Protein AF-0000000084979436 (afdb_homodimer)

Structure (mmCIF, N/CA/C/O backbone):
data_AF-0000000084979436-model_v1
#
loop_
_entity.id
_entity.type
_entity.pdbx_description
1 polymer 'Sulfatase N-terminal domain-containing protein'
#
loop_
_atom_site.group_PDB
_atom_site.id
_atom_site.type_symbol
_atom_site.label_atom_id
_atom_site.label_alt_id
_atom_site.label_comp_id
_atom_site.label_asym_id
_atom_site.label_entity_id
_atom_site.label_seq_id
_atom_site.pdbx_PDB_ins_code
_atom_site.Cartn_x
_atom_site.Cartn_y
_atom_site.Cartn_z
_atom_site.occupancy
_atom_site.B_iso_or_equiv
_atom_site.auth_seq_id
_atom_site.auth_comp_id
_atom_site.auth_asym_id
_atom_site.auth_atom_id
_atom_site.pdbx_PDB_model_num
ATOM 1 N N . MET A 1 1 ? 19.547 7.324 25.938 1 81.38 1 MET A N 1
ATOM 2 C CA . MET A 1 1 ? 20.281 6.152 25.469 1 81.38 1 MET A CA 1
ATOM 3 C C . MET A 1 1 ? 20.781 6.355 24.047 1 81.38 1 MET A C 1
ATOM 5 O O . MET A 1 1 ? 21.938 6.051 23.734 1 81.38 1 MET A O 1
ATOM 9 N N . LEU A 1 2 ? 20.016 6.938 23.172 1 88.75 2 LEU A N 1
ATOM 10 C CA . LEU A 1 2 ? 20.406 7.168 21.797 1 88.75 2 LEU A CA 1
ATOM 11 C C . LEU A 1 2 ? 21.609 8.109 21.719 1 88.75 2 LEU A C 1
ATOM 13 O O . LEU A 1 2 ? 22.594 7.816 21.016 1 88.75 2 LEU A O 1
ATOM 17 N N . ILE A 1 3 ? 21.547 9.219 22.422 1 88.06 3 ILE A N 1
ATOM 18 C CA . ILE A 1 3 ? 22.609 10.227 22.391 1 88.06 3 ILE A CA 1
ATOM 19 C C . ILE A 1 3 ? 23.906 9.625 22.906 1 88.06 3 ILE A C 1
ATOM 21 O O . ILE A 1 3 ? 24.984 9.867 22.344 1 88.06 3 ILE A O 1
ATOM 25 N N . ILE A 1 4 ? 23.797 8.797 23.844 1 88.88 4 ILE A N 1
ATOM 26 C CA . ILE A 1 4 ? 24.969 8.125 24.375 1 88.88 4 ILE A CA 1
ATOM 27 C C . ILE A 1 4 ? 25.578 7.207 23.328 1 88.88 4 ILE A C 1
ATOM 29 O O . ILE A 1 4 ? 26.797 7.207 23.109 1 88.88 4 ILE A O 1
ATOM 33 N N . ASN A 1 5 ? 24.797 6.449 22.719 1 90.5 5 ASN A N 1
ATOM 34 C CA . ASN A 1 5 ? 25.266 5.574 21.641 1 90.5 5 ASN A CA 1
ATOM 35 C C . ASN A 1 5 ? 25.953 6.363 20.531 1 90.5 5 ASN A C 1
ATOM 37 O O . ASN A 1 5 ? 27 5.961 20.047 1 90.5 5 ASN A O 1
ATOM 41 N N . GLN A 1 6 ? 25.375 7.434 20.141 1 92.94 6 GLN A N 1
ATOM 42 C CA . GLN A 1 6 ? 25.922 8.25 19.078 1 92.94 6 GLN A CA 1
ATOM 43 C C . GLN A 1 6 ? 27.266 8.859 19.484 1 92.94 6 GLN A C 1
ATOM 45 O O . GLN A 1 6 ? 28.188 8.953 18.672 1 92.94 6 GLN A O 1
ATOM 50 N N . ILE A 1 7 ? 27.375 9.219 20.703 1 93.5 7 ILE A N 1
ATOM 51 C CA . ILE A 1 7 ? 28.625 9.758 21.219 1 93.5 7 ILE A CA 1
ATOM 52 C C . ILE A 1 7 ? 29.688 8.672 21.219 1 93.5 7 ILE A C 1
ATOM 54 O O . ILE A 1 7 ? 30.828 8.914 20.844 1 93.5 7 ILE A O 1
ATOM 58 N N . ILE A 1 8 ? 29.344 7.508 21.625 1 92.94 8 ILE A N 1
ATOM 59 C CA . ILE A 1 8 ? 30.266 6.387 21.641 1 92.94 8 ILE A CA 1
ATOM 60 C C . ILE A 1 8 ? 30.766 6.117 20.219 1 92.94 8 ILE A C 1
ATOM 62 O O . ILE A 1 8 ? 31.969 5.922 20 1 92.94 8 ILE A O 1
ATOM 66 N N . ILE A 1 9 ? 29.922 6.129 19.25 1 93.62 9 ILE A N 1
ATOM 67 C CA . ILE A 1 9 ? 30.297 5.914 17.859 1 93.62 9 ILE A CA 1
ATOM 68 C C . ILE A 1 9 ? 31.25 7.012 17.406 1 93.62 9 ILE A C 1
ATOM 70 O O . ILE A 1 9 ? 32.25 6.73 16.719 1 93.62 9 ILE A O 1
ATOM 74 N N . THR A 1 10 ? 30.953 8.18 17.828 1 95.12 10 THR A N 1
ATOM 75 C CA . THR A 1 10 ? 31.812 9.305 17.469 1 95.12 10 THR A CA 1
ATOM 76 C C . THR A 1 10 ? 33.219 9.117 18.062 1 95.12 10 THR A C 1
ATOM 78 O O . THR A 1 10 ? 34.219 9.281 17.359 1 95.12 10 THR A O 1
ATOM 81 N N . ILE A 1 11 ? 33.281 8.734 19.25 1 95.19 11 ILE A N 1
ATOM 82 C CA . ILE A 1 11 ? 34.562 8.516 19.922 1 95.19 11 ILE A CA 1
ATOM 83 C C . ILE A 1 11 ? 35.344 7.391 19.219 1 95.19 11 ILE A C 1
ATOM 85 O O . ILE A 1 11 ? 36.531 7.527 18.938 1 95.19 11 ILE A O 1
ATOM 89 N N . LEU A 1 12 ? 34.656 6.324 18.969 1 94.31 12 LEU A N 1
ATOM 90 C CA . LEU A 1 12 ? 35.281 5.184 18.297 1 94.31 12 LEU A CA 1
ATOM 91 C C . LEU A 1 12 ? 35.844 5.582 16.922 1 94.31 12 LEU A C 1
ATOM 93 O O . LEU A 1 12 ? 36.938 5.176 16.547 1 94.31 12 LEU A O 1
ATOM 97 N N . LEU A 1 13 ? 35.094 6.359 16.203 1 94.94 13 LEU A N 1
ATOM 98 C CA . LEU A 1 13 ? 35.5 6.758 14.859 1 94.94 13 LEU A CA 1
ATOM 99 C C . LEU A 1 13 ? 36.688 7.738 14.922 1 94.94 13 LEU A C 1
ATOM 101 O O . LEU A 1 13 ? 37.594 7.676 14.086 1 94.94 13 LEU A O 1
ATOM 105 N N . VAL A 1 14 ? 36.656 8.617 15.875 1 95.12 14 VAL A N 1
ATOM 106 C CA . VAL A 1 14 ? 37.781 9.531 16.047 1 95.12 14 VAL A CA 1
ATOM 107 C C . VAL A 1 14 ? 39.062 8.742 16.391 1 95.12 14 VAL A C 1
ATOM 109 O O . VAL A 1 14 ? 40.125 8.977 15.805 1 95.12 14 VAL A O 1
ATOM 112 N N . ILE A 1 15 ? 38.938 7.812 17.234 1 93.81 15 ILE A N 1
ATOM 113 C CA . ILE A 1 15 ? 40.062 6.965 17.609 1 93.81 15 ILE A CA 1
ATOM 114 C C . ILE A 1 15 ? 40.562 6.195 16.375 1 93.81 15 ILE A C 1
ATOM 116 O O . ILE A 1 15 ? 41.75 6.121 16.125 1 93.81 15 ILE A O 1
ATOM 120 N N . ALA A 1 16 ? 39.625 5.637 15.688 1 91.81 16 ALA A N 1
ATOM 121 C CA . ALA A 1 16 ? 39.969 4.883 14.492 1 91.81 16 ALA A CA 1
ATOM 122 C C . ALA A 1 16 ? 40.75 5.75 13.5 1 91.81 16 ALA A C 1
ATOM 124 O O . ALA A 1 16 ? 41.75 5.312 12.93 1 91.81 16 ALA A O 1
ATOM 125 N N . MET A 1 17 ? 40.344 6.953 13.297 1 91.19 17 MET A N 1
ATOM 126 C CA . MET A 1 17 ? 41 7.836 12.344 1 91.19 17 MET A CA 1
ATOM 127 C C . MET A 1 17 ? 42.375 8.25 12.859 1 91.19 17 MET A C 1
ATOM 129 O O . MET A 1 17 ? 43.312 8.391 12.078 1 91.19 17 MET A O 1
ATOM 133 N N . ILE A 1 18 ? 42.469 8.398 14.141 1 91.62 18 ILE A N 1
ATOM 134 C CA . ILE A 1 18 ? 43.781 8.719 14.734 1 91.62 18 ILE A CA 1
ATOM 135 C C . ILE A 1 18 ? 44.719 7.555 14.531 1 91.62 18 ILE A C 1
ATOM 137 O O . ILE A 1 18 ? 45.906 7.758 14.211 1 91.62 18 ILE A O 1
ATOM 141 N N . LEU A 1 19 ? 44.25 6.387 14.617 1 87.31 19 LEU A N 1
ATOM 142 C CA . LEU A 1 19 ? 45.062 5.199 14.438 1 87.31 19 LEU A CA 1
ATOM 143 C C . LEU A 1 19 ? 45.469 5.031 12.977 1 87.31 19 LEU A C 1
ATOM 145 O O . LEU A 1 19 ? 46.562 4.602 12.672 1 87.31 19 LEU A O 1
ATOM 149 N N . LEU A 1 20 ? 44.625 5.461 12.117 1 86 20 LEU A N 1
ATOM 150 C CA . LEU A 1 20 ? 44.844 5.223 10.695 1 86 20 LEU A CA 1
ATOM 151 C C . LEU A 1 20 ? 45.656 6.359 10.07 1 86 20 LEU A C 1
ATOM 153 O O . LEU A 1 20 ? 46.406 6.137 9.133 1 86 20 LEU A O 1
ATOM 157 N N . TYR A 1 21 ? 45.406 7.57 10.555 1 85.19 21 TYR A N 1
ATOM 158 C CA . TYR A 1 21 ? 46 8.719 9.867 1 85.19 21 TYR A CA 1
ATOM 159 C C . TYR A 1 21 ? 47 9.445 10.766 1 85.19 21 TYR A C 1
ATOM 161 O O . TYR A 1 21 ? 47.656 10.398 10.336 1 85.19 21 TYR A O 1
ATOM 169 N N . GLY A 1 22 ? 47.188 8.984 11.969 1 85.44 22 GLY A N 1
ATOM 170 C CA . GLY A 1 22 ? 48.125 9.602 12.891 1 85.44 22 GLY A CA 1
ATOM 171 C C . GLY A 1 22 ? 47.469 10.586 13.836 1 85.44 22 GLY A C 1
ATOM 172 O O . GLY A 1 22 ? 46.312 10.977 13.633 1 85.44 22 GLY A O 1
ATOM 173 N N . ARG A 1 23 ? 48.125 10.953 14.883 1 88.25 23 ARG A N 1
ATOM 174 C CA . ARG A 1 23 ? 47.625 11.867 15.898 1 88.25 23 ARG A CA 1
ATOM 175 C C . ARG A 1 23 ? 47.719 13.32 15.445 1 88.25 23 ARG A C 1
ATOM 177 O O . ARG A 1 23 ? 48.719 13.984 15.719 1 88.25 23 ARG A O 1
ATOM 184 N N . ASN A 1 24 ? 46.781 13.797 14.703 1 88.5 24 ASN A N 1
ATOM 185 C CA . ASN A 1 24 ? 46.719 15.172 14.219 1 88.5 24 ASN A CA 1
ATOM 186 C C . ASN A 1 24 ? 45.281 15.672 14.125 1 88.5 24 ASN A C 1
ATOM 188 O O . ASN A 1 24 ? 44.344 14.891 14.305 1 88.5 24 ASN A O 1
ATOM 192 N N . LYS A 1 25 ? 45.156 16.953 13.938 1 88.19 25 LYS A N 1
ATOM 193 C CA . LYS A 1 25 ? 43.844 17.594 13.906 1 88.19 25 LYS A CA 1
ATOM 194 C C . LYS A 1 25 ? 43.031 17.078 12.719 1 88.19 25 LYS A C 1
ATOM 196 O O . LYS A 1 25 ? 41.812 16.938 12.828 1 88.19 25 LYS A O 1
ATOM 201 N N . GLU A 1 26 ? 43.656 16.781 11.672 1 87.56 26 GLU A N 1
ATOM 202 C CA . GLU A 1 26 ? 42.969 16.312 10.477 1 87.56 26 GLU A CA 1
ATOM 203 C C . GLU A 1 26 ? 42.281 14.961 10.711 1 87.56 26 GLU A C 1
ATOM 205 O O . GLU A 1 26 ? 41.156 14.734 10.281 1 87.56 26 GLU A O 1
ATOM 210 N N . ALA A 1 27 ? 43.031 14.133 11.383 1 90.69 27 ALA A N 1
ATOM 211 C CA . ALA A 1 27 ? 42.469 12.812 11.703 1 90.69 27 ALA A CA 1
ATOM 212 C C . ALA A 1 27 ? 41.25 12.938 12.594 1 90.69 27 ALA A C 1
ATOM 214 O O . ALA A 1 27 ? 40.25 12.227 12.391 1 90.69 27 ALA A O 1
ATOM 215 N N . ILE A 1 28 ? 41.312 13.828 13.5 1 93.5 28 ILE A N 1
ATOM 216 C CA . ILE A 1 28 ? 40.188 14.047 14.414 1 93.5 28 ILE A CA 1
ATOM 217 C C . ILE A 1 28 ? 39 14.555 13.641 1 93.5 28 ILE A C 1
ATOM 219 O O . ILE A 1 28 ? 37.875 14.039 13.797 1 93.5 28 ILE A O 1
ATOM 223 N N . PHE A 1 29 ? 39.219 15.539 12.789 1 92.44 29 PHE A N 1
ATOM 224 C CA . PHE A 1 29 ? 38.125 16.125 12.016 1 92.44 29 PHE A CA 1
ATOM 225 C C . PHE A 1 29 ? 37.531 15.094 11.07 1 92.44 29 PHE A C 1
ATOM 227 O O . PHE A 1 29 ? 36.312 15.062 10.867 1 92.44 29 PHE A O 1
ATOM 234 N N . LYS A 1 30 ? 38.312 14.281 10.5 1 92.62 30 LYS A N 1
ATOM 235 C CA . LYS A 1 30 ? 37.844 13.211 9.633 1 92.62 30 LYS A CA 1
ATOM 236 C C . LYS A 1 30 ? 36.938 12.258 10.414 1 92.62 30 LYS A C 1
ATOM 238 O O . LYS A 1 30 ? 35.875 11.867 9.93 1 92.62 30 LYS A O 1
ATOM 243 N N . GLY A 1 31 ? 37.406 11.898 11.578 1 94.69 31 GLY A N 1
ATOM 244 C CA . GLY A 1 31 ? 36.594 11.047 12.43 1 94.69 31 GLY A CA 1
ATOM 245 C C . GLY A 1 31 ? 35.25 11.656 12.781 1 94.69 31 GLY A C 1
ATOM 246 O O . GLY A 1 31 ? 34.219 10.969 12.758 1 94.69 31 GLY A O 1
ATOM 247 N N . LEU A 1 32 ? 35.281 12.922 13.062 1 95.06 32 LEU A N 1
ATOM 248 C CA . LEU A 1 32 ? 34.031 13.633 13.391 1 95.06 32 LEU A CA 1
ATOM 249 C C . LEU A 1 32 ? 33.094 13.68 12.188 1 95.06 32 LEU A C 1
ATOM 251 O O . LEU A 1 32 ? 31.906 13.438 12.328 1 95.06 32 LEU A O 1
ATOM 255 N N . ALA A 1 33 ? 33.656 13.984 11.031 1 94.62 33 ALA A N 1
ATOM 256 C CA . ALA A 1 33 ? 32.844 14.078 9.82 1 94.62 33 ALA A CA 1
ATOM 257 C C . ALA A 1 33 ? 32.188 12.734 9.484 1 94.62 33 ALA A C 1
ATOM 259 O O . ALA A 1 33 ? 31 12.672 9.203 1 94.62 33 ALA A O 1
ATOM 260 N N . ILE A 1 34 ? 32.938 11.703 9.555 1 95.75 34 ILE A N 1
ATOM 261 C CA . ILE A 1 34 ? 32.438 10.375 9.25 1 95.75 34 ILE A CA 1
ATOM 262 C C . ILE A 1 34 ? 31.359 10 10.266 1 95.75 34 ILE A C 1
ATOM 264 O O . ILE A 1 34 ? 30.359 9.367 9.914 1 95.75 34 ILE A O 1
ATOM 268 N N . SER A 1 35 ? 31.609 10.367 11.484 1 96.12 35 SER A N 1
ATOM 269 C CA . SER A 1 35 ? 30.641 10.039 12.523 1 96.12 35 SER A CA 1
ATOM 270 C C . SER A 1 35 ? 29.297 10.734 12.289 1 96.12 35 SER A C 1
ATOM 272 O O . SER A 1 35 ? 28.25 10.156 12.539 1 96.12 35 SER A O 1
ATOM 274 N N . VAL A 1 36 ? 29.344 11.969 11.867 1 94.94 36 VAL A N 1
ATOM 275 C CA . VAL A 1 36 ? 28.125 12.695 11.562 1 94.94 36 VAL A CA 1
ATOM 276 C C . VAL A 1 36 ? 27.328 11.961 10.484 1 94.94 36 VAL A C 1
ATOM 278 O O . VAL A 1 36 ? 26.125 11.758 10.617 1 94.94 36 VAL A O 1
ATOM 281 N N . ILE A 1 37 ? 27.969 11.539 9.484 1 95.56 37 ILE A N 1
ATOM 282 C CA . ILE A 1 37 ? 27.328 10.844 8.375 1 95.56 37 ILE A CA 1
ATOM 283 C C . ILE A 1 37 ? 26.797 9.492 8.844 1 95.56 37 ILE A C 1
ATOM 285 O O . ILE A 1 37 ? 25.656 9.125 8.547 1 95.56 37 ILE A O 1
ATOM 289 N N . ALA A 1 38 ? 27.609 8.82 9.586 1 96.06 38 ALA A N 1
ATOM 290 C CA . ALA A 1 38 ? 27.234 7.492 10.055 1 96.06 38 ALA A CA 1
ATOM 291 C C . ALA A 1 38 ? 26.016 7.555 10.969 1 96.06 38 ALA A C 1
ATOM 293 O O . ALA A 1 38 ? 25.062 6.785 10.797 1 96.06 38 ALA A O 1
ATOM 294 N N . ASN A 1 39 ? 26.078 8.398 11.898 1 94.75 39 ASN A N 1
ATOM 295 C CA . ASN A 1 39 ? 24.969 8.547 12.828 1 94.75 39 ASN A CA 1
ATOM 296 C C . ASN A 1 39 ? 23.703 9.008 12.117 1 94.75 39 ASN A C 1
ATOM 298 O O . ASN A 1 39 ? 22.609 8.523 12.406 1 94.75 39 ASN A O 1
ATOM 302 N N . SER A 1 40 ? 23.859 9.93 11.242 1 94.31 40 SER A N 1
ATOM 303 C CA . SER A 1 40 ? 22.719 10.438 10.492 1 94.31 40 SER A CA 1
ATOM 304 C C . SER A 1 40 ? 22.078 9.336 9.656 1 94.31 40 SER A C 1
ATOM 306 O O . SER A 1 40 ? 20.859 9.148 9.695 1 94.31 40 SER A O 1
ATOM 308 N N . PHE A 1 41 ? 22.875 8.633 8.922 1 94.19 41 PHE A N 1
ATOM 309 C CA . PHE A 1 41 ? 22.359 7.562 8.078 1 94.19 41 PHE A CA 1
ATOM 310 C C . PHE A 1 41 ? 21.672 6.492 8.914 1 94.19 41 PHE A C 1
ATOM 312 O O . PHE A 1 41 ? 20.562 6.047 8.586 1 94.19 41 PHE A O 1
ATOM 319 N N . SER A 1 42 ? 22.297 6.121 9.977 1 93.5 42 SER A N 1
ATOM 320 C CA . SER A 1 42 ? 21.75 5.074 10.82 1 93.5 42 SER A CA 1
ATOM 321 C C . SER A 1 42 ? 20.391 5.492 11.398 1 93.5 42 SER A C 1
ATOM 323 O O . SER A 1 42 ? 19.453 4.699 11.422 1 93.5 42 SER A O 1
ATOM 325 N N . SER A 1 43 ? 20.328 6.688 11.812 1 91.81 43 SER A N 1
ATOM 326 C CA . SER A 1 43 ? 19.078 7.188 12.398 1 91.81 43 SER A CA 1
ATOM 327 C C . SER A 1 43 ? 17.984 7.309 11.344 1 91.81 43 SER A C 1
ATOM 329 O O . SER A 1 43 ? 16.859 6.84 11.555 1 91.81 43 SER A O 1
ATOM 331 N N . LEU A 1 44 ? 18.328 7.91 10.234 1 90.44 44 LEU A N 1
ATOM 332 C CA . LEU A 1 44 ? 17.328 8.125 9.195 1 90.44 44 LEU A CA 1
ATOM 333 C C . LEU A 1 44 ? 16.844 6.801 8.617 1 90.44 44 LEU A C 1
ATOM 335 O O . LEU A 1 44 ? 15.664 6.652 8.297 1 90.44 44 LEU A O 1
ATOM 339 N N . PHE A 1 45 ? 17.719 5.867 8.484 1 90.94 45 PHE A N 1
ATOM 340 C CA . PHE A 1 45 ? 17.328 4.551 7.992 1 90.94 45 PHE A CA 1
ATOM 341 C C . PHE A 1 45 ? 16.281 3.912 8.898 1 90.94 45 PHE A C 1
ATOM 343 O O . PHE A 1 45 ? 15.289 3.375 8.414 1 90.94 45 PHE A O 1
ATOM 350 N N . LEU A 1 46 ? 16.453 3.99 10.18 1 87.19 46 LEU A N 1
ATOM 351 C CA . LEU A 1 46 ? 15.523 3.369 11.117 1 87.19 46 LEU A CA 1
ATOM 352 C C . LEU A 1 46 ? 14.203 4.133 11.164 1 87.19 46 LEU A C 1
ATOM 354 O O . LEU A 1 46 ? 13.133 3.523 11.25 1 87.19 46 LEU A O 1
ATOM 358 N N . ILE A 1 47 ? 14.289 5.426 11.07 1 87.62 47 ILE A N 1
ATOM 359 C CA . ILE A 1 47 ? 13.094 6.258 11.172 1 87.62 47 ILE A CA 1
ATOM 360 C C . ILE A 1 47 ? 12.219 6.062 9.938 1 87.62 47 ILE A C 1
ATOM 362 O O . ILE A 1 47 ? 11 5.945 10.047 1 87.62 47 ILE A O 1
ATOM 366 N N . PHE A 1 48 ? 12.812 5.984 8.734 1 84.62 48 PHE A N 1
ATOM 367 C CA . PHE A 1 48 ? 12.008 6.031 7.523 1 84.62 48 PHE A CA 1
ATOM 368 C C . PHE A 1 48 ? 11.898 4.645 6.895 1 84.62 48 PHE A C 1
ATOM 370 O O . PHE A 1 48 ? 10.93 4.355 6.184 1 84.62 48 PHE A O 1
ATOM 377 N N . PHE A 1 49 ? 12.727 3.715 7.027 1 77.12 49 PHE A N 1
ATOM 378 C CA . PHE A 1 49 ? 12.734 2.508 6.207 1 77.12 49 PHE A CA 1
ATOM 379 C C . PHE A 1 49 ? 12.383 1.284 7.047 1 77.12 49 PHE A C 1
ATOM 381 O O . PHE A 1 49 ? 11.828 0.308 6.531 1 77.12 49 PHE A O 1
ATOM 388 N N . ARG A 1 50 ? 12.789 1.154 8.297 1 66.44 50 ARG A N 1
ATOM 389 C CA . ARG A 1 50 ? 12.578 -0.104 9.008 1 66.44 50 ARG A CA 1
ATOM 390 C C . ARG A 1 50 ? 11.25 -0.095 9.758 1 66.44 50 ARG A C 1
ATOM 392 O O . ARG A 1 50 ? 10.5 -1.075 9.711 1 66.44 50 ARG A O 1
ATOM 399 N N . ASN A 1 51 ? 11.008 0.902 10.641 1 64.94 51 ASN A N 1
ATOM 400 C CA . ASN A 1 51 ? 9.852 0.65 11.492 1 64.94 51 ASN A CA 1
ATOM 401 C C . ASN A 1 51 ? 9.109 1.941 11.82 1 64.94 51 ASN A C 1
ATOM 403 O O . ASN A 1 51 ? 8.242 1.958 12.695 1 64.94 51 ASN A O 1
ATOM 407 N N . LYS A 1 52 ? 9.398 3.041 11.086 1 66.31 52 LYS A N 1
ATOM 408 C CA . LYS A 1 52 ? 8.797 4.297 11.523 1 66.31 52 LYS A CA 1
ATOM 409 C C . LYS A 1 52 ? 8.938 4.477 13.031 1 66.31 52 LYS A C 1
ATOM 411 O O . LYS A 1 52 ? 7.957 4.789 13.711 1 66.31 52 LYS A O 1
ATOM 416 N N . ILE A 1 53 ? 10.094 4.102 13.625 1 78.31 53 ILE A N 1
ATOM 417 C CA . ILE A 1 53 ? 10.391 4.168 15.055 1 78.31 53 ILE A CA 1
ATOM 418 C C . ILE A 1 53 ? 10.805 5.59 15.43 1 78.31 53 ILE A C 1
ATOM 420 O O . ILE A 1 53 ? 11.508 6.258 14.664 1 78.31 53 ILE A O 1
ATOM 424 N N . TYR A 1 54 ? 10.352 5.992 16.516 1 85.56 54 TYR A N 1
ATOM 425 C CA . TYR A 1 54 ? 10.781 7.273 17.078 1 85.56 54 TYR A CA 1
ATOM 426 C C . TYR A 1 54 ? 12.008 7.105 17.953 1 85.56 54 TYR A C 1
ATOM 428 O O . TYR A 1 54 ? 11.891 6.695 19.109 1 85.56 54 TYR A O 1
ATOM 436 N N . LEU A 1 55 ? 13.156 7.445 17.375 1 89.38 55 LEU A N 1
ATOM 437 C CA . LEU A 1 55 ? 14.43 7.238 18.062 1 89.38 55 LEU A CA 1
ATOM 438 C C . LEU A 1 55 ? 14.633 8.289 19.141 1 89.38 55 LEU A C 1
ATOM 440 O O . LEU A 1 55 ? 15.023 7.953 20.266 1 89.38 55 LEU A O 1
ATOM 444 N N . TYR A 1 56 ? 14.461 9.484 18.812 1 89.06 56 TYR A N 1
ATOM 445 C CA . TYR A 1 56 ? 14.672 10.586 19.75 1 89.06 56 TYR A CA 1
ATOM 446 C C . TYR A 1 56 ? 13.453 10.797 20.625 1 89.06 56 TYR A C 1
ATOM 448 O O . TYR A 1 56 ? 12.383 11.18 20.141 1 89.06 56 TYR A O 1
ATOM 456 N N . GLY A 1 57 ? 13.562 10.555 21.859 1 85.38 57 GLY A N 1
ATOM 457 C CA . GLY A 1 57 ? 12.469 10.703 22.797 1 85.38 57 GLY A CA 1
ATOM 458 C C . GLY A 1 57 ? 11.648 9.438 22.969 1 85.38 57 GLY A C 1
ATOM 459 O O . GLY A 1 57 ? 10.789 9.367 23.859 1 85.38 57 GLY A O 1
ATOM 460 N N . GLY A 1 58 ? 11.93 8.469 22.062 1 82.5 58 GLY A N 1
ATOM 461 C CA . GLY A 1 58 ? 11.195 7.215 22.141 1 82.5 58 GLY A CA 1
ATOM 462 C C . GLY A 1 58 ? 11.773 6.262 23.172 1 82.5 58 GLY A C 1
ATOM 463 O O . GLY A 1 58 ? 12.969 6.328 23.484 1 82.5 58 GLY A O 1
ATOM 464 N N . GLU A 1 59 ? 10.812 5.453 23.797 1 84.5 59 GLU A N 1
ATOM 465 C CA . GLU A 1 59 ? 11.25 4.449 24.766 1 84.5 59 GLU A CA 1
ATOM 466 C C . GLU A 1 59 ? 11.453 3.092 24.094 1 84.5 59 GLU A C 1
ATOM 468 O O . GLU A 1 59 ? 10.531 2.553 23.469 1 84.5 59 GLU A O 1
ATOM 473 N N . HIS A 1 60 ? 12.688 2.645 24.094 1 87.69 60 HIS A N 1
ATOM 474 C CA . HIS A 1 60 ? 13.016 1.353 23.5 1 87.69 60 HIS A CA 1
ATOM 475 C C . HIS A 1 60 ? 13.797 0.483 24.484 1 87.69 60 HIS A C 1
ATOM 477 O O . HIS A 1 60 ? 14.469 0.999 25.375 1 87.69 60 HIS A O 1
ATOM 483 N N . GLY A 1 61 ? 13.688 -0.818 24.422 1 87.88 61 GLY A N 1
ATOM 484 C CA . GLY A 1 61 ? 14.391 -1.763 25.281 1 87.88 61 GLY A CA 1
ATOM 485 C C . GLY A 1 61 ? 15.867 -1.887 24.938 1 87.88 61 GLY A C 1
ATOM 486 O O . GLY A 1 61 ? 16.328 -1.331 23.953 1 87.88 61 GLY A O 1
ATOM 487 N N . ASN A 1 62 ? 16.594 -2.609 25.734 1 89.5 62 ASN A N 1
ATOM 488 C CA . ASN A 1 62 ? 18.031 -2.773 25.578 1 89.5 62 ASN A CA 1
ATOM 489 C C . ASN A 1 62 ? 18.391 -3.527 24.297 1 89.5 62 ASN A C 1
ATOM 491 O O . ASN A 1 62 ? 19.391 -3.227 23.656 1 89.5 62 ASN A O 1
ATOM 495 N N . THR A 1 63 ? 17.562 -4.453 23.969 1 90.88 63 THR A N 1
ATOM 496 C CA . THR A 1 63 ? 17.812 -5.227 22.766 1 90.88 63 THR A CA 1
ATOM 497 C C . THR A 1 63 ? 17.781 -4.328 21.531 1 90.88 63 THR A C 1
ATOM 499 O O . THR A 1 63 ? 18.594 -4.488 20.625 1 90.88 63 THR A O 1
ATOM 502 N N . PHE A 1 64 ? 16.938 -3.406 21.609 1 90.12 64 PHE A N 1
ATOM 503 C CA . PHE A 1 64 ? 16.844 -2.459 20.5 1 90.12 64 PHE A CA 1
ATOM 504 C C . PHE A 1 64 ? 18.109 -1.626 20.391 1 90.12 64 PHE A C 1
ATOM 506 O O . PHE A 1 64 ? 18.672 -1.477 19.297 1 90.12 64 PHE A O 1
ATOM 513 N N . TRP A 1 65 ? 18.625 -1.194 21.438 1 90.25 65 TRP A N 1
ATOM 514 C CA . TRP A 1 65 ? 19.781 -0.298 21.422 1 90.25 65 TRP A CA 1
ATOM 515 C C . TRP A 1 65 ? 21.047 -1.047 21.031 1 90.25 65 TRP A C 1
ATOM 517 O O . TRP A 1 65 ? 21.938 -0.48 20.391 1 90.25 65 TRP A O 1
ATOM 527 N N . ILE A 1 66 ? 21.062 -2.305 21.328 1 91.5 66 ILE A N 1
ATOM 528 C CA . ILE A 1 66 ? 22.203 -3.125 20.891 1 91.5 66 ILE A CA 1
ATOM 529 C C . ILE A 1 66 ? 22.172 -3.279 19.375 1 91.5 66 ILE A C 1
ATOM 531 O O . ILE A 1 66 ? 23.188 -3.125 18.703 1 91.5 66 ILE A O 1
ATOM 535 N N . LYS A 1 67 ? 21.016 -3.533 18.875 1 89.69 67 LYS A N 1
ATOM 536 C CA . LYS A 1 67 ? 20.875 -3.668 17.422 1 89.69 67 LYS A CA 1
ATOM 537 C C . LYS A 1 67 ? 21.219 -2.363 16.719 1 89.69 67 LYS A C 1
ATOM 539 O O . LYS A 1 67 ? 21.891 -2.373 15.672 1 89.69 67 LYS A O 1
ATOM 544 N N . TYR A 1 68 ? 20.828 -1.33 17.328 1 91 68 TYR A N 1
ATOM 545 C CA . TYR A 1 68 ? 21.141 -0.024 16.766 1 91 68 TYR A CA 1
ATOM 546 C C . TYR A 1 68 ? 22.641 0.212 16.734 1 91 68 TYR A C 1
ATOM 548 O O . TYR A 1 68 ? 23.188 0.645 15.711 1 91 68 TYR A O 1
ATOM 556 N N . SER A 1 69 ? 23.297 -0.122 17.766 1 92 69 SER A N 1
ATOM 557 C CA . SER A 1 69 ? 24.734 0.087 17.875 1 92 69 SER A CA 1
ATOM 558 C C . SER A 1 69 ? 25.484 -0.758 16.844 1 92 69 SER A C 1
ATOM 560 O O . SER A 1 69 ? 26.406 -0.271 16.188 1 92 69 SER A O 1
ATOM 562 N N . LEU A 1 70 ? 25.062 -1.938 16.703 1 92.94 70 LEU A N 1
ATOM 563 C CA . LEU A 1 70 ? 25.719 -2.828 15.742 1 92.94 70 LEU A CA 1
ATOM 564 C C . LEU A 1 70 ? 25.516 -2.318 14.32 1 92.94 70 LEU A C 1
ATOM 566 O O . LEU A 1 70 ? 26.453 -2.355 13.508 1 92.94 70 LEU A O 1
ATOM 570 N N . PHE A 1 71 ? 24.391 -1.904 14.094 1 92.38 71 PHE A N 1
ATOM 571 C CA . PHE A 1 71 ? 24.109 -1.353 12.781 1 92.38 71 PHE A CA 1
ATOM 572 C C . PHE A 1 71 ? 24.969 -0.116 12.516 1 92.38 71 PHE A C 1
ATOM 574 O O . PHE A 1 71 ? 25.594 -0.003 11.461 1 92.38 71 PHE A O 1
ATOM 581 N N . ALA A 1 72 ? 25.016 0.776 13.477 1 93.56 72 ALA A N 1
ATOM 582 C CA . ALA A 1 72 ? 25.766 2.016 13.336 1 93.56 72 ALA A CA 1
ATOM 583 C C . ALA A 1 72 ? 27.266 1.73 13.18 1 93.56 72 ALA A C 1
ATOM 585 O O . ALA A 1 72 ? 27.953 2.412 12.422 1 93.56 72 ALA A O 1
ATOM 586 N N . ILE A 1 73 ? 27.703 0.765 13.805 1 94.12 73 ILE A N 1
ATOM 587 C CA . ILE A 1 73 ? 29.109 0.365 13.688 1 94.12 73 ILE A CA 1
ATOM 588 C C . ILE A 1 73 ? 29.375 -0.168 12.281 1 94.12 73 ILE A C 1
ATOM 590 O O . ILE A 1 73 ? 30.406 0.142 11.68 1 94.12 73 ILE A O 1
ATOM 594 N N . GLY A 1 74 ? 28.453 -0.959 11.805 1 93.69 74 GLY A N 1
ATOM 595 C CA . GLY A 1 74 ? 28.562 -1.443 10.438 1 93.69 74 GLY A CA 1
ATOM 596 C C . GLY A 1 74 ? 28.625 -0.327 9.414 1 93.69 74 GLY A C 1
ATOM 597 O O . GLY A 1 74 ? 29.484 -0.336 8.531 1 93.69 74 GLY A O 1
ATOM 598 N N . VAL A 1 75 ? 27.766 0.618 9.57 1 94 75 VAL A N 1
ATOM 599 C CA . VAL A 1 75 ? 27.75 1.776 8.688 1 94 75 VAL A CA 1
ATOM 600 C C . VAL A 1 75 ? 29.078 2.537 8.805 1 94 75 VAL A C 1
ATOM 602 O O . VAL A 1 75 ? 29.656 2.941 7.801 1 94 75 VAL A O 1
ATOM 605 N N . SER A 1 76 ? 29.547 2.701 9.992 1 95.44 76 SER A N 1
ATOM 606 C CA . SER A 1 76 ? 30.812 3.395 10.25 1 95.44 76 SER A CA 1
ATOM 607 C C . SER A 1 76 ? 31.984 2.693 9.57 1 95.44 76 SER A C 1
ATOM 609 O O . SER A 1 76 ? 32.844 3.346 8.953 1 95.44 76 SER A O 1
ATOM 611 N N . PHE A 1 77 ? 32.031 1.448 9.641 1 93.75 77 PHE A N 1
ATOM 612 C CA . PHE A 1 77 ? 33.062 0.666 9.016 1 93.75 77 PHE A CA 1
ATOM 613 C C . PHE A 1 77 ? 33.094 0.889 7.512 1 93.75 77 PHE A C 1
ATOM 615 O O . PHE A 1 77 ? 34.156 1.131 6.926 1 93.75 77 PHE A O 1
ATOM 622 N N . ILE A 1 78 ? 31.969 0.865 6.902 1 92.38 78 ILE A N 1
ATOM 623 C CA . ILE A 1 78 ? 31.844 1.055 5.461 1 92.38 78 ILE A CA 1
ATOM 624 C C . ILE A 1 78 ? 32.344 2.447 5.078 1 92.38 78 ILE A C 1
ATOM 626 O O . ILE A 1 78 ? 33.094 2.602 4.109 1 92.38 78 ILE A O 1
ATOM 630 N N . LEU A 1 79 ? 32 3.408 5.852 1 94.62 79 LEU A N 1
ATOM 631 C CA . LEU A 1 79 ? 32.375 4.785 5.559 1 94.62 79 LEU A CA 1
ATOM 632 C C . LEU A 1 79 ? 33.875 4.98 5.711 1 94.62 79 LEU A C 1
ATOM 634 O O . LEU A 1 79 ? 34.5 5.727 4.949 1 94.62 79 LEU A O 1
ATOM 638 N N . VAL A 1 80 ? 34.469 4.344 6.684 1 93.62 80 VAL A N 1
ATOM 639 C CA . VAL A 1 80 ? 35.906 4.41 6.859 1 93.62 80 VAL A CA 1
ATOM 640 C C . VAL A 1 80 ? 36.625 3.787 5.656 1 93.62 80 VAL A C 1
ATOM 642 O O . VAL A 1 80 ? 37.594 4.348 5.129 1 93.62 80 VAL A O 1
ATOM 645 N N . VAL A 1 81 ? 36.062 2.688 5.223 1 90.25 81 VAL A N 1
ATOM 646 C CA . VAL A 1 81 ? 36.656 2.016 4.055 1 90.25 81 VAL A CA 1
ATOM 647 C C . VAL A 1 81 ? 36.531 2.92 2.832 1 90.25 81 VAL A C 1
ATOM 649 O O . VAL A 1 81 ? 37.469 3.053 2.059 1 90.25 81 VAL A O 1
ATOM 652 N N . ILE A 1 82 ? 35.469 3.545 2.67 1 91.75 82 ILE A N 1
ATOM 653 C CA . ILE A 1 82 ? 35.25 4.457 1.552 1 91.75 82 ILE A CA 1
ATOM 654 C C . ILE A 1 82 ? 36.219 5.617 1.632 1 91.75 82 ILE A C 1
ATOM 656 O O . ILE A 1 82 ? 36.844 5.992 0.628 1 91.75 82 ILE A O 1
ATOM 660 N N . ALA A 1 83 ? 36.406 6.141 2.807 1 91.12 83 ALA A N 1
ATOM 661 C CA . ALA A 1 83 ? 37.344 7.238 2.994 1 91.12 83 ALA A CA 1
ATOM 662 C C . ALA A 1 83 ? 38.781 6.816 2.617 1 91.12 83 ALA A C 1
ATOM 664 O O . ALA A 1 83 ? 39.5 7.562 1.95 1 91.12 83 ALA A O 1
ATOM 665 N N . MET A 1 84 ? 39.094 5.691 2.994 1 90.25 84 MET A N 1
ATOM 666 C CA . MET A 1 84 ? 40.438 5.184 2.693 1 90.25 84 MET A CA 1
ATOM 667 C C . MET A 1 84 ? 40.594 4.945 1.195 1 90.25 84 MET A C 1
ATOM 669 O O . MET A 1 84 ? 41.688 5.195 0.638 1 90.25 84 MET A O 1
ATOM 673 N N . LEU A 1 85 ? 39.562 4.527 0.607 1 90.88 85 LEU A N 1
ATOM 674 C CA . LEU A 1 85 ? 39.594 4.324 -0.837 1 90.88 85 LEU A CA 1
ATOM 675 C C . LEU A 1 85 ? 39.719 5.656 -1.571 1 90.88 85 LEU A C 1
ATOM 677 O O . LEU A 1 85 ? 40.531 5.781 -2.494 1 90.88 85 LEU A O 1
ATOM 681 N N . LEU A 1 86 ? 39.031 6.598 -1.125 1 91 86 LEU A N 1
ATOM 682 C CA . LEU A 1 86 ? 39.031 7.906 -1.767 1 91 86 LEU A CA 1
ATOM 683 C C . LEU A 1 86 ? 40.406 8.562 -1.663 1 91 86 LEU A C 1
ATOM 685 O O . LEU A 1 86 ? 40.812 9.297 -2.564 1 91 86 LEU A O 1
ATOM 689 N N . GLU A 1 87 ? 41.125 8.227 -0.658 1 89.56 87 GLU A N 1
ATOM 690 C CA . GLU A 1 87 ? 42.438 8.852 -0.457 1 89.56 87 GLU A CA 1
ATOM 691 C C . GLU A 1 87 ? 43.562 7.98 -1.009 1 89.56 87 GLU A C 1
ATOM 693 O O . GLU A 1 87 ? 44.75 8.312 -0.864 1 89.56 87 GLU A O 1
ATOM 698 N N . GLY A 1 88 ? 43.25 6.945 -1.559 1 87.88 88 GLY A N 1
ATOM 699 C CA . GLY A 1 88 ? 44.25 6.066 -2.156 1 87.88 88 GLY A CA 1
ATOM 700 C C . GLY A 1 88 ? 45.031 5.289 -1.131 1 87.88 88 GLY A C 1
ATOM 701 O O . GLY A 1 88 ? 46.094 4.734 -1.45 1 87.88 88 GLY A O 1
ATOM 702 N N . LYS A 1 89 ? 44.562 5.293 0.073 1 88.5 89 LYS A N 1
ATOM 703 C CA . LYS A 1 89 ? 45.25 4.551 1.119 1 88.5 89 LYS A CA 1
ATOM 704 C C . LYS A 1 89 ? 45 3.049 0.977 1 88.5 89 LYS A C 1
ATOM 706 O O . LYS A 1 89 ? 45.812 2.242 1.484 1 88.5 89 LYS A O 1
ATOM 711 N N . ILE A 1 90 ? 43.906 2.803 0.46 1 90.94 90 ILE A N 1
ATOM 712 C CA . ILE A 1 90 ? 43.625 1.421 0.103 1 90.94 90 ILE A CA 1
ATOM 713 C C . ILE A 1 90 ? 43.312 1.329 -1.39 1 90.94 90 ILE A C 1
ATOM 715 O O . ILE A 1 90 ? 42.656 2.209 -1.95 1 90.94 90 ILE A O 1
ATOM 719 N N . HIS A 1 91 ? 43.844 0.424 -2.111 1 91.38 91 HIS A N 1
ATOM 720 C CA . HIS A 1 91 ? 43.562 0.214 -3.523 1 91.38 91 HIS A CA 1
ATOM 721 C C . HIS A 1 91 ? 43.812 -1.229 -3.936 1 91.38 91 HIS A C 1
ATOM 723 O O . HIS A 1 91 ? 44.438 -1.988 -3.186 1 91.38 91 HIS A O 1
ATOM 729 N N . LEU A 1 92 ? 43.406 -1.525 -5.059 1 91.75 92 LEU A N 1
ATOM 730 C CA . LEU A 1 92 ? 43.562 -2.873 -5.59 1 91.75 92 LEU A CA 1
ATOM 731 C C . LEU A 1 92 ? 44.719 -2.904 -6.613 1 91.75 92 LEU A C 1
ATOM 733 O O . LEU A 1 92 ? 44.844 -1.98 -7.418 1 91.75 92 LEU A O 1
ATOM 737 N N . GLU A 1 93 ? 45.562 -3.865 -6.453 1 91 93 GLU A N 1
ATOM 738 C CA . GLU A 1 93 ? 46.625 -4.109 -7.422 1 91 93 GLU A CA 1
ATOM 739 C C . GLU A 1 93 ? 46.469 -5.484 -8.07 1 91 93 GLU A C 1
ATOM 741 O O . GLU A 1 93 ? 46.156 -6.465 -7.391 1 91 93 GLU A O 1
ATOM 746 N N . LYS A 1 94 ? 46.688 -5.477 -9.328 1 88.31 94 LYS A N 1
ATOM 747 C CA . LYS A 1 94 ? 46.531 -6.711 -10.086 1 88.31 94 LYS A CA 1
ATOM 748 C C . LYS A 1 94 ? 47.562 -7.754 -9.664 1 88.31 94 LYS A C 1
ATOM 750 O O . LYS A 1 94 ? 48.719 -7.422 -9.461 1 88.31 94 LYS A O 1
ATOM 755 N N . LYS A 1 95 ? 47.062 -8.898 -9.492 1 86.56 95 LYS A N 1
ATOM 756 C CA . LYS A 1 95 ? 47.969 -10.031 -9.266 1 86.56 95 LYS A CA 1
ATOM 757 C C . LYS A 1 95 ? 48.531 -10.547 -10.586 1 86.56 95 LYS A C 1
ATOM 759 O O . LYS A 1 95 ? 47.812 -10.703 -11.562 1 86.56 95 LYS A O 1
ATOM 764 N N . ASN A 1 96 ? 49.875 -10.586 -10.625 1 78.5 96 ASN A N 1
ATOM 765 C CA . ASN A 1 96 ? 50.531 -11.148 -11.805 1 78.5 96 ASN A CA 1
ATOM 766 C C . ASN A 1 96 ? 50.594 -12.672 -11.75 1 78.5 96 ASN A C 1
ATOM 768 O O . ASN A 1 96 ? 50.688 -13.25 -10.664 1 78.5 96 ASN A O 1
ATOM 772 N N . GLY A 1 97 ? 49.938 -13.359 -12.711 1 79.31 97 GLY A N 1
ATOM 773 C CA . GLY A 1 97 ? 50.031 -14.805 -12.742 1 79.31 97 GLY A CA 1
ATOM 774 C C . GLY A 1 97 ? 49.125 -15.43 -13.789 1 79.31 97 GLY A C 1
ATOM 775 O O . GLY A 1 97 ? 48.188 -14.789 -14.25 1 79.31 97 GLY A O 1
ATOM 776 N N . LYS A 1 98 ? 49.438 -16.609 -14.164 1 87.19 98 LYS A N 1
ATOM 777 C CA . LYS A 1 98 ? 48.688 -17.359 -15.148 1 87.19 98 LYS A CA 1
ATOM 778 C C . LYS A 1 98 ? 47.438 -18 -14.508 1 87.19 98 LYS A C 1
ATOM 780 O O . LYS A 1 98 ? 47.438 -18.297 -13.305 1 87.19 98 LYS A O 1
ATOM 785 N N . TRP A 1 99 ? 46.406 -18.141 -15.266 1 89.94 99 TRP A N 1
ATOM 786 C CA . TRP A 1 99 ? 45.188 -18.797 -14.797 1 89.94 99 TRP A CA 1
ATOM 787 C C . TRP A 1 99 ? 45.438 -20.266 -14.5 1 89.94 99 TRP A C 1
ATOM 789 O O . TRP A 1 99 ? 46.125 -20.953 -15.273 1 89.94 99 TRP A O 1
ATOM 799 N N . LYS A 1 100 ? 45.062 -20.688 -13.414 1 91.69 100 LYS A N 1
ATOM 800 C CA . LYS A 1 100 ? 45.094 -22.094 -13.016 1 91.69 100 LYS A CA 1
ATOM 801 C C . LYS A 1 100 ? 43.688 -22.719 -13.109 1 91.69 100 LYS A C 1
ATOM 803 O O . LYS A 1 100 ? 42.688 -22.016 -13.281 1 91.69 100 LYS A O 1
ATOM 808 N N . ILE A 1 101 ? 43.656 -24.016 -13.094 1 93.69 101 ILE A N 1
ATOM 809 C CA . ILE A 1 101 ? 42.406 -24.75 -13.18 1 93.69 101 ILE A CA 1
ATOM 810 C C . ILE A 1 101 ? 41.438 -24.281 -12.078 1 93.69 101 ILE A C 1
ATOM 812 O O . ILE A 1 101 ? 40.25 -24.156 -12.305 1 93.69 101 ILE A O 1
ATOM 816 N N . LEU A 1 102 ? 41.938 -24.016 -10.969 1 92.62 102 LEU A N 1
ATOM 817 C CA . LEU A 1 102 ? 41.156 -23.578 -9.82 1 92.62 102 LEU A CA 1
ATOM 818 C C . LEU A 1 102 ? 40.469 -22.25 -10.125 1 92.62 102 LEU A C 1
ATOM 820 O O . LEU A 1 102 ? 39.344 -22.031 -9.672 1 92.62 102 LEU A O 1
ATOM 824 N N . ASP A 1 103 ? 41.062 -21.422 -10.922 1 91.94 103 ASP A N 1
ATOM 825 C CA . ASP A 1 103 ? 40.469 -20.141 -11.258 1 91.94 103 ASP A CA 1
ATOM 826 C C . ASP A 1 103 ? 39.219 -20.328 -12.117 1 91.94 103 ASP A C 1
ATOM 828 O O . ASP A 1 103 ? 38.188 -19.641 -11.922 1 91.94 103 ASP A O 1
ATOM 832 N N . TYR A 1 104 ? 39.312 -21.297 -12.977 1 93.62 104 TYR A N 1
ATOM 833 C CA . TYR A 1 104 ? 38.156 -21.594 -13.812 1 93.62 104 TYR A CA 1
ATOM 834 C C . TYR A 1 104 ? 37.031 -22.172 -12.984 1 93.62 104 TYR A C 1
ATOM 836 O O . TYR A 1 104 ? 35.844 -21.828 -13.188 1 93.62 104 TYR A O 1
ATOM 844 N N . VAL A 1 105 ? 37.406 -23.047 -12.094 1 95.88 105 VAL A N 1
ATOM 845 C CA . VAL A 1 105 ? 36.406 -23.656 -11.219 1 95.88 105 VAL A CA 1
ATOM 846 C C . VAL A 1 105 ? 35.719 -22.578 -10.391 1 95.88 105 VAL A C 1
ATOM 848 O O . VAL A 1 105 ? 34.5 -22.641 -10.195 1 95.88 105 VAL A O 1
ATOM 851 N N . LEU A 1 106 ? 36.438 -21.625 -9.992 1 95.44 106 LEU A N 1
ATOM 852 C CA . LEU A 1 106 ? 35.875 -20.578 -9.141 1 95.44 106 LEU A CA 1
ATOM 853 C C . LEU A 1 106 ? 34.938 -19.703 -9.93 1 95.44 106 LEU A C 1
ATOM 855 O O . LEU A 1 106 ? 33.969 -19.172 -9.375 1 95.44 106 LEU A O 1
ATOM 859 N N . VAL A 1 107 ? 35.219 -19.531 -11.234 1 96 107 VAL A N 1
ATOM 860 C CA . VAL A 1 107 ? 34.25 -18.812 -12.07 1 96 107 VAL A CA 1
ATOM 861 C C . VAL A 1 107 ? 32.938 -19.578 -12.133 1 96 107 VAL A C 1
ATOM 863 O O . VAL A 1 107 ? 31.875 -19 -11.961 1 96 107 VAL A O 1
ATOM 866 N N . LEU A 1 108 ? 33.031 -20.906 -12.258 1 97 108 LEU A N 1
ATOM 867 C CA . LEU A 1 108 ? 31.859 -21.734 -12.336 1 97 108 LEU A CA 1
ATOM 868 C C . LEU A 1 108 ? 31.109 -21.75 -11 1 97 108 LEU A C 1
ATOM 870 O O . LEU A 1 108 ? 29.875 -21.703 -10.969 1 97 108 LEU A O 1
ATOM 874 N N . VAL A 1 109 ? 31.875 -21.781 -9.945 1 96.94 109 VAL A N 1
ATOM 875 C CA . VAL A 1 109 ? 31.281 -21.734 -8.609 1 96.94 109 VAL A CA 1
ATOM 876 C C . VAL A 1 109 ? 30.547 -20.406 -8.422 1 96.94 109 VAL A C 1
ATOM 878 O O . VAL A 1 109 ? 29.453 -20.359 -7.852 1 96.94 109 VAL A O 1
ATOM 881 N N . GLY A 1 110 ? 31.156 -19.328 -8.914 1 97.31 110 GLY A N 1
ATOM 882 C CA . GLY A 1 110 ? 30.5 -18.047 -8.867 1 97.31 110 GLY A CA 1
ATOM 883 C C . GLY A 1 110 ? 29.188 -18.016 -9.641 1 97.31 110 GLY A C 1
ATOM 884 O O . GLY A 1 110 ? 28.188 -17.484 -9.164 1 97.31 110 GLY A O 1
ATOM 885 N N . ILE A 1 111 ? 29.234 -18.609 -10.789 1 96.94 111 ILE A N 1
ATOM 886 C CA . ILE A 1 111 ? 28.031 -18.688 -11.609 1 96.94 111 ILE A CA 1
ATOM 887 C C . ILE A 1 111 ? 26.953 -19.484 -10.875 1 96.94 111 ILE A C 1
ATOM 889 O O . ILE A 1 111 ? 25.797 -19.062 -10.82 1 96.94 111 ILE A O 1
ATOM 893 N N . LEU A 1 112 ? 27.375 -20.562 -10.266 1 97 112 LEU A N 1
ATOM 894 C CA . LEU A 1 112 ? 26.438 -21.422 -9.555 1 97 112 LEU A CA 1
ATOM 895 C C . LEU A 1 112 ? 25.766 -20.656 -8.414 1 97 112 LEU A C 1
ATOM 897 O O . LEU A 1 112 ? 24.531 -20.656 -8.305 1 97 112 LEU A O 1
ATOM 901 N N . PHE A 1 113 ? 26.594 -20 -7.605 1 96.94 113 PHE A N 1
ATOM 902 C CA . PHE A 1 113 ? 26.016 -19.312 -6.453 1 96.94 113 PHE A CA 1
ATOM 903 C C . PHE A 1 113 ? 25.234 -18.078 -6.891 1 96.94 113 PHE A C 1
ATOM 905 O O . PHE A 1 113 ? 24.25 -17.703 -6.258 1 96.94 113 PHE A O 1
ATOM 912 N N . GLY A 1 114 ? 25.672 -17.406 -7.996 1 96.75 114 GLY A N 1
ATOM 913 C CA . GLY A 1 114 ? 24.844 -16.359 -8.562 1 96.75 114 GLY A CA 1
ATOM 914 C C . GLY A 1 114 ? 23.484 -16.844 -9.008 1 96.75 114 GLY A C 1
ATOM 915 O O . GLY A 1 114 ? 22.469 -16.203 -8.75 1 96.75 114 GLY A O 1
ATOM 916 N N . PHE A 1 115 ? 23.531 -18 -9.664 1 97.12 115 PHE A N 1
ATOM 917 C CA . PHE A 1 115 ? 22.312 -18.625 -10.133 1 97.12 115 PHE A CA 1
ATOM 918 C C . PHE A 1 115 ? 21.406 -18.984 -8.961 1 97.12 115 PHE A C 1
ATOM 920 O O . PHE A 1 115 ? 20.203 -18.688 -8.984 1 97.12 115 PHE A O 1
ATOM 927 N N . LEU A 1 116 ? 21.969 -19.547 -7.953 1 96.69 116 LEU A N 1
ATOM 928 C CA . LEU A 1 116 ? 21.203 -19.938 -6.777 1 96.69 116 LEU A CA 1
ATOM 929 C C . LEU A 1 116 ? 20.625 -18.719 -6.066 1 96.69 116 LEU A C 1
ATOM 931 O O . LEU A 1 116 ? 19.453 -18.734 -5.664 1 96.69 116 LEU A O 1
ATOM 935 N N . ASN A 1 117 ? 21.453 -17.672 -5.926 1 97 117 ASN A N 1
ATOM 936 C CA . ASN A 1 117 ? 20.953 -16.453 -5.32 1 97 117 ASN A CA 1
ATOM 937 C C . ASN A 1 117 ? 19.781 -15.867 -6.102 1 97 117 ASN A C 1
ATOM 939 O O . ASN A 1 117 ? 18.75 -15.523 -5.52 1 97 117 ASN A O 1
ATOM 943 N N . GLY A 1 118 ? 20.016 -15.758 -7.391 1 96.5 118 GLY A N 1
ATOM 944 C CA . GLY A 1 118 ? 18.938 -15.242 -8.234 1 96.5 118 GLY A CA 1
ATOM 945 C C . GLY A 1 118 ? 17.672 -16.062 -8.133 1 96.5 118 GLY A C 1
ATOM 946 O O . GLY A 1 118 ? 16.578 -15.516 -7.992 1 96.5 118 GLY A O 1
ATOM 947 N N . THR A 1 119 ? 17.766 -17.359 -8.148 1 95.62 119 THR A N 1
ATOM 948 C CA . THR A 1 119 ? 16.625 -18.266 -8.078 1 95.62 119 THR A CA 1
ATOM 949 C C . THR A 1 119 ? 15.891 -18.094 -6.75 1 95.62 119 THR A C 1
ATOM 951 O O . THR A 1 119 ? 14.664 -18 -6.723 1 95.62 119 THR A O 1
ATOM 954 N N . LEU A 1 120 ? 16.656 -18 -5.691 1 95.81 120 LEU A N 1
ATOM 955 C CA . LEU A 1 120 ? 16.078 -17.984 -4.348 1 95.81 120 LEU A CA 1
ATOM 956 C C . LEU A 1 120 ? 15.531 -16.594 -4.012 1 95.81 120 LEU A C 1
ATOM 958 O O . LEU A 1 120 ? 14.828 -16.422 -3.014 1 95.81 120 LEU A O 1
ATOM 962 N N . ILE A 1 121 ? 15.797 -15.633 -4.859 1 95.06 121 ILE A N 1
ATOM 963 C CA . ILE A 1 121 ? 15.258 -14.297 -4.609 1 95.06 121 ILE A CA 1
ATOM 964 C C . ILE A 1 121 ? 14.117 -14.008 -5.578 1 95.06 121 ILE A C 1
ATOM 966 O O . ILE A 1 121 ? 13 -13.688 -5.156 1 95.06 121 ILE A O 1
ATOM 970 N N . PHE A 1 122 ? 14.344 -14.234 -6.844 1 94.31 122 PHE A N 1
ATOM 971 C CA . PHE A 1 122 ? 13.422 -13.695 -7.836 1 94.31 122 PHE A CA 1
ATOM 972 C C . PHE A 1 122 ? 12.273 -14.672 -8.094 1 94.31 122 PHE A C 1
ATOM 974 O O . PHE A 1 122 ? 11.156 -14.25 -8.406 1 94.31 122 PHE A O 1
ATOM 981 N N . VAL A 1 123 ? 12.477 -15.961 -7.945 1 91.75 123 VAL A N 1
ATOM 982 C CA . VAL A 1 123 ? 11.391 -16.922 -8.125 1 91.75 123 VAL A CA 1
ATOM 983 C C . VAL A 1 123 ? 10.367 -16.766 -7 1 91.75 123 VAL A C 1
ATOM 985 O O . VAL A 1 123 ? 9.188 -16.531 -7.258 1 91.75 123 VAL A O 1
ATOM 988 N N . PRO A 1 124 ? 10.859 -16.828 -5.715 1 92.19 124 PRO A N 1
ATOM 989 C CA . PRO A 1 124 ? 9.898 -16.609 -4.633 1 92.19 124 PRO A CA 1
ATOM 990 C C . PRO A 1 124 ? 9.195 -15.258 -4.746 1 92.19 124 PRO A C 1
ATOM 992 O O . PRO A 1 124 ? 7.996 -15.164 -4.469 1 92.19 124 PRO A O 1
ATOM 995 N N . THR A 1 125 ? 9.93 -14.273 -5.137 1 91.56 125 THR A N 1
ATOM 996 C CA . THR A 1 125 ? 9.344 -12.938 -5.262 1 91.56 125 THR A CA 1
ATOM 997 C C . THR A 1 125 ? 8.211 -12.938 -6.289 1 91.56 125 THR A C 1
ATOM 999 O O . THR A 1 125 ? 7.141 -12.383 -6.039 1 91.56 125 THR A O 1
ATOM 1002 N N . TRP A 1 126 ? 8.453 -13.523 -7.406 1 89.56 126 TRP A N 1
ATOM 1003 C CA . TRP A 1 126 ? 7.43 -13.57 -8.453 1 89.56 126 TRP A CA 1
ATOM 1004 C C . TRP A 1 126 ? 6.207 -14.352 -7.977 1 89.56 126 TRP A C 1
ATOM 1006 O O . TRP A 1 126 ? 5.07 -13.914 -8.18 1 89.56 126 TRP A O 1
ATOM 1016 N N . PHE A 1 127 ? 6.359 -15.477 -7.375 1 88.81 127 PHE A N 1
ATOM 1017 C CA . PHE A 1 127 ? 5.25 -16.297 -6.898 1 88.81 127 PHE A CA 1
ATOM 1018 C C . PHE A 1 127 ? 4.418 -15.531 -5.875 1 88.81 127 PHE A C 1
ATOM 1020 O O . PHE A 1 127 ? 3.186 -15.539 -5.941 1 88.81 127 PHE A O 1
ATOM 1027 N N . ASN A 1 128 ? 5.113 -14.984 -4.961 1 89.31 128 ASN A N 1
ATOM 1028 C CA . ASN A 1 128 ? 4.406 -14.242 -3.922 1 89.31 128 ASN A CA 1
ATOM 1029 C C . ASN A 1 128 ? 3.645 -13.055 -4.5 1 89.31 128 ASN A C 1
ATOM 1031 O O . ASN A 1 128 ? 2.525 -12.766 -4.078 1 89.31 128 ASN A O 1
ATOM 1035 N N . LYS A 1 129 ? 4.242 -12.414 -5.41 1 85.75 129 LYS A N 1
ATOM 1036 C CA . LYS A 1 129 ? 3.594 -11.266 -6.039 1 85.75 129 LYS A CA 1
ATOM 1037 C C . LYS A 1 129 ? 2.383 -11.703 -6.859 1 85.75 129 LYS A C 1
ATOM 1039 O O . LYS A 1 129 ? 1.358 -11.016 -6.871 1 85.75 129 LYS A O 1
ATOM 1044 N N . THR A 1 130 ? 2.484 -12.766 -7.52 1 82.94 130 THR A N 1
ATOM 1045 C CA . THR A 1 130 ? 1.463 -13.219 -8.461 1 82.94 130 THR A CA 1
ATOM 1046 C C . THR A 1 130 ? 0.328 -13.93 -7.723 1 82.94 130 THR A C 1
ATOM 1048 O O . THR A 1 130 ? -0.847 -13.695 -8.016 1 82.94 130 THR A O 1
ATOM 1051 N N . PHE A 1 131 ? 0.672 -14.773 -6.793 1 84.06 131 PHE A N 1
ATOM 1052 C CA . PHE A 1 131 ? -0.34 -15.648 -6.211 1 84.06 131 PHE A CA 1
ATOM 1053 C C . PHE A 1 131 ? -0.584 -15.297 -4.75 1 84.06 131 PHE A C 1
ATOM 1055 O O . PHE A 1 131 ? -1.555 -15.766 -4.148 1 84.06 131 PHE A O 1
ATOM 1062 N N . GLY A 1 132 ? 0.309 -14.531 -4.188 1 81.25 132 GLY A N 1
ATOM 1063 C CA . GLY A 1 132 ? 0.209 -14.297 -2.756 1 81.25 132 GLY A CA 1
ATOM 1064 C C . GLY A 1 132 ? 0.643 -15.492 -1.924 1 81.25 132 GLY A C 1
ATOM 1065 O O . GLY A 1 132 ? 1.559 -16.219 -2.309 1 81.25 132 GLY A O 1
ATOM 1066 N N . GLU A 1 133 ? -0.049 -15.594 -0.743 1 80.44 133 GLU A N 1
ATOM 1067 C CA . GLU A 1 133 ? 0.263 -16.734 0.11 1 80.44 133 GLU A CA 1
ATOM 1068 C C . GLU A 1 133 ? -0.505 -17.984 -0.329 1 80.44 133 GLU A C 1
ATOM 1070 O O . GLU A 1 133 ? -1.738 -17.984 -0.331 1 80.44 133 GLU A O 1
ATOM 1075 N N . ILE A 1 134 ? 0.218 -18.969 -0.782 1 83.38 134 ILE A N 1
ATOM 1076 C CA . ILE A 1 134 ? -0.414 -20.219 -1.2 1 83.38 134 ILE A CA 1
ATOM 1077 C C . ILE A 1 134 ? 0.12 -21.375 -0.359 1 83.38 134 ILE A C 1
ATOM 1079 O O . ILE A 1 134 ? 1.262 -21.344 0.106 1 83.38 134 ILE A O 1
ATOM 1083 N N . PRO A 1 135 ? -0.748 -22.375 -0.206 1 82.94 135 PRO A N 1
ATOM 1084 C CA . PRO A 1 135 ? -0.279 -23.547 0.539 1 82.94 135 PRO A CA 1
ATOM 1085 C C . PRO A 1 135 ? 0.777 -24.344 -0.221 1 82.94 135 PRO A C 1
ATOM 1087 O O . PRO A 1 135 ? 0.961 -24.141 -1.425 1 82.94 135 PRO A O 1
ATOM 1090 N N . ALA A 1 136 ? 1.501 -25.234 0.503 1 80.81 136 ALA A N 1
ATOM 1091 C CA . ALA A 1 136 ? 2.621 -26.016 -0.029 1 80.81 136 ALA A CA 1
ATOM 1092 C C . ALA A 1 136 ? 2.188 -26.844 -1.229 1 80.81 136 ALA A C 1
ATOM 1094 O O . ALA A 1 136 ? 2.904 -26.938 -2.229 1 80.81 136 ALA A O 1
ATOM 1095 N N . ASP A 1 137 ? 1.083 -27.422 -1.18 1 82.12 137 ASP A N 1
ATOM 1096 C CA . ASP A 1 137 ? 0.619 -28.281 -2.26 1 82.12 137 ASP A CA 1
ATOM 1097 C C . ASP A 1 137 ? 0.406 -27.484 -3.547 1 82.12 137 ASP A C 1
ATOM 1099 O O . ASP A 1 137 ? 0.728 -27.969 -4.637 1 82.12 137 ASP A O 1
ATOM 1103 N N . HIS A 1 138 ? -0.16 -26.359 -3.367 1 83.62 138 HIS A N 1
ATOM 1104 C CA . HIS A 1 138 ? -0.387 -25.5 -4.527 1 83.62 138 HIS A CA 1
ATOM 1105 C C . HIS A 1 138 ? 0.932 -25.047 -5.145 1 83.62 138 HIS A C 1
ATOM 1107 O O . HIS A 1 138 ? 1.083 -25.062 -6.367 1 83.62 138 HIS A O 1
ATOM 1113 N N . PHE A 1 139 ? 1.836 -24.672 -4.328 1 84.56 139 PHE A N 1
ATOM 1114 C CA . PHE A 1 139 ? 3.154 -24.266 -4.797 1 84.56 139 PHE A CA 1
ATOM 1115 C C . PHE A 1 139 ? 3.836 -25.391 -5.559 1 84.56 139 PHE A C 1
ATOM 1117 O O . PHE A 1 139 ? 4.371 -25.188 -6.648 1 84.56 139 PHE A O 1
ATOM 1124 N N . ILE A 1 140 ? 3.754 -26.578 -4.996 1 78.88 140 ILE A N 1
ATOM 1125 C CA . ILE A 1 140 ? 4.355 -27.75 -5.625 1 78.88 140 ILE A CA 1
ATOM 1126 C C . ILE A 1 140 ? 3.697 -28 -6.977 1 78.88 140 ILE A C 1
ATOM 1128 O O . ILE A 1 140 ? 4.379 -28.281 -7.965 1 78.88 140 ILE A O 1
ATOM 1132 N N . PHE A 1 141 ? 2.414 -27.891 -6.984 1 78.12 141 PHE A N 1
ATOM 1133 C CA . PHE A 1 141 ? 1.683 -28.078 -8.234 1 78.12 141 PHE A CA 1
ATOM 1134 C C . PHE A 1 141 ? 2.17 -27.094 -9.297 1 78.12 141 PHE A C 1
ATOM 1136 O O . PHE A 1 141 ? 2.424 -27.484 -10.438 1 78.12 141 PHE A O 1
ATOM 1143 N N . LEU A 1 142 ? 2.344 -25.875 -8.93 1 78.38 142 LEU A N 1
ATOM 1144 C CA . LEU A 1 142 ? 2.717 -24.828 -9.875 1 78.38 142 LEU A CA 1
ATOM 1145 C C . LEU A 1 142 ? 4.117 -25.062 -10.43 1 78.38 142 LEU A C 1
ATOM 1147 O O . LEU A 1 142 ? 4.371 -24.828 -11.609 1 78.38 142 LEU A O 1
ATOM 1151 N N . ILE A 1 143 ? 5.02 -25.516 -9.664 1 76.81 143 ILE A N 1
ATOM 1152 C CA . ILE A 1 143 ? 6.398 -25.641 -10.117 1 76.81 143 ILE A CA 1
ATOM 1153 C C . ILE A 1 143 ? 6.562 -26.938 -10.898 1 76.81 143 ILE A C 1
ATOM 1155 O O . ILE A 1 143 ? 7.52 -27.109 -11.656 1 76.81 143 ILE A O 1
ATOM 1159 N N . THR A 1 144 ? 5.629 -27.859 -10.734 1 72.06 144 THR A N 1
ATOM 1160 C CA . THR A 1 144 ? 5.797 -29.156 -11.383 1 72.06 144 THR A CA 1
ATOM 1161 C C . THR A 1 144 ? 4.906 -29.25 -12.617 1 72.06 144 THR A C 1
ATOM 1163 O O . THR A 1 144 ? 5.305 -29.828 -13.633 1 72.06 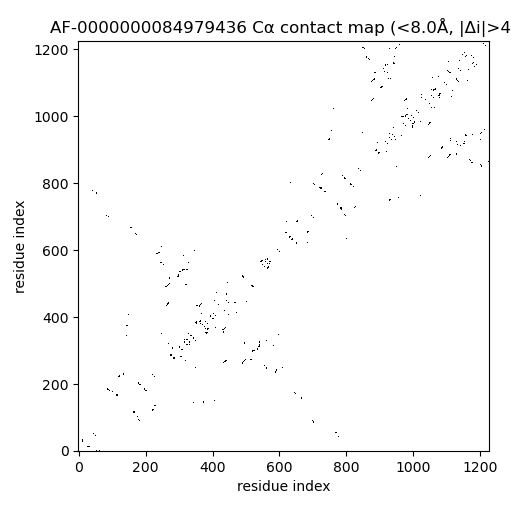144 THR A O 1
ATOM 1166 N N . GLN A 1 145 ? 3.65 -28.781 -12.469 1 63.78 145 GLN A N 1
ATOM 1167 C CA . GLN A 1 145 ? 2.68 -29.016 -13.531 1 63.78 145 GLN A CA 1
ATOM 1168 C C . GLN A 1 145 ? 2.221 -27.703 -14.156 1 63.78 145 GLN A C 1
ATOM 1170 O O . GLN A 1 145 ? 1.44 -27.703 -15.109 1 63.78 145 GLN A O 1
ATOM 1175 N N . GLY A 1 146 ? 2.721 -26.609 -13.594 1 61.28 146 GLY A N 1
ATOM 1176 C CA . GLY A 1 146 ? 2.27 -25.328 -14.094 1 61.28 146 GLY A CA 1
ATOM 1177 C C . GLY A 1 146 ? 2.879 -24.953 -15.43 1 61.28 146 GLY A C 1
ATOM 1178 O O . GLY A 1 146 ? 2.693 -23.844 -15.914 1 61.28 146 GLY A O 1
ATOM 1179 N N . ASN A 1 147 ? 3.727 -25.766 -15.992 1 56.16 147 ASN A N 1
ATOM 1180 C CA . ASN A 1 147 ? 4.508 -25.422 -17.172 1 56.16 147 ASN A CA 1
ATOM 1181 C C . ASN A 1 147 ? 3.684 -25.562 -18.453 1 56.16 147 ASN A C 1
ATOM 1183 O O . ASN A 1 147 ? 4.215 -25.422 -19.547 1 56.16 147 ASN A O 1
ATOM 1187 N N . GLY A 1 148 ? 2.443 -25.812 -18.297 1 55.25 148 GLY A N 1
ATOM 1188 C CA . GLY A 1 148 ? 1.789 -26.094 -19.578 1 55.25 148 GLY A CA 1
ATOM 1189 C C . GLY A 1 148 ? 1.424 -24.844 -20.344 1 55.25 148 GLY A C 1
ATOM 1190 O O . GLY A 1 148 ? 1.982 -24.562 -21.406 1 55.25 148 GLY A O 1
ATOM 1191 N N . GLU A 1 149 ? 0.358 -24.219 -20.203 1 62.66 149 GLU A N 1
ATOM 1192 C CA . GLU A 1 149 ? -0.12 -23.109 -21 1 62.66 149 GLU A CA 1
ATOM 1193 C C . GLU A 1 149 ? -0.096 -21.797 -20.219 1 62.66 149 GLU A C 1
ATOM 1195 O O . GLU A 1 149 ? -0.307 -21.797 -19 1 62.66 149 GLU A O 1
ATOM 1200 N N . SER A 1 150 ? 0.546 -20.859 -20.781 1 70.06 150 SER A N 1
ATOM 1201 C CA . SER A 1 150 ? 0.585 -19.5 -20.219 1 70.06 150 SER A CA 1
ATOM 1202 C C . SER A 1 150 ? 0.061 -18.484 -21.219 1 70.06 150 SER A C 1
ATOM 1204 O O . SER A 1 150 ? -0.142 -18.797 -22.391 1 70.06 150 SER A O 1
ATOM 1206 N N . THR A 1 151 ? -0.37 -17.422 -20.688 1 74.19 151 THR A N 1
ATOM 1207 C CA . THR A 1 151 ? -0.713 -16.312 -21.547 1 74.19 151 THR A CA 1
ATOM 1208 C C . THR A 1 151 ? 0.542 -15.562 -21.984 1 74.19 151 THR A C 1
ATOM 1210 O O . THR A 1 151 ? 1.601 -15.695 -21.375 1 74.19 151 THR A O 1
ATOM 1213 N N . LYS A 1 152 ? 0.28 -14.844 -23.094 1 75.25 152 LYS A N 1
ATOM 1214 C CA . LYS A 1 152 ? 1.393 -14.023 -23.562 1 75.25 152 LYS A CA 1
ATOM 1215 C C . LYS A 1 152 ? 1.853 -13.047 -22.484 1 75.25 152 LYS A C 1
ATOM 1217 O O . LYS A 1 152 ? 3.053 -12.844 -22.297 1 75.25 152 LYS A O 1
ATOM 1222 N N . ALA A 1 153 ? 0.948 -12.477 -21.828 1 76.56 153 ALA A N 1
ATOM 1223 C CA . ALA A 1 153 ? 1.268 -11.516 -20.781 1 76.56 153 ALA A CA 1
ATOM 1224 C C . ALA A 1 153 ? 2.016 -12.188 -19.625 1 76.56 153 ALA A C 1
ATOM 1226 O O . ALA A 1 153 ? 2.975 -11.625 -19.094 1 76.56 153 ALA A O 1
ATOM 1227 N N . GLN A 1 154 ? 1.57 -13.305 -19.266 1 79.69 154 GLN A N 1
ATOM 1228 C CA . GLN A 1 154 ? 2.225 -14.031 -18.188 1 79.69 154 GLN A CA 1
ATOM 1229 C C . GLN A 1 154 ? 3.635 -14.461 -18.578 1 79.69 154 GLN A C 1
ATOM 1231 O O . GLN A 1 154 ? 4.555 -14.414 -17.766 1 79.69 154 GLN A O 1
ATOM 1236 N N . ASP A 1 155 ? 3.785 -14.906 -19.812 1 82.88 155 ASP A N 1
ATOM 1237 C CA . ASP A 1 155 ? 5.109 -15.281 -20.297 1 82.88 155 ASP A CA 1
ATOM 1238 C C . ASP A 1 155 ? 6.082 -14.109 -20.203 1 82.88 155 ASP A C 1
ATOM 1240 O O . ASP A 1 155 ? 7.227 -14.281 -19.766 1 82.88 155 ASP A O 1
ATOM 1244 N N . LEU A 1 156 ? 5.602 -12.992 -20.641 1 84.44 156 LEU A N 1
ATOM 1245 C CA . LEU A 1 156 ? 6.43 -11.789 -20.594 1 84.44 156 LEU A CA 1
ATOM 1246 C C . LEU A 1 156 ? 6.812 -11.461 -19.156 1 84.44 156 LEU A C 1
ATOM 1248 O O . LEU A 1 156 ? 7.957 -11.078 -18.875 1 84.44 156 LEU A O 1
ATOM 1252 N N . GLU A 1 157 ? 5.93 -11.602 -18.312 1 86.12 157 GLU A N 1
ATOM 1253 C CA . GLU A 1 157 ? 6.191 -11.305 -16.906 1 86.12 157 GLU A CA 1
ATOM 1254 C C . GLU A 1 157 ? 7.207 -12.281 -16.312 1 86.12 157 GLU A C 1
ATOM 1256 O O . GLU A 1 157 ? 8.141 -11.867 -15.625 1 86.12 157 GLU A O 1
ATOM 1261 N N . ILE A 1 158 ? 7 -13.531 -16.594 1 87.25 158 ILE A N 1
ATOM 1262 C CA . ILE A 1 158 ? 7.895 -14.562 -16.094 1 87.25 158 ILE A CA 1
ATOM 1263 C C . ILE A 1 158 ? 9.305 -14.336 -16.641 1 87.25 158 ILE A C 1
ATOM 1265 O O . ILE A 1 158 ? 10.281 -14.391 -15.891 1 87.25 158 ILE A O 1
ATOM 1269 N N . PHE A 1 159 ? 9.359 -14.039 -17.844 1 90.38 159 PHE A N 1
ATOM 1270 C CA . PHE A 1 159 ? 10.656 -13.859 -18.484 1 90.38 159 PHE A CA 1
ATOM 1271 C C . PHE A 1 159 ? 11.383 -12.648 -17.891 1 90.38 159 PHE A C 1
ATOM 1273 O O . PHE A 1 159 ? 12.562 -12.734 -17.547 1 90.38 159 PHE A O 1
ATOM 1280 N N . ASN A 1 160 ? 10.75 -11.547 -17.734 1 91.12 160 ASN A N 1
ATOM 1281 C CA . ASN A 1 160 ? 11.367 -10.297 -17.297 1 91.12 160 ASN A CA 1
ATOM 1282 C C . ASN A 1 160 ? 11.594 -10.281 -15.789 1 91.12 160 ASN A C 1
ATOM 1284 O O . ASN A 1 160 ? 12.625 -9.797 -15.32 1 91.12 160 ASN A O 1
ATOM 1288 N N . SER A 1 161 ? 10.68 -10.828 -15.023 1 90.19 161 SER A N 1
ATOM 1289 C CA . SER A 1 161 ? 10.719 -10.641 -13.578 1 90.19 161 SER A CA 1
ATOM 1290 C C . SER A 1 161 ? 11.344 -11.844 -12.875 1 90.19 161 SER A C 1
ATOM 1292 O O . SER A 1 161 ? 11.711 -11.766 -11.703 1 90.19 161 SER A O 1
ATOM 1294 N N . MET A 1 162 ? 11.469 -12.93 -13.602 1 91.31 162 MET A N 1
ATOM 1295 C CA . MET A 1 162 ? 12.008 -14.125 -12.961 1 91.31 162 MET A CA 1
ATOM 1296 C C . MET A 1 162 ? 13.25 -14.625 -13.695 1 91.31 162 MET A C 1
ATOM 1298 O O . MET A 1 162 ? 14.359 -14.539 -13.172 1 91.31 162 MET A O 1
ATOM 1302 N N . MET A 1 163 ? 13.148 -14.914 -14.961 1 92.12 163 MET A N 1
ATOM 1303 C CA . MET A 1 163 ? 14.211 -15.602 -15.688 1 92.12 163 MET A CA 1
ATOM 1304 C C . MET A 1 163 ? 15.398 -14.672 -15.906 1 92.12 163 MET A C 1
ATOM 1306 O O . MET A 1 163 ? 16.531 -15.023 -15.586 1 92.12 163 MET A O 1
ATOM 1310 N N . VAL A 1 164 ? 15.133 -13.508 -16.453 1 92.75 164 VAL A N 1
ATOM 1311 C CA . VAL A 1 164 ? 16.203 -12.578 -16.797 1 92.75 164 VAL A CA 1
ATOM 1312 C C . VAL A 1 164 ? 16.984 -12.195 -15.547 1 92.75 164 VAL A C 1
ATOM 1314 O O . VAL A 1 164 ? 18.219 -12.266 -15.523 1 92.75 164 VAL A O 1
ATOM 1317 N N . PRO A 1 165 ? 16.328 -11.812 -14.492 1 94.06 165 PRO A N 1
ATOM 1318 C CA . PRO A 1 165 ? 17.078 -11.484 -13.281 1 94.06 165 PRO A CA 1
ATOM 1319 C C . PRO A 1 165 ? 17.938 -12.641 -12.789 1 94.06 165 PRO A C 1
ATOM 1321 O O . PRO A 1 165 ? 19.062 -12.43 -12.32 1 94.06 165 PRO A O 1
ATOM 1324 N N . VAL A 1 166 ? 17.453 -13.859 -12.883 1 95.56 166 VAL A N 1
ATOM 1325 C CA . VAL A 1 166 ? 18.203 -15.031 -12.453 1 95.56 166 VAL A CA 1
ATOM 1326 C C . VAL A 1 166 ? 19.453 -15.188 -13.328 1 95.56 166 VAL A C 1
ATOM 1328 O O . VAL A 1 166 ? 20.547 -15.422 -12.82 1 95.56 166 VAL A O 1
ATOM 1331 N N . ILE A 1 167 ? 19.281 -15.031 -14.609 1 95.5 167 ILE A N 1
ATOM 1332 C CA . ILE A 1 167 ? 20.391 -15.141 -15.547 1 95.5 167 ILE A CA 1
ATOM 1333 C C . ILE A 1 167 ? 21.406 -14.047 -15.258 1 95.5 167 ILE A C 1
ATOM 1335 O O . ILE A 1 167 ? 22.609 -14.312 -15.203 1 95.5 167 ILE A O 1
ATOM 1339 N N . MET A 1 168 ? 20.984 -12.875 -15.008 1 95.19 168 MET A N 1
ATOM 1340 C CA . MET A 1 168 ? 21.859 -11.742 -14.758 1 95.19 168 MET A CA 1
ATOM 1341 C C . MET A 1 168 ? 22.656 -11.945 -13.469 1 95.19 168 MET A C 1
ATOM 1343 O O . MET A 1 168 ? 23.859 -11.68 -13.43 1 95.19 168 MET A O 1
ATOM 1347 N N . THR A 1 169 ? 22 -12.383 -12.445 1 95.62 169 THR A N 1
ATOM 1348 C CA . THR A 1 169 ? 22.688 -12.617 -11.188 1 95.62 169 THR A CA 1
ATOM 1349 C C . THR A 1 169 ? 23.703 -13.742 -11.328 1 95.62 169 THR A C 1
ATOM 1351 O O . THR A 1 169 ? 24.766 -13.719 -10.703 1 95.62 169 THR A O 1
ATOM 1354 N N . ALA A 1 170 ? 23.375 -14.773 -12.156 1 96.62 170 ALA A N 1
ATOM 1355 C CA . ALA A 1 170 ? 24.328 -15.852 -12.43 1 96.62 170 ALA A CA 1
ATOM 1356 C C . ALA A 1 170 ? 25.578 -15.305 -13.094 1 96.62 170 ALA A C 1
ATOM 1358 O O . ALA A 1 170 ? 26.703 -15.641 -12.688 1 96.62 170 ALA A O 1
ATOM 1359 N N . ILE A 1 171 ? 25.375 -14.43 -14.039 1 95.88 171 ILE A N 1
ATOM 1360 C CA . ILE A 1 171 ? 26.5 -13.852 -14.773 1 95.88 171 ILE A CA 1
ATOM 1361 C C . ILE A 1 171 ? 27.328 -12.977 -13.828 1 95.88 171 ILE A C 1
ATOM 1363 O O . ILE A 1 171 ? 28.562 -13.062 -13.82 1 95.88 171 ILE A O 1
ATOM 1367 N N . ILE A 1 172 ? 26.719 -12.195 -13.023 1 95.38 172 ILE A N 1
ATOM 1368 C CA . ILE A 1 172 ? 27.406 -11.336 -12.07 1 95.38 172 ILE A CA 1
ATOM 1369 C C . ILE A 1 172 ? 28.156 -12.195 -11.055 1 95.38 172 ILE A C 1
ATOM 1371 O O . ILE A 1 172 ? 29.281 -11.875 -10.672 1 95.38 172 ILE A O 1
ATOM 1375 N N . GLY A 1 173 ? 27.484 -13.273 -10.602 1 95.88 173 GLY A N 1
ATOM 1376 C CA . GLY A 1 173 ? 28.188 -14.203 -9.727 1 95.88 173 GLY A CA 1
ATOM 1377 C C . GLY A 1 173 ? 29.453 -14.758 -10.344 1 95.88 173 GLY A C 1
ATOM 1378 O O . GLY A 1 173 ? 30.469 -14.922 -9.656 1 95.88 173 GLY A O 1
ATOM 1379 N N . GLY A 1 174 ? 29.453 -15.031 -11.641 1 96.19 174 GLY A N 1
ATOM 1380 C CA . GLY A 1 174 ? 30.641 -15.516 -12.336 1 96.19 174 GLY A CA 1
ATOM 1381 C C . GLY A 1 174 ? 31.781 -14.523 -12.336 1 96.19 174 GLY A C 1
ATOM 1382 O O . GLY A 1 174 ? 32.938 -14.914 -12.305 1 96.19 174 GLY A O 1
ATOM 1383 N N . LEU A 1 175 ? 31.5 -13.242 -12.336 1 95.06 175 LEU A N 1
ATOM 1384 C CA . LEU A 1 175 ? 32.5 -12.195 -12.336 1 95.06 175 LEU A CA 1
ATOM 1385 C C . LEU A 1 175 ? 33.344 -12.25 -11.07 1 95.06 175 LEU A C 1
ATOM 1387 O O . LEU A 1 175 ? 34.5 -11.812 -11.062 1 95.06 175 LEU A O 1
ATOM 1391 N N . VAL A 1 176 ? 32.812 -12.758 -9.961 1 94.38 176 VAL A N 1
ATOM 1392 C CA . VAL A 1 176 ? 33.531 -12.875 -8.703 1 94.38 176 VAL A CA 1
ATOM 1393 C C . VAL A 1 176 ? 34.75 -13.773 -8.898 1 94.38 176 VAL A C 1
ATOM 1395 O O . VAL A 1 176 ? 35.812 -13.523 -8.328 1 94.38 176 VAL A O 1
ATOM 1398 N N . GLY A 1 177 ? 34.656 -14.82 -9.766 1 92.81 177 GLY A N 1
ATOM 1399 C CA . GLY A 1 177 ? 35.75 -15.719 -10.062 1 92.81 177 GLY A CA 1
ATOM 1400 C C . GLY A 1 177 ? 36.906 -15.039 -10.789 1 92.81 177 GLY A C 1
ATOM 1401 O O . GLY A 1 177 ? 38.031 -15.516 -10.766 1 92.81 177 GLY A O 1
ATOM 1402 N N . PHE A 1 178 ? 36.625 -13.883 -11.352 1 92.5 178 PHE A N 1
ATOM 1403 C CA . PHE A 1 178 ? 37.625 -13.18 -12.141 1 92.5 178 PHE A CA 1
ATOM 1404 C C . PHE A 1 178 ? 38.406 -12.188 -11.281 1 92.5 178 PHE A C 1
ATOM 1406 O O . PHE A 1 178 ? 39.344 -11.555 -11.75 1 92.5 178 PHE A O 1
ATOM 1413 N N . VAL A 1 179 ? 38.031 -12.047 -10.023 1 91.69 179 VAL A N 1
ATOM 1414 C CA . VAL A 1 179 ? 38.719 -11.133 -9.133 1 91.69 179 VAL A CA 1
ATOM 1415 C C . VAL A 1 179 ? 40.156 -11.633 -8.922 1 91.69 179 VAL A C 1
ATOM 1417 O O . VAL A 1 179 ? 40.375 -12.742 -8.43 1 91.69 179 VAL A O 1
ATOM 1420 N N . ARG A 1 180 ? 41.125 -10.898 -9.391 1 89.88 180 ARG A N 1
ATOM 1421 C CA . ARG A 1 180 ? 42.562 -11.211 -9.25 1 89.88 180 ARG A CA 1
ATOM 1422 C C . ARG A 1 180 ? 43.344 -9.977 -8.867 1 89.88 180 ARG A C 1
ATOM 1424 O O . ARG A 1 180 ? 44.25 -9.547 -9.602 1 89.88 180 ARG A O 1
ATOM 1431 N N . SER A 1 181 ? 42.969 -9.43 -7.75 1 91.62 181 SER A N 1
ATOM 1432 C CA . SER A 1 181 ? 43.656 -8.242 -7.242 1 91.62 181 SER A CA 1
ATOM 1433 C C . SER A 1 181 ? 44.031 -8.414 -5.773 1 91.62 181 SER A C 1
ATOM 1435 O O . SER A 1 181 ? 43.406 -9.188 -5.051 1 91.62 181 SER A O 1
ATOM 1437 N N . ASN A 1 182 ? 45.125 -7.879 -5.395 1 92.94 182 ASN A N 1
ATOM 1438 C CA . ASN A 1 182 ? 45.5 -7.715 -3.996 1 92.94 182 ASN A CA 1
ATOM 1439 C C . ASN A 1 182 ? 45 -6.375 -3.441 1 92.94 182 ASN A C 1
ATOM 1441 O O . ASN A 1 182 ? 44.906 -5.391 -4.18 1 92.94 182 ASN A O 1
ATOM 1445 N N . LEU A 1 183 ? 44.562 -6.477 -2.252 1 92.88 183 LEU A N 1
ATOM 1446 C CA . LEU A 1 183 ? 44.281 -5.227 -1.564 1 92.88 183 LEU A CA 1
ATOM 1447 C C . LEU A 1 183 ? 45.531 -4.648 -0.904 1 92.88 183 LEU A C 1
ATOM 1449 O O . LEU A 1 183 ? 46.156 -5.309 -0.078 1 92.88 183 LEU A O 1
ATOM 1453 N N . VAL A 1 184 ? 45.906 -3.547 -1.384 1 92.19 184 VAL A N 1
ATOM 1454 C CA . VAL A 1 184 ? 47.094 -2.879 -0.853 1 92.19 184 VAL A CA 1
ATOM 1455 C C . VAL A 1 184 ? 46.688 -1.776 0.118 1 92.19 184 VAL A C 1
ATOM 1457 O O . VAL A 1 184 ? 45.844 -0.921 -0.222 1 92.19 184 VAL A O 1
ATOM 1460 N N . ILE A 1 185 ? 47.125 -1.888 1.276 1 88.81 185 ILE A N 1
ATOM 1461 C CA . ILE A 1 185 ? 46.906 -0.867 2.297 1 88.81 185 ILE A CA 1
ATOM 1462 C C . ILE A 1 185 ? 48.219 -0.111 2.549 1 88.81 185 ILE A C 1
ATOM 1464 O O . ILE A 1 185 ? 49.188 -0.691 3.018 1 88.81 185 ILE A O 1
ATOM 1468 N N . GLU A 1 186 ? 48.25 1.074 2.16 1 82.69 186 GLU A N 1
ATOM 1469 C CA . GLU A 1 186 ? 49.438 1.89 2.324 1 82.69 186 GLU A CA 1
ATOM 1470 C C . GLU A 1 186 ? 49.688 2.23 3.793 1 82.69 186 GLU A C 1
ATOM 1472 O O . GLU A 1 186 ? 48.75 2.264 4.59 1 82.69 186 GLU A O 1
ATOM 1477 N N . ASN A 1 187 ? 51 2.332 4.18 1 68 187 ASN A N 1
ATOM 1478 C CA . ASN A 1 187 ? 51.406 2.553 5.562 1 68 187 ASN A CA 1
ATOM 1479 C C . ASN A 1 187 ? 50.656 3.732 6.184 1 68 187 ASN A C 1
ATOM 1481 O O . ASN A 1 187 ? 50.5 4.773 5.547 1 68 187 ASN A O 1
ATOM 1485 N N . PHE A 1 188 ? 50 3.457 7.254 1 61.88 188 PHE A N 1
ATOM 1486 C CA . PHE A 1 188 ? 49.094 4.328 7.988 1 61.88 188 PHE A CA 1
ATOM 1487 C C . PHE A 1 188 ? 49.812 5.555 8.516 1 61.88 188 PHE A C 1
ATOM 1489 O O . PHE A 1 188 ? 49.188 6.578 8.812 1 61.88 188 PHE A O 1
ATOM 1496 N N . ARG A 1 189 ? 51.125 5.531 9.141 1 55.06 189 ARG A N 1
ATOM 1497 C CA . ARG A 1 189 ? 51.719 6.613 9.922 1 55.06 189 ARG A CA 1
ATOM 1498 C C . ARG A 1 189 ? 52.406 7.645 9.023 1 55.06 189 ARG A C 1
ATOM 1500 O O . ARG A 1 189 ? 53.188 7.293 8.156 1 55.06 189 ARG A O 1
ATOM 1507 N N . ASN A 1 190 ? 51.8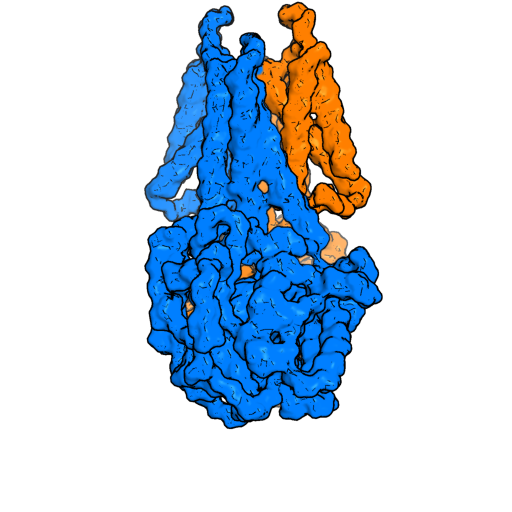75 8.805 8.852 1 51.91 190 ASN A N 1
ATOM 1508 C CA . ASN A 1 190 ? 52.469 9.906 8.094 1 51.91 190 ASN A CA 1
ATOM 1509 C C . ASN A 1 190 ? 53.969 9.992 8.289 1 51.91 190 ASN A C 1
ATOM 1511 O O . ASN A 1 190 ? 54.656 10.664 7.523 1 51.91 190 ASN A O 1
ATOM 1515 N N . ASP A 1 191 ? 54.5 9.836 9.555 1 48.84 191 ASP A N 1
ATOM 1516 C CA . ASP A 1 191 ? 55.906 10.133 9.875 1 48.84 191 ASP A CA 1
ATOM 1517 C C . ASP A 1 191 ? 56.844 9.07 9.305 1 48.84 191 ASP A C 1
ATOM 1519 O O . ASP A 1 191 ? 58.062 9.102 9.539 1 48.84 191 ASP A O 1
ATOM 1523 N N . SER A 1 192 ? 56.312 7.965 8.953 1 48.5 192 SER A N 1
ATOM 1524 C CA . SER A 1 192 ? 57.344 7.012 8.578 1 48.5 192 SER A CA 1
ATOM 1525 C C . SER A 1 192 ? 57.875 7.305 7.184 1 48.5 192 SER A C 1
ATOM 1527 O O . SER A 1 192 ? 57.188 7.887 6.352 1 48.5 192 SER A O 1
ATOM 1529 N N . LYS A 1 193 ? 59.25 7.078 6.879 1 45.69 193 LYS A N 1
ATOM 1530 C CA . LYS A 1 193 ? 60 7.18 5.629 1 45.69 193 LYS A CA 1
ATOM 1531 C C . LYS A 1 193 ? 59.219 6.535 4.477 1 45.69 193 LYS A C 1
ATOM 1533 O O . LYS A 1 193 ? 58.625 5.461 4.637 1 45.69 193 LYS A O 1
ATOM 1538 N N . GLU A 1 194 ? 58.938 7.004 3.367 1 44.19 194 GLU A N 1
ATOM 1539 C CA . GLU A 1 194 ? 58.5 6.766 1.998 1 44.19 194 GLU A CA 1
ATOM 1540 C C . GLU A 1 194 ? 58.969 5.406 1.491 1 44.19 194 GLU A C 1
ATOM 1542 O O . GLU A 1 194 ? 60.156 5.09 1.567 1 44.19 194 GLU A O 1
ATOM 1547 N N . GLY A 1 195 ? 58.188 4.316 1.455 1 49.59 195 GLY A N 1
ATOM 1548 C CA . GLY A 1 195 ? 58.406 3.076 0.731 1 49.59 195 GLY A CA 1
ATOM 1549 C C . GLY A 1 195 ? 58.188 1.839 1.584 1 49.59 195 GLY A C 1
ATOM 1550 O O . GLY A 1 195 ? 58.062 0.73 1.059 1 49.59 195 GLY A O 1
ATOM 1551 N N . GLU A 1 196 ? 58.531 1.87 2.854 1 57.41 196 GLU A N 1
ATOM 1552 C CA . GLU A 1 196 ? 58.938 0.598 3.457 1 57.41 196 GLU A CA 1
ATOM 1553 C C . GLU A 1 196 ? 57.719 -0.23 3.836 1 57.41 196 GLU A C 1
ATOM 1555 O O . GLU A 1 196 ? 57.719 -1.459 3.744 1 57.41 196 GLU A O 1
ATOM 1560 N N . ASN A 1 197 ? 56.5 0.265 4.547 1 67.5 197 ASN A N 1
ATOM 1561 C CA . ASN A 1 197 ? 55.688 -0.821 5.129 1 67.5 197 ASN A CA 1
ATOM 1562 C C . ASN A 1 197 ? 54.281 -0.87 4.543 1 67.5 197 ASN A C 1
ATOM 1564 O O . ASN A 1 197 ? 53.438 -0.032 4.871 1 67.5 197 ASN A O 1
ATOM 1568 N N . LYS A 1 198 ? 53.969 -1.273 3.365 1 82.38 198 LYS A N 1
ATOM 1569 C CA . LYS A 1 198 ? 52.688 -1.584 2.789 1 82.38 198 LYS A CA 1
ATOM 1570 C C . LYS A 1 198 ? 52.219 -2.975 3.207 1 82.38 198 LYS A C 1
ATOM 1572 O O . LYS A 1 198 ? 53.031 -3.895 3.344 1 82.38 198 LYS A O 1
ATOM 1577 N N . TYR A 1 199 ? 50.938 -2.904 3.686 1 87.31 199 TYR A N 1
ATOM 1578 C CA . TYR A 1 199 ? 50.312 -4.199 3.949 1 87.31 199 TYR A CA 1
ATOM 1579 C C . TYR A 1 199 ? 49.562 -4.703 2.727 1 87.31 199 TYR A C 1
ATOM 1581 O O . TYR A 1 199 ? 48.781 -3.961 2.125 1 87.31 199 TYR A O 1
ATOM 1589 N N . ILE A 1 200 ? 49.875 -5.871 2.262 1 91 200 ILE A N 1
ATOM 1590 C CA . ILE A 1 200 ? 49.219 -6.461 1.101 1 91 200 ILE A CA 1
ATOM 1591 C C . ILE A 1 200 ? 48.344 -7.613 1.544 1 91 200 ILE A C 1
ATOM 1593 O O . ILE A 1 200 ? 48.812 -8.602 2.104 1 91 200 ILE A O 1
ATOM 1597 N N . PHE A 1 201 ? 47.094 -7.383 1.398 1 91.69 201 PHE A N 1
ATOM 1598 C CA . PHE A 1 201 ? 46.125 -8.438 1.637 1 91.69 201 PHE A CA 1
ATOM 1599 C C . PHE A 1 201 ? 45.844 -9.219 0.357 1 91.69 201 PHE A C 1
ATOM 1601 O O . PHE A 1 201 ? 45.281 -8.68 -0.604 1 91.69 201 PHE A O 1
ATOM 1608 N N . LYS A 1 202 ? 46.125 -10.5 0.309 1 91.75 202 LYS A N 1
ATOM 1609 C CA . LYS A 1 202 ? 46.156 -11.281 -0.926 1 91.75 202 LYS A CA 1
ATOM 1610 C C . LYS A 1 202 ? 44.875 -12.078 -1.109 1 91.75 202 LYS A C 1
ATOM 1612 O O . LYS A 1 202 ? 44.688 -12.734 -2.135 1 91.75 202 LYS A O 1
ATOM 1617 N N . HIS A 1 203 ? 43.969 -12.055 -0.201 1 92.62 203 HIS A N 1
ATOM 1618 C CA . HIS A 1 203 ? 42.812 -12.938 -0.242 1 92.62 203 HIS A CA 1
ATOM 1619 C C . HIS A 1 203 ? 41.531 -12.172 -0.593 1 92.62 203 HIS A C 1
ATOM 1621 O O . HIS A 1 203 ? 40.469 -12.398 0.001 1 92.62 203 HIS A O 1
ATOM 1627 N N . THR A 1 204 ? 41.625 -11.227 -1.543 1 92.75 204 THR A N 1
ATOM 1628 C CA . THR A 1 204 ? 40.5 -10.422 -1.957 1 92.75 204 THR A CA 1
ATOM 1629 C C . THR A 1 204 ? 39.406 -11.297 -2.596 1 92.75 204 THR A C 1
ATOM 1631 O O . THR A 1 204 ? 38.219 -11.078 -2.373 1 92.75 204 THR A O 1
ATOM 1634 N N . LYS A 1 205 ? 39.781 -12.289 -3.34 1 92.62 205 LYS A N 1
ATOM 1635 C CA . LYS A 1 205 ? 38.844 -13.203 -3.969 1 92.62 205 LYS A CA 1
ATOM 1636 C C . LYS A 1 205 ? 38.062 -13.984 -2.922 1 92.62 205 LYS A C 1
ATOM 1638 O O . LYS A 1 205 ? 36.844 -14.164 -3.057 1 92.62 205 LYS A O 1
ATOM 1643 N N . LEU A 1 206 ? 38.781 -14.375 -1.931 1 93.69 206 LEU A N 1
ATOM 1644 C CA . LEU A 1 206 ? 38.125 -15.102 -0.853 1 93.69 206 LEU A CA 1
ATOM 1645 C C . LEU A 1 206 ? 37.031 -14.242 -0.191 1 93.69 206 LEU A C 1
ATOM 1647 O O . LEU A 1 206 ? 35.938 -14.719 0.088 1 93.69 206 LEU A O 1
ATOM 1651 N N . VAL A 1 207 ? 37.375 -13.016 0.004 1 92.75 207 VAL A N 1
ATOM 1652 C CA . VAL A 1 207 ? 36.438 -12.094 0.624 1 92.75 207 VAL A CA 1
ATOM 1653 C C . VAL A 1 207 ? 35.219 -11.945 -0.269 1 92.75 207 VAL A C 1
ATOM 1655 O O . VAL A 1 207 ? 34.062 -11.945 0.219 1 92.75 207 VAL A O 1
ATOM 1658 N N . ALA A 1 208 ? 35.438 -11.828 -1.528 1 94.06 208 ALA A N 1
ATOM 1659 C CA . ALA A 1 208 ? 34.344 -11.695 -2.473 1 94.06 208 ALA A CA 1
ATOM 1660 C C . ALA A 1 208 ? 33.438 -12.922 -2.436 1 94.06 208 ALA A C 1
ATOM 1662 O O . ALA A 1 208 ? 32.188 -12.805 -2.484 1 94.06 208 ALA A O 1
ATOM 1663 N N . PHE A 1 209 ? 34 -14.055 -2.344 1 95.19 209 PHE A N 1
ATOM 1664 C CA . PHE A 1 209 ? 33.219 -15.281 -2.299 1 95.19 209 PHE A CA 1
ATOM 1665 C C . PHE A 1 209 ? 32.469 -15.398 -0.977 1 95.19 209 PHE A C 1
ATOM 1667 O O . PHE A 1 209 ? 31.359 -15.914 -0.935 1 95.19 209 PHE A O 1
ATOM 1674 N N . ILE A 1 210 ? 33.094 -14.906 0.087 1 94.31 210 ILE A N 1
ATOM 1675 C CA . ILE A 1 210 ? 32.406 -14.906 1.373 1 94.31 210 ILE A CA 1
ATOM 1676 C C . ILE A 1 210 ? 31.156 -14.031 1.295 1 94.31 210 ILE A C 1
ATOM 1678 O O . ILE A 1 210 ? 30.094 -14.391 1.81 1 94.31 210 ILE A O 1
ATOM 1682 N N . LEU A 1 211 ? 31.312 -12.906 0.626 1 93.12 211 LEU A N 1
ATOM 1683 C CA . LEU A 1 211 ? 30.156 -12.031 0.445 1 93.12 211 LEU A CA 1
ATOM 1684 C C . LEU A 1 211 ? 29.078 -12.711 -0.391 1 93.12 211 LEU A C 1
ATOM 1686 O O . LEU A 1 211 ? 27.891 -12.609 -0.082 1 93.12 211 LEU A O 1
ATOM 1690 N N . LEU A 1 212 ? 29.531 -13.406 -1.416 1 95.12 212 LEU A N 1
ATOM 1691 C CA . LEU A 1 212 ? 28.609 -14.141 -2.275 1 95.12 212 LEU A CA 1
ATOM 1692 C C . LEU A 1 212 ? 27.891 -15.227 -1.494 1 95.12 212 LEU A C 1
ATOM 1694 O O . LEU A 1 212 ? 26.672 -15.406 -1.639 1 95.12 212 LEU A O 1
ATOM 1698 N N . LEU A 1 213 ? 28.578 -15.883 -0.609 1 94.12 213 LEU A N 1
ATOM 1699 C CA . LEU A 1 213 ? 28 -16.938 0.211 1 94.12 213 LEU A CA 1
ATOM 1700 C C . LEU A 1 213 ? 27.062 -16.359 1.265 1 94.12 213 LEU A C 1
ATOM 1702 O O . LEU A 1 213 ? 26.047 -16.969 1.589 1 94.12 213 LEU A O 1
ATOM 1706 N N . SER A 1 214 ? 27.438 -15.172 1.733 1 94.12 214 SER A N 1
ATOM 1707 C CA . SER A 1 214 ? 26.547 -14.5 2.676 1 94.12 214 SER A CA 1
ATOM 1708 C C . SER A 1 214 ? 25.219 -14.117 2.016 1 94.12 214 SER A C 1
ATOM 1710 O O . SER A 1 214 ? 24.156 -14.234 2.627 1 94.12 214 SER A O 1
ATOM 1712 N N . MET A 1 215 ? 25.406 -13.695 0.79 1 94.31 215 MET A N 1
ATOM 1713 C CA . MET A 1 215 ? 24.188 -13.383 0.039 1 94.31 215 MET A CA 1
ATOM 1714 C C . MET A 1 215 ? 23.344 -14.641 -0.176 1 94.31 215 MET A C 1
ATOM 1716 O O . MET A 1 215 ? 22.109 -14.578 -0.141 1 94.31 215 MET A O 1
ATOM 1720 N N . PHE A 1 216 ? 24.016 -15.703 -0.38 1 95.56 216 PHE A N 1
ATOM 1721 C CA . PHE A 1 216 ? 23.312 -16.969 -0.547 1 95.56 216 PHE A CA 1
ATOM 1722 C C . PHE A 1 216 ? 22.547 -17.328 0.72 1 95.56 216 PHE A C 1
ATOM 1724 O O . PHE A 1 216 ? 21.359 -17.688 0.66 1 95.56 216 PHE A O 1
ATOM 1731 N N . ALA A 1 217 ? 23.141 -17.188 1.84 1 93.88 217 ALA A N 1
ATOM 1732 C CA . ALA A 1 217 ? 22.469 -17.453 3.109 1 93.88 217 ALA A CA 1
ATOM 1733 C C . ALA A 1 217 ? 21.25 -16.547 3.287 1 93.88 217 ALA A C 1
ATOM 1735 O O . ALA A 1 217 ? 20.188 -17.016 3.703 1 93.88 217 ALA A O 1
ATOM 1736 N N . GLY A 1 218 ? 21.484 -15.352 2.918 1 93.75 218 GLY A N 1
ATOM 1737 C CA . GLY A 1 218 ? 20.359 -14.422 2.994 1 93.75 218 GLY A CA 1
ATOM 1738 C C . GLY A 1 218 ? 19.234 -14.781 2.053 1 93.75 218 GLY A C 1
ATOM 1739 O O . GLY A 1 218 ? 18.062 -14.656 2.412 1 93.75 218 GLY A O 1
ATOM 1740 N N . SER A 1 219 ? 19.609 -15.219 0.881 1 94.81 219 SER A N 1
ATOM 1741 C CA . SER A 1 219 ? 18.594 -15.57 -0.107 1 94.81 219 SER A CA 1
ATOM 1742 C C . SER A 1 219 ? 17.797 -16.797 0.333 1 94.81 219 SER A C 1
ATOM 1744 O O . SER A 1 219 ? 16.609 -16.906 0.048 1 94.81 219 SER A O 1
ATOM 1746 N N . VAL A 1 220 ? 18.406 -17.688 1.042 1 92.94 220 VAL A N 1
ATOM 1747 C CA . VAL A 1 220 ? 17.734 -18.859 1.58 1 92.94 220 VAL A CA 1
ATOM 1748 C C . VAL A 1 220 ? 16.688 -18.422 2.604 1 92.94 220 VAL A C 1
ATOM 1750 O O . VAL A 1 220 ? 15.531 -18.859 2.543 1 92.94 220 VAL A O 1
ATOM 1753 N N . VAL A 1 221 ? 17.047 -17.562 3.439 1 91.81 221 VAL A N 1
ATOM 1754 C CA . VAL A 1 221 ? 16.125 -17.047 4.457 1 91.81 221 VAL A CA 1
ATOM 1755 C C . VAL A 1 221 ? 14.961 -16.328 3.787 1 91.81 221 VAL A C 1
ATOM 1757 O O . VAL A 1 221 ? 13.805 -16.516 4.176 1 91.81 221 VAL A O 1
ATOM 1760 N N . TYR A 1 222 ? 15.336 -15.594 2.865 1 92.75 222 TYR A N 1
ATOM 1761 C CA . TYR A 1 222 ? 14.297 -14.867 2.139 1 92.75 222 TYR A CA 1
ATOM 1762 C C . TYR A 1 222 ? 13.297 -15.836 1.51 1 92.75 222 TYR A C 1
ATOM 1764 O O . TYR A 1 222 ? 12.086 -15.633 1.611 1 92.75 222 TYR A O 1
ATOM 1772 N N . ALA A 1 223 ? 13.773 -16.812 0.83 1 91.69 223 ALA A N 1
ATOM 1773 C CA . ALA A 1 223 ? 12.922 -17.797 0.173 1 91.69 223 ALA A CA 1
ATOM 1774 C C . ALA A 1 223 ? 12.008 -18.5 1.182 1 91.69 223 ALA A C 1
ATOM 1776 O O . ALA A 1 223 ? 10.812 -18.656 0.943 1 91.69 223 ALA A O 1
ATOM 1777 N N . PHE A 1 224 ? 12.484 -18.812 2.334 1 89.62 224 PHE A N 1
ATOM 1778 C CA . PHE A 1 224 ? 11.719 -19.5 3.365 1 89.62 224 PHE A CA 1
ATOM 1779 C C . PHE A 1 224 ? 10.641 -18.594 3.943 1 89.62 224 PHE A C 1
ATOM 1781 O O . PHE A 1 224 ? 9.594 -19.062 4.387 1 89.62 224 PHE A O 1
ATOM 1788 N N . LYS A 1 225 ? 10.906 -17.375 3.824 1 89.38 225 LYS A N 1
ATOM 1789 C CA . LYS A 1 225 ? 9.945 -16.422 4.367 1 89.38 225 LYS A CA 1
ATOM 1790 C C . LYS A 1 225 ? 8.883 -16.062 3.328 1 89.38 225 LYS A C 1
ATOM 1792 O O . LYS A 1 225 ? 7.773 -15.664 3.682 1 89.38 225 LYS A O 1
ATOM 1797 N N . THR A 1 226 ? 9.234 -16.234 2.129 1 89.44 226 THR A N 1
ATOM 1798 C CA . THR A 1 226 ? 8.398 -15.695 1.06 1 89.44 226 THR A CA 1
ATOM 1799 C C . THR A 1 226 ? 7.496 -16.781 0.479 1 89.44 226 THR A C 1
ATOM 1801 O O . THR A 1 226 ? 6.383 -16.5 0.033 1 89.44 226 THR A O 1
ATOM 1804 N N . ILE A 1 227 ? 7.934 -18 0.396 1 89.19 227 ILE A N 1
ATOM 1805 C CA . ILE A 1 227 ? 7.168 -19.125 -0.126 1 89.19 227 ILE A CA 1
ATOM 1806 C C . ILE A 1 227 ? 7.109 -20.234 0.918 1 89.19 227 ILE A C 1
ATOM 1808 O O . ILE A 1 227 ? 7.883 -20.234 1.881 1 89.19 227 ILE A O 1
ATOM 1812 N N . PRO A 1 228 ? 6.18 -21.141 0.824 1 87.69 228 PRO A N 1
ATOM 1813 C CA . PRO A 1 228 ? 5.949 -22.109 1.893 1 87.69 228 PRO A CA 1
ATOM 1814 C C . PRO A 1 228 ? 6.953 -23.266 1.868 1 87.69 228 PRO A C 1
ATOM 1816 O O . PRO A 1 228 ? 6.566 -24.422 1.964 1 87.69 228 PRO A O 1
ATOM 1819 N N . LEU A 1 229 ? 8.203 -22.984 1.882 1 84.06 229 LEU A N 1
ATOM 1820 C CA . LEU A 1 229 ? 9.258 -24 1.824 1 84.06 229 LEU A CA 1
ATOM 1821 C C . LEU A 1 229 ? 9.273 -24.844 3.096 1 84.06 229 LEU A C 1
ATOM 1823 O O . LEU A 1 229 ? 9.469 -26.047 3.037 1 84.06 229 LEU A O 1
ATOM 1827 N N . ARG A 1 230 ? 9.078 -24.188 4.184 1 78.75 230 ARG A N 1
ATOM 1828 C CA . ARG A 1 230 ? 9.031 -24.922 5.445 1 78.75 230 ARG A CA 1
ATOM 1829 C C . ARG A 1 230 ? 7.918 -25.953 5.43 1 78.75 230 ARG A C 1
ATOM 1831 O O . ARG A 1 230 ? 8.133 -27.109 5.836 1 78.75 230 ARG A O 1
ATOM 1838 N N . ASP A 1 231 ? 6.844 -25.609 4.918 1 80.44 231 ASP A N 1
ATOM 1839 C CA . ASP A 1 231 ? 5.691 -26.5 4.859 1 80.44 231 ASP A CA 1
ATOM 1840 C C . ASP A 1 231 ? 5.926 -27.656 3.879 1 80.44 231 ASP A C 1
ATOM 1842 O O . ASP A 1 231 ? 5.504 -28.781 4.121 1 80.44 231 ASP A O 1
ATOM 1846 N N . ILE A 1 232 ? 6.602 -27.344 2.889 1 80.31 232 ILE A N 1
ATOM 1847 C CA . ILE A 1 232 ? 6.934 -28.375 1.901 1 80.31 232 ILE A CA 1
ATOM 1848 C C . ILE A 1 232 ? 7.832 -29.422 2.537 1 80.31 232 ILE A C 1
ATOM 1850 O O . ILE A 1 232 ? 7.629 -30.625 2.328 1 80.31 232 ILE A O 1
ATOM 1854 N N . ILE A 1 233 ? 8.703 -28.938 3.291 1 76.31 233 ILE A N 1
ATOM 1855 C CA . ILE A 1 233 ? 9.617 -29.859 3.955 1 76.31 233 ILE A CA 1
ATOM 1856 C C . ILE A 1 233 ? 8.859 -30.656 5.012 1 76.31 233 ILE A C 1
ATOM 1858 O O . ILE A 1 233 ? 9.016 -31.891 5.094 1 76.31 233 ILE A O 1
ATOM 1862 N N . LYS A 1 234 ? 7.996 -30.094 5.695 1 74.38 234 LYS A N 1
ATOM 1863 C CA . LYS A 1 234 ? 7.215 -30.75 6.738 1 74.38 234 LYS A CA 1
ATOM 1864 C C . LYS A 1 234 ? 6.309 -31.828 6.148 1 74.38 234 LYS A C 1
ATOM 1866 O O . LYS A 1 234 ? 6.121 -32.875 6.754 1 74.38 234 LYS A O 1
ATOM 1871 N N . LEU A 1 235 ? 5.801 -31.5 5.008 1 75.31 235 LEU A N 1
ATOM 1872 C CA . LEU A 1 235 ? 4.902 -32.438 4.316 1 75.31 235 LEU A CA 1
ATOM 1873 C C . LEU A 1 235 ? 5.578 -33.781 4.09 1 75.31 235 LEU A C 1
ATOM 1875 O O . LEU A 1 235 ? 4.902 -34.812 3.984 1 75.31 235 LEU A O 1
ATOM 1879 N N . GLN A 1 236 ? 6.867 -33.781 4.148 1 71 236 GLN A N 1
ATOM 1880 C CA . GLN A 1 236 ? 7.598 -35 3.842 1 71 236 GLN A CA 1
ATOM 1881 C C . GLN A 1 236 ? 7.812 -35.844 5.098 1 71 236 GLN A C 1
ATOM 1883 O O . GLN A 1 236 ? 8.031 -37.062 5.008 1 71 236 GLN A O 1
ATOM 1888 N N . PHE A 1 237 ? 7.602 -35.219 6.234 1 77.06 237 PHE A N 1
ATOM 1889 C CA . PHE A 1 237 ? 8.016 -35.938 7.434 1 77.06 237 PHE A CA 1
ATOM 1890 C C . PHE A 1 237 ? 6.82 -36.219 8.352 1 77.06 237 PHE A C 1
ATOM 1892 O O . PHE A 1 237 ? 6.848 -37.125 9.172 1 77.06 237 PHE A O 1
ATOM 1899 N N . GLU A 1 238 ? 5.805 -35.531 8.258 1 81.62 238 GLU A N 1
ATOM 1900 C CA . GLU A 1 238 ? 4.629 -35.719 9.102 1 81.62 238 GLU A CA 1
ATOM 1901 C C . GLU A 1 238 ? 3.607 -36.625 8.43 1 81.62 238 GLU A C 1
ATOM 1903 O O . GLU A 1 238 ? 3.215 -36.375 7.281 1 81.62 238 GLU A O 1
ATOM 1908 N N . LYS A 1 239 ? 3.232 -37.656 9.117 1 87.56 239 LYS A N 1
ATOM 1909 C CA . LYS A 1 239 ? 2.311 -38.625 8.547 1 87.56 239 LYS A CA 1
ATOM 1910 C C . LYS A 1 239 ? 0.954 -38.562 9.25 1 87.56 239 LYS A C 1
ATOM 1912 O O . LYS A 1 239 ? 0.862 -38.156 10.406 1 87.56 239 LYS A O 1
ATOM 1917 N N . SER A 1 240 ? -0.107 -38.875 8.477 1 91 240 SER A N 1
ATOM 1918 C CA . SER A 1 240 ? -1.462 -38.969 9.008 1 91 240 SER A CA 1
ATOM 1919 C C . SER A 1 240 ? -2.254 -40.062 8.32 1 91 240 SER A C 1
ATOM 1921 O O . SER A 1 240 ? -2.094 -40.312 7.125 1 91 240 SER A O 1
ATOM 1923 N N . THR A 1 241 ? -3.084 -40.781 9.07 1 94.31 241 THR A N 1
ATOM 1924 C CA . THR A 1 241 ? -3.945 -41.844 8.508 1 94.31 241 THR A CA 1
ATOM 1925 C C . THR A 1 241 ? -5.344 -41.281 8.242 1 94.31 241 THR A C 1
ATOM 1927 O O . THR A 1 241 ? -6.25 -42.031 7.879 1 94.31 241 THR A O 1
ATOM 1930 N N . TYR A 1 242 ? -5.453 -40.062 8.398 1 94.25 242 TYR A N 1
ATOM 1931 C CA . TYR A 1 242 ? -6.773 -39.438 8.375 1 94.25 242 TYR A CA 1
ATOM 1932 C C . TYR A 1 242 ? -7.488 -39.719 7.059 1 94.25 242 TYR A C 1
ATOM 1934 O O . TYR A 1 242 ? -8.68 -40.031 7.051 1 94.25 242 TYR A O 1
ATOM 1942 N N . VAL A 1 243 ? -6.832 -39.594 5.93 1 94.94 243 VAL A N 1
ATOM 1943 C CA . VAL A 1 243 ? -7.445 -39.844 4.629 1 94.94 243 VAL A CA 1
ATOM 1944 C C . VAL A 1 243 ? -7.891 -41.281 4.527 1 94.94 243 VAL A C 1
ATOM 1946 O O . VAL A 1 243 ? -9.039 -41.594 4.176 1 94.94 243 VAL A O 1
ATOM 1949 N N . GLY A 1 244 ? -7 -42.188 4.879 1 94.81 244 GLY A N 1
ATOM 1950 C CA . GLY A 1 244 ? -7.324 -43.594 4.84 1 94.81 244 GLY A CA 1
ATOM 1951 C C . GLY A 1 244 ? -8.43 -44 5.801 1 94.81 244 GLY A C 1
ATOM 1952 O O . GLY A 1 244 ? -9.281 -44.812 5.473 1 94.81 244 GLY A O 1
ATOM 1953 N N . ASP A 1 245 ? -8.445 -43.375 6.938 1 96.12 245 ASP A N 1
ATOM 1954 C CA . ASP A 1 245 ? -9.422 -43.656 7.977 1 96.12 245 ASP A CA 1
ATOM 1955 C C . ASP A 1 245 ? -10.828 -43.25 7.555 1 96.12 245 ASP A C 1
ATOM 1957 O O . ASP A 1 245 ? -11.82 -43.781 8.055 1 96.12 245 ASP A O 1
ATOM 1961 N N . ASN A 1 246 ? -10.898 -42.312 6.652 1 97 246 ASN A N 1
ATOM 1962 C CA . ASN A 1 246 ? -12.203 -41.719 6.363 1 97 246 ASN A CA 1
ATOM 1963 C C . ASN A 1 246 ? -12.602 -41.938 4.906 1 97 246 ASN A C 1
ATOM 1965 O O . ASN A 1 246 ? -13.656 -41.469 4.469 1 97 246 ASN A O 1
ATOM 1969 N N . TYR A 1 247 ? -11.781 -42.656 4.184 1 97.19 247 TYR A N 1
ATOM 1970 C CA . TYR A 1 247 ? -12.07 -42.875 2.77 1 97.19 247 TYR A CA 1
ATOM 1971 C C . TYR A 1 247 ? -12.945 -44.094 2.584 1 97.19 247 TYR A C 1
ATOM 1973 O O . TYR A 1 247 ? -12.641 -45.188 3.111 1 97.19 247 TYR A O 1
ATOM 1981 N N . VAL A 1 248 ? -14.055 -43.938 1.852 1 97.31 248 VAL A N 1
ATOM 1982 C CA . VAL A 1 248 ? -14.922 -45.062 1.471 1 97.31 248 VAL A CA 1
ATOM 1983 C C . VAL A 1 248 ? -14.75 -45.344 -0.017 1 97.31 248 VAL A C 1
ATOM 1985 O O . VAL A 1 248 ? -15.102 -44.531 -0.866 1 97.31 248 VAL A O 1
ATOM 1988 N N . MET A 1 249 ? -14.297 -46.5 -0.331 1 95.38 249 MET A N 1
ATOM 1989 C CA . MET A 1 249 ? -14.016 -46.906 -1.704 1 95.38 249 MET A CA 1
ATOM 1990 C C . MET A 1 249 ? -15.305 -47.25 -2.441 1 95.38 249 MET A C 1
ATOM 1992 O O . MET A 1 249 ? -16.141 -47.969 -1.922 1 95.38 249 MET A O 1
ATOM 1996 N N . PRO A 1 250 ? -15.516 -46.656 -3.592 1 95.62 250 PRO A N 1
ATOM 1997 C CA . PRO A 1 250 ? -16.672 -47.094 -4.395 1 95.62 250 PRO A CA 1
ATOM 1998 C C . PRO A 1 250 ? -16.562 -48.531 -4.867 1 95.62 250 PRO A C 1
ATOM 2000 O O . PRO A 1 250 ? -15.523 -48.938 -5.406 1 95.62 250 PRO A O 1
ATOM 2003 N N . THR A 1 251 ? -17.594 -49.25 -4.645 1 93.56 251 THR A N 1
ATOM 2004 C CA . THR A 1 251 ? -17.719 -50.625 -5.113 1 93.56 251 THR A CA 1
ATOM 2005 C C . THR A 1 251 ? -19.109 -50.875 -5.703 1 93.56 251 THR A C 1
ATOM 2007 O O . THR A 1 251 ? -20 -50.062 -5.574 1 93.56 251 THR A O 1
ATOM 2010 N N . SER A 1 252 ? -19.234 -52.031 -6.344 1 91.19 252 SER A N 1
ATOM 2011 C CA . SER A 1 252 ? -20.531 -52.375 -6.914 1 91.19 252 SER A CA 1
ATOM 2012 C C . SER A 1 252 ? -21.562 -52.594 -5.824 1 91.19 252 SER A C 1
ATOM 2014 O O . SER A 1 252 ? -22.766 -52.531 -6.082 1 91.19 252 SER A O 1
ATOM 2016 N N . GLU A 1 253 ? -21.094 -52.875 -4.602 1 93.56 253 GLU A N 1
ATOM 2017 C CA . GLU A 1 253 ? -22 -53.125 -3.488 1 93.56 253 GLU A CA 1
ATOM 2018 C C . GLU A 1 253 ? -22.531 -51.844 -2.881 1 93.56 253 GLU A C 1
ATOM 2020 O O . GLU A 1 253 ? -23.688 -51.781 -2.443 1 93.56 253 GLU A O 1
ATOM 2025 N N . ASN A 1 254 ? -21.734 -50.812 -2.943 1 95.75 254 ASN A N 1
ATOM 2026 C CA . ASN A 1 254 ? -22.172 -49.625 -2.211 1 95.75 254 ASN A CA 1
ATOM 2027 C C . ASN A 1 254 ? -22.594 -48.5 -3.158 1 95.75 254 ASN A C 1
ATOM 2029 O O . ASN A 1 254 ? -23.109 -47.5 -2.719 1 95.75 254 ASN A O 1
ATOM 2033 N N . VAL A 1 255 ? -22.344 -48.688 -4.414 1 97.06 255 VAL A N 1
ATOM 2034 C CA . VAL A 1 255 ? -22.781 -47.719 -5.434 1 97.06 255 VAL A CA 1
ATOM 2035 C C . VAL A 1 255 ? -23.703 -48.438 -6.43 1 97.06 255 VAL A C 1
ATOM 2037 O O . VAL A 1 255 ? -23.25 -49.281 -7.211 1 97.06 255 VAL A O 1
ATOM 2040 N N . LYS A 1 256 ? -24.984 -48.062 -6.41 1 97.12 256 LYS A N 1
ATOM 2041 C CA . LYS A 1 256 ? -25.969 -48.719 -7.27 1 97.12 256 LYS A CA 1
ATOM 2042 C C . LYS A 1 256 ? -26.609 -47.719 -8.234 1 97.12 256 LYS A C 1
ATOM 2044 O O . LYS A 1 256 ? -27.172 -46.719 -7.801 1 97.12 256 LYS A O 1
ATOM 2049 N N . MET A 1 257 ? -26.547 -48.062 -9.484 1 96.62 257 MET A N 1
ATOM 2050 C CA . MET A 1 257 ? -27.141 -47.219 -10.516 1 96.62 257 MET A CA 1
ATOM 2051 C C . MET A 1 257 ? -28.656 -47.312 -10.516 1 96.62 257 MET A C 1
ATOM 2053 O O . MET A 1 257 ? -29.203 -48.375 -10.203 1 96.62 257 MET A O 1
ATOM 2057 N N . PRO A 1 258 ? -29.25 -46.281 -10.844 1 96.06 258 PRO A N 1
ATOM 2058 C CA . PRO A 1 258 ? -30.719 -46.344 -10.969 1 96.06 258 PRO A CA 1
ATOM 2059 C C . PRO A 1 258 ? -31.172 -47.094 -12.203 1 96.06 258 PRO A C 1
ATOM 2061 O O . PRO A 1 258 ? -30.391 -47.281 -13.141 1 96.06 258 PRO A O 1
ATOM 2064 N N . LYS A 1 259 ? -32.406 -47.469 -12.172 1 93.38 259 LYS A N 1
ATOM 2065 C CA . LYS A 1 259 ? -32.969 -48.188 -13.312 1 93.38 259 LYS A CA 1
ATOM 2066 C C . LYS A 1 259 ? -33 -47.281 -14.555 1 93.38 259 LYS A C 1
ATOM 2068 O O . LYS A 1 259 ? -32.562 -47.688 -15.633 1 93.38 259 LYS A O 1
ATOM 2073 N N . LYS A 1 260 ? -33.5 -46.094 -14.328 1 93.88 260 LYS A N 1
ATOM 2074 C CA . LYS A 1 260 ? -33.5 -45.094 -15.406 1 93.88 260 LYS A CA 1
ATOM 2075 C C . LYS A 1 260 ? -32.312 -44.125 -15.266 1 93.88 260 LYS A C 1
ATOM 2077 O O . LYS A 1 260 ? -32.344 -43.281 -14.383 1 93.88 260 LYS A O 1
ATOM 2082 N N . LYS A 1 261 ? -31.422 -44.281 -16.203 1 96 261 LYS A N 1
ATOM 2083 C CA . LYS A 1 261 ? -30.234 -43.406 -16.156 1 96 261 LYS A CA 1
ATOM 2084 C C . LYS A 1 261 ? -30.547 -42.031 -16.75 1 96 261 LYS A C 1
ATOM 2086 O O . LYS A 1 261 ? -31.312 -41.938 -17.719 1 96 261 LYS A O 1
ATOM 2091 N N . ARG A 1 262 ? -29.922 -41 -16.141 1 96.19 262 ARG A N 1
ATOM 2092 C CA . ARG A 1 262 ? -30.109 -39.625 -16.594 1 96.19 262 ARG A CA 1
ATOM 2093 C C . ARG A 1 262 ? -28.797 -39.031 -17.062 1 96.19 262 ARG A C 1
ATOM 2095 O O . ARG A 1 262 ? -27.719 -39.438 -16.609 1 96.19 262 ARG A O 1
ATOM 2102 N N . ASN A 1 263 ? -28.922 -38.062 -18.016 1 98.12 263 ASN A N 1
ATOM 2103 C CA . ASN A 1 263 ? -27.75 -37.281 -18.406 1 98.12 263 ASN A CA 1
ATOM 2104 C C . ASN A 1 263 ? -27.25 -36.406 -17.25 1 98.12 263 ASN A C 1
ATOM 2106 O O . ASN A 1 263 ? -28.031 -36 -16.391 1 98.12 263 ASN A O 1
ATOM 2110 N N . LEU A 1 264 ? -25.922 -36.219 -17.203 1 98.69 264 LEU A N 1
ATOM 2111 C CA . LEU A 1 264 ? -25.297 -35.312 -16.234 1 98.69 264 LEU A CA 1
ATOM 2112 C C . LEU A 1 264 ? -24.438 -34.281 -16.922 1 98.69 264 LEU A C 1
ATOM 2114 O O . LEU A 1 264 ? -23.578 -34.625 -17.75 1 98.69 264 LEU A O 1
ATOM 2118 N N . ILE A 1 265 ? -24.703 -33.031 -16.688 1 98.75 265 ILE A N 1
ATOM 2119 C CA . ILE A 1 265 ? -23.875 -31.938 -17.156 1 98.75 265 ILE A CA 1
ATOM 2120 C C . ILE A 1 265 ? -23.281 -31.188 -15.961 1 98.75 265 ILE A C 1
ATOM 2122 O O . ILE A 1 265 ? -24.016 -30.719 -15.094 1 98.75 265 ILE A O 1
ATOM 2126 N N . HIS A 1 266 ? -22 -31.172 -15.891 1 98.69 266 HIS A N 1
ATOM 2127 C CA . HIS A 1 266 ? -21.312 -30.406 -14.859 1 98.69 266 HIS A CA 1
ATOM 2128 C C . HIS A 1 266 ? -20.609 -29.188 -15.445 1 98.69 266 HIS A C 1
ATOM 2130 O O . HIS A 1 266 ? -19.688 -29.312 -16.25 1 98.69 266 HIS A O 1
ATOM 2136 N N . ILE A 1 267 ? -21.031 -28 -15.047 1 98.56 267 ILE A N 1
ATOM 2137 C CA . ILE A 1 267 ? -20.422 -26.75 -15.477 1 98.56 267 ILE A CA 1
ATOM 2138 C C . ILE A 1 267 ? -19.531 -26.188 -14.367 1 98.56 267 ILE A C 1
ATOM 2140 O O . ILE A 1 267 ? -20.031 -25.781 -13.312 1 98.56 267 ILE A O 1
ATOM 2144 N N . TRP A 1 268 ? -18.234 -26.188 -14.625 1 97.38 268 TRP A N 1
ATOM 2145 C CA . TRP A 1 268 ? -17.25 -25.547 -13.742 1 97.38 268 TRP A CA 1
ATOM 2146 C C . TRP A 1 268 ? -17.109 -24.062 -14.07 1 97.38 268 TRP A C 1
ATOM 2148 O O . TRP A 1 268 ? -16.656 -23.719 -15.172 1 97.38 268 TRP A O 1
ATOM 2158 N N . MET A 1 269 ? -17.438 -23.281 -13.133 1 97.69 269 MET A N 1
ATOM 2159 C CA . MET A 1 269 ? -17.203 -21.844 -13.328 1 97.69 269 MET A CA 1
ATOM 2160 C C . MET A 1 269 ? -15.898 -21.406 -12.664 1 97.69 269 MET A C 1
ATOM 2162 O O . MET A 1 269 ? -15.758 -21.484 -11.445 1 97.69 269 MET A O 1
ATOM 2166 N N . GLU A 1 270 ? -15.008 -20.953 -13.445 1 96.75 270 GLU A N 1
ATOM 2167 C CA . GLU A 1 270 ? -13.672 -20.578 -13 1 96.75 270 GLU A CA 1
ATOM 2168 C C . GLU A 1 270 ? -13.734 -19.5 -11.914 1 96.75 270 GLU A C 1
ATOM 2170 O O . GLU A 1 270 ? -14.133 -18.375 -12.18 1 96.75 270 GLU A O 1
ATOM 2175 N N . SER A 1 271 ? -13.383 -19.844 -10.672 1 96.44 271 SER A N 1
ATOM 2176 C CA . SER A 1 271 ? -13.188 -18.938 -9.547 1 96.44 271 SER A CA 1
ATOM 2177 C C . SER A 1 271 ? -14.461 -18.172 -9.234 1 96.44 271 SER A C 1
ATOM 2179 O O . SER A 1 271 ? -14.406 -16.984 -8.898 1 96.44 271 SER A O 1
ATOM 2181 N N . VAL A 1 272 ? -15.609 -18.734 -9.438 1 97.38 272 VAL A N 1
ATOM 2182 C CA . VAL A 1 272 ? -16.859 -18.047 -9.125 1 97.38 272 VAL A CA 1
ATOM 2183 C C . VAL A 1 272 ? -17.281 -18.359 -7.691 1 97.38 272 VAL A C 1
ATOM 2185 O O . VAL A 1 272 ? -17.391 -19.516 -7.309 1 97.38 272 VAL A O 1
ATOM 2188 N N . GLU A 1 273 ? -17.531 -17.281 -6.941 1 97.06 273 GLU A N 1
ATOM 2189 C CA . GLU A 1 273 ? -17.734 -17.359 -5.496 1 97.06 273 GLU A CA 1
ATOM 2190 C C . GLU A 1 273 ? -19.078 -16.797 -5.086 1 97.06 273 GLU A C 1
ATOM 2192 O O . GLU A 1 273 ? -19.641 -15.953 -5.785 1 97.06 273 GLU A O 1
ATOM 2197 N N . ASN A 1 274 ? -19.547 -17.328 -3.939 1 97.25 274 ASN A N 1
ATOM 2198 C CA . ASN A 1 274 ? -20.734 -16.75 -3.334 1 97.25 274 ASN A CA 1
ATOM 2199 C C . ASN A 1 274 ? -20.5 -15.312 -2.883 1 97.25 274 ASN A C 1
ATOM 2201 O O . ASN A 1 274 ? -21.438 -14.531 -2.752 1 97.25 274 ASN A O 1
ATOM 2205 N N . SER A 1 275 ? -19.219 -14.984 -2.633 1 96.12 275 SER A N 1
ATOM 2206 C CA . SER A 1 275 ? -18.891 -13.648 -2.152 1 96.12 275 SER A CA 1
ATOM 2207 C C . SER A 1 275 ? -19.281 -12.578 -3.162 1 96.12 275 SER A C 1
ATOM 2209 O O . SER A 1 275 ? -19.344 -11.391 -2.828 1 96.12 275 SER A O 1
ATOM 2211 N N . TYR A 1 276 ? -19.578 -13 -4.402 1 96.88 276 TYR A N 1
ATOM 2212 C CA . TYR A 1 276 ? -19.906 -12.062 -5.469 1 96.88 276 TYR A CA 1
ATOM 2213 C C . TYR A 1 276 ? -21.375 -11.672 -5.398 1 96.88 276 TYR A C 1
ATOM 2215 O O . TYR A 1 276 ? -21.812 -10.75 -6.098 1 96.88 276 TYR A O 1
ATOM 2223 N N . TYR A 1 277 ? -22.188 -12.445 -4.617 1 96.19 277 TYR A N 1
ATOM 2224 C CA . TYR A 1 277 ? -23.562 -12.047 -4.375 1 96.19 277 TYR A CA 1
ATOM 2225 C C . TYR A 1 277 ? -23.641 -10.82 -3.475 1 96.19 277 TYR A C 1
ATOM 2227 O O . TYR A 1 277 ? -22.609 -10.375 -2.945 1 96.19 277 TYR A O 1
ATOM 2235 N N . SER A 1 278 ? -24.781 -10.289 -3.402 1 93.56 278 SER A N 1
ATOM 2236 C CA . SER A 1 278 ? -24.969 -9.188 -2.461 1 93.56 278 SER A CA 1
ATOM 2237 C C . SER A 1 278 ? -24.906 -9.68 -1.019 1 93.56 278 SER A C 1
ATOM 2239 O O . SER A 1 278 ? -25.172 -10.852 -0.745 1 93.56 278 SER A O 1
ATOM 2241 N N . LYS A 1 279 ? -24.625 -8.797 -0.156 1 88 279 LYS A N 1
ATOM 2242 C CA . LYS A 1 279 ? -24.5 -9.125 1.262 1 88 279 LYS A CA 1
ATOM 2243 C C . LYS A 1 279 ? -25.797 -9.742 1.788 1 88 279 LYS A C 1
ATOM 2245 O O . LYS A 1 279 ? -25.766 -10.68 2.592 1 88 279 LYS A O 1
ATOM 2250 N N . GLU A 1 280 ? -26.922 -9.328 1.334 1 87.5 280 GLU A N 1
ATOM 2251 C CA . GLU A 1 280 ? -28.219 -9.852 1.755 1 87.5 280 GLU A CA 1
ATOM 2252 C C . GLU A 1 280 ? -28.391 -11.312 1.361 1 87.5 280 GLU A C 1
ATOM 2254 O O . GLU A 1 280 ? -29.109 -12.062 2.023 1 87.5 280 GLU A O 1
ATOM 2259 N N . LEU A 1 281 ? -27.672 -11.633 0.376 1 93.12 281 LEU A N 1
ATOM 2260 C CA . LEU A 1 281 ? -27.781 -12.992 -0.14 1 93.12 281 LEU A CA 1
ATOM 2261 C C . LEU A 1 281 ? -26.625 -13.859 0.33 1 93.12 281 LEU A C 1
ATOM 2263 O O . LEU A 1 281 ? -26.469 -15 -0.107 1 93.12 281 LEU A O 1
ATOM 2267 N N . GLY A 1 282 ? -25.766 -13.273 1.124 1 90.75 282 GLY A N 1
ATOM 2268 C CA . GLY A 1 282 ? -24.641 -14.031 1.662 1 90.75 282 GLY A CA 1
ATOM 2269 C C . GLY A 1 282 ? -23.312 -13.617 1.083 1 90.75 282 GLY A C 1
ATOM 2270 O O . GLY A 1 282 ? -22.266 -14.148 1.463 1 90.75 282 GLY A O 1
ATOM 2271 N N . GLY A 1 283 ? -23.234 -12.664 0.167 1 93.75 283 GLY A N 1
ATOM 2272 C CA . GLY A 1 283 ? -22 -12.172 -0.444 1 93.75 283 GLY A CA 1
ATOM 2273 C C . GLY A 1 283 ? -21.312 -11.109 0.38 1 93.75 283 GLY A C 1
ATOM 2274 O O . GLY A 1 283 ? -21.641 -10.898 1.546 1 93.75 283 GLY A O 1
ATOM 2275 N N . TYR A 1 284 ? -20.266 -10.57 -0.234 1 90.75 284 TYR A N 1
ATOM 2276 C CA . TYR A 1 284 ? -19.391 -9.695 0.533 1 90.75 284 TYR A CA 1
ATOM 2277 C C . TYR A 1 284 ? -19.828 -8.242 0.406 1 90.75 284 TYR A C 1
ATOM 2279 O O . TYR A 1 284 ? -19.906 -7.52 1.403 1 90.75 284 TYR A O 1
ATOM 2287 N N . ASP A 1 285 ? -20.156 -7.844 -0.803 1 84.44 285 ASP A N 1
ATOM 2288 C CA . ASP A 1 285 ? -20.5 -6.453 -1.101 1 84.44 285 ASP A CA 1
ATOM 2289 C C . ASP A 1 285 ? -22 -6.273 -1.258 1 84.44 285 ASP A C 1
ATOM 2291 O O . ASP A 1 285 ? -22.734 -7.254 -1.396 1 84.44 285 ASP A O 1
ATOM 2295 N N . ASP A 1 286 ? -22.453 -5.098 -1.208 1 80.94 286 ASP A N 1
ATOM 2296 C CA . ASP A 1 286 ? -23.875 -4.824 -1.396 1 80.94 286 ASP A CA 1
ATOM 2297 C C . ASP A 1 286 ? -24.281 -5.062 -2.846 1 80.94 286 ASP A C 1
ATOM 2299 O O . ASP A 1 286 ? -25.406 -5.488 -3.109 1 80.94 286 ASP A O 1
ATOM 2303 N N . LYS A 1 287 ? -23.391 -4.734 -3.695 1 87.88 287 LYS A N 1
ATOM 2304 C CA . LYS A 1 287 ? -23.672 -4.945 -5.109 1 87.88 287 LYS A CA 1
ATOM 2305 C C . LYS A 1 287 ? -23.672 -6.434 -5.457 1 87.88 287 LYS A C 1
ATOM 2307 O O . LYS A 1 287 ? -22.781 -7.172 -5.016 1 87.88 287 LYS A O 1
ATOM 2312 N N . ASN A 1 288 ? -24.656 -6.785 -6.168 1 94.12 288 ASN A N 1
ATOM 2313 C CA . ASN A 1 288 ? -24.75 -8.156 -6.672 1 94.12 288 ASN A CA 1
ATOM 2314 C C . ASN A 1 288 ? -24.125 -8.281 -8.055 1 94.12 288 ASN A C 1
ATOM 2316 O O . ASN A 1 288 ? -24.672 -7.801 -9.039 1 94.12 288 ASN A O 1
ATOM 2320 N N . LEU A 1 289 ? -23.031 -8.93 -8.117 1 96.31 289 LEU A N 1
ATOM 2321 C CA . LEU A 1 289 ? -22.328 -9.086 -9.391 1 96.31 289 LEU A CA 1
ATOM 2322 C C . LEU A 1 289 ? -22.984 -10.172 -10.234 1 96.31 289 LEU A C 1
ATOM 2324 O O . LEU A 1 289 ? -22.766 -10.234 -11.453 1 96.31 289 LEU A O 1
ATOM 2328 N N . MET A 1 290 ? -23.797 -11.039 -9.586 1 97.81 290 MET A N 1
ATOM 2329 C CA . MET A 1 290 ? -24.312 -12.211 -10.281 1 97.81 290 MET A CA 1
ATOM 2330 C C . MET A 1 290 ? -25.828 -12.352 -10.055 1 97.81 290 MET A C 1
ATOM 2332 O O . MET A 1 290 ? -26.281 -13.398 -9.594 1 97.81 290 MET A O 1
ATOM 2336 N N . PRO A 1 291 ? -26.594 -11.391 -10.477 1 96.31 291 PRO A N 1
ATOM 2337 C CA . PRO A 1 291 ? -28.031 -11.43 -10.203 1 96.31 291 PRO A CA 1
ATOM 2338 C C . PRO A 1 291 ? -28.75 -12.555 -10.945 1 96.31 291 PRO A C 1
ATOM 2340 O O . PRO A 1 291 ? -29.703 -13.141 -10.422 1 96.31 291 PRO A O 1
ATOM 2343 N N . ASP A 1 292 ? -28.359 -12.898 -12.172 1 96.62 292 ASP A N 1
ATOM 2344 C CA . ASP A 1 292 ? -29.016 -13.961 -12.938 1 96.62 292 ASP A CA 1
ATOM 2345 C C . ASP A 1 292 ? -28.672 -15.336 -12.375 1 96.62 292 ASP A C 1
ATOM 2347 O O . ASP A 1 292 ? -29.531 -16.219 -12.336 1 96.62 292 ASP A O 1
ATOM 2351 N N . LEU A 1 293 ? -27.453 -15.422 -11.906 1 97.69 293 LEU A N 1
ATOM 2352 C CA . LEU A 1 293 ? -27.016 -16.719 -11.391 1 97.69 293 LEU A CA 1
ATOM 2353 C C . LEU A 1 293 ? -27.719 -17.047 -10.086 1 97.69 293 LEU A C 1
ATOM 2355 O O . LEU A 1 293 ? -28.031 -18.219 -9.828 1 97.69 293 LEU A O 1
ATOM 2359 N N . VAL A 1 294 ? -27.875 -16.047 -9.25 1 95.94 294 VAL A N 1
ATOM 2360 C CA . VAL A 1 294 ? -28.547 -16.312 -7.984 1 95.94 294 VAL A CA 1
ATOM 2361 C C . VAL A 1 294 ? -29.984 -16.766 -8.242 1 95.94 294 VAL A C 1
ATOM 2363 O O . VAL A 1 294 ? -30.5 -17.641 -7.555 1 95.94 294 VAL A O 1
ATOM 2366 N N . LYS A 1 295 ? -30.672 -16.234 -9.234 1 95.19 295 LYS A N 1
ATOM 2367 C CA . LYS A 1 295 ? -32 -16.656 -9.609 1 95.19 295 LYS A CA 1
ATOM 2368 C C . LYS A 1 295 ? -32.031 -18.109 -10.094 1 95.19 295 LYS A C 1
ATOM 2370 O O . LYS A 1 295 ? -32.906 -18.875 -9.75 1 95.19 295 LYS A O 1
ATOM 2375 N N . LEU A 1 296 ? -31.047 -18.344 -10.891 1 96.56 296 LEU A N 1
ATOM 2376 C CA . LEU A 1 296 ? -30.906 -19.719 -11.352 1 96.56 296 LEU A CA 1
ATOM 2377 C C . LEU A 1 296 ? -30.688 -20.656 -10.188 1 96.56 296 LEU A C 1
ATOM 2379 O O . LEU A 1 296 ? -31.312 -21.719 -10.117 1 96.56 296 LEU A O 1
ATOM 2383 N N . SER A 1 297 ? -29.859 -20.266 -9.273 1 95.75 297 SER A N 1
ATOM 2384 C CA . SER A 1 297 ? -29.578 -21.078 -8.086 1 95.75 297 SER A CA 1
ATOM 2385 C C . SER A 1 297 ? -30.844 -21.344 -7.277 1 95.75 297 SER A C 1
ATOM 2387 O O . SER A 1 297 ? -31.062 -22.453 -6.812 1 95.75 297 SER A O 1
ATOM 2389 N N . ASP A 1 298 ? -31.719 -20.391 -7.18 1 93.75 298 ASP A N 1
ATOM 2390 C CA . ASP A 1 298 ? -32.938 -20.484 -6.406 1 93.75 298 ASP A CA 1
ATOM 2391 C C . ASP A 1 298 ? -33.938 -21.438 -7.059 1 93.75 298 ASP A C 1
ATOM 2393 O O . ASP A 1 298 ? -34.875 -21.922 -6.402 1 93.75 298 ASP A O 1
ATOM 2397 N N . SER A 1 299 ? -33.719 -21.672 -8.359 1 94.12 299 SER A N 1
ATOM 2398 C CA . SER A 1 299 ? -34.625 -22.562 -9.078 1 94.12 299 SER A CA 1
ATOM 2399 C C . SER A 1 299 ? -34.219 -24.031 -8.906 1 94.12 299 SER A C 1
ATOM 2401 O O . SER A 1 299 ? -34.938 -24.922 -9.359 1 94.12 299 SER A O 1
ATOM 2403 N N . GLY A 1 300 ? -33.156 -24.328 -8.258 1 96.69 300 GLY A N 1
ATOM 2404 C CA . GLY A 1 300 ? -32.688 -25.672 -7.957 1 96.69 300 GLY A CA 1
ATOM 2405 C C . GLY A 1 300 ? -32.344 -25.859 -6.488 1 96.69 300 GLY A C 1
ATOM 2406 O O . GLY A 1 300 ? -33.062 -25.391 -5.617 1 96.69 300 GLY A O 1
ATOM 2407 N N . VAL A 1 301 ? -31.328 -26.641 -6.23 1 97.38 301 VAL A N 1
ATOM 2408 C CA . VAL A 1 301 ? -30.859 -26.891 -4.867 1 97.38 301 VAL A CA 1
ATOM 2409 C C . VAL A 1 301 ? -29.406 -26.484 -4.734 1 97.38 301 VAL A C 1
ATOM 2411 O O . VAL A 1 301 ? -28.594 -26.781 -5.613 1 97.38 301 VAL A O 1
ATOM 2414 N N . SER A 1 302 ? -29.141 -25.719 -3.713 1 97.19 302 SER A N 1
ATOM 2415 C CA . SER A 1 302 ? -27.766 -25.391 -3.354 1 97.19 302 SER A CA 1
ATOM 2416 C C . SER A 1 302 ? -27.516 -25.625 -1.868 1 97.19 302 SER A C 1
ATOM 2418 O O . SER A 1 302 ? -28.438 -25.609 -1.062 1 97.19 302 SER A O 1
ATOM 2420 N N . PHE A 1 303 ? -26.359 -25.922 -1.508 1 98 303 PHE A N 1
ATOM 2421 C CA . PHE A 1 303 ? -25.984 -26.141 -0.115 1 98 303 PHE A CA 1
ATOM 2422 C C . PHE A 1 303 ? -25.141 -24.984 0.408 1 98 303 PHE A C 1
ATOM 2424 O O . PHE A 1 303 ? -24.328 -24.422 -0.324 1 98 303 PHE A O 1
ATOM 2431 N N . SER A 1 304 ? -25.359 -24.656 1.659 1 97.06 304 SER A N 1
ATOM 2432 C CA . SER A 1 304 ? -24.734 -23.453 2.219 1 97.06 304 SER A CA 1
ATOM 2433 C C . SER A 1 304 ? -24.234 -23.703 3.641 1 97.06 304 SER A C 1
ATOM 2435 O O . SER A 1 304 ? -24.859 -24.469 4.391 1 97.06 304 SER A O 1
ATOM 2437 N N . HIS A 1 305 ? -23.172 -23.031 3.928 1 94.19 305 HIS A N 1
ATOM 2438 C CA . HIS A 1 305 ? -22.656 -23.078 5.293 1 94.19 305 HIS A CA 1
ATOM 2439 C C . HIS A 1 305 ? -23.359 -22.047 6.18 1 94.19 305 HIS A C 1
ATOM 2441 O O . HIS A 1 305 ? -23.062 -21.953 7.371 1 94.19 305 HIS A O 1
ATOM 2447 N N . THR A 1 306 ? -24.266 -21.297 5.578 1 93.12 306 THR A N 1
ATOM 2448 C CA . THR A 1 306 ? -25.047 -20.297 6.301 1 93.12 306 THR A CA 1
ATOM 2449 C C . THR A 1 306 ? -26.531 -20.438 5.992 1 93.12 306 THR A C 1
ATOM 2451 O O . THR A 1 306 ? -26.938 -21.375 5.312 1 93.12 306 THR A O 1
ATOM 2454 N N . ASP A 1 307 ? -27.312 -19.484 6.543 1 90.75 307 ASP A N 1
ATOM 2455 C CA . ASP A 1 307 ? -28.734 -19.469 6.258 1 90.75 307 ASP A CA 1
ATOM 2456 C C . ASP A 1 307 ? -29.031 -18.719 4.953 1 90.75 307 ASP A C 1
ATOM 2458 O O . ASP A 1 307 ? -30.172 -18.672 4.504 1 90.75 307 ASP A O 1
ATOM 2462 N N . LYS A 1 308 ? -27.984 -18.219 4.32 1 93.69 308 LYS A N 1
ATOM 2463 C CA . LYS A 1 308 ? -28.047 -17.562 3.016 1 93.69 308 LYS A CA 1
ATOM 2464 C C . LYS A 1 308 ? -27.281 -18.375 1.962 1 93.69 308 LYS A C 1
ATOM 2466 O O . LYS A 1 308 ? -27 -19.547 2.162 1 93.69 308 LYS A O 1
ATOM 2471 N N . HIS A 1 309 ? -27.078 -17.766 0.835 1 95.62 309 HIS A N 1
ATOM 2472 C CA . HIS A 1 309 ? -26.25 -18.469 -0.136 1 95.62 309 HIS A CA 1
ATOM 2473 C C . HIS A 1 309 ? -24.828 -18.672 0.393 1 95.62 309 HIS A C 1
ATOM 2475 O O . HIS A 1 309 ? -24.297 -17.797 1.078 1 95.62 309 HIS A O 1
ATOM 2481 N N . GLY A 1 310 ? -24.234 -19.734 0.16 1 96.44 310 GLY A N 1
ATOM 2482 C CA . GLY A 1 310 ? -22.906 -20.141 0.607 1 96.44 310 GLY A CA 1
ATOM 2483 C C . GLY A 1 310 ? -22.391 -21.391 -0.091 1 96.44 310 GLY A C 1
ATOM 2484 O O . GLY A 1 310 ? -22.922 -21.781 -1.127 1 96.44 310 GLY A O 1
ATOM 2485 N N . GLY A 1 311 ? -21.375 -21.922 0.437 1 97.25 311 GLY A N 1
ATOM 2486 C CA . GLY A 1 311 ? -20.781 -23.047 -0.25 1 97.25 311 GLY A CA 1
ATOM 2487 C C . GLY A 1 311 ? -19.75 -23.797 0.598 1 97.25 311 GLY A C 1
ATOM 2488 O O . GLY A 1 311 ? -19.719 -23.625 1.818 1 97.25 311 GLY A O 1
ATOM 2489 N N . PRO A 1 312 ? -19.047 -24.641 -0.011 1 97.69 312 PRO A N 1
ATOM 2490 C CA . PRO A 1 312 ? -18.094 -25.5 0.701 1 97.69 312 PRO A CA 1
ATOM 2491 C C . PRO A 1 312 ? -16.875 -24.734 1.193 1 97.69 312 PRO A C 1
ATOM 2493 O O . PRO A 1 312 ? -16.484 -23.734 0.589 1 97.69 312 PRO A O 1
ATOM 2496 N N . GLN A 1 313 ? -16.328 -25.266 2.332 1 96.19 313 GLN A N 1
ATOM 2497 C CA . GLN A 1 313 ? -15.031 -24.781 2.781 1 96.19 313 GLN A CA 1
ATOM 2498 C C . GLN A 1 313 ? -13.914 -25.297 1.883 1 96.19 313 GLN A C 1
ATOM 2500 O O . GLN A 1 313 ? -13.82 -26.5 1.62 1 96.19 313 GLN A O 1
ATOM 2505 N N . GLN A 1 314 ? -13.156 -24.344 1.337 1 94.88 314 GLN A N 1
ATOM 2506 C CA . GLN A 1 314 ? -12.008 -24.75 0.535 1 94.88 314 GLN A CA 1
ATOM 2507 C C . GLN A 1 314 ? -10.906 -25.344 1.41 1 94.88 314 GLN A C 1
ATOM 2509 O O . GLN A 1 314 ? -10.055 -24.625 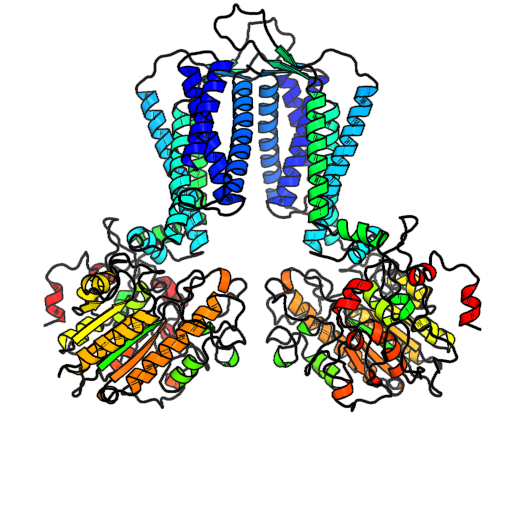1.934 1 94.88 314 GLN A O 1
ATOM 2514 N N . THR A 1 315 ? -10.914 -26.656 1.556 1 94.19 315 THR A N 1
ATOM 2515 C CA . THR A 1 315 ? -9.969 -27.344 2.42 1 94.19 315 THR A CA 1
ATOM 2516 C C . THR A 1 315 ? -8.617 -27.5 1.724 1 94.19 315 THR A C 1
ATOM 2518 O O . THR A 1 315 ? -8.484 -27.188 0.539 1 94.19 315 THR A O 1
ATOM 2521 N N . TYR A 1 316 ? -7.664 -27.984 2.465 1 91.81 316 TYR A N 1
ATOM 2522 C CA . TYR A 1 316 ? -6.305 -28.156 1.97 1 91.81 316 TYR A CA 1
ATOM 2523 C C . TYR A 1 316 ? -6.285 -28.984 0.688 1 91.81 316 TYR A C 1
ATOM 2525 O O . TYR A 1 316 ? -6.996 -29.984 0.581 1 91.81 316 TYR A O 1
ATOM 2533 N N . ALA A 1 317 ? -5.477 -28.562 -0.328 1 90.88 317 ALA A N 1
ATOM 2534 C CA . ALA A 1 317 ? -5.227 -29.25 -1.593 1 90.88 317 ALA A CA 1
ATOM 2535 C C . ALA A 1 317 ? -6.484 -29.266 -2.459 1 90.88 317 ALA A C 1
ATOM 2537 O O . ALA A 1 317 ? -6.785 -30.281 -3.096 1 90.88 317 ALA A O 1
ATOM 2538 N N . SER A 1 318 ? -7.227 -28.203 -2.459 1 93.44 318 SER A N 1
ATOM 2539 C CA . SER A 1 318 ? -8.398 -28.016 -3.301 1 93.44 318 SER A CA 1
ATOM 2540 C C . SER A 1 318 ? -8.469 -26.594 -3.855 1 93.44 318 SER A C 1
ATOM 2542 O O . SER A 1 318 ? -9.516 -26.141 -4.324 1 93.44 318 SER A O 1
ATOM 2544 N N . GLY A 1 319 ? -7.336 -25.891 -3.828 1 91.25 319 GLY A N 1
ATOM 2545 C CA . GLY A 1 319 ? -7.355 -24.453 -3.994 1 91.25 319 GLY A CA 1
ATOM 2546 C C . GLY A 1 319 ? -7.047 -24.016 -5.414 1 91.25 319 GLY A C 1
ATOM 2547 O O . GLY A 1 319 ? -6.832 -22.828 -5.664 1 91.25 319 GLY A O 1
ATOM 2548 N N . HIS A 1 320 ? -6.949 -24.844 -6.34 1 89.62 320 HIS A N 1
ATOM 2549 C CA . HIS A 1 320 ? -6.816 -24.516 -7.754 1 89.62 320 HIS A CA 1
ATOM 2550 C C . HIS A 1 320 ? -7.676 -25.453 -8.609 1 89.62 320 HIS A C 1
ATOM 2552 O O . HIS A 1 320 ? -8.188 -26.453 -8.117 1 89.62 320 HIS A O 1
ATOM 2558 N N . SER A 1 321 ? -7.859 -25.125 -9.844 1 90.19 321 SER A N 1
ATOM 2559 C CA . SER A 1 321 ? -8.867 -25.734 -10.695 1 90.19 321 SER A CA 1
ATOM 2560 C C . SER A 1 321 ? -8.773 -27.266 -10.656 1 90.19 321 SER A C 1
ATOM 2562 O O . SER A 1 321 ? -9.75 -27.938 -10.336 1 90.19 321 SER A O 1
ATOM 2564 N N . ILE A 1 322 ? -7.66 -27.797 -10.922 1 89.25 322 ILE A N 1
ATOM 2565 C CA . ILE A 1 322 ? -7.496 -29.25 -11.016 1 89.25 322 ILE A CA 1
ATOM 2566 C C . ILE A 1 322 ? -7.699 -29.875 -9.641 1 89.25 322 ILE A C 1
ATOM 2568 O O . ILE A 1 322 ? -8.328 -30.938 -9.523 1 89.25 322 ILE A O 1
ATOM 2572 N N . ALA A 1 323 ? -7.203 -29.203 -8.633 1 91.75 323 ALA A N 1
ATOM 2573 C CA . ALA A 1 323 ? -7.398 -29.703 -7.277 1 91.75 323 ALA A CA 1
ATOM 2574 C C . ALA A 1 323 ? -8.883 -29.734 -6.91 1 91.75 323 ALA A C 1
ATOM 2576 O O . ALA A 1 323 ? -9.352 -30.672 -6.281 1 91.75 323 ALA A O 1
ATOM 2577 N N . GLY A 1 324 ? -9.531 -28.703 -7.277 1 94.62 324 GLY A N 1
ATOM 2578 C CA . GLY A 1 324 ? -10.969 -28.688 -7.066 1 94.62 324 GLY A CA 1
ATOM 2579 C C . GLY A 1 324 ? -11.688 -29.797 -7.801 1 94.62 324 GLY A C 1
ATOM 2580 O O . GLY A 1 324 ? -12.586 -30.438 -7.246 1 94.62 324 GLY A O 1
ATOM 2581 N N . MET A 1 325 ? -11.305 -30.062 -8.984 1 94.69 325 MET A N 1
ATOM 2582 C CA . MET A 1 325 ? -11.93 -31.094 -9.797 1 94.69 325 MET A CA 1
ATOM 2583 C C . MET A 1 325 ? -11.656 -32.469 -9.211 1 94.69 325 MET A C 1
ATOM 2585 O O . MET A 1 325 ? -12.562 -33.312 -9.117 1 94.69 325 MET A O 1
ATOM 2589 N N . VAL A 1 326 ? -10.422 -32.688 -8.82 1 93.25 326 VAL A N 1
ATOM 2590 C CA . VAL A 1 326 ? -10.078 -33.938 -8.188 1 93.25 326 VAL A CA 1
ATOM 2591 C C . VAL A 1 326 ? -10.891 -34.125 -6.91 1 93.25 326 VAL A C 1
ATOM 2593 O O . VAL A 1 326 ? -11.445 -35.188 -6.668 1 93.25 326 VAL A O 1
ATOM 2596 N N . ASN A 1 327 ? -10.977 -33.094 -6.203 1 96.25 327 ASN A N 1
ATOM 2597 C CA . ASN A 1 327 ? -11.695 -33.125 -4.934 1 96.25 327 ASN A CA 1
ATOM 2598 C C . ASN A 1 327 ? -13.164 -33.5 -5.125 1 96.25 327 ASN A C 1
ATOM 2600 O O . ASN A 1 327 ? -13.664 -34.406 -4.445 1 96.25 327 ASN A O 1
ATOM 2604 N N . MET A 1 328 ? -13.781 -32.938 -6.082 1 97.44 328 MET A N 1
ATOM 2605 C CA . MET A 1 328 ? -15.211 -33.156 -6.273 1 97.44 328 MET A CA 1
ATOM 2606 C C . MET A 1 328 ? -15.484 -34.438 -7.039 1 97.44 328 MET A C 1
ATOM 2608 O O . MET A 1 328 ? -16.531 -35.062 -6.855 1 97.44 328 MET A O 1
ATOM 2612 N N . ASN A 1 329 ? -14.555 -34.812 -7.871 1 96.31 329 ASN A N 1
ATOM 2613 C CA . ASN A 1 329 ? -14.773 -35.969 -8.734 1 96.31 329 ASN A CA 1
ATOM 2614 C C . ASN A 1 329 ? -14.414 -37.281 -8.023 1 96.31 329 ASN A C 1
ATOM 2616 O O . ASN A 1 329 ? -14.953 -38.344 -8.352 1 96.31 329 ASN A O 1
ATOM 2620 N N . SER A 1 330 ? -13.5 -37.219 -7.062 1 96 330 SER A N 1
ATOM 2621 C CA . SER A 1 330 ? -13.008 -38.469 -6.48 1 96 330 SER A CA 1
ATOM 2622 C C . SER A 1 330 ? -13.156 -38.469 -4.961 1 96 330 SER A C 1
ATOM 2624 O O . SER A 1 330 ? -12.906 -39.469 -4.305 1 96 330 SER A O 1
ATOM 2626 N N . GLY A 1 331 ? -13.531 -37.344 -4.434 1 97.06 331 GLY A N 1
ATOM 2627 C CA . GLY A 1 331 ? -13.781 -37.25 -3.004 1 97.06 331 GLY A CA 1
ATOM 2628 C C . GLY A 1 331 ? -12.508 -37.25 -2.178 1 97.06 331 GLY A C 1
ATOM 2629 O O . GLY A 1 331 ? -12.492 -37.688 -1.036 1 97.06 331 GLY A O 1
ATOM 2630 N N . VAL A 1 332 ? -11.414 -36.812 -2.754 1 95.31 332 VAL A N 1
ATOM 2631 C CA . VAL A 1 332 ? -10.148 -36.719 -2.033 1 95.31 332 VAL A CA 1
ATOM 2632 C C . VAL A 1 332 ? -9.43 -35.438 -2.422 1 95.31 332 VAL A C 1
ATOM 2634 O O . VAL A 1 332 ? -9.656 -34.906 -3.51 1 95.31 332 VAL A O 1
ATOM 2637 N N . PRO A 1 333 ? -8.609 -34.906 -1.473 1 93 333 PRO A N 1
ATOM 2638 C CA . PRO A 1 333 ? -7.762 -33.781 -1.875 1 93 333 PRO A CA 1
ATOM 2639 C C . PRO A 1 333 ? -6.668 -34.188 -2.861 1 93 333 PRO A C 1
ATOM 2641 O O . PRO A 1 333 ? -6.348 -35.375 -2.979 1 93 333 PRO A O 1
ATOM 2644 N N . MET A 1 334 ? -6.219 -33.188 -3.623 1 89.12 334 MET A N 1
ATOM 2645 C CA . MET A 1 334 ? -5.09 -33.438 -4.52 1 89.12 334 MET A CA 1
ATOM 2646 C C . MET A 1 334 ? -3.766 -33.188 -3.803 1 89.12 334 MET A C 1
ATOM 2648 O O . MET A 1 334 ? -3.096 -32.188 -4.039 1 89.12 334 MET A O 1
ATOM 2652 N N . LEU A 1 335 ? -3.375 -34.125 -2.996 1 83.06 335 LEU A N 1
ATOM 2653 C CA . LEU A 1 335 ? -2.182 -34 -2.17 1 83.06 335 LEU A CA 1
ATOM 2654 C C . LEU A 1 335 ? -0.918 -34.094 -3.018 1 83.06 335 LEU A C 1
ATOM 2656 O O . LEU A 1 335 ? -0.851 -34.875 -3.955 1 83.06 335 LEU A O 1
ATOM 2660 N N . ALA A 1 336 ? -0.032 -33.188 -2.695 1 67.62 336 ALA A N 1
ATOM 2661 C CA . ALA A 1 336 ? 1.231 -33.156 -3.428 1 67.62 336 ALA A CA 1
ATOM 2662 C C . ALA A 1 336 ? 2.279 -34.031 -2.746 1 67.62 336 ALA A C 1
ATOM 2664 O O . ALA A 1 336 ? 3.312 -34.344 -3.34 1 67.62 336 ALA A O 1
ATOM 2665 N N . ALA A 1 337 ? 2.045 -34.469 -1.417 1 55.81 337 ALA A N 1
ATOM 2666 C CA . ALA A 1 337 ? 3.029 -35.156 -0.592 1 55.81 337 ALA A CA 1
ATOM 2667 C C . ALA A 1 337 ? 3.336 -36.562 -1.153 1 55.81 337 ALA A C 1
ATOM 2669 O O . ALA A 1 337 ? 2.455 -37.219 -1.709 1 55.81 337 ALA A O 1
ATOM 2670 N N . GLY A 1 338 ? 4.719 -36.906 -1.602 1 50.31 338 GLY A N 1
ATOM 2671 C CA . GLY A 1 338 ? 5.238 -38.219 -1.97 1 50.31 338 GLY A CA 1
ATOM 2672 C C . GLY A 1 338 ? 5.824 -38.25 -3.369 1 50.31 338 GLY A C 1
ATOM 2673 O O . GLY A 1 338 ? 5.879 -39.312 -3.996 1 50.31 338 GLY A O 1
ATOM 2674 N N . MET A 1 339 ? 6.031 -37.094 -3.779 1 49.06 339 MET A N 1
ATOM 2675 C CA . MET A 1 339 ? 6.719 -37 -5.066 1 49.06 339 MET A CA 1
ATOM 2676 C C . MET A 1 339 ? 8.047 -37.75 -5.023 1 49.06 339 MET A C 1
ATOM 2678 O O . MET A 1 339 ? 9.016 -37.25 -4.434 1 49.06 339 MET A O 1
ATOM 2682 N N . ARG A 1 340 ? 7.855 -38.969 -4.902 1 42.66 340 ARG A N 1
ATOM 2683 C CA . ARG A 1 340 ? 9.102 -39.719 -4.75 1 42.66 340 ARG A CA 1
ATOM 2684 C C . ARG A 1 340 ? 10.18 -39.188 -5.68 1 42.66 340 ARG A C 1
ATOM 2686 O O . ARG A 1 340 ? 11.336 -39.062 -5.281 1 42.66 340 ARG A O 1
ATOM 2693 N N . ASN A 1 341 ? 9.969 -39.594 -6.969 1 39.25 341 ASN A N 1
ATOM 2694 C CA . ASN A 1 341 ? 11.133 -39.344 -7.805 1 39.25 341 ASN A CA 1
ATOM 2695 C C . ASN A 1 341 ? 11.117 -37.938 -8.359 1 39.25 341 ASN A C 1
ATOM 2697 O O . ASN A 1 341 ? 11.703 -37.656 -9.414 1 39.25 341 ASN A O 1
ATOM 2701 N N . GLY A 1 342 ? 10.766 -36.844 -7.613 1 40.16 342 GLY A N 1
ATOM 2702 C CA . GLY A 1 342 ? 10.914 -35.438 -7.949 1 40.16 342 GLY A CA 1
ATOM 2703 C C . GLY A 1 342 ? 10.039 -35.031 -9.109 1 40.16 342 GLY A C 1
ATOM 2704 O O . GLY A 1 342 ? 9.953 -33.844 -9.43 1 40.16 342 GLY A O 1
ATOM 2705 N N . SER A 1 343 ? 9.922 -35.656 -10.297 1 42.81 343 SER A N 1
ATOM 2706 C CA . SER A 1 343 ? 9.594 -35.062 -11.602 1 42.81 343 SER A CA 1
ATOM 2707 C C . SER A 1 343 ? 8.094 -34.906 -11.766 1 42.81 343 SER A C 1
ATOM 2709 O O . SER A 1 343 ? 7.637 -34.031 -12.5 1 42.81 343 SER A O 1
ATOM 2711 N N . ASN A 1 344 ? 7.102 -35.906 -11.508 1 46.06 344 ASN A N 1
ATOM 2712 C CA . ASN A 1 344 ? 5.762 -35.75 -12.062 1 46.06 344 ASN A CA 1
ATOM 2713 C C . ASN A 1 344 ? 4.691 -35.812 -10.977 1 46.06 344 ASN A C 1
ATOM 2715 O O . ASN A 1 344 ? 4.707 -36.688 -10.133 1 46.06 344 ASN A O 1
ATOM 2719 N N . LEU A 1 345 ? 4.133 -34.625 -10.602 1 54.06 345 LEU A N 1
ATOM 2720 C CA . LEU A 1 345 ? 2.887 -34.688 -9.844 1 54.06 345 LEU A CA 1
ATOM 2721 C C . LEU A 1 345 ? 2.025 -35.844 -10.312 1 54.06 345 LEU A C 1
ATOM 2723 O O . LEU A 1 345 ? 1.721 -35.969 -11.5 1 54.06 345 LEU A O 1
ATOM 2727 N N . SER A 1 346 ? 2.002 -37.031 -9.531 1 63.97 346 SER A N 1
ATOM 2728 C CA . SER A 1 346 ? 1.154 -38.156 -9.852 1 63.97 346 SER A CA 1
ATOM 2729 C C . SER A 1 346 ? -0.268 -37.969 -9.344 1 63.97 346 SER A C 1
ATOM 2731 O O . SER A 1 346 ? -0.488 -37.844 -8.133 1 63.97 346 SER A O 1
ATOM 2733 N N . TYR A 1 347 ? -1.219 -37.688 -10.242 1 75.44 347 TYR A N 1
ATOM 2734 C CA . TYR A 1 347 ? -2.633 -37.594 -9.898 1 75.44 347 TYR A CA 1
ATOM 2735 C C . TYR A 1 347 ? -3.074 -38.844 -9.109 1 75.44 347 TYR A C 1
ATOM 2737 O O . TYR A 1 347 ? -2.471 -39.906 -9.227 1 75.44 347 TYR A O 1
ATOM 2745 N N . PRO A 1 348 ? -3.938 -38.625 -8.156 1 83.38 348 PRO A N 1
ATOM 2746 C CA . PRO A 1 348 ? -4.465 -39.812 -7.469 1 83.38 348 PRO A CA 1
ATOM 2747 C C . PRO A 1 348 ? -5.234 -40.75 -8.398 1 83.38 348 PRO A C 1
ATOM 2749 O O . PRO A 1 348 ? -5.879 -40.281 -9.344 1 83.38 348 PRO A O 1
ATOM 2752 N N . ASP A 1 349 ? -5.117 -42 -8.156 1 88 349 ASP A N 1
ATOM 2753 C CA . ASP A 1 349 ? -5.777 -43 -8.961 1 88 349 ASP A CA 1
ATOM 2754 C C . ASP A 1 349 ? -7.008 -43.562 -8.242 1 88 349 ASP A C 1
ATOM 2756 O O . ASP A 1 349 ? -7.227 -44.781 -8.211 1 88 349 ASP A O 1
ATOM 2760 N N . PHE A 1 350 ? -7.754 -42.719 -7.648 1 92.38 350 PHE A N 1
ATOM 2761 C CA . PHE A 1 350 ? -9.023 -43.062 -7.031 1 92.38 350 PHE A CA 1
ATOM 2762 C C . PHE A 1 350 ? -10.148 -43.094 -8.062 1 92.38 350 PHE A C 1
ATOM 2764 O O . PHE A 1 350 ? -10.117 -42.312 -9.023 1 92.38 350 PHE A O 1
ATOM 2771 N N . PRO A 1 351 ? -11.125 -44.031 -7.883 1 94.75 351 PRO A N 1
ATOM 2772 C CA . PRO A 1 351 ? -12.273 -43.969 -8.797 1 94.75 351 PRO A CA 1
ATOM 2773 C C . PRO A 1 351 ? -12.984 -42.625 -8.773 1 94.75 351 PRO A C 1
ATOM 2775 O O . PRO A 1 351 ? -13.117 -42 -7.715 1 94.75 351 PRO A O 1
ATOM 2778 N N . THR A 1 352 ? -13.352 -42.219 -9.969 1 96.81 352 THR A N 1
ATOM 2779 C CA . THR A 1 352 ? -14.008 -40.938 -10.125 1 96.81 352 THR A CA 1
ATOM 2780 C C . THR A 1 352 ? -15.445 -41.094 -10.609 1 96.81 352 THR A C 1
ATOM 2782 O O . THR A 1 352 ? -15.859 -42.219 -10.938 1 96.81 352 THR A O 1
ATOM 2785 N N . ILE A 1 353 ? -16.188 -39.938 -10.586 1 98.25 353 ILE A N 1
ATOM 2786 C CA . ILE A 1 353 ? -17.516 -39.938 -11.18 1 98.25 353 ILE A CA 1
ATOM 2787 C C . ILE A 1 353 ? -17.438 -40.438 -12.625 1 98.25 353 ILE A C 1
ATOM 2789 O O . ILE A 1 353 ? -18.281 -41.219 -13.07 1 98.25 353 ILE A O 1
ATOM 2793 N N . GLY A 1 354 ? -16.438 -40 -13.359 1 97.81 354 GLY A N 1
ATOM 2794 C CA . GLY A 1 354 ? -16.25 -40.438 -14.734 1 97.81 354 GLY A CA 1
ATOM 2795 C C . GLY A 1 354 ? -16.062 -41.906 -14.883 1 97.81 354 GLY A C 1
ATOM 2796 O O . GLY A 1 354 ? -16.672 -42.531 -15.766 1 97.81 354 GLY A O 1
ATOM 2797 N N . ASP A 1 355 ? -15.305 -42.531 -13.984 1 96.94 355 ASP A N 1
ATOM 2798 C CA . ASP A 1 355 ? -15.086 -43.969 -14.008 1 96.94 355 ASP A CA 1
ATOM 2799 C C . ASP A 1 355 ? -16.391 -44.719 -13.773 1 96.94 355 ASP A C 1
ATOM 2801 O O . ASP A 1 355 ? -16.703 -45.656 -14.5 1 96.94 355 ASP A O 1
ATOM 2805 N N . ILE A 1 356 ? -17.109 -44.281 -12.789 1 97.25 356 ILE A N 1
ATOM 2806 C CA . ILE A 1 356 ? -18.344 -44.938 -12.391 1 97.25 356 ILE A CA 1
ATOM 2807 C C . ILE A 1 356 ? -19.359 -44.844 -13.531 1 97.25 356 ILE A C 1
ATOM 2809 O O . ILE A 1 356 ? -19.969 -45.875 -13.898 1 97.25 356 ILE A O 1
ATOM 2813 N N . LEU A 1 357 ? -19.5 -43.719 -14.133 1 98.06 357 LEU A N 1
ATOM 2814 C CA . LEU A 1 357 ? -20.5 -43.531 -15.164 1 98.06 357 LEU A CA 1
ATOM 2815 C C . LEU A 1 357 ? -20.094 -44.188 -16.469 1 98.06 357 LEU A C 1
ATOM 2817 O O . LEU A 1 357 ? -20.922 -44.781 -17.156 1 98.06 357 LEU A O 1
ATOM 2821 N N . LYS A 1 358 ? -18.859 -44.156 -16.828 1 97.62 358 LYS A N 1
ATOM 2822 C CA . LYS A 1 358 ? -18.375 -44.812 -18.016 1 97.62 358 LYS A CA 1
ATOM 2823 C C . LYS A 1 358 ? -18.625 -46.312 -17.938 1 97.62 358 LYS A C 1
ATOM 2825 O O . LYS A 1 358 ? -19.109 -46.938 -18.891 1 97.62 358 LYS A O 1
ATOM 2830 N N . LYS A 1 359 ? -18.344 -46.844 -16.812 1 95.94 359 LYS A N 1
ATOM 2831 C CA . LYS A 1 359 ? -18.547 -48.281 -16.578 1 95.94 359 LYS A CA 1
ATOM 2832 C C . LYS A 1 359 ? -20.016 -48.656 -16.703 1 95.94 359 LYS A C 1
ATOM 2834 O O . LYS A 1 359 ? -20.344 -49.812 -17.031 1 95.94 359 LYS A O 1
ATOM 2839 N N . ASN A 1 360 ? -20.828 -47.719 -16.484 1 96.38 360 ASN A N 1
ATOM 2840 C CA . ASN A 1 360 ? -22.266 -48 -16.547 1 96.38 360 ASN A CA 1
ATOM 2841 C C . ASN A 1 360 ? -22.875 -47.469 -17.844 1 96.38 360 ASN A C 1
ATOM 2843 O O . ASN A 1 360 ? -24.062 -47.156 -17.891 1 96.38 360 ASN A O 1
ATOM 2847 N N . GLY A 1 361 ? -22.062 -47.25 -18.859 1 96.56 361 GLY A N 1
ATOM 2848 C CA . GLY A 1 361 ? -22.562 -47.094 -20.219 1 96.56 361 GLY A CA 1
ATOM 2849 C C . GLY A 1 361 ? -22.703 -45.656 -20.656 1 96.56 361 GLY A C 1
ATOM 2850 O O . GLY A 1 361 ? -23.234 -45.375 -21.734 1 96.56 361 GLY A O 1
ATOM 2851 N N . TYR A 1 362 ? -22.234 -44.688 -19.922 1 97.81 362 TYR A N 1
ATOM 2852 C CA . TYR A 1 362 ? -22.344 -43.281 -20.266 1 97.81 362 TYR A CA 1
ATOM 2853 C C . TYR A 1 362 ? -21.312 -42.906 -21.328 1 97.81 362 TYR A C 1
ATOM 2855 O O . TYR A 1 362 ? -20.188 -43.406 -21.312 1 97.81 362 TYR A O 1
ATOM 2863 N N . GLU A 1 363 ? -21.719 -42.031 -22.203 1 97.94 363 GLU A N 1
ATOM 2864 C CA . GLU A 1 363 ? -20.75 -41.281 -23 1 97.94 363 GLU A CA 1
ATOM 2865 C C . GLU A 1 363 ? -20.188 -40.094 -22.203 1 97.94 363 GLU A C 1
ATOM 2867 O O . GLU A 1 363 ? -20.953 -39.312 -21.641 1 97.94 363 GLU A O 1
ATOM 2872 N N . THR A 1 364 ? -18.844 -40.062 -22.125 1 98.12 364 THR A N 1
ATOM 2873 C CA . THR A 1 364 ? -18.219 -39.031 -21.297 1 98.12 364 THR A CA 1
ATOM 2874 C C . THR A 1 364 ? -17.422 -38.062 -22.172 1 98.12 364 THR A C 1
ATOM 2876 O O . THR A 1 364 ? -16.703 -38.469 -23.078 1 98.12 364 THR A O 1
ATOM 2879 N N . GLU A 1 365 ? -17.656 -36.781 -21.922 1 98.19 365 GLU A N 1
ATOM 2880 C CA . GLU A 1 365 ? -16.953 -35.719 -22.656 1 98.19 365 GLU A CA 1
ATOM 2881 C C . GLU A 1 365 ? -16.578 -34.562 -21.75 1 98.19 365 GLU A C 1
ATOM 2883 O O . GLU A 1 365 ? -17.328 -34.219 -20.828 1 98.19 365 GLU A O 1
ATOM 2888 N N . PHE A 1 366 ? -15.328 -34.031 -21.969 1 97.75 366 PHE A N 1
ATOM 2889 C CA . PHE A 1 366 ? -14.82 -32.875 -21.25 1 97.75 366 PHE A CA 1
ATOM 2890 C C . PHE A 1 366 ? -14.461 -31.75 -22.219 1 97.75 366 PHE A C 1
ATOM 2892 O O . PHE A 1 366 ? -13.633 -31.938 -23.109 1 97.75 366 PHE A O 1
ATOM 2899 N N . ILE A 1 367 ? -15.07 -30.516 -22.047 1 97.94 367 ILE A N 1
ATOM 2900 C CA . ILE A 1 367 ? -14.836 -29.391 -22.953 1 97.94 367 ILE A CA 1
ATOM 2901 C C . ILE A 1 367 ? -14.25 -28.219 -22.172 1 97.94 367 ILE A C 1
ATOM 2903 O O . ILE A 1 367 ? -14.789 -27.828 -21.141 1 97.94 367 ILE A O 1
ATOM 2907 N N . LEU A 1 368 ? -13.133 -27.672 -22.625 1 96 368 LEU A N 1
ATOM 2908 C CA . LEU A 1 368 ? -12.531 -26.469 -22.062 1 96 368 LEU A CA 1
ATOM 2909 C C . LEU A 1 368 ? -11.844 -25.641 -23.141 1 96 368 LEU A C 1
ATOM 2911 O O . LEU A 1 368 ? -11.469 -26.172 -24.188 1 96 368 LEU A O 1
ATOM 2915 N N . GLY A 1 369 ? -11.703 -24.375 -22.922 1 94.12 369 GLY A N 1
ATOM 2916 C CA . GLY A 1 369 ? -11.156 -23.484 -23.938 1 94.12 369 GLY A CA 1
ATOM 2917 C C . GLY A 1 369 ? -9.648 -23.531 -24.016 1 94.12 369 GLY A C 1
ATOM 2918 O O . GLY A 1 369 ? -9.07 -23.188 -25.047 1 94.12 369 GLY A O 1
ATOM 2919 N N . SER A 1 370 ? -9.016 -24 -22.984 1 91.88 370 SER A N 1
ATOM 2920 C CA . SER A 1 370 ? -7.559 -24 -22.906 1 91.88 370 SER A CA 1
ATOM 2921 C C . SER A 1 370 ? -6.996 -25.344 -23.359 1 91.88 370 SER A C 1
ATOM 2923 O O . SER A 1 370 ? -7.75 -26.266 -23.672 1 91.88 370 SER A O 1
ATOM 2925 N N . ASP A 1 371 ? -5.684 -25.391 -23.516 1 89.12 371 ASP A N 1
ATOM 2926 C CA . ASP A 1 371 ? -4.996 -26.656 -23.781 1 89.12 371 ASP A CA 1
ATOM 2927 C C . ASP A 1 371 ? -5.051 -27.562 -22.547 1 89.12 371 ASP A C 1
ATOM 2929 O O . ASP A 1 371 ? -4.551 -27.203 -21.484 1 89.12 371 ASP A O 1
ATOM 2933 N N . SER A 1 372 ? -5.668 -28.703 -22.734 1 88.69 372 SER A N 1
ATOM 2934 C CA . SER A 1 372 ? -5.898 -29.609 -21.609 1 88.69 372 SER A CA 1
ATOM 2935 C C . SER A 1 372 ? -4.594 -30.219 -21.125 1 88.69 372 SER A C 1
ATOM 2937 O O . SER A 1 372 ? -4.57 -30.906 -20.094 1 88.69 372 SER A O 1
ATOM 2939 N N . LYS A 1 373 ? -3.539 -30 -21.812 1 78.88 373 LYS A N 1
ATOM 2940 C CA . LYS A 1 373 ? -2.236 -30.484 -21.375 1 78.88 373 LYS A CA 1
ATOM 2941 C C . LYS A 1 373 ? -1.777 -29.766 -20.109 1 78.88 373 LYS A C 1
ATOM 2943 O O . LYS A 1 373 ? -0.948 -30.281 -19.359 1 78.88 373 LYS A O 1
ATOM 2948 N N . TRP A 1 374 ? -2.383 -28.641 -20.031 1 79.12 374 TRP A N 1
ATOM 2949 C CA . TRP A 1 374 ? -2.01 -27.875 -18.859 1 79.12 374 TRP A CA 1
ATOM 2950 C C . TRP A 1 374 ? -2.377 -28.625 -17.578 1 79.12 374 TRP A C 1
ATOM 2952 O O . TRP A 1 374 ? -3.516 -29.078 -17.422 1 79.12 374 TRP A O 1
ATOM 2962 N N . GLY A 1 375 ? -1.401 -28.828 -16.734 1 74.88 375 GLY A N 1
ATOM 2963 C CA . GLY A 1 375 ? -1.605 -29.484 -15.453 1 74.88 375 GLY A CA 1
ATOM 2964 C C . GLY A 1 375 ? -1.918 -30.969 -15.578 1 74.88 375 GLY A C 1
ATOM 2965 O O . GLY A 1 375 ? -2.207 -31.625 -14.586 1 74.88 375 GLY A O 1
ATOM 2966 N N . GLY A 1 376 ? -1.958 -31.516 -16.766 1 77.75 376 GLY A N 1
ATOM 2967 C CA . GLY A 1 376 ? -2.268 -32.906 -16.969 1 77.75 376 GLY A CA 1
ATOM 2968 C C . GLY A 1 376 ? -3.752 -33.219 -16.891 1 77.75 376 GLY A C 1
ATOM 2969 O O . GLY A 1 376 ? -4.148 -34.375 -16.688 1 77.75 376 GLY A O 1
ATOM 2970 N N . LEU A 1 377 ? -4.484 -32.188 -17.094 1 84.62 377 LEU A N 1
ATOM 2971 C CA . LEU A 1 377 ? -5.93 -32.312 -16.906 1 84.62 377 LEU A CA 1
ATOM 2972 C C . LEU A 1 377 ? -6.527 -33.281 -17.938 1 84.62 377 LEU A C 1
ATOM 2974 O O . LEU A 1 377 ? -7.332 -34.125 -17.594 1 84.62 377 LEU A O 1
ATOM 2978 N N . GLY A 1 378 ? -6.145 -33.094 -19.203 1 86.75 378 GLY A N 1
ATOM 2979 C CA . GLY A 1 378 ? -6.621 -33.969 -20.25 1 86.75 378 GLY A CA 1
ATOM 2980 C C . GLY A 1 378 ? -6.301 -35.438 -19.984 1 86.75 378 GLY A C 1
ATOM 2981 O O . GLY A 1 378 ? -7.164 -36.312 -20.125 1 86.75 378 GLY A O 1
ATOM 2982 N N . ASP A 1 379 ? -5.09 -35.688 -19.562 1 83.88 379 ASP A N 1
ATOM 2983 C CA . ASP A 1 379 ? -4.668 -37.062 -19.266 1 83.88 379 ASP A CA 1
ATOM 2984 C C . ASP A 1 379 ? -5.445 -37.625 -18.094 1 83.88 379 ASP A C 1
ATOM 2986 O O . ASP A 1 379 ? -5.812 -38.812 -18.109 1 83.88 379 ASP A O 1
ATOM 2990 N N . TYR A 1 380 ? -5.668 -36.844 -17.141 1 87.88 380 TYR A N 1
ATOM 2991 C CA . TYR A 1 380 ? -6.422 -37.281 -15.969 1 87.88 380 TYR A CA 1
ATOM 2992 C C . TYR A 1 380 ? -7.828 -37.719 -16.359 1 87.88 380 TYR A C 1
ATOM 2994 O O . TYR A 1 380 ? -8.281 -38.781 -15.969 1 87.88 380 TYR A O 1
ATOM 3002 N N . TYR A 1 381 ? -8.492 -36.906 -17.188 1 93.75 381 TYR A N 1
ATOM 3003 C CA . TYR A 1 381 ? -9.859 -37.219 -17.578 1 93.75 381 TYR A CA 1
ATOM 3004 C C . TYR A 1 381 ? -9.898 -38.344 -18.594 1 93.75 381 TYR A C 1
ATOM 3006 O O . TYR A 1 381 ? -10.844 -39.156 -18.609 1 93.75 381 TYR A O 1
ATOM 3014 N N . LYS A 1 382 ? -8.898 -38.469 -19.422 1 93.25 382 LYS A N 1
ATOM 3015 C CA . LYS A 1 382 ? -8.812 -39.656 -20.312 1 93.25 382 LYS A CA 1
ATOM 3016 C C . LYS A 1 382 ? -8.656 -40.938 -19.516 1 93.25 382 LYS A C 1
ATOM 3018 O O . LYS A 1 382 ? -9.32 -41.938 -19.797 1 93.25 382 LYS A O 1
ATOM 3023 N N . LYS A 1 383 ? -7.852 -40.781 -18.531 1 89.81 383 LYS A N 1
ATOM 3024 C CA . LYS A 1 383 ? -7.586 -41.969 -17.703 1 89.81 383 LYS A CA 1
ATOM 3025 C C . LYS A 1 383 ? -8.797 -42.312 -16.844 1 89.81 383 LYS A C 1
ATOM 3027 O O . LYS A 1 383 ? -9.125 -43.5 -16.688 1 89.81 383 LYS A O 1
ATOM 3032 N N . HIS A 1 384 ? -9.391 -41.344 -16.312 1 93.56 384 HIS A N 1
ATOM 3033 C CA . HIS A 1 384 ? -10.5 -41.562 -15.398 1 93.56 384 HIS A CA 1
ATOM 3034 C C . HIS A 1 384 ? -11.844 -41.25 -16.062 1 93.56 384 HIS A C 1
ATOM 3036 O O . HIS A 1 384 ? -12.391 -40.156 -15.898 1 93.56 384 HIS A O 1
ATOM 3042 N N . GLY A 1 385 ? -12.414 -42.25 -16.703 1 95.12 385 GLY A N 1
ATOM 3043 C CA . GLY A 1 385 ? -13.727 -42.125 -17.328 1 95.12 385 GLY A CA 1
ATOM 3044 C C . GLY A 1 385 ? -13.672 -42.094 -18.844 1 95.12 385 GLY A C 1
ATOM 3045 O O . GLY A 1 385 ? -14.703 -41.938 -19.5 1 95.12 385 GLY A O 1
ATOM 3046 N N . ASP A 1 386 ? -12.453 -42.219 -19.391 1 96.38 386 ASP A N 1
ATOM 3047 C CA . ASP A 1 386 ? -12.273 -42.281 -20.844 1 96.38 386 ASP A CA 1
ATOM 3048 C C . ASP A 1 386 ? -12.961 -41.125 -21.531 1 96.38 386 ASP A C 1
ATOM 3050 O O . ASP A 1 386 ? -13.719 -41.312 -22.5 1 96.38 386 ASP A O 1
ATOM 3054 N N . PHE A 1 387 ? -12.719 -39.969 -21.062 1 97.38 387 PHE A N 1
ATOM 3055 C CA . PHE A 1 387 ? -13.383 -38.781 -21.578 1 97.38 387 PHE A CA 1
ATOM 3056 C C . PHE A 1 387 ? -12.852 -38.438 -22.953 1 97.38 387 PHE A C 1
ATOM 3058 O O . PHE A 1 387 ? -11.641 -38.469 -23.188 1 97.38 387 PHE A O 1
ATOM 3065 N N . LYS A 1 388 ? -13.781 -38.125 -23.844 1 97.75 388 LYS A N 1
ATOM 3066 C CA . LYS A 1 388 ? -13.406 -37.344 -25.016 1 97.75 388 LYS A CA 1
ATOM 3067 C C . LYS A 1 388 ? -13.047 -35.906 -24.625 1 97.75 388 LYS A C 1
ATOM 3069 O O . LYS A 1 388 ? -13.836 -35.219 -23.984 1 97.75 388 LYS A O 1
ATOM 3074 N N . ILE A 1 389 ? -11.852 -35.5 -25.094 1 97.12 389 ILE A N 1
ATOM 3075 C CA . ILE A 1 389 ? -11.375 -34.188 -24.703 1 97.12 389 ILE A CA 1
ATOM 3076 C C . ILE A 1 389 ? -11.578 -33.219 -25.844 1 97.12 389 ILE A C 1
ATOM 3078 O O . ILE A 1 389 ? -11.039 -33.406 -26.938 1 97.12 389 ILE A O 1
ATOM 3082 N N . PHE A 1 390 ? -12.375 -32.188 -25.656 1 97.75 390 PHE A N 1
ATOM 3083 C CA . PHE A 1 390 ? -12.547 -31.047 -26.547 1 97.75 390 PHE A CA 1
ATOM 3084 C C . PHE A 1 390 ? -11.875 -29.812 -25.984 1 97.75 390 PHE A C 1
ATOM 3086 O O . PHE A 1 390 ? -12.461 -29.094 -25.156 1 97.75 390 PHE A O 1
ATOM 3093 N N . ASP A 1 391 ? -10.617 -29.578 -26.391 1 95.81 391 ASP A N 1
ATOM 3094 C CA . ASP A 1 391 ? -9.852 -28.438 -25.891 1 95.81 391 ASP A CA 1
ATOM 3095 C C . ASP A 1 391 ? -9.344 -27.562 -27.031 1 95.81 391 ASP A C 1
ATOM 3097 O O . ASP A 1 391 ? -9.867 -27.625 -28.141 1 95.81 391 ASP A O 1
ATOM 3101 N N . LEU A 1 392 ? -8.461 -26.656 -26.75 1 94.12 392 LEU A N 1
ATOM 3102 C CA . LEU A 1 392 ? -7.895 -25.734 -27.734 1 94.12 392 LEU A CA 1
ATOM 3103 C C . LEU A 1 392 ? -7.301 -26.516 -28.906 1 94.12 392 LEU A C 1
ATOM 3105 O O . LEU A 1 392 ? -7.555 -26.188 -30.062 1 94.12 392 LEU A O 1
ATOM 3109 N N . VAL A 1 393 ? -6.547 -27.609 -28.625 1 92.69 393 VAL A N 1
ATOM 3110 C CA . VAL A 1 393 ? -5.875 -28.406 -29.641 1 92.69 393 VAL A CA 1
ATOM 3111 C C . VAL A 1 393 ? -6.914 -29.078 -30.531 1 92.69 393 VAL A C 1
ATOM 3113 O O . VAL A 1 393 ? -6.793 -29.062 -31.766 1 92.69 393 VAL A O 1
ATOM 3116 N N . TYR A 1 394 ? -7.91 -29.609 -29.875 1 96.12 394 TYR A N 1
ATOM 3117 C CA . TYR A 1 394 ? -8.977 -30.266 -30.625 1 96.12 394 TYR A CA 1
ATOM 3118 C C . TYR A 1 394 ? -9.688 -29.281 -31.547 1 96.12 394 TYR A C 1
ATOM 3120 O O . TYR A 1 394 ? -9.93 -29.578 -32.719 1 96.12 394 TYR A O 1
ATOM 3128 N N . ALA A 1 395 ? -10.031 -28.109 -31.031 1 96.25 395 ALA A N 1
ATOM 3129 C CA . ALA A 1 395 ? -10.734 -27.109 -31.828 1 96.25 395 ALA A CA 1
ATOM 3130 C C . ALA A 1 395 ? -9.906 -26.688 -33.031 1 96.25 395 ALA A C 1
ATOM 3132 O O . ALA A 1 395 ? -10.453 -26.484 -34.125 1 96.25 395 ALA A O 1
ATOM 3133 N N . ARG A 1 396 ? -8.664 -26.562 -32.844 1 95.12 396 ARG A N 1
ATOM 3134 C CA . ARG A 1 396 ? -7.766 -26.234 -33.938 1 95.12 396 ARG A CA 1
ATOM 3135 C C . ARG A 1 396 ? -7.719 -27.359 -34.969 1 95.12 396 ARG A C 1
ATOM 3137 O O . ARG A 1 396 ? -7.82 -27.109 -36.188 1 95.12 396 ARG A O 1
ATOM 3144 N N . GLU A 1 397 ? -7.594 -28.562 -34.5 1 95.69 397 GLU A N 1
ATOM 3145 C CA . GLU A 1 397 ? -7.5 -29.734 -35.375 1 95.69 397 GLU A CA 1
ATOM 3146 C C . GLU A 1 397 ? -8.766 -29.906 -36.219 1 95.69 397 GLU A C 1
ATOM 3148 O O . GLU A 1 397 ? -8.703 -30.281 -37.375 1 95.69 397 GLU A O 1
ATOM 3153 N N . GLN A 1 398 ? -9.906 -29.578 -35.562 1 96.38 398 GLN A N 1
ATOM 3154 C CA . GLN A 1 398 ? -11.188 -29.703 -36.219 1 96.38 398 GLN A CA 1
ATOM 3155 C C . GLN A 1 398 ? -11.5 -28.469 -37.062 1 96.38 398 GLN A C 1
ATOM 3157 O O . GLN A 1 398 ? -12.57 -28.375 -37.656 1 96.38 398 GLN A O 1
ATOM 3162 N N . LYS A 1 399 ? -10.609 -27.484 -37.125 1 96.12 399 LYS A N 1
ATOM 3163 C CA . LYS A 1 399 ? -10.695 -26.266 -37.906 1 96.12 399 LYS A CA 1
ATOM 3164 C C . LYS A 1 399 ? -11.898 -25.422 -37.531 1 96.12 399 LYS A C 1
ATOM 3166 O O . LYS A 1 399 ? -12.523 -24.781 -38.375 1 96.12 399 LYS A O 1
ATOM 3171 N N . LEU A 1 400 ? -12.219 -25.547 -36.25 1 96.25 400 LEU A N 1
ATOM 3172 C CA . LEU A 1 400 ? -13.273 -24.688 -35.719 1 96.25 400 LEU A CA 1
ATOM 3173 C C . LEU A 1 400 ? -12.742 -23.281 -35.438 1 96.25 400 LEU A C 1
ATOM 3175 O O . LEU A 1 400 ? -13.508 -22.328 -35.406 1 96.25 400 LEU A O 1
ATOM 3179 N N . ILE A 1 401 ? -11.445 -23.156 -35.125 1 95.19 401 ILE A N 1
ATOM 3180 C CA . ILE A 1 401 ? -10.703 -21.906 -34.938 1 95.19 401 ILE A CA 1
ATOM 3181 C C . ILE A 1 401 ? -9.383 -21.984 -35.719 1 95.19 401 ILE A C 1
ATOM 3183 O O . ILE A 1 401 ? -8.914 -23.078 -36.031 1 95.19 401 ILE A O 1
ATOM 3187 N N . PRO A 1 402 ? -8.766 -20.812 -36.031 1 93.56 402 PRO A N 1
ATOM 3188 C CA . PRO A 1 402 ? -7.484 -20.828 -36.75 1 93.56 402 PRO A CA 1
ATOM 3189 C C . PRO A 1 402 ? -6.391 -21.531 -35.938 1 93.56 402 PRO A C 1
ATOM 3191 O O . PRO A 1 402 ? -6.438 -21.578 -34.719 1 93.56 402 PRO A O 1
ATOM 3194 N N . GLU A 1 403 ? -5.438 -22.031 -36.656 1 91.06 403 GLU A N 1
ATOM 3195 C CA . GLU A 1 403 ? -4.348 -22.812 -36.062 1 91.06 403 GLU A CA 1
ATOM 3196 C C . GLU A 1 403 ? -3.572 -22 -35.031 1 91.06 403 GLU A C 1
ATOM 3198 O O . GLU A 1 403 ? -3.074 -22.547 -34.062 1 91.06 403 GLU A O 1
ATOM 3203 N N . ASN A 1 404 ? -3.551 -20.766 -35.25 1 89 404 ASN A N 1
ATOM 3204 C CA . ASN A 1 404 ? -2.762 -19.938 -34.375 1 89 404 ASN A CA 1
ATOM 3205 C C . ASN A 1 404 ? -3.652 -19.109 -33.438 1 89 404 ASN A C 1
ATOM 3207 O O . ASN A 1 404 ? -3.184 -18.172 -32.781 1 89 404 ASN A O 1
ATOM 3211 N N . TYR A 1 405 ? -4.812 -19.594 -33.344 1 90.75 405 TYR A N 1
ATOM 3212 C CA . TYR A 1 405 ? -5.75 -18.844 -32.5 1 90.75 405 TYR A CA 1
ATOM 3213 C C . TYR A 1 405 ? -5.445 -19.047 -31.031 1 90.75 405 TYR A C 1
ATOM 3215 O O . TYR A 1 405 ? -5.289 -20.188 -30.562 1 90.75 405 TYR A O 1
ATOM 3223 N N . LYS A 1 406 ? -5.27 -18 -30.344 1 88.69 406 LYS A N 1
ATOM 3224 C CA . LYS A 1 406 ? -5.125 -18.031 -28.891 1 88.69 406 LYS A CA 1
ATOM 3225 C C . LYS A 1 406 ? -5.5 -16.688 -28.266 1 88.69 406 LYS A C 1
ATOM 3227 O O . LYS A 1 406 ? -4.84 -15.68 -28.516 1 88.69 406 LYS A O 1
ATOM 3232 N N . VAL A 1 407 ? -6.527 -16.812 -27.625 1 88 407 VAL A N 1
ATOM 3233 C CA . VAL A 1 407 ? -6.988 -15.656 -26.875 1 88 407 VAL A CA 1
ATOM 3234 C C . VAL A 1 407 ? -7.082 -16 -25.391 1 88 407 VAL A C 1
ATOM 3236 O O . VAL A 1 407 ? -7.656 -17.031 -25.031 1 88 407 VAL A O 1
ATOM 3239 N N . TRP A 1 408 ? -6.445 -15.148 -24.516 1 88.44 408 TRP A N 1
ATOM 3240 C CA . TRP A 1 408 ? -6.426 -15.398 -23.078 1 88.44 408 TRP A CA 1
ATOM 3241 C C . TRP A 1 408 ? -5.832 -16.766 -22.781 1 88.44 408 TRP A C 1
ATOM 3243 O O . TRP A 1 408 ? -4.676 -17.047 -23.109 1 88.44 408 TRP A O 1
ATOM 3253 N N . TRP A 1 409 ? -6.547 -17.734 -22.359 1 87.31 409 TRP A N 1
ATOM 3254 C CA . TRP A 1 409 ? -6.008 -19.047 -22.031 1 87.31 409 TRP A CA 1
ATOM 3255 C C . TRP A 1 409 ? -6.223 -20.031 -23.172 1 87.31 409 TRP A C 1
ATOM 3257 O O . TRP A 1 409 ? -5.777 -21.172 -23.094 1 87.31 409 TRP A O 1
ATOM 3267 N N . GLY A 1 410 ? -6.848 -19.688 -24.25 1 92 410 GLY A N 1
ATOM 3268 C CA . GLY A 1 410 ? -7.211 -20.469 -25.406 1 92 410 GLY A CA 1
ATOM 3269 C C . GLY A 1 410 ? -8.273 -19.812 -26.266 1 92 410 GLY A C 1
ATOM 3270 O O . GLY A 1 410 ? -7.992 -18.812 -26.953 1 92 410 GLY A O 1
ATOM 3271 N N . PHE A 1 411 ? -9.414 -20.344 -26.328 1 93.5 411 PHE A N 1
ATOM 3272 C CA . PHE A 1 411 ? -10.539 -19.609 -26.906 1 93.5 411 PHE A CA 1
ATOM 3273 C C . PHE A 1 411 ? -11.531 -19.203 -25.828 1 93.5 411 PHE A C 1
ATOM 3275 O O . PHE A 1 411 ? -11.633 -19.859 -24.781 1 93.5 411 PHE A O 1
ATOM 3282 N N . GLU A 1 412 ? -12.156 -18.047 -25.969 1 95 412 GLU A N 1
ATOM 3283 C CA . GLU A 1 412 ? -12.984 -17.406 -24.953 1 95 412 GLU A CA 1
ATOM 3284 C C . GLU A 1 412 ? -14.266 -18.188 -24.703 1 95 412 GLU A C 1
ATOM 3286 O O . GLU A 1 412 ? -14.656 -19.016 -25.531 1 95 412 GLU A O 1
ATOM 3291 N N . ASP A 1 413 ? -14.93 -17.953 -23.578 1 97.25 413 ASP A N 1
ATOM 3292 C CA . ASP A 1 413 ? -16.094 -18.688 -23.094 1 97.25 413 ASP A CA 1
ATOM 3293 C C . ASP A 1 413 ? -17.266 -18.578 -24.062 1 97.25 413 ASP A C 1
ATOM 3295 O O . ASP A 1 413 ? -18.062 -19.5 -24.188 1 97.25 413 ASP A O 1
ATOM 3299 N N . ASP A 1 414 ? -17.328 -17.453 -24.844 1 95.69 414 ASP A N 1
ATOM 3300 C CA . ASP A 1 414 ? -18.375 -17.312 -25.859 1 95.69 414 ASP A CA 1
ATOM 3301 C C . ASP A 1 414 ? -18.328 -18.484 -26.859 1 95.69 414 ASP A C 1
ATOM 3303 O O . ASP A 1 414 ? -19.359 -19.078 -27.156 1 95.69 414 ASP A O 1
ATOM 3307 N N . LYS A 1 415 ? -17.203 -18.734 -27.312 1 96.75 415 LYS A N 1
ATOM 3308 C CA . LYS A 1 415 ? -17.016 -19.844 -28.234 1 96.75 415 LYS A CA 1
ATOM 3309 C C . LYS A 1 415 ? -17.203 -21.188 -27.531 1 96.75 415 LYS A C 1
ATOM 3311 O O . LYS A 1 415 ? -17.812 -22.109 -28.094 1 96.75 415 LYS A O 1
ATOM 3316 N N . LEU A 1 416 ? -16.703 -21.234 -26.312 1 98.06 416 LEU A N 1
ATOM 3317 C CA . LEU A 1 416 ? -16.828 -22.469 -25.531 1 98.06 416 LEU A CA 1
ATOM 3318 C C . LEU A 1 416 ? -18.281 -22.906 -25.422 1 98.06 416 LEU A C 1
ATOM 3320 O O . LEU A 1 416 ? -18.578 -24.078 -25.641 1 98.06 416 LEU A O 1
ATOM 3324 N N . TYR A 1 417 ? -19.156 -22.047 -25.078 1 98.12 417 TYR A N 1
ATOM 3325 C CA . TYR A 1 417 ? -20.562 -22.375 -24.875 1 98.12 417 TYR A CA 1
ATOM 3326 C C . TYR A 1 417 ? -21.234 -22.766 -26.172 1 98.12 417 TYR A C 1
ATOM 3328 O O . TYR A 1 417 ? -22.109 -23.625 -26.203 1 98.12 417 TYR A O 1
ATOM 3336 N N . GLU A 1 418 ? -20.828 -22.141 -27.266 1 97.44 418 GLU A N 1
ATOM 3337 C CA . GLU A 1 418 ? -21.375 -22.547 -28.562 1 97.44 418 GLU A CA 1
ATOM 3338 C C . GLU A 1 418 ? -20.938 -23.953 -28.938 1 97.44 418 GLU A C 1
ATOM 3340 O O . GLU A 1 418 ? -21.75 -24.766 -29.391 1 97.44 418 GLU A O 1
ATOM 3345 N N . TYR A 1 419 ? -19.719 -24.234 -28.719 1 98.06 419 TYR A N 1
ATOM 3346 C CA . TYR A 1 419 ? -19.219 -25.578 -29 1 98.06 419 TYR A CA 1
ATOM 3347 C C . TYR A 1 419 ? -19.891 -26.609 -28.078 1 98.06 419 TYR A C 1
ATOM 3349 O O . TYR A 1 419 ? -20.172 -27.734 -28.516 1 98.06 419 TYR A O 1
ATOM 3357 N N . ALA A 1 420 ? -20.062 -26.219 -26.859 1 98.38 420 ALA A N 1
ATOM 3358 C CA . ALA A 1 420 ? -20.734 -27.109 -25.922 1 98.38 420 ALA A CA 1
ATOM 3359 C C . ALA A 1 420 ? -22.141 -27.453 -26.391 1 98.38 420 ALA A C 1
ATOM 3361 O O . ALA A 1 420 ? -22.578 -28.594 -26.281 1 98.38 420 ALA A O 1
ATOM 3362 N N . LYS A 1 421 ? -22.875 -26.469 -26.891 1 97.88 421 LYS A N 1
ATOM 3363 C CA . LYS A 1 421 ? -24.219 -26.719 -27.438 1 97.88 421 LYS A CA 1
ATOM 3364 C C . LYS A 1 421 ? -24.172 -27.734 -28.578 1 97.88 421 LYS A C 1
ATOM 3366 O O . LYS A 1 421 ? -24.969 -28.656 -28.609 1 97.88 421 LYS A O 1
ATOM 3371 N N . ASP A 1 422 ? -23.234 -27.516 -29.438 1 97.5 422 ASP A N 1
ATOM 3372 C CA . ASP A 1 422 ? -23.078 -28.422 -30.562 1 97.5 422 ASP A CA 1
ATOM 3373 C C . ASP A 1 422 ? -22.797 -29.844 -30.094 1 97.5 422 ASP A C 1
ATOM 3375 O O . ASP A 1 422 ? -23.406 -30.797 -30.578 1 97.5 422 ASP A O 1
ATOM 3379 N N . GLU A 1 423 ? -21.969 -29.969 -29.125 1 97.56 423 GLU A N 1
ATOM 3380 C CA . GLU A 1 423 ? -21.609 -31.281 -28.625 1 97.56 423 GLU A CA 1
ATOM 3381 C C . GLU A 1 423 ? -22.781 -31.938 -27.906 1 97.56 423 GLU A C 1
ATOM 3383 O O . GLU A 1 423 ? -23 -33.156 -28.016 1 97.56 423 GLU A O 1
ATOM 3388 N N . MET A 1 424 ? -23.5 -31.156 -27.141 1 97.5 424 MET A N 1
ATOM 3389 C CA . MET A 1 424 ? -24.672 -31.688 -26.453 1 97.5 424 MET A CA 1
ATOM 3390 C C . MET A 1 424 ? -25.703 -32.188 -27.438 1 97.5 424 MET A C 1
ATOM 3392 O O . MET A 1 424 ? -26.344 -33.25 -27.219 1 97.5 424 MET A O 1
ATOM 3396 N N . ASN A 1 425 ? -25.859 -31.484 -28.516 1 95.88 425 ASN A N 1
ATOM 3397 C CA . ASN A 1 425 ? -26.766 -31.922 -29.562 1 95.88 425 ASN A CA 1
ATOM 3398 C C . ASN A 1 425 ? -26.344 -33.25 -30.156 1 95.88 425 ASN A C 1
ATOM 3400 O O . ASN A 1 425 ? -27.172 -34.125 -30.438 1 95.88 425 ASN A O 1
ATOM 3404 N N . LYS A 1 426 ? -25.125 -33.406 -30.328 1 96.5 426 LYS A N 1
ATOM 3405 C CA . LYS A 1 426 ? -24.594 -34.656 -30.844 1 96.5 426 LYS A CA 1
ATOM 3406 C C . LYS A 1 426 ? -24.797 -35.812 -29.844 1 96.5 426 LYS A C 1
ATOM 3408 O O . LYS A 1 426 ? -25.25 -36.875 -30.219 1 96.5 426 LYS A O 1
ATOM 3413 N N . LEU A 1 427 ? -24.516 -35.531 -28.594 1 97.25 427 LEU A N 1
ATOM 3414 C CA . LEU A 1 427 ? -24.625 -36.5 -27.531 1 97.25 427 LEU A CA 1
ATOM 3415 C C . LEU A 1 427 ? -26.062 -36.938 -27.328 1 97.25 427 LEU A C 1
ATOM 3417 O O . LEU A 1 427 ? -26.344 -38.125 -27.094 1 97.25 427 LEU A O 1
ATOM 3421 N N . ALA A 1 428 ? -26.969 -36.031 -27.469 1 94.19 428 ALA A N 1
ATOM 3422 C CA . ALA A 1 428 ? -28.375 -36.25 -27.219 1 94.19 428 ALA A CA 1
ATOM 3423 C C . ALA A 1 428 ? -28.984 -37.156 -28.297 1 94.19 428 ALA A C 1
ATOM 3425 O O . ALA A 1 428 ? -30.047 -37.75 -28.109 1 94.19 428 ALA A O 1
ATOM 3426 N N . LYS A 1 429 ? -28.359 -37.25 -29.438 1 93.56 429 LYS A N 1
ATOM 3427 C CA . LYS A 1 429 ? -28.844 -38.094 -30.547 1 93.56 429 LYS A CA 1
ATOM 3428 C C . LYS A 1 429 ? -28.547 -39.562 -30.281 1 93.56 429 LYS A C 1
ATOM 3430 O O . LYS A 1 429 ? -29.156 -40.438 -30.906 1 93.56 429 LYS A O 1
ATOM 3435 N N . SER A 1 430 ? -27.672 -39.75 -29.406 1 91 430 SER A N 1
ATOM 3436 C CA . SER A 1 430 ? -27.328 -41.125 -29.062 1 91 430 SER A CA 1
ATOM 3437 C C . SER A 1 430 ? -28.328 -41.688 -28.062 1 91 430 SER A C 1
ATOM 3439 O O . SER A 1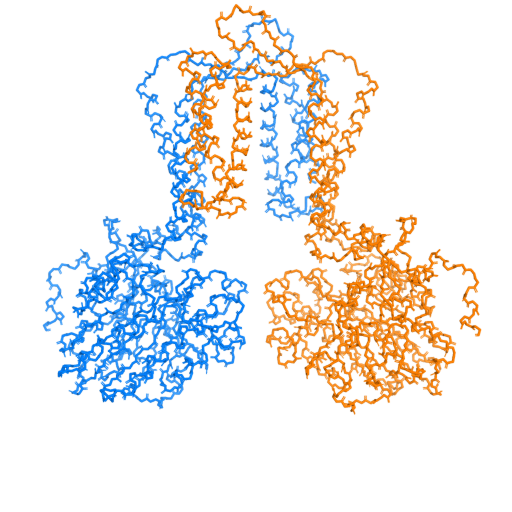 430 ? -28.969 -40.938 -27.328 1 91 430 SER A O 1
ATOM 3441 N N . ASP A 1 431 ? -28.562 -43.031 -28.062 1 89.56 431 ASP A N 1
ATOM 3442 C CA . ASP A 1 431 ? -29.453 -43.688 -27.141 1 89.56 431 ASP A CA 1
ATOM 3443 C C . ASP A 1 431 ? -28.781 -43.906 -25.781 1 89.56 431 ASP A C 1
ATOM 3445 O O . ASP A 1 431 ? -29.438 -44.312 -24.812 1 89.56 431 ASP A O 1
ATOM 3449 N N . LYS A 1 432 ? -27.594 -43.469 -25.609 1 95.62 432 LYS A N 1
ATOM 3450 C CA . LYS A 1 432 ? -26.844 -43.625 -24.359 1 95.62 432 LYS A CA 1
ATOM 3451 C C . LYS A 1 432 ? -26.938 -42.344 -23.531 1 95.62 432 LYS A C 1
ATOM 3453 O O . LYS A 1 432 ? -26.953 -41.219 -24.078 1 95.62 432 LYS A O 1
ATOM 3458 N N . PRO A 1 433 ? -27 -42.531 -22.203 1 97.31 433 PRO A N 1
ATOM 3459 C CA . PRO A 1 433 ? -26.859 -41.312 -21.375 1 97.31 433 PRO A CA 1
ATOM 3460 C C . PRO A 1 433 ? -25.453 -40.719 -21.453 1 97.31 433 PRO A C 1
ATOM 3462 O O . PRO A 1 433 ? -24.5 -41.406 -21.812 1 97.31 433 PRO A O 1
ATOM 3465 N N . PHE A 1 434 ? -25.344 -39.406 -21.188 1 98.31 434 PHE A N 1
ATOM 3466 C CA . PHE A 1 434 ? -24.016 -38.812 -21.312 1 98.31 434 PHE A CA 1
ATOM 3467 C C . PHE A 1 434 ? -23.656 -38.031 -20.047 1 98.31 434 PHE A C 1
ATOM 3469 O O . PHE A 1 434 ? -24.547 -37.656 -19.266 1 98.31 434 PHE A O 1
ATOM 3476 N N . TYR A 1 435 ? -22.375 -37.938 -19.766 1 98.56 435 TYR A N 1
ATOM 3477 C CA . TYR A 1 435 ? -21.75 -37.094 -18.766 1 98.56 435 TYR A CA 1
ATOM 3478 C C . TYR A 1 435 ? -20.844 -36.062 -19.422 1 98.56 435 TYR A C 1
ATOM 3480 O O . TYR A 1 435 ? -19.75 -36.375 -19.906 1 98.56 435 TYR A O 1
ATOM 3488 N N . LEU A 1 436 ? -21.328 -34.781 -19.469 1 98.69 436 LEU A N 1
ATOM 3489 C CA . LEU A 1 436 ? -20.594 -33.688 -20.094 1 98.69 436 LEU A CA 1
ATOM 3490 C C . LEU A 1 436 ? -20.094 -32.719 -19.047 1 98.69 436 LEU A C 1
ATOM 3492 O O . LEU A 1 436 ? -20.859 -32.25 -18.203 1 98.69 436 LEU A O 1
ATOM 3496 N N . ILE A 1 437 ? -18.766 -32.5 -19.125 1 98.38 437 ILE A N 1
ATOM 3497 C CA . ILE A 1 437 ? -18.141 -31.5 -18.25 1 98.38 437 ILE A CA 1
ATOM 3498 C C . ILE A 1 437 ? -17.719 -30.281 -19.078 1 98.38 437 ILE A C 1
ATOM 3500 O O . ILE A 1 437 ? -17.094 -30.422 -20.125 1 98.38 437 ILE A O 1
ATOM 3504 N N . ILE A 1 438 ? -18.109 -29.094 -18.609 1 98.38 438 ILE A N 1
ATOM 3505 C CA . ILE A 1 438 ? -17.734 -27.828 -19.219 1 98.38 438 ILE A CA 1
ATOM 3506 C C . ILE A 1 438 ? -16.969 -26.969 -18.219 1 98.38 438 ILE A C 1
ATOM 3508 O O . ILE A 1 438 ? -17.453 -26.734 -17.109 1 98.38 438 ILE A O 1
ATOM 3512 N N . GLU A 1 439 ? -15.766 -26.547 -18.547 1 97.38 439 GLU A N 1
ATOM 3513 C CA . GLU A 1 439 ? -15.008 -25.625 -17.703 1 97.38 439 GLU A CA 1
ATOM 3514 C C . GLU A 1 439 ? -14.773 -24.281 -18.406 1 97.38 439 GLU A C 1
ATOM 3516 O O . GLU A 1 439 ? -14.125 -24.234 -19.453 1 97.38 439 GLU A O 1
ATOM 3521 N N . ASN A 1 440 ? -15.328 -23.234 -17.891 1 96.88 440 ASN A N 1
ATOM 3522 C CA . ASN A 1 440 ? -15.047 -21.922 -18.484 1 96.88 440 ASN A CA 1
ATOM 3523 C C . ASN A 1 440 ? -13.805 -21.281 -17.859 1 96.88 440 ASN A C 1
ATOM 3525 O O . ASN A 1 440 ? -13.211 -21.844 -16.938 1 96.88 440 ASN A O 1
ATOM 3529 N N . ALA A 1 441 ? -13.273 -20.078 -18.469 1 94.69 441 ALA A N 1
ATOM 3530 C CA . ALA A 1 441 ? -11.969 -19.609 -18.031 1 94.69 441 ALA A CA 1
ATOM 3531 C C . ALA A 1 441 ? -11.898 -18.078 -18.016 1 94.69 441 ALA A C 1
ATOM 3533 O O . ALA A 1 441 ? -10.938 -17.5 -17.516 1 94.69 441 ALA A O 1
ATOM 3534 N N . ASP A 1 442 ? -12.891 -17.391 -18.469 1 95.06 442 ASP A N 1
ATOM 3535 C CA . ASP A 1 442 ? -12.781 -15.953 -18.672 1 95.06 442 ASP A CA 1
ATOM 3536 C C . ASP A 1 442 ? -12.617 -15.227 -17.344 1 95.06 442 ASP A C 1
ATOM 3538 O O . ASP A 1 442 ? -12.094 -14.117 -17.297 1 95.06 442 ASP A O 1
ATOM 3542 N N . THR A 1 443 ? -13.07 -15.844 -16.25 1 95.56 443 THR A N 1
ATOM 3543 C CA . THR A 1 443 ? -13 -15.203 -14.953 1 95.56 443 THR A CA 1
ATOM 3544 C C . THR A 1 443 ? -11.688 -15.539 -14.25 1 95.56 443 THR A C 1
ATOM 3546 O O . THR A 1 443 ? -11.516 -15.234 -13.062 1 95.56 443 THR A O 1
ATOM 3549 N N . HIS A 1 444 ? -10.781 -16.188 -14.953 1 93.25 444 HIS A N 1
ATOM 3550 C CA . HIS A 1 444 ? -9.461 -16.469 -14.398 1 93.25 444 HIS A CA 1
ATOM 3551 C C . HIS A 1 444 ? -8.719 -15.172 -14.078 1 93.25 444 HIS A C 1
ATOM 3553 O O . HIS A 1 444 ? -8.766 -14.219 -14.859 1 93.25 444 HIS A O 1
ATOM 3559 N N . PHE A 1 445 ? -8.008 -15.148 -12.961 1 88.94 445 PHE A N 1
ATOM 3560 C CA . PHE A 1 445 ? -7.223 -13.984 -12.57 1 88.94 445 PHE A CA 1
ATOM 3561 C C . PHE A 1 445 ? -5.961 -13.867 -13.422 1 88.94 445 PHE A C 1
ATOM 3563 O O . PHE A 1 445 ? -5.496 -14.859 -13.992 1 88.94 445 PHE A O 1
ATOM 3570 N N . PRO A 1 446 ? -5.352 -12.695 -13.555 1 87.12 446 PRO A N 1
ATOM 3571 C CA . PRO A 1 446 ? -5.82 -11.438 -12.969 1 87.12 446 PRO A CA 1
ATOM 3572 C C . PRO A 1 446 ? -6.816 -10.703 -13.859 1 87.12 446 PRO A C 1
ATOM 3574 O O . PRO A 1 446 ? -6.758 -10.828 -15.086 1 87.12 446 PRO A O 1
ATOM 3577 N N . ASN A 1 447 ? -7.777 -9.992 -13.398 1 88.69 447 ASN A N 1
ATOM 3578 C CA . ASN A 1 447 ? -8.695 -9.039 -14.016 1 88.69 447 ASN A CA 1
ATOM 3579 C C . ASN A 1 447 ? -9.695 -9.734 -14.938 1 88.69 447 ASN A C 1
ATOM 3581 O O . ASN A 1 447 ? -10.672 -9.117 -15.375 1 88.69 447 ASN A O 1
ATOM 3585 N N . GLY A 1 448 ? -9.445 -11.023 -15.281 1 92.5 448 GLY A N 1
ATOM 3586 C CA . GLY A 1 448 ? -10.328 -11.734 -16.188 1 92.5 448 GLY A CA 1
ATOM 3587 C C . GLY A 1 448 ? -10.219 -11.273 -17.625 1 92.5 448 GLY A C 1
ATOM 3588 O O . GLY A 1 448 ? -9.445 -10.359 -17.938 1 92.5 448 GLY A O 1
ATOM 3589 N N . TYR A 1 449 ? -10.898 -11.961 -18.531 1 93.06 449 TYR A N 1
ATOM 3590 C CA . TYR A 1 449 ? -10.883 -11.633 -19.953 1 93.06 449 TYR A CA 1
ATOM 3591 C C . TYR A 1 449 ? -12.109 -10.812 -20.328 1 93.06 449 TYR A C 1
ATOM 3593 O O . TYR A 1 449 ? -13.242 -11.195 -20.031 1 93.06 449 TYR A O 1
ATOM 3601 N N . VAL A 1 450 ? -11.898 -9.695 -20.984 1 92.5 450 VAL A N 1
ATOM 3602 C CA . VAL A 1 450 ? -12.984 -8.859 -21.469 1 92.5 450 VAL A CA 1
ATOM 3603 C C . VAL A 1 450 ? -13.43 -9.336 -22.859 1 92.5 450 VAL A C 1
ATOM 3605 O O . VAL A 1 450 ? -12.758 -9.062 -23.859 1 92.5 450 VAL A O 1
ATOM 3608 N N . SER A 1 451 ? -14.508 -9.992 -22.859 1 93.88 451 SER A N 1
ATOM 3609 C CA . SER A 1 451 ? -15.047 -10.469 -24.141 1 93.88 451 SER A CA 1
ATOM 3610 C C . SER A 1 451 ? -15.406 -9.305 -25.047 1 93.88 451 SER A C 1
ATOM 3612 O O . SER A 1 451 ? -15.852 -8.25 -24.594 1 93.88 451 SER A O 1
ATOM 3614 N N . LYS A 1 452 ? -15.266 -9.539 -26.375 1 90.94 452 LYS A N 1
ATOM 3615 C CA . LYS A 1 452 ? -15.672 -8.547 -27.375 1 90.94 452 LYS A CA 1
ATOM 3616 C C . LYS A 1 452 ? -17.172 -8.305 -27.312 1 90.94 452 LYS A C 1
ATOM 3618 O O . LYS A 1 452 ? -17.656 -7.242 -27.719 1 90.94 452 LYS A O 1
ATOM 3623 N N . ASN A 1 453 ? -17.875 -9.258 -26.734 1 93.19 453 ASN A N 1
ATOM 3624 C CA . ASN A 1 453 ? -19.328 -9.195 -26.672 1 93.19 453 ASN A CA 1
ATOM 3625 C C . ASN A 1 453 ? -19.812 -8.547 -25.375 1 93.19 453 ASN A C 1
ATOM 3627 O O . ASN A 1 453 ? -21.016 -8.328 -25.188 1 93.19 453 ASN A O 1
ATOM 3631 N N . MET A 1 454 ? -18.859 -8.328 -24.422 1 92.69 454 MET A N 1
ATOM 3632 C CA . MET A 1 454 ? -19.219 -7.676 -23.172 1 92.69 454 MET A CA 1
ATOM 3633 C C . MET A 1 454 ? -19.484 -6.188 -23.391 1 92.69 454 MET A C 1
ATOM 3635 O O . MET A 1 454 ? -18.547 -5.387 -23.406 1 92.69 454 MET A O 1
ATOM 3639 N N . LYS A 1 455 ? -20.672 -5.793 -23.531 1 87.12 455 LYS A N 1
ATOM 3640 C CA . LYS A 1 455 ? -21.016 -4.418 -23.875 1 87.12 455 LYS A CA 1
ATOM 3641 C C . LYS A 1 455 ? -21.281 -3.59 -22.625 1 87.12 455 LYS A C 1
ATOM 3643 O O . LYS A 1 455 ? -21 -2.389 -22.594 1 87.12 455 LYS A O 1
ATOM 3648 N N . ASP A 1 456 ? -21.812 -4.305 -21.594 1 85.06 456 ASP A N 1
ATOM 3649 C CA . ASP A 1 456 ? -22.188 -3.607 -20.359 1 85.06 456 ASP A CA 1
ATOM 3650 C C . ASP A 1 456 ? -21.062 -3.693 -19.328 1 85.06 456 ASP A C 1
ATOM 3652 O O . ASP A 1 456 ? -20.5 -4.77 -19.094 1 85.06 456 ASP A O 1
ATOM 3656 N N . LYS A 1 457 ? -20.703 -2.531 -18.75 1 88.56 457 LYS A N 1
ATOM 3657 C CA . LYS A 1 457 ? -19.703 -2.471 -17.688 1 88.56 457 LYS A CA 1
ATOM 3658 C C . LYS A 1 457 ? -20.203 -1.646 -16.516 1 88.56 457 LYS A C 1
ATOM 3660 O O . LYS A 1 457 ? -19.688 -0.562 -16.234 1 88.56 457 LYS A O 1
ATOM 3665 N N . PRO A 1 458 ? -21.047 -2.258 -15.766 1 87.56 458 PRO A N 1
ATOM 3666 C CA . PRO A 1 458 ? -21.719 -1.485 -14.719 1 87.56 458 PRO A CA 1
ATOM 3667 C C . PRO A 1 458 ? -20.844 -1.269 -13.484 1 87.56 458 PRO A C 1
ATOM 3669 O O . PRO A 1 458 ? -21.188 -0.476 -12.609 1 87.56 458 PRO A O 1
ATOM 3672 N N . PHE A 1 459 ? -19.734 -1.939 -13.445 1 88.81 459 PHE A N 1
ATOM 3673 C CA . PHE A 1 459 ? -18.922 -1.858 -12.242 1 88.81 459 PHE A CA 1
ATOM 3674 C C . PHE A 1 459 ? -17.594 -1.141 -12.523 1 88.81 459 PHE A C 1
ATOM 3676 O O . PHE A 1 459 ? -17.203 -0.988 -13.68 1 88.81 459 PHE A O 1
ATOM 3683 N N . GLU A 1 460 ? -16.906 -0.723 -11.508 1 81.44 460 GLU A N 1
ATOM 3684 C CA . GLU A 1 460 ? -15.68 0.04 -11.633 1 81.44 460 GLU A CA 1
ATOM 3685 C C . GLU A 1 460 ? -14.508 -0.864 -12.023 1 81.44 460 GLU A C 1
ATOM 3687 O O . GLU A 1 460 ? -13.695 -0.501 -12.875 1 81.44 460 GLU A O 1
ATOM 3692 N N . MET A 1 461 ? -14.547 -1.931 -11.406 1 87.94 461 MET A N 1
ATOM 3693 C CA . MET A 1 461 ? -13.422 -2.832 -11.633 1 87.94 461 MET A CA 1
ATOM 3694 C C . MET A 1 461 ? -13.688 -3.752 -12.82 1 87.94 461 MET A C 1
ATOM 3696 O O . MET A 1 461 ? -14.789 -4.293 -12.961 1 87.94 461 MET A O 1
ATOM 3700 N N . GLN A 1 462 ? -12.719 -3.961 -13.633 1 90.38 462 GLN A N 1
ATOM 3701 C CA . GLN A 1 462 ? -12.828 -4.863 -14.773 1 90.38 462 GLN A CA 1
ATOM 3702 C C . GLN A 1 462 ? -13.234 -6.266 -14.328 1 90.38 462 GLN A C 1
ATOM 3704 O O . GLN A 1 462 ? -14.125 -6.875 -14.922 1 90.38 462 GLN A O 1
ATOM 3709 N N . TYR A 1 463 ? -12.578 -6.695 -13.281 1 94.38 463 TYR A N 1
ATOM 3710 C CA . TYR A 1 463 ? -12.844 -8.055 -12.812 1 94.38 463 TYR A CA 1
ATOM 3711 C C . TYR A 1 463 ? -14.305 -8.227 -12.438 1 94.38 463 TYR A C 1
ATOM 3713 O O . TYR A 1 463 ? -14.914 -9.258 -12.75 1 94.38 463 TYR A O 1
ATOM 3721 N N . ALA A 1 464 ? -14.883 -7.297 -11.812 1 94.31 464 ALA A N 1
ATOM 3722 C CA . ALA A 1 464 ? -16.297 -7.332 -11.445 1 94.31 464 ALA A CA 1
ATOM 3723 C C . ALA A 1 464 ? -17.188 -7.41 -12.688 1 94.31 464 ALA A C 1
ATOM 3725 O O . ALA A 1 464 ? -18.156 -8.156 -12.711 1 94.31 464 ALA A O 1
ATOM 3726 N N . ASN A 1 465 ? -16.797 -6.688 -13.68 1 94.94 465 ASN A N 1
ATOM 3727 C CA . ASN A 1 465 ? -17.562 -6.695 -14.922 1 94.94 465 ASN A CA 1
ATOM 3728 C C . ASN A 1 465 ? -17.453 -8.039 -15.641 1 94.94 465 ASN A C 1
ATOM 3730 O O . ASN A 1 465 ? -18.422 -8.516 -16.234 1 94.94 465 ASN A O 1
ATOM 3734 N N . VAL A 1 466 ? -16.266 -8.586 -15.609 1 96.81 466 VAL A N 1
ATOM 3735 C CA . VAL A 1 466 ? -16.047 -9.891 -16.234 1 96.81 466 VAL A CA 1
ATOM 3736 C C . VAL A 1 466 ? -16.906 -10.945 -15.523 1 96.81 466 VAL A C 1
ATOM 3738 O O . VAL A 1 466 ? -17.531 -11.789 -16.172 1 96.81 466 VAL A O 1
ATOM 3741 N N . ILE A 1 467 ? -16.938 -10.867 -14.18 1 97.12 467 ILE A N 1
ATOM 3742 C CA . ILE A 1 467 ? -17.75 -11.781 -13.391 1 97.12 467 ILE A CA 1
ATOM 3743 C C . ILE A 1 467 ? -19.219 -11.609 -13.781 1 97.12 467 ILE A C 1
ATOM 3745 O O . ILE A 1 467 ? -19.938 -12.594 -14.008 1 97.12 467 ILE A O 1
ATOM 3749 N N . HIS A 1 468 ? -19.641 -10.398 -13.914 1 96.75 468 HIS A N 1
ATOM 3750 C CA . HIS A 1 468 ? -21.016 -10.07 -14.258 1 96.75 468 HIS A CA 1
ATOM 3751 C C . HIS A 1 468 ? -21.391 -10.609 -15.633 1 96.75 468 HIS A C 1
ATOM 3753 O O . HIS A 1 468 ? -22.469 -11.18 -15.805 1 96.75 468 HIS A O 1
ATOM 3759 N N . TYR A 1 469 ? -20.531 -10.492 -16.5 1 97.19 469 TYR A N 1
ATOM 3760 C CA . TYR A 1 469 ? -20.766 -10.992 -17.859 1 97.19 469 TYR A CA 1
ATOM 3761 C C . TYR A 1 469 ? -20.75 -12.516 -17.891 1 97.19 469 TYR A C 1
ATOM 3763 O O . TYR A 1 469 ? -21.609 -13.141 -18.516 1 97.19 469 TYR A O 1
ATOM 3771 N N . SER A 1 470 ? -19.812 -13.055 -17.234 1 97.56 470 SER A N 1
ATOM 3772 C CA . SER A 1 470 ? -19.625 -14.5 -17.25 1 97.56 470 SER A CA 1
ATOM 3773 C C . SER A 1 470 ? -20.859 -15.219 -16.688 1 97.56 470 SER A C 1
ATOM 3775 O O . SER A 1 470 ? -21.344 -16.188 -17.281 1 97.56 470 SER A O 1
ATOM 3777 N N . GLN A 1 471 ? -21.344 -14.766 -15.531 1 96.88 471 GLN A N 1
ATOM 3778 C CA . GLN A 1 471 ? -22.516 -15.422 -14.945 1 96.88 471 GLN A CA 1
ATOM 3779 C C . GLN A 1 471 ? -23.719 -15.352 -15.875 1 96.88 471 GLN A C 1
ATOM 3781 O O . GLN A 1 471 ? -24.516 -16.297 -15.945 1 96.88 471 GLN A O 1
ATOM 3786 N N . LYS A 1 472 ? -23.859 -14.266 -16.594 1 96.25 472 LYS A N 1
ATOM 3787 C CA . LYS A 1 472 ? -24.953 -14.133 -17.547 1 96.25 472 LYS A CA 1
ATOM 3788 C C . LYS A 1 472 ? -24.844 -15.156 -18.672 1 96.25 472 LYS A C 1
ATOM 3790 O O . LYS A 1 472 ? -25.828 -15.758 -19.078 1 96.25 472 LYS A O 1
ATOM 3795 N N . GLU A 1 473 ? -23.672 -15.305 -19.156 1 97.06 473 GLU A N 1
ATOM 3796 C CA . GLU A 1 473 ? -23.453 -16.25 -20.25 1 97.06 473 GLU A CA 1
ATOM 3797 C C . GLU A 1 473 ? -23.688 -17.688 -19.797 1 97.06 473 GLU A C 1
ATOM 3799 O O . GLU A 1 473 ? -24.219 -18.5 -20.547 1 97.06 473 GLU A O 1
ATOM 3804 N N . THR A 1 474 ? -23.312 -17.984 -18.625 1 98.19 474 THR A N 1
ATOM 3805 C CA . THR A 1 474 ? -23.562 -19.312 -18.078 1 98.19 474 THR A CA 1
ATOM 3806 C C . THR A 1 474 ? -25.062 -19.562 -17.953 1 98.19 474 THR A C 1
ATOM 3808 O O . THR A 1 474 ? -25.547 -20.625 -18.344 1 98.19 474 THR A O 1
ATOM 3811 N N . VAL A 1 475 ? -25.781 -18.562 -17.422 1 98 475 VAL A N 1
ATOM 3812 C CA . VAL A 1 475 ? -27.234 -18.688 -17.25 1 98 475 VAL A CA 1
ATOM 3813 C C . VAL A 1 475 ? -27.891 -18.891 -18.609 1 98 475 VAL A C 1
ATOM 3815 O O . VAL A 1 475 ? -28.812 -19.703 -18.75 1 98 475 VAL A O 1
ATOM 3818 N N . LYS A 1 476 ? -27.406 -18.188 -19.609 1 97.38 476 LYS A N 1
ATOM 3819 C CA . LYS A 1 476 ? -27.938 -18.344 -20.969 1 97.38 476 LYS A CA 1
ATOM 3820 C C . LYS A 1 476 ? -27.75 -19.766 -21.469 1 97.38 476 LYS A C 1
ATOM 3822 O O . LYS A 1 476 ? -28.641 -20.328 -22.094 1 97.38 476 LYS A O 1
ATOM 3827 N N . LEU A 1 477 ? -26.625 -20.297 -21.234 1 98.44 477 LEU A N 1
ATOM 3828 C CA . LEU A 1 477 ? -26.375 -21.672 -21.625 1 98.44 477 LEU A CA 1
ATOM 3829 C C . LEU A 1 477 ? -27.344 -22.625 -20.922 1 98.44 477 LEU A C 1
ATOM 3831 O O . LEU A 1 477 ? -27.938 -23.484 -21.562 1 98.44 477 LEU A O 1
ATOM 3835 N N . VAL A 1 478 ? -27.484 -22.453 -19.625 1 98.44 478 VAL A N 1
ATOM 3836 C CA . VAL A 1 478 ? -28.359 -23.344 -18.844 1 98.44 478 VAL A CA 1
ATOM 3837 C C . VAL A 1 478 ? -29.797 -23.219 -19.328 1 98.44 478 VAL A C 1
ATOM 3839 O O . VAL A 1 478 ? -30.5 -24.219 -19.484 1 98.44 478 VAL A O 1
ATOM 3842 N N . GLN A 1 479 ? -30.234 -22.016 -19.609 1 97.5 479 GLN A N 1
ATOM 3843 C CA . GLN A 1 479 ? -31.578 -21.797 -20.109 1 97.5 479 GLN A CA 1
ATOM 3844 C C . GLN A 1 479 ? -31.781 -22.484 -21.469 1 97.5 479 GLN A C 1
ATOM 3846 O O . GLN A 1 479 ? -32.844 -23.047 -21.734 1 97.5 479 GLN A O 1
ATOM 3851 N N . TRP A 1 480 ? -30.781 -22.406 -22.281 1 97.81 480 TRP A N 1
ATOM 3852 C CA . TRP A 1 480 ? -30.844 -23.109 -23.547 1 97.81 480 TRP A CA 1
ATOM 3853 C C . TRP A 1 480 ? -31 -24.609 -23.328 1 97.81 480 TRP A C 1
ATOM 3855 O O . TRP A 1 480 ? -31.812 -25.266 -24 1 97.81 480 TRP A O 1
ATOM 3865 N N . ILE A 1 481 ? -30.281 -25.203 -22.438 1 98.44 481 ILE A N 1
ATOM 3866 C CA . ILE A 1 481 ? -30.359 -26.625 -22.125 1 98.44 481 ILE A CA 1
ATOM 3867 C C . ILE A 1 481 ? -31.781 -26.969 -21.656 1 98.44 481 ILE A C 1
ATOM 3869 O O . ILE A 1 481 ? -32.344 -27.969 -22.094 1 98.44 481 ILE A O 1
ATOM 3873 N N . GLN A 1 482 ? -32.344 -26.141 -20.797 1 97.12 482 GLN A N 1
ATOM 3874 C CA . GLN A 1 482 ? -33.625 -26.391 -20.188 1 97.12 482 GLN A CA 1
ATOM 3875 C C . GLN A 1 482 ? -34.75 -26.391 -21.25 1 97.12 482 GLN A C 1
ATOM 3877 O O . GLN A 1 482 ? -35.844 -26.891 -21 1 97.12 482 GLN A O 1
ATOM 3882 N N . GLN A 1 483 ? -34.406 -25.891 -22.438 1 96.94 483 GLN A N 1
ATOM 3883 C CA . GLN A 1 483 ? -35.406 -25.828 -23.516 1 96.94 483 GLN A CA 1
ATOM 3884 C C . GLN A 1 483 ? -35.312 -27.047 -24.422 1 96.94 483 GLN A C 1
ATOM 3886 O O . GLN A 1 483 ? -36.156 -27.25 -25.281 1 96.94 483 GLN A O 1
ATOM 3891 N N . GLN A 1 484 ? -34.375 -27.891 -24.203 1 96.88 484 GLN A N 1
ATOM 3892 C CA . GLN A 1 484 ? -34.219 -29.062 -25.047 1 96.88 484 GLN A CA 1
ATOM 3893 C C . GLN A 1 484 ? -35.125 -30.203 -24.625 1 96.88 484 GLN A C 1
ATOM 3895 O O . GLN A 1 484 ? -35.469 -30.312 -23.438 1 96.88 484 GLN A O 1
ATOM 3900 N N . GLU A 1 485 ? -35.469 -31.125 -25.547 1 94.81 485 GLU A N 1
ATOM 3901 C CA . GLU A 1 485 ? -36.344 -32.25 -25.266 1 94.81 485 GLU A CA 1
ATOM 3902 C C . GLU A 1 485 ? -35.688 -33.219 -24.281 1 94.81 485 GLU A C 1
ATOM 3904 O O . GLU A 1 485 ? -36.375 -33.812 -23.453 1 94.81 485 GLU A O 1
ATOM 3909 N N . TRP A 1 486 ? -34.438 -33.344 -24.328 1 96.12 486 TRP A N 1
ATOM 3910 C CA . TRP A 1 486 ? -33.719 -34.312 -23.531 1 96.12 486 TRP A CA 1
ATOM 3911 C C . TRP A 1 486 ? -33.438 -33.75 -22.125 1 96.12 486 TRP A C 1
ATOM 3913 O O . TRP A 1 486 ? -32.875 -34.469 -21.281 1 96.12 486 TRP A O 1
ATOM 3923 N N . TYR A 1 487 ? -33.906 -32.531 -21.797 1 97.19 487 TYR A N 1
ATOM 3924 C CA . TYR A 1 487 ? -33.656 -31.938 -20.5 1 97.19 487 TYR A CA 1
ATOM 3925 C C . TYR A 1 487 ? -34.406 -32.688 -19.391 1 97.19 487 TYR A C 1
ATOM 3927 O O . TYR A 1 487 ? -33.938 -32.781 -18.266 1 97.19 487 TYR A O 1
ATOM 3935 N N . LYS A 1 488 ? -35.531 -33.188 -19.688 1 95.12 488 LYS A N 1
ATOM 3936 C CA . LYS A 1 488 ? -36.344 -33.875 -18.688 1 95.12 488 LYS A CA 1
ATOM 3937 C C . LYS A 1 488 ? -35.562 -34.969 -18 1 95.12 488 LYS A C 1
ATOM 3939 O O . LYS A 1 488 ? -35.812 -35.281 -16.844 1 95.12 488 LYS A O 1
ATOM 3944 N N . ASP A 1 489 ? -34.594 -35.562 -18.734 1 96.12 489 ASP A N 1
ATOM 3945 C CA . ASP A 1 489 ? -33.781 -36.625 -18.188 1 96.12 489 ASP A CA 1
ATOM 3946 C C . ASP A 1 489 ? -32.344 -36.156 -17.969 1 96.12 489 ASP A C 1
ATOM 3948 O O . ASP A 1 489 ? -31.391 -36.938 -18.141 1 96.12 489 ASP A O 1
ATOM 3952 N N . THR A 1 490 ? -32.156 -34.844 -17.719 1 98.19 490 THR A N 1
ATOM 3953 C CA . THR A 1 490 ? -30.828 -34.281 -17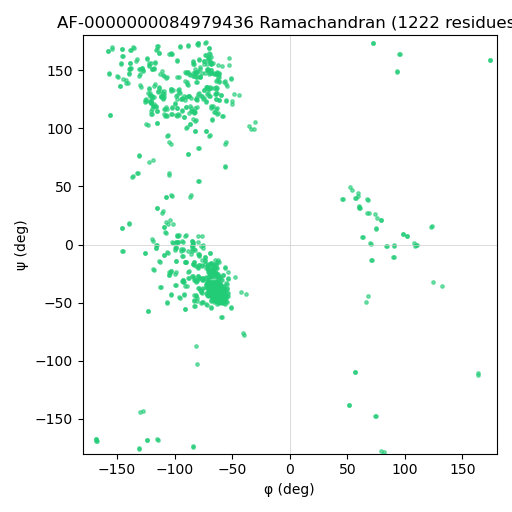.562 1 98.19 490 THR A CA 1
ATOM 3954 C C . THR A 1 490 ? -30.703 -33.531 -16.25 1 98.19 490 THR A C 1
ATOM 3956 O O . THR A 1 490 ? -31.531 -32.688 -15.914 1 98.19 490 THR A O 1
ATOM 3959 N N . THR A 1 491 ? -29.703 -33.906 -15.43 1 98.56 491 THR A N 1
ATOM 3960 C CA . THR A 1 491 ? -29.328 -33.125 -14.25 1 98.56 491 THR A CA 1
ATOM 3961 C C . THR A 1 491 ? -28.156 -32.219 -14.562 1 98.56 491 THR A C 1
ATOM 3963 O O . THR A 1 491 ? -27.188 -32.625 -15.227 1 98.56 491 THR A O 1
ATOM 3966 N N . ILE A 1 492 ? -28.25 -30.938 -14.156 1 98.75 492 ILE A N 1
ATOM 3967 C CA . ILE A 1 492 ? -27.172 -29.969 -14.336 1 98.75 492 ILE A CA 1
ATOM 3968 C C . ILE A 1 492 ? -26.578 -29.594 -12.984 1 98.75 492 ILE A C 1
ATOM 3970 O O . ILE A 1 492 ? -27.297 -29.281 -12.039 1 98.75 492 ILE A O 1
ATOM 3974 N N . VAL A 1 493 ? -25.281 -29.703 -12.859 1 98.69 493 VAL A N 1
ATOM 3975 C CA . VAL A 1 493 ? -24.531 -29.25 -11.688 1 98.69 493 VAL A CA 1
ATOM 3976 C C . VAL A 1 493 ? -23.656 -28.062 -12.07 1 98.69 493 VAL A C 1
ATOM 3978 O O . VAL A 1 493 ? -22.938 -28.109 -13.07 1 98.69 493 VAL A O 1
ATOM 3981 N N . VAL A 1 494 ? -23.75 -26.953 -11.344 1 98.5 494 VAL A N 1
ATOM 3982 C CA . VAL A 1 494 ? -22.922 -25.766 -11.555 1 98.5 494 VAL A CA 1
ATOM 3983 C C . VAL A 1 494 ? -22.125 -25.453 -10.281 1 98.5 494 VAL A C 1
ATOM 3985 O O . VAL A 1 494 ? -22.703 -25.281 -9.211 1 98.5 494 VAL A O 1
ATOM 3988 N N . THR A 1 495 ? -20.812 -25.422 -10.375 1 98.31 495 THR A N 1
ATOM 3989 C CA . THR A 1 495 ? -19.984 -25.125 -9.219 1 98.31 495 THR A CA 1
ATOM 3990 C C . THR A 1 495 ? -18.828 -24.188 -9.617 1 98.31 495 THR A C 1
ATOM 3992 O O . THR A 1 495 ? -18.422 -24.156 -10.773 1 98.31 495 THR A O 1
ATOM 3995 N N . GLY A 1 496 ? -18.438 -23.422 -8.648 1 97.69 496 GLY A N 1
ATOM 3996 C CA . GLY A 1 496 ? -17.078 -22.891 -8.773 1 97.69 496 GLY A CA 1
ATOM 3997 C C . GLY A 1 496 ? -16.016 -23.938 -8.57 1 97.69 496 GLY A C 1
ATOM 3998 O O . GLY A 1 496 ? -16.266 -25 -8 1 97.69 496 GLY A O 1
ATOM 3999 N N . ASP A 1 497 ? -14.812 -23.672 -9.055 1 95.62 497 ASP A N 1
ATOM 4000 C CA . ASP A 1 497 ? -13.734 -24.656 -8.898 1 95.62 497 ASP A CA 1
ATOM 4001 C C . ASP A 1 497 ? -12.891 -24.344 -7.664 1 95.62 497 ASP A C 1
ATOM 4003 O O . ASP A 1 497 ? -12.484 -25.25 -6.938 1 95.62 497 ASP A O 1
ATOM 4007 N N . HIS A 1 498 ? -12.516 -23.156 -7.453 1 94.69 498 HIS A N 1
ATOM 4008 C CA . HIS A 1 498 ? -11.75 -22.656 -6.312 1 94.69 498 HIS A CA 1
ATOM 4009 C C . HIS A 1 498 ? -11.945 -21.156 -6.133 1 94.69 498 HIS A C 1
ATOM 4011 O O . HIS A 1 498 ? -12.531 -20.5 -6.992 1 94.69 498 HIS A O 1
ATOM 4017 N N . LYS A 1 499 ? -11.516 -20.688 -4.984 1 95.12 499 LYS A N 1
ATOM 4018 C CA . LYS A 1 499 ? -11.586 -19.234 -4.742 1 95.12 499 LYS A CA 1
ATOM 4019 C C . LYS A 1 499 ? -10.688 -18.484 -5.703 1 95.12 499 LYS A C 1
ATOM 4021 O O . LYS A 1 499 ? -9.625 -18.969 -6.098 1 95.12 499 LYS A O 1
ATOM 4026 N N . SER A 1 500 ? -11.117 -17.312 -6.055 1 94.56 500 SER A N 1
ATOM 4027 C CA . SER A 1 500 ? -10.312 -16.469 -6.938 1 94.56 500 SER A CA 1
ATOM 4028 C C . SER A 1 500 ? -9.047 -15.992 -6.242 1 94.56 500 SER A C 1
ATOM 4030 O O . SER A 1 500 ? -9.062 -15.695 -5.047 1 94.56 500 SER A O 1
ATOM 4032 N N . MET A 1 501 ? -8.016 -15.844 -7.047 1 89.69 501 MET A N 1
ATOM 4033 C CA . MET A 1 501 ? -6.73 -15.383 -6.531 1 89.69 501 MET A CA 1
ATOM 4034 C C . MET A 1 501 ? -6.434 -13.961 -7 1 89.69 501 MET A C 1
ATOM 4036 O O . MET A 1 501 ? -5.285 -13.523 -6.984 1 89.69 501 MET A O 1
ATOM 4040 N N . ASP A 1 502 ? -7.461 -13.289 -7.504 1 91.81 502 ASP A N 1
ATOM 4041 C CA . ASP A 1 502 ? -7.258 -11.922 -7.98 1 91.81 502 ASP A CA 1
ATOM 4042 C C . ASP A 1 502 ? -6.934 -10.977 -6.828 1 91.81 502 ASP A C 1
ATOM 4044 O O . ASP A 1 502 ? -7.832 -10.539 -6.105 1 91.81 502 ASP A O 1
ATOM 4048 N N . LYS A 1 503 ? -5.789 -10.539 -6.688 1 84.44 503 LYS A N 1
ATOM 4049 C CA . LYS A 1 503 ? -5.312 -9.773 -5.535 1 84.44 503 LYS A CA 1
ATOM 4050 C C . LYS A 1 503 ? -5.902 -8.359 -5.531 1 84.44 503 LYS A C 1
ATOM 4052 O O . LYS A 1 503 ? -6.305 -7.855 -4.484 1 84.44 503 LYS A O 1
ATOM 4057 N N . LYS A 1 504 ? -5.91 -7.777 -6.711 1 82.69 504 LYS A N 1
ATOM 4058 C CA . LYS A 1 504 ? -6.43 -6.418 -6.812 1 82.69 504 LYS A CA 1
ATOM 4059 C C . LYS A 1 504 ? -7.906 -6.363 -6.434 1 82.69 504 LYS A C 1
ATOM 4061 O O . LYS A 1 504 ? -8.336 -5.465 -5.707 1 82.69 504 LYS A O 1
ATOM 4066 N N . PHE A 1 505 ? -8.68 -7.344 -6.859 1 90.06 505 PHE A N 1
ATOM 4067 C CA . PHE A 1 505 ? -10.117 -7.387 -6.605 1 90.06 505 PHE A CA 1
ATOM 4068 C C . PHE A 1 505 ? -10.398 -7.535 -5.117 1 90.06 505 PHE A C 1
ATOM 4070 O O . PHE A 1 505 ? -11.328 -6.918 -4.594 1 90.06 505 PHE A O 1
ATOM 4077 N N . PHE A 1 506 ? -9.609 -8.273 -4.418 1 89.25 506 PHE A N 1
ATOM 4078 C CA . PHE A 1 506 ? -9.898 -8.602 -3.027 1 89.25 506 PHE A CA 1
ATOM 4079 C C . PHE A 1 506 ? -9.117 -7.691 -2.086 1 89.25 506 PHE A C 1
ATOM 4081 O O . PHE A 1 506 ? -9.141 -7.887 -0.869 1 89.25 506 PHE A O 1
ATOM 4088 N N . GLU A 1 507 ? -8.391 -6.793 -2.678 1 81.38 507 GLU A N 1
ATOM 4089 C CA . GLU A 1 507 ? -7.637 -5.859 -1.842 1 81.38 507 GLU A CA 1
ATOM 4090 C C . GLU A 1 507 ? -8.555 -5.129 -0.867 1 81.38 507 GLU A C 1
ATOM 4092 O O . GLU A 1 507 ? -9.586 -4.582 -1.268 1 81.38 507 GLU A O 1
ATOM 4097 N N . GLY A 1 508 ? -8.25 -5.223 0.35 1 71.69 508 GLY A N 1
ATOM 4098 C CA . GLY A 1 508 ? -8.992 -4.5 1.368 1 71.69 508 GLY A CA 1
ATOM 4099 C C . GLY A 1 508 ? -10.164 -5.285 1.924 1 71.69 508 GLY A C 1
ATOM 4100 O O . GLY A 1 508 ? -10.875 -4.812 2.818 1 71.69 508 GLY A O 1
ATOM 4101 N N . TRP A 1 509 ? -10.406 -6.488 1.457 1 80.25 509 TRP A N 1
ATOM 4102 C CA . TRP A 1 509 ? -11.5 -7.32 1.964 1 80.25 509 TRP A CA 1
ATOM 4103 C C . TRP A 1 509 ? -11.227 -7.758 3.398 1 80.25 509 TRP A C 1
ATOM 4105 O O . TRP A 1 509 ? -10.07 -7.898 3.803 1 80.25 509 TRP A O 1
ATOM 4115 N N . ASP A 1 510 ? -12.312 -7.961 4.195 1 74.25 510 ASP A N 1
ATOM 4116 C CA . ASP A 1 510 ? -12.234 -8.523 5.543 1 74.25 510 ASP A CA 1
ATOM 4117 C C . ASP A 1 510 ? -11.703 -9.953 5.508 1 74.25 510 ASP A C 1
ATOM 4119 O O . ASP A 1 510 ? -12.328 -10.836 4.918 1 74.25 510 ASP A O 1
ATOM 4123 N N . PRO A 1 511 ? -10.594 -10.078 6.129 1 73.81 511 PRO A N 1
ATOM 4124 C CA . PRO A 1 511 ? -10.039 -11.438 6.121 1 73.81 511 PRO A CA 1
ATOM 4125 C C . PRO A 1 511 ? -10.922 -12.438 6.863 1 73.81 511 PRO A C 1
ATOM 4127 O O . PRO A 1 511 ? -10.766 -13.648 6.699 1 73.81 511 PRO A O 1
ATOM 4130 N N . GLN A 1 512 ? -11.805 -12.023 7.66 1 73.5 512 GLN A N 1
ATOM 4131 C CA . GLN A 1 512 ? -12.664 -12.922 8.43 1 73.5 512 GLN A CA 1
ATOM 4132 C C . GLN A 1 512 ? -13.867 -13.367 7.617 1 73.5 512 GLN A C 1
ATOM 4134 O O . GLN A 1 512 ? -14.562 -14.312 7.988 1 73.5 512 GLN A O 1
ATOM 4139 N N . TYR A 1 513 ? -14.156 -12.68 6.543 1 84.31 513 TYR A N 1
ATOM 4140 C CA . TYR A 1 513 ? -15.242 -13.133 5.68 1 84.31 513 TYR A CA 1
ATOM 4141 C C . TYR A 1 513 ? -14.922 -14.484 5.059 1 84.31 513 TYR A C 1
ATOM 4143 O O . TYR A 1 513 ? -13.852 -14.664 4.461 1 84.31 513 TYR A O 1
ATOM 4151 N N . ASN A 1 514 ? -15.828 -15.414 5.262 1 90.56 514 ASN A N 1
ATOM 4152 C CA . ASN A 1 514 ? -15.633 -16.766 4.766 1 90.56 514 ASN A CA 1
ATOM 4153 C C . ASN A 1 514 ? -16.016 -16.891 3.295 1 90.56 514 ASN A C 1
ATOM 4155 O O . ASN A 1 514 ? -17.203 -17.047 2.973 1 90.56 514 ASN A O 1
ATOM 4159 N N . ARG A 1 515 ? -15.023 -16.812 2.434 1 94.19 515 ARG A N 1
ATOM 4160 C CA . ARG A 1 515 ? -15.25 -16.969 1 1 94.19 515 ARG A CA 1
ATOM 4161 C C . ARG A 1 515 ? -15.508 -18.422 0.629 1 94.19 515 ARG A C 1
ATOM 4163 O O . ARG A 1 515 ? -14.82 -19.312 1.114 1 94.19 515 ARG A O 1
ATOM 4170 N N . THR A 1 516 ? -16.562 -18.641 -0.182 1 96.94 516 THR A N 1
ATOM 4171 C CA . THR A 1 516 ? -16.875 -19.969 -0.671 1 96.94 516 THR A CA 1
ATOM 4172 C C . THR A 1 516 ? -17.297 -19.922 -2.139 1 96.94 516 THR A C 1
ATOM 4174 O O . THR A 1 516 ? -17.75 -18.891 -2.629 1 96.94 516 THR A O 1
ATOM 4177 N N . ILE A 1 517 ? -17.141 -21.062 -2.84 1 97.69 517 ILE A N 1
ATOM 4178 C CA . ILE A 1 517 ? -17.516 -21.141 -4.246 1 97.69 517 ILE A CA 1
ATOM 4179 C C . ILE A 1 517 ? -19.016 -21.438 -4.367 1 97.69 517 ILE A C 1
ATOM 4181 O O . ILE A 1 517 ? -19.625 -21.969 -3.441 1 97.69 517 ILE A O 1
ATOM 4185 N N . VAL A 1 518 ? -19.609 -21.094 -5.5 1 98 518 VAL A N 1
ATOM 4186 C CA . VAL A 1 518 ? -21.016 -21.391 -5.762 1 98 518 VAL A CA 1
ATOM 4187 C C . VAL A 1 518 ? -21.188 -22.891 -5.988 1 98 518 VAL A C 1
ATOM 4189 O O . VAL A 1 518 ? -20.25 -23.578 -6.375 1 98 518 VAL A O 1
ATOM 4192 N N . ASN A 1 519 ? -22.375 -23.406 -5.656 1 98.38 519 ASN A N 1
ATOM 4193 C CA . ASN A 1 519 ? -22.828 -24.75 -5.969 1 98.38 519 ASN A CA 1
ATOM 4194 C C . ASN A 1 519 ? -24.344 -24.797 -6.191 1 98.38 519 ASN A C 1
ATOM 4196 O O . ASN A 1 519 ? -25.094 -24.125 -5.473 1 98.38 519 ASN A 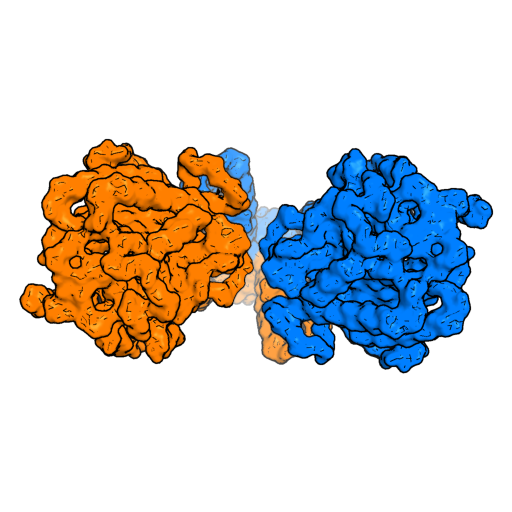O 1
ATOM 4200 N N . MET A 1 520 ? -24.797 -25.516 -7.223 1 98.12 520 MET A N 1
ATOM 4201 C CA . MET A 1 520 ? -26.234 -25.672 -7.438 1 98.12 520 MET A CA 1
ATOM 4202 C C . MET A 1 520 ? -26.516 -26.922 -8.258 1 98.12 520 MET A C 1
ATOM 4204 O O . MET A 1 520 ? -25.703 -27.328 -9.094 1 98.12 520 MET A O 1
ATOM 4208 N N . PHE A 1 521 ? -27.609 -27.5 -7.973 1 98.44 521 PHE A N 1
ATOM 4209 C CA . PHE A 1 521 ? -28.156 -28.672 -8.664 1 98.44 521 PHE A CA 1
ATOM 4210 C C . PHE A 1 521 ? -29.5 -28.359 -9.297 1 98.44 521 PHE A C 1
ATOM 4212 O O . PHE A 1 521 ? -30.438 -27.938 -8.602 1 98.44 521 PHE A O 1
ATOM 4219 N N . LEU A 1 522 ? -29.547 -28.5 -10.602 1 98.25 522 LEU A N 1
ATOM 4220 C CA . LEU A 1 522 ? -30.781 -28.281 -11.344 1 98.25 522 LEU A CA 1
ATOM 4221 C C . LEU A 1 522 ? -31.344 -29.594 -11.883 1 98.25 522 LEU A C 1
ATOM 4223 O O . LEU A 1 522 ? -30.594 -30.406 -12.43 1 98.25 522 LEU A O 1
ATOM 4227 N N . ASN A 1 523 ? -32.656 -29.844 -11.68 1 97.88 523 ASN A N 1
ATOM 4228 C CA . ASN A 1 523 ? -33.375 -31.031 -12.117 1 97.88 523 ASN A CA 1
ATOM 4229 C C . ASN A 1 523 ? -32.75 -32.281 -11.5 1 97.88 523 ASN A C 1
ATOM 4231 O O . ASN A 1 523 ? -32.5 -33.281 -12.211 1 97.88 523 ASN A O 1
ATOM 4235 N N . SER A 1 524 ? -32.438 -32.219 -10.18 1 97.06 524 SER A N 1
ATOM 4236 C CA . SER A 1 524 ? -31.984 -33.375 -9.414 1 97.06 524 SER A CA 1
ATOM 4237 C C . SER A 1 524 ? -33.156 -34.312 -9.133 1 97.06 524 SER A C 1
ATOM 4239 O O . SER A 1 524 ? -34.312 -33.906 -9.062 1 97.06 524 SER A O 1
ATOM 4241 N N . ILE A 1 525 ? -32.844 -35.594 -8.906 1 96.69 525 ILE A N 1
ATOM 4242 C CA . ILE A 1 525 ? -33.875 -36.594 -8.625 1 96.69 525 ILE A CA 1
ATOM 4243 C C . ILE A 1 525 ? -34.5 -36.312 -7.273 1 96.69 525 ILE A C 1
ATOM 4245 O O . ILE A 1 525 ? -35.594 -36.781 -6.988 1 96.69 525 ILE A O 1
ATOM 4249 N N . HIS A 1 526 ? -33.844 -35.5 -6.477 1 95.62 526 HIS A N 1
ATOM 4250 C CA . HIS A 1 526 ? -34.312 -35.25 -5.121 1 95.62 526 HIS A CA 1
ATOM 4251 C C . HIS A 1 526 ? -35.281 -34.094 -5.094 1 95.62 526 HIS A C 1
ATOM 4253 O O . HIS A 1 526 ? -35.844 -33.75 -4.039 1 95.62 526 HIS A O 1
ATOM 4259 N N . GLY A 1 527 ? -35.469 -33.438 -6.199 1 93.12 527 GLY A N 1
ATOM 4260 C CA . GLY A 1 527 ? -36.375 -32.312 -6.258 1 93.12 527 GLY A CA 1
ATOM 4261 C C . GLY A 1 527 ? -35.781 -31.047 -5.711 1 93.12 527 GLY A C 1
ATOM 4262 O O . GLY A 1 527 ? -34.594 -30.984 -5.41 1 93.12 527 GLY A O 1
ATOM 4263 N N . ASN A 1 528 ? -36.625 -30.062 -5.73 1 90.94 528 ASN A N 1
ATOM 4264 C CA . ASN A 1 528 ? -36.156 -28.734 -5.344 1 90.94 528 ASN A CA 1
ATOM 4265 C C . ASN A 1 528 ? -36.656 -28.344 -3.963 1 90.94 528 ASN A C 1
ATOM 4267 O O . ASN A 1 528 ? -36.281 -27.297 -3.428 1 90.94 528 ASN A O 1
ATOM 4271 N N . ASP A 1 529 ? -37.5 -29.094 -3.375 1 89.44 529 ASP A N 1
ATOM 4272 C CA . ASP A 1 529 ? -38.156 -28.75 -2.119 1 89.44 529 ASP A CA 1
ATOM 4273 C C . ASP A 1 529 ? -37.562 -29.531 -0.951 1 89.44 529 ASP A C 1
ATOM 4275 O O . ASP A 1 529 ? -38.281 -30.281 -0.276 1 89.44 529 ASP A O 1
ATOM 4279 N N . LEU A 1 530 ? -36.281 -29.344 -0.75 1 92.19 530 LEU A N 1
ATOM 4280 C CA . LEU A 1 530 ? -35.625 -30 0.374 1 92.19 530 LEU A CA 1
ATOM 4281 C C . LEU A 1 530 ? -35.719 -29.141 1.632 1 92.19 530 LEU A C 1
ATOM 4283 O O . LEU A 1 530 ? -35.719 -27.906 1.55 1 92.19 530 LEU A O 1
ATOM 4287 N N . PRO A 1 531 ? -35.781 -29.797 2.818 1 91.88 531 PRO A N 1
ATOM 4288 C CA . PRO A 1 531 ? -35.781 -29.016 4.062 1 91.88 531 PRO A CA 1
ATOM 4289 C C . PRO A 1 531 ? -34.5 -28.188 4.246 1 91.88 531 PRO A C 1
ATOM 4291 O O . PRO A 1 531 ? -33.438 -28.625 3.885 1 91.88 531 PRO A O 1
ATOM 4294 N N . LYS A 1 532 ? -34.719 -27.062 4.863 1 89.75 532 LYS A N 1
ATOM 4295 C CA . LYS A 1 532 ? -33.594 -26.141 5.074 1 89.75 532 LYS A CA 1
ATOM 4296 C C . LYS A 1 532 ? -32.562 -26.75 6 1 89.75 532 LYS A C 1
ATOM 4298 O O . LYS A 1 532 ? -31.359 -26.438 5.902 1 89.75 532 LYS A O 1
ATOM 4303 N N . GLU A 1 533 ? -33 -27.656 6.832 1 87.75 533 GLU A N 1
ATOM 4304 C CA . GLU A 1 533 ? -32.062 -28.328 7.742 1 87.75 533 GLU A CA 1
ATOM 4305 C C . GLU A 1 533 ? -31.062 -29.172 6.98 1 87.75 533 GLU A C 1
ATOM 4307 O O . GLU A 1 533 ? -29.969 -29.469 7.484 1 87.75 533 GLU A O 1
ATOM 4312 N N . ILE A 1 534 ? -31.469 -29.5 5.73 1 94.19 534 ILE A N 1
ATOM 4313 C CA . ILE A 1 534 ? -30.609 -30.344 4.895 1 94.19 534 ILE A CA 1
ATOM 4314 C C . ILE A 1 534 ? -29.703 -29.469 4.031 1 94.19 534 ILE A C 1
ATOM 4316 O O . ILE A 1 534 ? -28.531 -29.797 3.812 1 94.19 534 ILE A O 1
ATOM 4320 N N . THR A 1 535 ? -30.172 -28.312 3.676 1 96.38 535 THR A N 1
ATOM 4321 C CA . THR A 1 535 ? -29.484 -27.547 2.65 1 96.38 535 THR A CA 1
ATOM 4322 C C . THR A 1 535 ? -28.688 -26.391 3.275 1 96.38 535 THR A C 1
ATOM 4324 O O . THR A 1 535 ? -27.719 -25.906 2.691 1 96.38 535 THR A O 1
ATOM 4327 N N . ASN A 1 536 ? -29.062 -25.922 4.453 1 95.25 536 ASN A N 1
ATOM 4328 C CA . ASN A 1 536 ? -28.484 -24.719 5.035 1 95.25 536 ASN A CA 1
ATOM 4329 C C . ASN A 1 536 ? -27.75 -25.016 6.336 1 95.25 536 ASN A C 1
ATOM 4331 O O . ASN A 1 536 ? -28 -26.047 6.973 1 95.25 536 ASN A O 1
ATOM 4335 N N . ASN A 1 537 ? -26.812 -24.109 6.629 1 93.56 537 ASN A N 1
ATOM 4336 C CA . ASN A 1 537 ? -26.016 -24.203 7.855 1 93.56 537 ASN A CA 1
ATOM 4337 C C . ASN A 1 537 ? -25.281 -25.531 7.953 1 93.56 537 ASN A C 1
ATOM 4339 O O . ASN A 1 537 ? -25.281 -26.172 9 1 93.56 537 ASN A O 1
ATOM 4343 N N . ARG A 1 538 ? -24.781 -25.938 6.816 1 94.5 538 ARG A N 1
ATOM 4344 C CA . ARG A 1 538 ? -23.984 -27.141 6.699 1 94.5 538 ARG A CA 1
ATOM 4345 C C . ARG A 1 538 ? -22.5 -26.812 6.574 1 94.5 538 ARG A C 1
ATOM 4347 O O . ARG A 1 538 ? -22.125 -25.859 5.883 1 94.5 538 ARG A O 1
ATOM 4354 N N . MET A 1 539 ? -21.672 -27.5 7.312 1 95.62 539 MET A N 1
ATOM 4355 C CA . MET A 1 539 ? -20.234 -27.422 7.078 1 95.62 539 MET A CA 1
ATOM 4356 C C . MET A 1 539 ? -19.766 -28.578 6.211 1 95.62 539 MET A C 1
ATOM 4358 O O . MET A 1 539 ? -19.859 -29.75 6.609 1 95.62 539 MET A O 1
ATOM 4362 N N . PHE A 1 540 ? -19.359 -28.203 5.008 1 97.5 540 PHE A N 1
ATOM 4363 C CA . PHE A 1 540 ? -18.969 -29.25 4.066 1 97.5 540 PHE A CA 1
ATOM 4364 C C . PHE A 1 540 ? -17.828 -28.797 3.184 1 97.5 540 PHE A C 1
ATOM 4366 O O . PHE A 1 540 ? -17.438 -27.625 3.215 1 97.5 540 PHE A O 1
ATOM 4373 N N . ALA A 1 541 ? -17.141 -29.75 2.543 1 97.69 541 ALA A N 1
ATOM 4374 C CA . ALA A 1 541 ? -15.984 -29.516 1.678 1 97.69 541 ALA A CA 1
ATOM 4375 C C . ALA A 1 541 ? -16.281 -29.922 0.236 1 97.69 541 ALA A C 1
ATOM 4377 O O . ALA A 1 541 ? -17.312 -30.547 -0.038 1 97.69 541 ALA A O 1
ATOM 4378 N N . PRO A 1 542 ? -15.398 -29.516 -0.646 1 97.69 542 PRO A N 1
ATOM 4379 C CA . PRO A 1 542 ? -15.617 -29.906 -2.039 1 97.69 542 PRO A CA 1
ATOM 4380 C C . PRO A 1 542 ? -15.688 -31.422 -2.217 1 97.69 542 PRO A C 1
ATOM 4382 O O . PRO A 1 542 ? -16.391 -31.906 -3.102 1 97.69 542 PRO A O 1
ATOM 4385 N N . PHE A 1 543 ? -15.047 -32.188 -1.33 1 98.19 543 PHE A N 1
ATOM 4386 C CA . PHE A 1 543 ? -15.062 -33.625 -1.513 1 98.19 543 PHE A CA 1
ATOM 4387 C C . PHE A 1 543 ? -16.438 -34.219 -1.171 1 98.19 543 PHE A C 1
ATOM 4389 O O . PHE A 1 543 ? -16.734 -35.344 -1.514 1 98.19 543 PHE A O 1
ATOM 4396 N N . ASP A 1 544 ? -17.312 -33.5 -0.522 1 98.56 544 ASP A N 1
ATOM 4397 C CA . ASP A 1 544 ? -18.688 -33.938 -0.272 1 98.56 544 ASP A CA 1
ATOM 4398 C C . ASP A 1 544 ? -19.516 -33.938 -1.557 1 98.56 544 ASP A C 1
ATOM 4400 O O . ASP A 1 544 ? -20.578 -34.562 -1.627 1 98.56 544 ASP A O 1
ATOM 4404 N N . MET A 1 545 ? -19 -33.219 -2.547 1 98.38 545 MET A N 1
ATOM 4405 C CA . MET A 1 545 ? -19.703 -33.156 -3.824 1 98.38 545 MET A CA 1
ATOM 4406 C C . MET A 1 545 ? -19.641 -34.469 -4.562 1 98.38 545 MET A C 1
ATOM 4408 O O . MET A 1 545 ? -20.531 -34.781 -5.359 1 98.38 545 MET A O 1
ATOM 4412 N N . PHE A 1 546 ? -18.688 -35.312 -4.262 1 98.56 546 PHE A N 1
ATOM 4413 C CA . PHE A 1 546 ? -18.5 -36.594 -4.953 1 98.56 546 PHE A CA 1
ATOM 4414 C C . PHE A 1 546 ? -19.734 -37.469 -4.809 1 98.56 546 PHE A C 1
ATOM 4416 O O . PHE A 1 546 ? -20.453 -37.688 -5.781 1 98.56 546 PHE A O 1
ATOM 4423 N N . PRO A 1 547 ? -20.125 -37.875 -3.598 1 98.69 547 PRO A N 1
ATOM 4424 C CA . PRO A 1 547 ? -21.344 -38.656 -3.469 1 98.69 547 PRO A CA 1
ATOM 4425 C C . PRO A 1 547 ? -22.609 -37.844 -3.791 1 98.69 547 PRO A C 1
ATOM 4427 O O . PRO A 1 547 ? -23.609 -38.406 -4.254 1 98.69 547 PRO A O 1
ATOM 4430 N N . THR A 1 548 ? -22.562 -36.531 -3.6 1 98.75 548 THR A N 1
ATOM 4431 C CA . THR A 1 548 ? -23.734 -35.688 -3.785 1 98.75 548 THR A CA 1
ATOM 4432 C C . THR A 1 548 ? -24.109 -35.594 -5.262 1 98.75 548 THR A C 1
ATOM 4434 O O . THR A 1 548 ? -25.281 -35.656 -5.621 1 98.75 548 THR A O 1
ATOM 4437 N N . ILE A 1 549 ? -23.078 -35.406 -6.125 1 98.75 549 ILE A N 1
ATOM 4438 C CA . ILE A 1 549 ? -23.312 -35.344 -7.562 1 98.75 549 ILE A CA 1
ATOM 4439 C C . ILE A 1 549 ? -23.875 -36.656 -8.07 1 98.75 549 ILE A C 1
ATOM 4441 O O . ILE A 1 549 ? -24.844 -36.688 -8.828 1 98.75 549 ILE A O 1
ATOM 4445 N N . LEU A 1 550 ? -23.375 -37.75 -7.605 1 98.62 550 LEU A N 1
ATOM 4446 C CA . LEU A 1 550 ? -23.875 -39.062 -7.992 1 98.62 550 LEU A CA 1
ATOM 4447 C C . LEU A 1 550 ? -25.312 -39.281 -7.531 1 98.62 550 LEU A C 1
ATOM 4449 O O . LEU A 1 550 ? -26.172 -39.719 -8.297 1 98.62 550 LEU A O 1
ATOM 4453 N N . SER A 1 551 ? -25.531 -38.875 -6.328 1 98.31 551 SER A N 1
ATOM 4454 C CA . SER A 1 551 ? -26.875 -38.969 -5.762 1 98.31 551 SER A CA 1
ATOM 4455 C C . SER A 1 551 ? -27.891 -38.156 -6.555 1 98.31 551 SER A C 1
ATOM 4457 O O . SER A 1 551 ? -29.047 -38.562 -6.707 1 98.31 551 SER A O 1
ATOM 4459 N N . SER A 1 552 ? -27.484 -37.094 -7.09 1 98.19 552 SER A N 1
ATOM 4460 C CA . SER A 1 552 ? -28.359 -36.188 -7.789 1 98.19 552 SER A CA 1
ATOM 4461 C C . SER A 1 552 ? -28.938 -36.812 -9.055 1 98.19 552 SER A C 1
ATOM 4463 O O . SER A 1 552 ? -29.953 -36.344 -9.57 1 98.19 552 SER A O 1
ATOM 4465 N N . ILE A 1 553 ? -28.297 -37.844 -9.57 1 98.25 553 ILE A N 1
ATOM 4466 C CA . ILE A 1 553 ? -28.797 -38.469 -10.773 1 98.25 553 ILE A CA 1
ATOM 4467 C C . ILE A 1 553 ? -29.391 -39.844 -10.422 1 98.25 553 ILE A C 1
ATOM 4469 O O . ILE A 1 553 ? -29.625 -40.656 -11.305 1 98.25 553 ILE A O 1
ATOM 4473 N N . GLY A 1 554 ? -29.547 -40.094 -9.156 1 97.56 554 GLY A N 1
ATOM 4474 C CA . GLY A 1 554 ? -30.312 -41.25 -8.727 1 97.56 554 GLY A CA 1
ATOM 4475 C C . GLY A 1 554 ? -29.438 -42.406 -8.297 1 97.56 554 GLY A C 1
ATOM 4476 O O . GLY A 1 554 ? -29.938 -43.5 -7.988 1 97.56 554 GLY A O 1
ATOM 4477 N N . VAL A 1 555 ? -28.203 -42.25 -8.203 1 97.94 555 VAL A N 1
ATOM 4478 C CA . VAL A 1 555 ? -27.312 -43.312 -7.742 1 97.94 555 VAL A CA 1
ATOM 4479 C C . VAL A 1 555 ? -27.5 -43.531 -6.242 1 97.94 555 VAL A C 1
ATOM 4481 O O . VAL A 1 555 ? -27.516 -42.562 -5.465 1 97.94 555 VAL A O 1
ATOM 4484 N N . GLU A 1 556 ? -27.688 -44.719 -5.91 1 97.31 556 GLU A N 1
ATOM 4485 C CA . GLU A 1 556 ? -27.797 -45.094 -4.496 1 97.31 556 GLU A CA 1
ATOM 4486 C C . GLU A 1 556 ? -26.422 -45.344 -3.889 1 97.31 556 GLU A C 1
ATOM 4488 O O . GLU A 1 556 ? -25.641 -46.125 -4.434 1 97.31 556 GLU A O 1
ATOM 4493 N N . ILE A 1 557 ? -26.141 -44.688 -2.834 1 97.69 557 ILE A N 1
ATOM 4494 C CA . ILE A 1 557 ? -24.859 -44.812 -2.146 1 97.69 557 ILE A CA 1
ATOM 4495 C C . ILE A 1 557 ? -25.078 -45.344 -0.742 1 97.69 557 ILE A C 1
ATOM 4497 O O . ILE A 1 557 ? -25.75 -44.75 0.083 1 97.69 557 ILE A O 1
ATOM 4501 N N . LYS A 1 558 ? -24.484 -46.5 -0.469 1 97 558 LYS A N 1
ATOM 4502 C CA . LYS A 1 558 ? -24.609 -47.125 0.842 1 97 558 LYS A CA 1
ATOM 4503 C C . LYS A 1 558 ? -24.078 -46.219 1.944 1 97 558 LYS A C 1
ATOM 4505 O O . LYS A 1 558 ? -23 -45.656 1.815 1 97 558 LYS A O 1
ATOM 4510 N N . ASP A 1 559 ? -24.875 -46 2.965 1 96.38 559 ASP A N 1
ATOM 4511 C CA . ASP A 1 559 ? -24.531 -45.219 4.148 1 96.38 559 ASP A CA 1
ATOM 4512 C C . ASP A 1 559 ? -24.234 -43.75 3.781 1 96.38 559 ASP A C 1
ATOM 4514 O O . ASP A 1 559 ? -23.641 -43.031 4.566 1 96.38 559 ASP A O 1
ATOM 4518 N N . ASN A 1 560 ? -24.453 -43.375 2.555 1 97.94 560 ASN A N 1
ATOM 4519 C CA . ASN A 1 560 ? -24.406 -42 2.062 1 97.94 560 ASN A CA 1
ATOM 4520 C C . ASN A 1 560 ? -23 -41.438 2.107 1 97.94 560 ASN A C 1
ATOM 4522 O O . ASN A 1 560 ? -22.812 -40.219 2.297 1 97.94 560 ASN A O 1
ATOM 4526 N N . ARG A 1 561 ? -21.984 -42.281 2.02 1 97.88 561 ARG A N 1
ATOM 4527 C CA . ARG A 1 561 ? -20.594 -41.875 2.043 1 97.88 561 ARG A CA 1
ATOM 4528 C C . ARG A 1 561 ? -19.812 -42.469 0.881 1 97.88 561 ARG A C 1
ATOM 4530 O O . ARG A 1 561 ? -20.016 -43.625 0.54 1 97.88 561 ARG A O 1
ATOM 4537 N N . LEU A 1 562 ? -19.047 -41.719 0.286 1 97.69 562 LEU A N 1
ATOM 4538 C CA . LEU A 1 562 ? -18.125 -42.094 -0.775 1 97.69 562 LEU A CA 1
ATOM 4539 C C . LEU A 1 562 ? -16.891 -41.219 -0.778 1 97.69 562 LEU A C 1
ATOM 4541 O O . LEU A 1 562 ? -17 -40 -0.579 1 97.69 562 LEU A O 1
ATOM 4545 N N . GLY A 1 563 ? -15.68 -41.812 -1.111 1 97.5 563 GLY A N 1
ATOM 4546 C CA . GLY A 1 563 ? -14.5 -41.031 -0.83 1 97.5 563 GLY A CA 1
ATOM 4547 C C . GLY A 1 563 ? -14.453 -40.5 0.595 1 97.5 563 GLY A C 1
ATOM 4548 O O . GLY A 1 563 ? -14.734 -41.25 1.539 1 97.5 563 GLY A O 1
ATOM 4549 N N . MET A 1 564 ? -14.055 -39.281 0.757 1 97.81 564 MET A N 1
ATOM 4550 C CA . MET A 1 564 ? -14.102 -38.656 2.076 1 97.81 564 MET A CA 1
ATOM 4551 C C . MET A 1 564 ? -15.398 -37.906 2.273 1 97.81 564 MET A C 1
ATOM 4553 O O . MET A 1 564 ? -15.586 -37.219 3.297 1 97.81 564 MET A O 1
ATOM 4557 N N . GLY A 1 565 ? -16.25 -37.969 1.298 1 98.31 565 GLY A N 1
ATOM 4558 C CA . GLY A 1 565 ? -17.406 -37.094 1.277 1 98.31 565 GLY A CA 1
ATOM 4559 C C . GLY A 1 565 ? -18.672 -37.781 1.798 1 98.31 565 GLY A C 1
ATOM 4560 O O . GLY A 1 565 ? -18.766 -39 1.796 1 98.31 565 GLY A O 1
ATOM 4561 N N . THR A 1 566 ? -19.625 -36.969 2.225 1 98.5 566 THR A N 1
ATOM 4562 C CA . THR A 1 566 ? -20.969 -37.344 2.602 1 98.5 566 THR A CA 1
ATOM 4563 C C . THR A 1 566 ? -22 -36.75 1.628 1 98.5 566 THR A C 1
ATOM 4565 O O . THR A 1 566 ? -21.891 -35.594 1.232 1 98.5 566 THR A O 1
ATOM 4568 N N . ASP A 1 567 ? -22.938 -37.625 1.234 1 98.56 567 ASP A N 1
ATOM 4569 C CA . ASP A 1 567 ? -24.031 -37.156 0.38 1 98.56 567 ASP A CA 1
ATOM 4570 C C . ASP A 1 567 ? -24.859 -36.094 1.091 1 98.56 567 ASP A C 1
ATOM 4572 O O . ASP A 1 567 ? -25.594 -36.406 2.025 1 98.56 567 ASP A O 1
ATOM 4576 N N . LEU A 1 568 ? -24.797 -34.906 0.601 1 98.38 568 LEU A N 1
ATOM 4577 C CA . LEU A 1 568 ? -25.438 -33.781 1.273 1 98.38 568 LEU A CA 1
ATOM 4578 C C . LEU A 1 568 ? -26.969 -33.906 1.209 1 98.38 568 LEU A C 1
ATOM 4580 O O . LEU A 1 568 ? -27.672 -33.438 2.094 1 98.38 568 LEU A O 1
ATOM 4584 N N . PHE A 1 569 ? -27.484 -34.562 0.202 1 97.81 569 PHE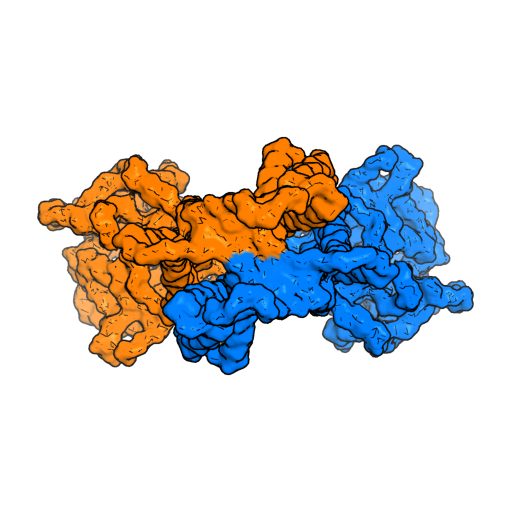 A N 1
ATOM 4585 C CA . PHE A 1 569 ? -28.922 -34.75 0.066 1 97.81 569 PHE A CA 1
ATOM 4586 C C . PHE A 1 569 ? -29.469 -35.625 1.194 1 97.81 569 PHE A C 1
ATOM 4588 O O . PHE A 1 569 ? -30.656 -35.562 1.503 1 97.81 569 PHE A O 1
ATOM 4595 N N . SER A 1 570 ? -28.656 -36.375 1.853 1 96.62 570 SER A N 1
ATOM 4596 C CA . SER A 1 570 ? -29.078 -37.312 2.902 1 96.62 570 SER A CA 1
ATOM 4597 C C . SER A 1 570 ? -29.328 -36.562 4.215 1 96.62 570 SER A C 1
ATOM 4599 O O . SER A 1 570 ? -30.031 -37.094 5.09 1 96.62 570 SER A O 1
ATOM 4601 N N . GLY A 1 571 ? -28.625 -35.438 4.352 1 95.88 571 GLY A N 1
ATOM 4602 C CA . GLY A 1 571 ? -28.719 -34.719 5.605 1 95.88 571 GLY A CA 1
ATOM 4603 C C . GLY A 1 571 ? -27.781 -35.25 6.676 1 95.88 571 GLY A C 1
ATOM 4604 O O . GLY A 1 571 ? -27.719 -34.719 7.781 1 95.88 571 GLY A O 1
ATOM 4605 N N . ASP A 1 572 ? -27.062 -36.25 6.348 1 97.19 572 ASP A N 1
ATOM 4606 C CA . ASP A 1 572 ? -26.125 -36.812 7.305 1 97.19 572 ASP A CA 1
ATOM 4607 C C . ASP A 1 572 ? -24.969 -35.844 7.582 1 97.19 572 ASP A C 1
ATOM 4609 O O . ASP A 1 572 ? -24.656 -35 6.754 1 97.19 572 ASP A O 1
ATOM 4613 N N . LYS A 1 573 ? -24.359 -36 8.703 1 96.56 573 LYS A N 1
ATOM 4614 C CA . LYS A 1 573 ? -23.25 -35.125 9.062 1 96.56 573 LYS A CA 1
ATOM 4615 C C . LYS A 1 573 ? -22.031 -35.406 8.172 1 96.56 573 LYS A C 1
ATOM 4617 O O . LYS A 1 573 ? -21.703 -36.531 7.895 1 96.56 573 LYS A O 1
ATOM 4622 N N . THR A 1 574 ? -21.469 -34.344 7.734 1 97.5 574 THR A N 1
ATOM 4623 C CA . THR A 1 574 ? -20.234 -34.406 6.957 1 97.5 574 THR A CA 1
ATOM 4624 C C . THR A 1 574 ? -19.031 -34.594 7.871 1 97.5 574 THR A C 1
ATOM 4626 O O . THR A 1 574 ? -19.156 -34.531 9.094 1 97.5 574 THR A O 1
ATOM 4629 N N . LEU A 1 575 ? -17.859 -34.844 7.285 1 96.75 575 LEU A N 1
ATOM 4630 C CA . LEU A 1 575 ? -16.641 -34.969 8.062 1 96.75 575 LEU A CA 1
ATOM 4631 C C . LEU A 1 575 ? -16.328 -33.656 8.781 1 96.75 575 LEU A C 1
ATOM 4633 O O . LEU A 1 575 ? -15.844 -33.656 9.922 1 96.75 575 LEU A O 1
ATOM 4637 N N . LEU A 1 576 ? -16.5 -32.531 8.102 1 95.94 576 LEU A N 1
ATOM 4638 C CA . LEU A 1 576 ? -16.25 -31.219 8.711 1 95.94 576 LEU A CA 1
ATOM 4639 C C . LEU A 1 576 ? -17.156 -31 9.906 1 95.94 576 LEU A C 1
ATOM 4641 O O . LEU A 1 576 ? -16.766 -30.359 10.883 1 95.94 576 LEU A O 1
ATOM 4645 N N . GLU A 1 577 ? -18.375 -31.484 9.852 1 93.19 577 GLU A N 1
ATOM 4646 C CA . GLU A 1 577 ? -19.312 -31.312 10.945 1 93.19 577 GLU A CA 1
ATOM 4647 C C . GLU A 1 577 ? -19 -32.25 12.109 1 93.19 577 GLU A C 1
ATOM 4649 O O . GLU A 1 577 ? -19.219 -31.906 13.273 1 93.19 577 GLU A O 1
ATOM 4654 N N . LYS A 1 578 ? -18.422 -33.375 11.828 1 93.69 578 LYS A N 1
ATOM 4655 C CA . LYS A 1 578 ? -18.094 -34.375 12.852 1 93.69 578 LYS A CA 1
ATOM 4656 C C . LYS A 1 578 ? -16.766 -34.031 13.531 1 93.69 578 LYS A C 1
ATOM 4658 O O . LYS A 1 578 ? -16.672 -34 14.758 1 93.69 578 LYS A O 1
ATOM 4663 N N . ASP A 1 579 ? -15.758 -33.719 12.719 1 93.56 579 ASP A N 1
ATOM 4664 C CA . ASP A 1 579 ? -14.398 -33.594 13.234 1 93.56 579 ASP A CA 1
ATOM 4665 C C . ASP A 1 579 ? -13.992 -32.125 13.391 1 93.56 579 ASP A C 1
ATOM 4667 O O . ASP A 1 579 ? -13.055 -31.828 14.133 1 93.56 579 ASP A O 1
ATOM 4671 N N . GLY A 1 580 ? -14.641 -31.281 12.672 1 90.38 580 GLY A N 1
ATOM 4672 C CA . GLY A 1 580 ? -14.266 -29.875 12.664 1 90.38 580 GLY A CA 1
ATOM 4673 C C . GLY A 1 580 ? -13.305 -29.516 11.555 1 90.38 580 GLY A C 1
ATOM 4674 O O . GLY A 1 580 ? -12.453 -30.328 11.172 1 90.38 580 GLY A O 1
ATOM 4675 N N . LEU A 1 581 ? -13.406 -28.266 11.094 1 89.25 581 LEU A N 1
ATOM 4676 C CA . LEU A 1 581 ? -12.578 -27.766 10.008 1 89.25 581 LEU A CA 1
ATOM 4677 C C . LEU A 1 581 ? -11.102 -27.75 10.406 1 89.25 581 LEU A C 1
ATOM 4679 O O . LEU A 1 581 ? -10.234 -28.094 9.602 1 89.25 581 LEU A O 1
ATOM 4683 N N . GLU A 1 582 ? -10.844 -27.359 11.617 1 86.25 582 GLU A N 1
ATOM 4684 C CA . GLU A 1 582 ? -9.469 -27.25 12.102 1 86.25 582 GLU A CA 1
ATOM 4685 C C . GLU A 1 582 ? -8.742 -28.594 12.023 1 86.25 582 GLU A C 1
ATOM 4687 O O . GLU A 1 582 ? -7.605 -28.656 11.562 1 86.25 582 GLU A O 1
ATOM 4692 N N . LYS A 1 583 ? -9.422 -29.594 12.461 1 88.5 583 LYS A N 1
ATOM 4693 C CA . LYS A 1 583 ? -8.812 -30.922 12.422 1 88.5 583 LYS A CA 1
ATOM 4694 C C . LYS A 1 583 ? -8.531 -31.359 10.992 1 88.5 583 LYS A C 1
ATOM 4696 O O . LYS A 1 583 ? -7.449 -31.875 10.695 1 88.5 583 LYS A O 1
ATOM 4701 N N . VAL A 1 584 ? -9.484 -31.141 10.141 1 92.06 584 VAL A N 1
ATOM 4702 C CA . VAL A 1 584 ? -9.328 -31.531 8.742 1 92.06 584 VAL A CA 1
ATOM 4703 C C . VAL A 1 584 ? -8.148 -30.781 8.125 1 92.06 584 VAL A C 1
ATOM 4705 O O . VAL A 1 584 ? -7.305 -31.375 7.457 1 92.06 584 VAL A O 1
ATOM 4708 N N . GLU A 1 585 ? -8.023 -29.516 8.453 1 90.19 585 GLU A N 1
ATOM 4709 C CA . GLU A 1 585 ? -6.965 -28.656 7.914 1 90.19 585 GLU A CA 1
ATOM 4710 C C . GLU A 1 585 ? -5.602 -29.047 8.484 1 90.19 585 GLU A C 1
ATOM 4712 O O . GLU A 1 585 ? -4.574 -28.844 7.836 1 90.19 585 GLU A O 1
ATOM 4717 N N . THR A 1 586 ? -5.621 -29.578 9.641 1 86.81 586 THR A N 1
ATOM 4718 C CA . THR A 1 586 ? -4.375 -29.969 10.289 1 86.81 586 THR A CA 1
ATOM 4719 C C . THR A 1 586 ? -3.893 -31.328 9.758 1 86.81 586 THR A C 1
ATOM 4721 O O . THR A 1 586 ? -2.691 -31.531 9.586 1 86.81 586 THR A O 1
ATOM 4724 N N . GLU A 1 587 ? -4.809 -32.219 9.375 1 90.38 587 GLU A N 1
ATOM 4725 C CA . GLU A 1 587 ? -4.461 -33.594 9.047 1 90.38 587 GLU A CA 1
ATOM 4726 C C . GLU A 1 587 ? -4.199 -33.75 7.547 1 90.38 587 GLU A C 1
ATOM 4728 O O . GLU A 1 587 ? -3.326 -34.531 7.145 1 90.38 587 GLU A O 1
ATOM 4733 N N . LEU A 1 588 ? -4.848 -33.031 6.75 1 90.31 588 LEU A N 1
ATOM 4734 C CA . LEU A 1 588 ? -4.816 -33.25 5.309 1 90.31 588 LEU A CA 1
ATOM 4735 C C . LEU A 1 588 ? -3.432 -32.938 4.742 1 90.31 588 LEU A C 1
ATOM 4737 O O . LEU A 1 588 ? -2.955 -33.656 3.85 1 90.31 588 LEU A O 1
ATOM 4741 N N . PRO A 1 589 ? -2.779 -31.906 5.332 1 85.38 589 PRO A N 1
ATOM 4742 C CA . PRO A 1 589 ? -1.468 -31.594 4.754 1 85.38 589 PRO A CA 1
ATOM 4743 C C . PRO A 1 589 ? -0.438 -32.688 5.027 1 85.38 589 PRO A C 1
ATOM 4745 O O . PRO A 1 589 ? 0.582 -32.781 4.336 1 85.38 589 PRO A O 1
ATOM 4748 N N . LYS A 1 590 ? -0.642 -33.531 5.906 1 86 590 LYS A N 1
ATOM 4749 C CA . LYS A 1 590 ? 0.318 -34.562 6.309 1 86 590 LYS A CA 1
ATOM 4750 C C . LYS A 1 590 ? 0.354 -35.719 5.305 1 86 590 LYS A C 1
ATOM 4752 O O . LYS A 1 590 ? -0.634 -35.969 4.617 1 86 590 LYS A O 1
ATOM 4757 N N . ARG A 1 591 ? 1.462 -36.312 5.234 1 84 591 ARG A N 1
ATOM 4758 C CA . ARG A 1 591 ? 1.636 -37.438 4.316 1 84 591 ARG A CA 1
ATOM 4759 C C . ARG A 1 591 ? 0.718 -38.594 4.688 1 84 591 ARG A C 1
ATOM 4761 O O . ARG A 1 591 ? 0.583 -38.938 5.863 1 84 591 ARG A O 1
ATOM 4768 N N . SER A 1 592 ? 0.074 -39.156 3.68 1 87.19 592 SER A N 1
ATOM 4769 C CA . SER A 1 592 ? -0.817 -40.312 3.861 1 87.19 592 SER A CA 1
ATOM 4770 C C . SER A 1 592 ? -0.334 -41.5 3.07 1 87.19 592 SER A C 1
ATOM 4772 O O . SER A 1 592 ? -0.315 -41.5 1.838 1 87.19 592 SER A O 1
ATOM 4774 N N . GLU A 1 593 ? 0.024 -42.594 3.781 1 84.69 593 GLU A N 1
ATOM 4775 C CA . GLU A 1 593 ? 0.462 -43.812 3.117 1 84.69 593 GLU A CA 1
ATOM 4776 C C . GLU A 1 593 ? -0.66 -44.406 2.277 1 84.69 593 GLU A C 1
ATOM 4778 O O . GLU A 1 593 ? -0.411 -44.938 1.197 1 84.69 593 GLU A O 1
ATOM 4783 N N . PHE A 1 594 ? -1.823 -44.344 2.822 1 89.69 594 PHE A N 1
ATOM 4784 C CA . PHE A 1 594 ? -2.988 -44.812 2.074 1 89.69 594 PHE A CA 1
ATOM 4785 C C . PHE A 1 594 ? -3.104 -44.062 0.746 1 89.69 594 PHE A C 1
ATOM 4787 O O . PHE A 1 594 ? -3.262 -44.688 -0.305 1 89.69 594 PHE A O 1
ATOM 4794 N N . TYR A 1 595 ? -3.033 -42.781 0.83 1 89.31 595 TYR A N 1
ATOM 4795 C CA . TYR A 1 595 ? -3.125 -41.969 -0.37 1 89.31 595 TYR A CA 1
ATOM 4796 C C . TYR A 1 595 ? -1.992 -42.281 -1.338 1 89.31 595 TYR A C 1
ATOM 4798 O O . TYR A 1 595 ? -2.217 -42.406 -2.543 1 89.31 595 TYR A O 1
ATOM 4806 N N . ASP A 1 596 ? -0.823 -42.438 -0.816 1 83.62 596 ASP A N 1
ATOM 4807 C CA . ASP A 1 596 ? 0.358 -42.688 -1.634 1 83.62 596 ASP A CA 1
ATOM 4808 C C . ASP A 1 596 ? 0.224 -44.031 -2.395 1 83.62 596 ASP A C 1
ATOM 4810 O O . ASP A 1 596 ? 0.71 -44.156 -3.52 1 83.62 596 ASP A O 1
ATOM 4814 N N . SER A 1 597 ? -0.429 -44.906 -1.763 1 85.44 597 SER A N 1
ATOM 4815 C CA . SER A 1 597 ? -0.611 -46.188 -2.398 1 85.44 597 SER A CA 1
ATOM 4816 C C . SER A 1 597 ? -1.618 -46.125 -3.541 1 85.44 597 SER A C 1
ATOM 4818 O O . SER A 1 597 ? -1.746 -47.062 -4.328 1 85.44 597 SER A O 1
ATOM 4820 N N . HIS A 1 598 ? -2.332 -45.062 -3.695 1 87.19 598 HIS A N 1
ATOM 4821 C CA . HIS A 1 598 ? -3.326 -44.875 -4.746 1 87.19 598 HIS A CA 1
ATOM 4822 C C . HIS A 1 598 ? -2.922 -43.75 -5.695 1 87.19 598 HIS A C 1
ATOM 4824 O O . HIS A 1 598 ? -3.779 -43.031 -6.223 1 87.19 598 HIS A O 1
ATOM 4830 N N . ARG A 1 599 ? -1.724 -43.594 -5.855 1 83.38 599 ARG A N 1
ATOM 4831 C CA . ARG A 1 599 ? -1.219 -42.656 -6.859 1 83.38 599 ARG A CA 1
ATOM 4832 C C . ARG A 1 599 ? -1.016 -43.344 -8.203 1 83.38 599 ARG A C 1
ATOM 4834 O O . ARG A 1 599 ? -0.689 -44.531 -8.25 1 83.38 599 ARG A O 1
ATOM 4841 N N . GLU A 1 600 ? -1.217 -42.594 -9.18 1 72.56 600 GLU A N 1
ATOM 4842 C CA . GLU A 1 600 ? -1.091 -43.156 -10.516 1 72.56 600 GLU A CA 1
ATOM 4843 C C . GLU A 1 600 ? 0.309 -43.719 -10.75 1 72.56 600 GLU A C 1
ATOM 4845 O O . GLU A 1 600 ? 0.472 -44.719 -11.445 1 72.56 600 GLU A O 1
ATOM 4850 N N . SER A 1 601 ? 1.288 -43.031 -10.25 1 61.75 601 SER A N 1
ATOM 4851 C CA . SER A 1 601 ? 2.664 -43.469 -10.477 1 61.75 601 SER A CA 1
ATOM 4852 C C . SER A 1 601 ? 2.984 -44.75 -9.688 1 61.75 601 SER A C 1
ATOM 4854 O O . SER A 1 601 ? 3.938 -45.469 -10.016 1 61.75 601 SER A O 1
ATOM 4856 N N . TRP A 1 602 ? 2.205 -45.031 -8.594 1 54.25 602 TRP A N 1
ATOM 4857 C CA . TRP A 1 602 ? 2.469 -46.219 -7.77 1 54.25 602 TRP A CA 1
ATOM 4858 C C . TRP A 1 602 ? 1.524 -47.344 -8.133 1 54.25 602 TRP A C 1
ATOM 4860 O O . TRP A 1 602 ? 1.713 -48.5 -7.691 1 54.25 602 TRP A O 1
ATOM 4870 N N . ALA A 1 603 ? 0.354 -47.094 -8.672 1 47.75 603 ALA A N 1
ATOM 4871 C CA . ALA A 1 603 ? -0.664 -48.125 -8.875 1 47.75 603 ALA A CA 1
ATOM 4872 C C . ALA A 1 603 ? -0.111 -49.281 -9.68 1 47.75 603 ALA A C 1
ATOM 4874 O O . ALA A 1 603 ? 0.414 -49.094 -10.781 1 47.75 603 ALA A O 1
ATOM 4875 N N . THR A 1 604 ? 0.47 -50.25 -9.016 1 40.28 604 THR A N 1
ATOM 4876 C CA . THR A 1 604 ? 0.796 -51.531 -9.594 1 40.28 604 THR A CA 1
ATOM 4877 C C . THR A 1 604 ? -0.427 -52.156 -10.266 1 40.28 604 THR A C 1
ATOM 4879 O O . THR A 1 604 ? -1.563 -51.812 -9.93 1 40.28 604 THR A O 1
ATOM 4882 N N . LYS A 1 605 ? -0.392 -53.125 -11.352 1 38.38 605 LYS A N 1
ATOM 4883 C CA . LYS A 1 605 ? -1.371 -53.875 -12.133 1 38.38 605 LYS A CA 1
ATOM 4884 C C . LYS A 1 605 ? -2.398 -54.531 -11.219 1 38.38 605 LYS A C 1
ATOM 4886 O O . LYS A 1 605 ? -3.367 -55.125 -11.695 1 38.38 605 LYS A O 1
ATOM 4891 N N . GLN A 1 606 ? -2.09 -54.844 -10.07 1 32.22 606 GLN A N 1
ATOM 4892 C CA . GLN A 1 606 ? -2.914 -55.844 -9.414 1 32.22 606 GLN A CA 1
ATOM 4893 C C . GLN A 1 606 ? -4.238 -55.25 -8.938 1 32.22 606 GLN A C 1
ATOM 4895 O O . GLN A 1 606 ? -5.273 -55.938 -8.992 1 32.22 606 GLN A O 1
ATOM 4900 N N . ASP A 1 607 ? -4.324 -54.125 -8.211 1 33.28 607 ASP A N 1
ATOM 4901 C CA . ASP A 1 607 ? -5.535 -53.781 -7.465 1 33.28 607 ASP A CA 1
ATOM 4902 C C . ASP A 1 607 ? -6.656 -53.344 -8.406 1 33.28 607 ASP A C 1
ATOM 4904 O O . ASP A 1 607 ? -7.727 -52.938 -7.957 1 33.28 607 ASP A O 1
ATOM 4908 N N . LYS A 1 608 ? -6.406 -52.969 -9.523 1 40.59 608 LYS A N 1
ATOM 4909 C CA . LYS A 1 608 ? -7.477 -52.562 -10.438 1 40.59 608 LYS A CA 1
ATOM 4910 C C . LYS A 1 608 ? -8.508 -53.688 -10.586 1 40.59 608 LYS A C 1
ATOM 4912 O O . LYS A 1 608 ? -9.547 -53.5 -11.211 1 40.59 608 LYS A O 1
ATOM 4917 N N . ASP A 1 609 ? -7.91 -54.844 -10.5 1 33.75 609 ASP A N 1
ATOM 4918 C CA . ASP A 1 609 ? -8.773 -56 -10.812 1 33.75 609 ASP A CA 1
ATOM 4919 C C . ASP A 1 609 ? -9.859 -56.156 -9.75 1 33.75 609 ASP A C 1
ATOM 4921 O O . ASP A 1 609 ? -10.883 -56.812 -10.008 1 33.75 609 ASP A O 1
ATOM 4925 N N . ASP A 1 610 ? -9.531 -55.812 -8.461 1 33.97 610 ASP A N 1
ATOM 4926 C CA . ASP A 1 610 ? -10.523 -56.188 -7.461 1 33.97 610 ASP A CA 1
ATOM 4927 C C . ASP A 1 610 ? -11.703 -55.219 -7.465 1 33.97 610 ASP A C 1
ATOM 4929 O O . ASP A 1 610 ? -12.766 -55.531 -6.91 1 33.97 610 ASP A O 1
ATOM 4933 N N . VAL A 1 611 ? -11.445 -53.969 -7.637 1 35 611 VAL A N 1
ATOM 4934 C CA . VAL A 1 611 ? -12.609 -53.094 -7.555 1 35 611 VAL A CA 1
ATOM 4935 C C . VAL A 1 611 ? -13.547 -53.375 -8.727 1 35 611 VAL A C 1
ATOM 4937 O O . VAL A 1 611 ? -14.75 -53.156 -8.633 1 35 611 VAL A O 1
ATOM 4940 N N . TYR A 1 612 ? -13.008 -53.562 -9.914 1 34.47 612 TYR A N 1
ATOM 4941 C CA . TYR A 1 612 ? -13.867 -53.719 -11.086 1 34.47 612 TYR A CA 1
ATOM 4942 C C . TYR A 1 612 ? -14.383 -55.125 -11.219 1 34.47 612 TYR A C 1
ATOM 4944 O O . TYR A 1 612 ? -15.062 -55.469 -12.195 1 34.47 612 TYR A O 1
ATOM 4952 N N . LYS A 1 613 ? -13.969 -56.125 -10.367 1 33.5 613 LYS A N 1
ATOM 4953 C CA . LYS A 1 613 ? -14.664 -57.406 -10.367 1 33.5 613 LYS A CA 1
ATOM 4954 C C . LYS A 1 613 ? -15.844 -57.375 -9.406 1 33.5 613 LYS A C 1
ATOM 4956 O O . LYS A 1 613 ? -15.742 -56.875 -8.297 1 33.5 613 LYS A O 1
ATOM 4961 N N . MET B 1 1 ? 15.273 -3.809 -29.828 1 81.31 1 MET B N 1
ATOM 4962 C CA . MET B 1 1 ? 15.797 -2.488 -29.469 1 81.31 1 MET B CA 1
ATOM 4963 C C . MET B 1 1 ? 16.594 -2.541 -28.172 1 81.31 1 MET B C 1
ATOM 4965 O O . MET B 1 1 ? 17.672 -1.965 -28.078 1 81.31 1 MET B O 1
ATOM 4969 N N . LEU B 1 2 ? 16.172 -3.279 -27.188 1 88.81 2 LEU B N 1
ATOM 4970 C CA . LEU B 1 2 ? 16.875 -3.385 -25.906 1 88.81 2 LEU B CA 1
ATOM 4971 C C . LEU B 1 2 ? 18.25 -4.012 -26.094 1 88.81 2 LEU B C 1
ATOM 4973 O O . LEU B 1 2 ? 19.25 -3.486 -25.594 1 88.81 2 LEU B O 1
ATOM 4977 N N . ILE B 1 3 ? 18.328 -5.117 -26.812 1 88 3 ILE B N 1
ATOM 4978 C CA . ILE B 1 3 ? 19.562 -5.848 -27.016 1 88 3 ILE B CA 1
ATOM 4979 C C . ILE B 1 3 ? 20.562 -4.965 -27.766 1 88 3 ILE B C 1
ATOM 4981 O O . ILE B 1 3 ? 21.75 -4.941 -27.422 1 88 3 ILE B O 1
ATOM 4985 N N . ILE B 1 4 ? 20.078 -4.207 -28.625 1 88.81 4 ILE B N 1
ATOM 4986 C CA . ILE B 1 4 ? 20.922 -3.283 -29.375 1 88.81 4 ILE B CA 1
ATOM 4987 C C . ILE B 1 4 ? 21.5 -2.227 -28.422 1 88.81 4 ILE B C 1
ATOM 4989 O O . ILE B 1 4 ? 22.688 -1.932 -28.469 1 88.81 4 ILE B O 1
ATOM 4993 N N . ASN B 1 5 ? 20.703 -1.657 -27.672 1 90.31 5 ASN B N 1
ATOM 4994 C CA . ASN B 1 5 ? 21.141 -0.678 -26.672 1 90.31 5 ASN B CA 1
ATOM 4995 C C . ASN B 1 5 ? 22.203 -1.261 -25.75 1 90.31 5 ASN B C 1
ATOM 4997 O O . ASN B 1 5 ? 23.203 -0.611 -25.469 1 90.31 5 ASN B O 1
ATOM 5001 N N . GLN B 1 6 ? 21.984 -2.441 -25.281 1 92.88 6 GLN B N 1
ATOM 5002 C CA . GLN B 1 6 ? 22.906 -3.076 -24.359 1 92.88 6 GLN B CA 1
ATOM 5003 C C . GLN B 1 6 ? 24.25 -3.367 -25.031 1 92.88 6 GLN B C 1
ATOM 5005 O O . GLN B 1 6 ? 25.312 -3.223 -24.422 1 92.88 6 GLN B O 1
ATOM 5010 N N . ILE B 1 7 ? 24.203 -3.705 -26.25 1 93.5 7 ILE B N 1
ATOM 5011 C CA . ILE B 1 7 ? 25.406 -3.949 -27.031 1 93.5 7 ILE B CA 1
ATOM 5012 C C . ILE B 1 7 ? 26.172 -2.639 -27.219 1 93.5 7 ILE B C 1
ATOM 5014 O O . ILE B 1 7 ? 27.406 -2.6 -27.062 1 93.5 7 ILE B O 1
ATOM 5018 N N . ILE B 1 8 ? 25.484 -1.606 -27.516 1 93 8 ILE B N 1
ATOM 5019 C CA . ILE B 1 8 ? 26.109 -0.296 -27.672 1 93 8 ILE B CA 1
ATOM 5020 C C . ILE B 1 8 ? 26.797 0.114 -26.375 1 93 8 ILE B C 1
ATOM 5022 O O . ILE B 1 8 ? 27.938 0.588 -26.406 1 93 8 ILE B O 1
ATOM 5026 N N . ILE B 1 9 ? 26.188 -0.075 -25.266 1 93.56 9 ILE B N 1
ATOM 5027 C CA . ILE B 1 9 ? 26.766 0.246 -23.969 1 93.56 9 ILE B CA 1
ATOM 5028 C C . ILE B 1 9 ? 28.031 -0.582 -23.734 1 93.56 9 ILE B C 1
ATOM 5030 O O . ILE B 1 9 ? 29.047 -0.063 -23.25 1 93.56 9 ILE B O 1
ATOM 5034 N N . THR B 1 10 ? 27.938 -1.788 -24.125 1 95.12 10 THR B N 1
ATOM 5035 C CA . THR B 1 10 ? 29.094 -2.672 -23.969 1 95.12 10 THR B CA 1
ATOM 5036 C C . THR B 1 10 ? 30.266 -2.176 -24.812 1 95.12 10 THR B C 1
ATOM 5038 O O . THR B 1 10 ? 31.391 -2.09 -24.328 1 95.12 10 THR B O 1
ATOM 5041 N N . ILE B 1 11 ? 30 -1.805 -26 1 95.19 11 ILE B N 1
ATOM 5042 C CA . ILE B 1 11 ? 31.047 -1.312 -26.891 1 95.19 11 ILE B CA 1
ATOM 5043 C C . ILE B 1 11 ? 31.641 -0.023 -26.328 1 95.19 11 ILE B C 1
ATOM 5045 O O . ILE B 1 11 ? 32.875 0.128 -26.281 1 95.19 11 ILE B O 1
ATOM 5049 N N . LEU B 1 12 ? 30.812 0.86 -25.922 1 94.31 12 LEU B N 1
ATOM 5050 C CA . LEU B 1 12 ? 31.266 2.129 -25.359 1 94.31 12 LEU B CA 1
ATOM 5051 C C . LEU B 1 12 ? 32.156 1.897 -24.141 1 94.31 12 LEU B C 1
ATOM 5053 O O . LEU B 1 12 ? 33.156 2.561 -23.969 1 94.31 12 LEU B O 1
ATOM 5057 N N . LEU B 1 13 ? 31.781 0.992 -23.297 1 95 13 LEU B N 1
ATOM 5058 C CA . LEU B 1 13 ? 32.531 0.729 -22.078 1 95 13 LEU B CA 1
ATOM 5059 C C . LEU B 1 13 ? 33.844 0.049 -22.375 1 95 13 LEU B C 1
ATOM 5061 O O . LEU B 1 13 ? 34.875 0.34 -21.734 1 95 13 LEU B O 1
ATOM 5065 N N . VAL B 1 14 ? 33.844 -0.821 -23.328 1 95.06 14 VAL B N 1
ATOM 5066 C CA . VAL B 1 14 ? 35.094 -1.452 -23.75 1 95.06 14 VAL B CA 1
ATOM 5067 C C . VAL B 1 14 ? 36.062 -0.399 -24.312 1 95.06 14 VAL B C 1
ATOM 5069 O O . VAL B 1 14 ? 37.25 -0.365 -23.953 1 95.06 14 VAL B O 1
ATOM 5072 N N . ILE B 1 15 ? 35.562 0.461 -25.094 1 93.81 15 ILE B N 1
ATOM 5073 C CA . ILE B 1 15 ? 36.375 1.539 -25.656 1 93.81 15 ILE B CA 1
ATOM 5074 C C . ILE B 1 15 ? 36.906 2.432 -24.531 1 93.81 15 ILE B C 1
ATOM 5076 O O . ILE B 1 15 ? 38.062 2.789 -24.516 1 93.81 15 ILE B O 1
ATOM 5080 N N . ALA B 1 16 ? 36 2.771 -23.656 1 91.81 16 ALA B N 1
ATOM 5081 C CA . ALA B 1 16 ? 36.406 3.615 -22.531 1 91.81 16 ALA B CA 1
ATOM 5082 C C . ALA B 1 16 ? 37.531 2.973 -21.734 1 91.81 16 ALA B C 1
ATOM 5084 O O . ALA B 1 16 ? 38.5 3.646 -21.359 1 91.81 16 ALA B O 1
ATOM 5085 N N . MET B 1 17 ? 37.469 1.715 -21.469 1 91.31 17 MET B N 1
ATOM 5086 C CA . MET B 1 17 ? 38.5 1.032 -20.688 1 91.31 17 MET B CA 1
ATOM 5087 C C . MET B 1 17 ? 39.812 0.944 -21.469 1 91.31 17 MET B C 1
ATOM 5089 O O . MET B 1 17 ? 40.906 1.051 -20.891 1 91.31 17 MET B O 1
ATOM 5093 N N . ILE B 1 18 ? 39.656 0.803 -22.75 1 91.56 18 ILE B N 1
ATOM 5094 C CA . ILE B 1 18 ? 40.875 0.784 -23.594 1 91.56 18 ILE B CA 1
ATOM 5095 C C . ILE B 1 18 ? 41.562 2.148 -23.547 1 91.56 18 ILE B C 1
ATOM 5097 O O . ILE B 1 18 ? 42.781 2.234 -23.484 1 91.56 18 ILE B O 1
ATOM 5101 N N . LEU B 1 19 ? 40.781 3.156 -23.531 1 87.25 19 LEU B N 1
ATOM 5102 C CA . LEU B 1 19 ? 41.312 4.512 -23.484 1 87.25 19 LEU B CA 1
ATOM 5103 C C . LEU B 1 19 ? 41.938 4.801 -22.125 1 87.25 19 LEU B C 1
ATOM 5105 O O . LEU B 1 19 ? 42.969 5.484 -22.031 1 87.25 19 LEU B O 1
ATOM 5109 N N . LEU B 1 20 ? 41.438 4.207 -21.125 1 85.88 20 LEU B N 1
ATOM 5110 C CA . LEU B 1 20 ? 41.844 4.523 -19.766 1 85.88 20 LEU B CA 1
ATOM 5111 C C . LEU B 1 20 ? 43 3.617 -19.344 1 85.88 20 LEU B C 1
ATOM 5113 O O . LEU B 1 20 ? 43.875 4.035 -18.578 1 85.88 20 LEU B O 1
ATOM 5117 N N . TYR B 1 21 ? 42.969 2.377 -19.797 1 85.06 21 TYR B N 1
ATOM 5118 C CA . TYR B 1 21 ? 43.938 1.409 -19.266 1 85.06 21 TYR B CA 1
ATOM 5119 C C . TYR B 1 21 ? 44.875 0.921 -20.344 1 85.06 21 TYR B C 1
ATOM 5121 O O . TYR B 1 21 ? 45.812 0.151 -20.078 1 85.06 21 TYR B O 1
ATOM 5129 N N . GLY B 1 22 ? 44.719 1.387 -21.562 1 85.38 22 GLY B N 1
ATOM 5130 C CA . GLY B 1 22 ? 45.562 0.986 -22.656 1 85.38 22 GLY B CA 1
ATOM 5131 C C . GLY B 1 22 ? 45 -0.148 -23.484 1 85.38 22 GLY B C 1
ATOM 5132 O O . GLY B 1 22 ? 44.031 -0.798 -23.062 1 85.38 22 GLY B O 1
ATOM 5133 N N . ARG B 1 23 ? 45.5 -0.384 -24.656 1 88.06 23 ARG B N 1
ATOM 5134 C CA . ARG B 1 23 ? 45.031 -1.411 -25.578 1 88.06 23 ARG B CA 1
ATOM 5135 C C . ARG B 1 23 ? 45.562 -2.783 -25.188 1 88.06 23 ARG B C 1
ATOM 5137 O O . ARG B 1 23 ? 46.625 -3.197 -25.656 1 88.06 23 ARG B O 1
ATOM 5144 N N . ASN B 1 24 ? 44.938 -3.445 -24.281 1 88.38 24 ASN B N 1
ATOM 5145 C CA . ASN B 1 24 ? 45.312 -4.785 -23.828 1 88.38 24 ASN B CA 1
ATOM 5146 C C . ASN B 1 24 ? 44.062 -5.605 -23.469 1 88.38 24 ASN B C 1
ATOM 5148 O O . ASN B 1 24 ? 42.938 -5.082 -23.438 1 88.38 24 ASN B O 1
ATOM 5152 N N . LYS B 1 25 ? 44.281 -6.879 -23.281 1 88.19 25 LYS B N 1
ATOM 5153 C CA . LYS B 1 25 ? 43.188 -7.809 -23.016 1 88.19 25 LYS B CA 1
ATOM 5154 C C . LYS B 1 25 ? 42.531 -7.488 -21.672 1 88.19 25 LYS B C 1
ATOM 5156 O O . LYS B 1 25 ? 41.312 -7.641 -21.531 1 88.19 25 LYS B O 1
ATOM 5161 N N . GLU B 1 26 ? 43.25 -7.02 -20.766 1 87.62 26 GLU B N 1
ATOM 5162 C CA . GLU B 1 26 ? 42.719 -6.707 -19.438 1 87.62 26 GLU B CA 1
ATOM 5163 C C . GLU B 1 26 ? 41.719 -5.551 -19.516 1 87.62 26 GLU B C 1
ATOM 5165 O O . GLU B 1 26 ? 40.656 -5.586 -18.859 1 87.62 26 GLU B O 1
ATOM 5170 N N . ALA B 1 27 ? 42.094 -4.598 -20.297 1 90.75 27 ALA B N 1
ATOM 5171 C CA . ALA B 1 27 ? 41.188 -3.453 -20.469 1 90.75 27 ALA B CA 1
ATOM 5172 C C . ALA B 1 27 ? 39.875 -3.879 -21.109 1 90.75 27 ALA B C 1
ATOM 5174 O O . ALA B 1 27 ? 38.812 -3.418 -20.703 1 90.75 27 ALA B O 1
ATOM 5175 N N . ILE B 1 28 ? 39.969 -4.742 -22.031 1 93.5 28 ILE B N 1
ATOM 5176 C CA . ILE B 1 28 ? 38.781 -5.238 -22.719 1 93.5 28 ILE B CA 1
ATOM 5177 C C . ILE B 1 28 ? 37.906 -6 -21.719 1 93.5 28 ILE B C 1
ATOM 5179 O O . ILE B 1 28 ? 36.719 -5.766 -21.656 1 93.5 28 ILE B O 1
ATOM 5183 N N . PHE B 1 29 ? 38.531 -6.875 -20.969 1 92.5 29 PHE B N 1
ATOM 5184 C CA . PHE B 1 29 ? 37.781 -7.68 -20.016 1 92.5 29 PHE B CA 1
ATOM 5185 C C . PHE B 1 29 ? 37.125 -6.797 -18.938 1 92.5 29 PHE B C 1
ATOM 5187 O O . PHE B 1 29 ? 36 -7.051 -18.5 1 92.5 29 PHE B O 1
ATOM 5194 N N . LYS B 1 30 ? 37.844 -5.82 -18.516 1 92.62 30 LYS B N 1
ATOM 5195 C CA . LYS B 1 30 ? 37.281 -4.875 -17.547 1 92.62 30 LYS B CA 1
ATOM 5196 C C . LYS B 1 30 ? 36.031 -4.176 -18.109 1 92.62 30 LYS B C 1
ATOM 5198 O O . LYS B 1 30 ? 35.031 -4.039 -17.422 1 92.62 30 LYS B O 1
ATOM 5203 N N . GLY B 1 31 ? 36.188 -3.746 -19.359 1 94.69 31 GLY B N 1
ATOM 5204 C CA . GLY B 1 31 ? 35.031 -3.125 -20.016 1 94.69 31 GLY B CA 1
ATOM 5205 C C . GLY B 1 31 ? 33.844 -4.043 -20.109 1 94.69 31 GLY B C 1
ATOM 5206 O O . GLY B 1 31 ? 32.719 -3.617 -19.859 1 94.69 31 GLY B O 1
ATOM 5207 N N . LEU B 1 32 ? 34.094 -5.273 -20.406 1 95.12 32 LEU B N 1
ATOM 5208 C CA . LEU B 1 32 ? 33.031 -6.266 -20.5 1 95.12 32 LEU B CA 1
ATOM 5209 C C . LEU B 1 32 ? 32.375 -6.5 -19.141 1 95.12 32 LEU B C 1
ATOM 5211 O O . LEU B 1 32 ? 31.156 -6.547 -19.031 1 95.12 32 LEU B O 1
ATOM 5215 N N . ALA B 1 33 ? 33.219 -6.633 -18.125 1 94.56 33 ALA B N 1
ATOM 5216 C CA . ALA B 1 33 ? 32.688 -6.887 -16.781 1 94.56 33 ALA B CA 1
ATOM 5217 C C . ALA B 1 33 ? 31.828 -5.73 -16.297 1 94.56 33 ALA B C 1
ATOM 5219 O O . ALA B 1 33 ? 30.734 -5.941 -15.781 1 94.56 33 ALA B O 1
ATOM 5220 N N . ILE B 1 34 ? 32.281 -4.555 -16.484 1 95.69 34 ILE B N 1
ATOM 5221 C CA . ILE B 1 34 ? 31.531 -3.381 -16.047 1 95.69 34 ILE B CA 1
ATOM 5222 C C . ILE B 1 34 ? 30.219 -3.295 -16.828 1 95.69 34 ILE B C 1
ATOM 5224 O O . ILE B 1 34 ? 29.188 -2.912 -16.281 1 95.69 34 ILE B O 1
ATOM 5228 N N . SER B 1 35 ? 30.312 -3.627 -18.078 1 96.12 35 SER B N 1
ATOM 5229 C CA . SER B 1 35 ? 29.125 -3.559 -18.906 1 96.12 35 SER B CA 1
ATOM 5230 C C . SER B 1 35 ? 28.062 -4.543 -18.438 1 96.12 35 SER B C 1
ATOM 5232 O O . SER B 1 35 ? 26.859 -4.238 -18.453 1 96.12 35 SER B O 1
ATOM 5234 N N . VAL B 1 36 ? 28.469 -5.723 -18.062 1 94.88 36 VAL B N 1
ATOM 5235 C CA . VAL B 1 36 ? 27.531 -6.711 -17.531 1 94.88 36 VAL B CA 1
ATOM 5236 C C . VAL B 1 36 ? 26.812 -6.152 -16.297 1 94.88 36 VAL B C 1
ATOM 5238 O O . VAL B 1 36 ? 25.594 -6.246 -16.188 1 94.88 36 VAL B O 1
ATOM 5241 N N . ILE B 1 37 ? 27.516 -5.578 -15.438 1 95.62 37 ILE B N 1
ATOM 5242 C CA . ILE B 1 37 ? 26.969 -5.031 -14.211 1 95.62 37 ILE B CA 1
ATOM 5243 C C . ILE B 1 37 ? 26.047 -3.852 -14.531 1 95.62 37 ILE B C 1
ATOM 5245 O O . ILE B 1 37 ? 24.938 -3.756 -14.008 1 95.62 37 ILE B O 1
ATOM 5249 N N . ALA B 1 38 ? 26.516 -3.033 -15.398 1 96.06 38 ALA B N 1
ATOM 5250 C CA . ALA B 1 38 ? 25.75 -1.838 -15.758 1 96.06 38 ALA B CA 1
ATOM 5251 C C . ALA B 1 38 ? 24.422 -2.209 -16.406 1 96.06 38 ALA B C 1
ATOM 5253 O O . ALA B 1 38 ? 23.375 -1.682 -16.047 1 96.06 38 ALA B O 1
ATOM 5254 N N . ASN B 1 39 ? 24.5 -3.027 -17.359 1 94.81 39 ASN B N 1
ATOM 5255 C CA . ASN B 1 39 ? 23.297 -3.459 -18.047 1 94.81 39 ASN B CA 1
ATOM 5256 C C . ASN B 1 39 ? 22.344 -4.191 -17.109 1 94.81 39 ASN B C 1
ATOM 5258 O O . ASN B 1 39 ? 21.125 -3.982 -17.172 1 94.81 39 ASN B O 1
ATOM 5262 N N . SER B 1 40 ? 22.875 -5.031 -16.312 1 94.31 40 SER B N 1
ATOM 5263 C CA . SER B 1 40 ? 22.062 -5.777 -15.367 1 94.31 40 SER B CA 1
ATOM 5264 C C . SER B 1 40 ? 21.359 -4.84 -14.391 1 94.31 40 SER B C 1
ATOM 5266 O O . SER B 1 40 ? 20.141 -4.941 -14.18 1 94.31 40 SER B O 1
ATOM 5268 N N . PHE B 1 41 ? 22.094 -3.947 -13.812 1 94.12 41 PHE B N 1
ATOM 5269 C CA . PHE B 1 41 ? 21.516 -3.012 -12.859 1 94.12 41 PHE B CA 1
ATOM 5270 C C . PHE B 1 41 ? 20.438 -2.154 -13.523 1 94.12 41 PHE B C 1
ATOM 5272 O O . PHE B 1 41 ? 19.359 -1.975 -12.969 1 94.12 41 PHE B O 1
ATOM 5279 N N . SER B 1 42 ? 20.75 -1.666 -14.672 1 93.44 42 SER B N 1
ATOM 5280 C CA . SER B 1 42 ? 19.812 -0.799 -15.367 1 93.44 42 SER B CA 1
ATOM 5281 C C . SER B 1 42 ? 18.5 -1.535 -15.672 1 93.44 42 SER B C 1
ATOM 5283 O O . SER B 1 42 ? 17.422 -0.986 -15.5 1 93.44 42 SER B O 1
ATOM 5285 N N . SER B 1 43 ? 18.641 -2.727 -16.094 1 91.69 43 SER B N 1
ATOM 5286 C CA . SER B 1 43 ? 17.469 -3.52 -16.438 1 91.69 43 SER B CA 1
ATOM 5287 C C . SER B 1 43 ? 16.656 -3.875 -15.188 1 91.69 43 SER B C 1
ATOM 5289 O O . SER B 1 43 ? 15.438 -3.688 -15.156 1 91.69 43 SER B O 1
ATOM 5291 N N . LEU B 1 44 ? 17.328 -4.352 -14.188 1 90.31 44 LEU B N 1
ATOM 5292 C CA . LEU B 1 44 ? 16.641 -4.773 -12.969 1 90.31 44 LEU B CA 1
ATOM 5293 C C . LEU B 1 44 ? 15.984 -3.586 -12.281 1 90.31 44 LEU B C 1
ATOM 5295 O O . LEU B 1 44 ? 14.883 -3.713 -11.727 1 90.31 44 LEU B O 1
ATOM 5299 N N . PHE B 1 45 ? 16.625 -2.475 -12.289 1 91 45 PHE B N 1
ATOM 5300 C CA . PHE B 1 45 ? 16.047 -1.271 -11.695 1 91 45 PHE B CA 1
ATOM 5301 C C . PHE B 1 45 ? 14.727 -0.92 -12.359 1 91 45 PHE B C 1
ATOM 5303 O O . PHE B 1 45 ? 13.742 -0.623 -11.68 1 91 45 PHE B O 1
ATOM 5310 N N . LEU B 1 46 ? 14.641 -0.981 -13.664 1 87.12 46 LEU B N 1
ATOM 5311 C CA . LEU B 1 46 ? 13.43 -0.617 -14.383 1 87.12 46 LEU B CA 1
ATOM 5312 C C . LEU B 1 46 ? 12.344 -1.67 -14.195 1 87.12 46 LEU B C 1
ATOM 5314 O O . LEU B 1 46 ? 11.164 -1.335 -14.055 1 87.12 46 LEU B O 1
ATOM 5318 N N . ILE B 1 47 ? 12.75 -2.906 -14.148 1 87.56 47 ILE B N 1
ATOM 5319 C CA . ILE B 1 47 ? 11.789 -3.998 -14.031 1 87.56 47 ILE B CA 1
ATOM 5320 C C . ILE B 1 47 ? 11.156 -3.988 -12.641 1 87.56 47 ILE B C 1
ATOM 5322 O O . ILE B 1 47 ? 9.945 -4.164 -12.508 1 87.56 47 ILE B O 1
ATOM 5326 N N . PHE B 1 48 ? 11.922 -3.754 -11.586 1 84.56 48 PHE B N 1
ATOM 5327 C CA . PHE B 1 48 ? 11.406 -3.959 -10.242 1 84.56 48 PHE B CA 1
ATOM 5328 C C . PHE B 1 48 ? 11.094 -2.625 -9.57 1 84.56 48 PHE B C 1
ATOM 5330 O O . PHE B 1 48 ? 10.25 -2.553 -8.672 1 84.56 48 PHE B O 1
ATOM 5337 N N . PHE B 1 49 ? 11.648 -1.524 -9.836 1 77.06 49 PHE B N 1
ATOM 5338 C CA . PHE B 1 49 ? 11.523 -0.331 -9.008 1 77.06 49 PHE B CA 1
ATOM 5339 C C . PHE B 1 49 ? 10.727 0.75 -9.727 1 77.06 49 PHE B C 1
ATOM 5341 O O . PHE B 1 49 ? 10.078 1.582 -9.094 1 77.06 49 PHE B O 1
ATOM 5348 N N . ARG B 1 50 ? 10.836 0.934 -11.039 1 66.31 50 ARG B N 1
ATOM 5349 C CA . ARG B 1 50 ? 10.188 2.084 -11.656 1 66.31 50 ARG B CA 1
ATOM 5350 C C . ARG B 1 50 ? 8.773 1.734 -12.117 1 66.31 50 ARG B C 1
ATOM 5352 O O . ARG B 1 50 ? 7.836 2.502 -11.898 1 66.31 50 ARG B O 1
ATOM 5359 N N . ASN B 1 51 ? 8.602 0.687 -12.961 1 64.56 51 ASN B N 1
ATOM 5360 C CA . ASN B 1 51 ? 7.27 0.637 -13.547 1 64.56 51 ASN B CA 1
ATOM 5361 C C . ASN B 1 51 ? 6.801 -0.8 -13.758 1 64.56 51 ASN B C 1
ATOM 5363 O O . ASN B 1 51 ? 5.805 -1.039 -14.438 1 64.56 51 ASN B O 1
ATOM 5367 N N . LYS B 1 52 ? 7.488 -1.774 -13.133 1 66.31 52 LYS B N 1
ATOM 5368 C CA . LYS B 1 52 ? 7.121 -3.143 -13.484 1 66.31 52 LYS B CA 1
ATOM 5369 C C . LYS B 1 52 ? 7.008 -3.303 -15 1 66.31 52 LYS B C 1
ATOM 5371 O O . LYS B 1 52 ? 6.02 -3.846 -15.5 1 66.31 52 LYS B O 1
ATOM 5376 N N . ILE B 1 53 ? 7.906 -2.678 -15.797 1 78.19 53 ILE B N 1
ATOM 5377 C CA . ILE B 1 53 ? 7.941 -2.695 -17.25 1 78.19 53 ILE B CA 1
ATOM 5378 C C . ILE B 1 53 ? 8.594 -3.988 -17.734 1 78.19 53 ILE B C 1
ATOM 5380 O O . ILE B 1 53 ? 9.562 -4.461 -17.141 1 78.19 53 ILE B O 1
ATOM 5384 N N . TYR B 1 54 ? 8.047 -4.516 -18.75 1 85.5 54 TYR B N 1
ATOM 5385 C CA . TYR B 1 54 ? 8.641 -5.672 -19.406 1 85.5 54 TYR B CA 1
ATOM 5386 C C . TYR B 1 54 ? 9.602 -5.234 -20.5 1 85.5 54 TYR B C 1
ATOM 5388 O O . TYR B 1 54 ? 9.18 -4.887 -21.609 1 85.5 54 TYR B O 1
ATOM 5396 N N . LEU B 1 55 ? 10.898 -5.277 -20.156 1 89.31 55 LEU B N 1
ATOM 5397 C CA . LEU B 1 55 ? 11.922 -4.789 -21.062 1 89.31 55 LEU B CA 1
ATOM 5398 C C . LEU B 1 55 ? 12.164 -5.777 -22.188 1 89.31 55 LEU B C 1
ATOM 5400 O O . LEU B 1 55 ? 12.242 -5.383 -23.359 1 89.31 55 LEU B O 1
ATOM 5404 N N . TYR B 1 56 ? 12.352 -6.969 -21.859 1 89.12 56 TYR B N 1
ATOM 5405 C CA . TYR B 1 56 ? 12.641 -8.008 -22.844 1 89.12 56 TYR B CA 1
ATOM 5406 C C . TYR B 1 56 ? 11.352 -8.531 -23.484 1 89.12 56 TYR B C 1
ATOM 5408 O O . TYR B 1 56 ? 10.523 -9.141 -22.797 1 89.12 56 TYR B O 1
ATOM 5416 N N . GLY B 1 57 ? 11.156 -8.312 -24.703 1 85.44 57 GLY B N 1
ATOM 5417 C CA . GLY B 1 57 ? 9.969 -8.734 -25.422 1 85.44 57 GLY B CA 1
ATOM 5418 C C . GLY B 1 57 ? 8.852 -7.707 -25.406 1 85.44 57 GLY B C 1
ATOM 5419 O O . GLY B 1 57 ? 7.844 -7.863 -26.094 1 85.44 57 GLY B O 1
ATOM 5420 N N . GLY B 1 58 ? 9.062 -6.676 -24.531 1 82.56 58 GLY B N 1
ATOM 5421 C CA . GLY B 1 58 ? 8.047 -5.637 -24.453 1 82.56 58 GLY B CA 1
ATOM 5422 C C . GLY B 1 58 ? 8.172 -4.594 -25.547 1 82.56 58 GLY B C 1
ATOM 5423 O O . GLY B 1 58 ? 9.258 -4.383 -26.094 1 82.56 58 GLY B O 1
ATOM 5424 N N . GLU B 1 59 ? 6.953 -4.043 -25.953 1 84.62 59 GLU B N 1
ATOM 5425 C CA . GLU B 1 59 ? 6.938 -2.982 -26.953 1 84.62 59 GLU B CA 1
ATOM 5426 C C . GLU B 1 59 ? 6.945 -1.604 -26.297 1 84.62 59 GLU B C 1
ATOM 5428 O O . GLU B 1 59 ? 6.066 -1.284 -25.5 1 84.62 59 GLU B O 1
ATOM 5433 N N . HIS B 1 60 ? 8.023 -0.887 -26.531 1 87.62 60 HIS B N 1
ATOM 5434 C CA . HIS B 1 60 ? 8.148 0.458 -25.984 1 87.62 60 HIS B CA 1
ATOM 5435 C C . HIS B 1 60 ? 8.5 1.467 -27.078 1 87.62 60 HIS B C 1
ATOM 5437 O O . HIS B 1 60 ? 9.094 1.105 -28.094 1 87.62 60 HIS B O 1
ATOM 5443 N N . GLY B 1 61 ? 8.086 2.723 -26.969 1 88 61 GLY B N 1
ATOM 5444 C CA . GLY B 1 61 ? 8.359 3.785 -27.922 1 88 61 GLY B CA 1
ATOM 5445 C C . GLY B 1 61 ? 9.797 4.27 -27.891 1 88 61 GLY B C 1
ATOM 5446 O O . GLY B 1 61 ? 10.57 3.865 -27.016 1 88 61 GLY B O 1
ATOM 5447 N N . ASN B 1 62 ? 10.172 5.129 -28.766 1 89.44 62 ASN B N 1
ATOM 5448 C CA . ASN B 1 62 ? 11.531 5.641 -28.906 1 89.44 62 ASN B CA 1
ATOM 5449 C C . ASN B 1 62 ? 11.93 6.484 -27.703 1 89.44 62 ASN B C 1
ATOM 5451 O O . ASN B 1 62 ? 13.086 6.445 -27.266 1 89.44 62 ASN B O 1
ATOM 5455 N N . THR B 1 63 ? 10.992 7.195 -27.188 1 90.88 63 THR B N 1
ATOM 5456 C CA . THR B 1 63 ? 11.281 8.031 -26.031 1 90.88 63 THR B CA 1
ATOM 5457 C C . THR B 1 63 ? 11.711 7.18 -24.844 1 90.88 63 THR B C 1
ATOM 5459 O O . THR B 1 63 ? 12.625 7.547 -24.109 1 90.88 63 THR B O 1
ATOM 5462 N N . PHE B 1 64 ? 11.117 6.078 -24.781 1 90.19 64 PHE B N 1
ATOM 5463 C CA . PHE B 1 64 ? 11.469 5.16 -23.703 1 90.19 64 PHE B CA 1
ATOM 5464 C C . PHE B 1 64 ? 12.898 4.656 -23.859 1 90.19 64 PHE B C 1
ATOM 5466 O O . PHE B 1 64 ? 13.68 4.664 -22.906 1 90.19 64 PHE B O 1
ATOM 5473 N N . TRP B 1 65 ? 13.281 4.336 -24.984 1 90.31 65 TRP B N 1
ATOM 5474 C CA . TRP B 1 65 ? 14.586 3.738 -25.234 1 90.31 65 TRP B CA 1
ATOM 5475 C C . TRP B 1 65 ? 15.695 4.773 -25.078 1 90.31 65 TRP B C 1
ATOM 5477 O O . TRP B 1 65 ? 16.797 4.449 -24.641 1 90.31 65 TRP B O 1
ATOM 5487 N N . ILE B 1 66 ? 15.359 5.992 -25.344 1 91.5 66 ILE B N 1
ATOM 5488 C CA . ILE B 1 66 ? 16.312 7.066 -25.109 1 91.5 66 ILE B CA 1
ATOM 5489 C C . ILE B 1 66 ? 16.547 7.242 -23.609 1 91.5 66 ILE B C 1
ATOM 5491 O O . ILE B 1 66 ? 17.703 7.348 -23.172 1 91.5 66 ILE B O 1
ATOM 5495 N N . LYS B 1 67 ? 15.5 7.223 -22.891 1 89.62 67 LYS B N 1
ATOM 5496 C CA . LYS B 1 67 ? 15.617 7.352 -21.438 1 89.62 67 LYS B CA 1
ATOM 5497 C C . LYS B 1 67 ? 16.391 6.184 -20.844 1 89.62 67 LYS B C 1
ATOM 5499 O O . LYS B 1 67 ? 17.234 6.375 -19.953 1 89.62 67 LYS B O 1
ATOM 5504 N N . TYR B 1 68 ? 16.141 5.074 -21.406 1 91.06 68 TYR B N 1
ATOM 5505 C CA . TYR B 1 68 ? 16.859 3.893 -20.938 1 91.06 68 TYR B CA 1
ATOM 5506 C C . TYR B 1 68 ? 18.344 4.02 -21.203 1 91.06 68 TYR B C 1
ATOM 5508 O O . TYR B 1 68 ? 19.172 3.744 -20.328 1 91.06 68 TYR B O 1
ATOM 5516 N N . SER B 1 69 ? 18.688 4.473 -22.344 1 91.94 69 SER B N 1
ATOM 5517 C CA . SER B 1 69 ? 20.094 4.605 -22.734 1 91.94 69 SER B CA 1
ATOM 5518 C C . SER B 1 69 ? 20.812 5.629 -21.859 1 91.94 69 SER B C 1
ATOM 5520 O O . SER B 1 69 ? 21.938 5.383 -21.406 1 91.94 69 SER B O 1
ATOM 5522 N N . LEU B 1 70 ? 20.172 6.684 -21.609 1 92.94 70 LEU B N 1
ATOM 5523 C CA . LEU B 1 70 ? 20.766 7.719 -20.766 1 92.94 70 LEU B CA 1
ATOM 5524 C C . LEU B 1 70 ? 20.984 7.211 -19.344 1 92.94 70 LEU B C 1
ATOM 5526 O O . LEU B 1 70 ? 22.016 7.484 -18.734 1 92.94 70 LEU B O 1
ATOM 5530 N N . PHE B 1 71 ? 20.047 6.539 -18.922 1 92.44 71 PHE B N 1
ATOM 5531 C CA . PHE B 1 71 ? 20.172 5.965 -17.594 1 92.44 71 PHE B CA 1
ATOM 5532 C C . PHE B 1 71 ? 21.328 4.969 -17.531 1 92.44 71 PHE B C 1
ATOM 5534 O O . PHE B 1 71 ? 22.156 5.035 -16.625 1 92.44 71 PHE B O 1
ATOM 5541 N N . ALA B 1 72 ? 21.375 4.102 -18.5 1 93.62 72 ALA B N 1
ATOM 5542 C CA . ALA B 1 72 ? 22.422 3.076 -18.547 1 93.62 72 ALA B CA 1
ATOM 5543 C C . ALA B 1 72 ? 23.797 3.705 -18.672 1 93.62 72 ALA B C 1
ATOM 5545 O O . ALA B 1 72 ? 24.766 3.219 -18.094 1 93.62 72 ALA B O 1
ATOM 5546 N N . ILE B 1 73 ? 23.875 4.73 -19.359 1 94.19 73 ILE B N 1
ATOM 5547 C CA . ILE B 1 73 ? 25.141 5.449 -19.516 1 94.19 73 ILE B CA 1
ATOM 5548 C C . ILE B 1 73 ? 25.547 6.066 -18.188 1 94.19 73 ILE B C 1
ATOM 5550 O O . ILE B 1 73 ? 26.719 6.016 -17.797 1 94.19 73 ILE B O 1
ATOM 5554 N N . GLY B 1 74 ? 24.578 6.629 -17.5 1 93.69 74 GLY B N 1
ATOM 5555 C CA . GLY B 1 74 ? 24.844 7.16 -16.172 1 93.69 74 GLY B CA 1
ATOM 5556 C C . GLY B 1 74 ? 25.359 6.113 -15.211 1 93.69 74 GLY B C 1
ATOM 5557 O O . GLY B 1 74 ? 26.359 6.344 -14.516 1 93.69 74 GLY B O 1
ATOM 5558 N N . VAL B 1 75 ? 24.734 4.988 -15.211 1 94 75 VAL B N 1
ATOM 5559 C CA . VAL B 1 75 ? 25.172 3.879 -14.375 1 94 75 VAL B CA 1
ATOM 5560 C C . VAL B 1 75 ? 26.578 3.445 -14.773 1 94 75 VAL B C 1
ATOM 5562 O O . VAL B 1 75 ? 27.438 3.211 -13.906 1 94 75 VAL B O 1
ATOM 5565 N N . SER B 1 76 ? 26.844 3.381 -16.031 1 95.5 76 SER B N 1
ATOM 5566 C CA . SER B 1 76 ? 28.141 2.996 -16.547 1 95.5 76 SER B CA 1
ATOM 5567 C C . SER B 1 76 ? 29.234 3.967 -16.094 1 95.5 76 SER B C 1
ATOM 5569 O O . SER B 1 76 ? 30.312 3.545 -15.672 1 95.5 76 SER B O 1
ATOM 5571 N N . PHE B 1 77 ? 28.953 5.184 -16.141 1 93.69 77 PHE B N 1
ATOM 5572 C CA . PHE B 1 77 ? 29.906 6.207 -15.719 1 93.69 77 PHE B CA 1
ATOM 5573 C C . PHE B 1 77 ? 30.281 6.031 -14.25 1 93.69 77 PHE B C 1
ATOM 5575 O O . PHE B 1 77 ? 31.453 6.059 -13.891 1 93.69 77 PHE B O 1
ATOM 5582 N N . ILE B 1 78 ? 29.312 5.805 -13.43 1 92.38 78 ILE B N 1
ATOM 5583 C CA . ILE B 1 78 ? 29.531 5.625 -12 1 92.38 78 ILE B CA 1
ATOM 5584 C C . ILE B 1 78 ? 30.406 4.398 -11.758 1 92.38 78 ILE B C 1
ATOM 5586 O O . ILE B 1 78 ? 31.344 4.445 -10.953 1 92.38 78 ILE B O 1
ATOM 5590 N N . LEU B 1 79 ? 30.156 3.365 -12.477 1 94.62 79 LEU B N 1
ATOM 5591 C CA . LEU B 1 79 ? 30.891 2.123 -12.289 1 94.62 79 LEU B CA 1
ATOM 5592 C C . LEU B 1 79 ? 32.344 2.283 -12.742 1 94.62 79 LEU B C 1
ATOM 5594 O O . LEU B 1 79 ? 33.25 1.721 -12.133 1 94.62 79 LEU B O 1
ATOM 5598 N N . VAL B 1 80 ? 32.562 3.025 -13.789 1 93.69 80 VAL B N 1
ATOM 5599 C CA . VAL B 1 80 ? 33.906 3.295 -14.25 1 93.69 80 VAL B CA 1
ATOM 5600 C C . VAL B 1 80 ? 34.688 4.094 -13.195 1 93.69 80 VAL B C 1
ATOM 5602 O O . VAL B 1 80 ? 35.812 3.787 -12.883 1 93.69 80 VAL B O 1
ATOM 5605 N N . VAL B 1 81 ? 34 5.047 -12.625 1 90.25 81 VAL B N 1
ATOM 5606 C CA . VAL B 1 81 ? 34.594 5.859 -11.578 1 90.25 81 VAL B CA 1
ATOM 5607 C C . VAL B 1 81 ? 34.938 4.988 -10.375 1 90.25 81 VAL B C 1
ATOM 5609 O O . VAL B 1 81 ? 36.031 5.098 -9.812 1 90.25 81 VAL B O 1
ATOM 5612 N N . ILE B 1 82 ? 34.094 4.133 -10.023 1 91.75 82 ILE B N 1
ATOM 5613 C CA . ILE B 1 82 ? 34.344 3.225 -8.906 1 91.75 82 ILE B CA 1
ATOM 5614 C C . ILE B 1 82 ? 35.531 2.324 -9.211 1 91.75 82 ILE B C 1
ATOM 5616 O O . ILE B 1 82 ? 36.406 2.125 -8.352 1 91.75 82 ILE B O 1
ATOM 5620 N N . ALA B 1 83 ? 35.594 1.839 -10.406 1 91.06 83 ALA B N 1
ATOM 5621 C CA . ALA B 1 83 ? 36.719 0.986 -10.805 1 91.06 83 ALA B CA 1
ATOM 5622 C C . ALA B 1 83 ? 38.031 1.735 -10.711 1 91.06 83 ALA B C 1
ATOM 5624 O O . ALA B 1 83 ? 39.031 1.193 -10.211 1 91.06 83 ALA B O 1
ATOM 5625 N N . MET B 1 84 ? 38.031 2.898 -11.117 1 90.31 84 MET B N 1
ATOM 5626 C CA . MET B 1 84 ? 39.219 3.711 -11.078 1 90.31 84 MET B CA 1
ATOM 5627 C C . MET B 1 84 ? 39.625 4.02 -9.633 1 90.31 84 MET B C 1
ATOM 5629 O O . MET B 1 84 ? 40.812 4.035 -9.305 1 90.31 84 MET B O 1
ATOM 5633 N N . LEU B 1 85 ? 38.656 4.199 -8.836 1 90.88 85 LEU B N 1
ATOM 5634 C CA . LEU B 1 85 ? 38.938 4.434 -7.422 1 90.88 85 LEU B CA 1
ATOM 5635 C C . LEU B 1 85 ? 39.5 3.191 -6.758 1 90.88 85 LEU B C 1
ATOM 5637 O O . LEU B 1 85 ? 40.5 3.279 -6.02 1 90.88 85 LEU B O 1
ATOM 5641 N N . LEU B 1 86 ? 38.969 2.1 -7.078 1 90.75 86 LEU B N 1
ATOM 5642 C CA . LEU B 1 86 ? 39.406 0.842 -6.477 1 90.75 86 LEU B CA 1
ATOM 5643 C C . LEU B 1 86 ? 40.844 0.517 -6.867 1 90.75 86 LEU B C 1
ATOM 5645 O O . LEU B 1 86 ? 41.562 -0.081 -6.082 1 90.75 86 LEU B O 1
ATOM 5649 N N . GLU B 1 87 ? 41.25 0.997 -7.988 1 89.5 87 GLU B N 1
ATOM 5650 C CA . GLU B 1 87 ? 42.625 0.686 -8.453 1 89.5 87 GLU B CA 1
ATOM 5651 C C . GLU B 1 87 ? 43.594 1.808 -8.117 1 89.5 87 GLU B C 1
ATOM 5653 O O . GLU B 1 87 ? 44.75 1.755 -8.492 1 89.5 87 GLU B O 1
ATOM 5658 N N . GLY B 1 88 ? 43.125 2.752 -7.492 1 87.81 88 GLY B N 1
ATOM 5659 C CA . GLY B 1 88 ? 44 3.854 -7.082 1 87.81 88 GLY B CA 1
ATOM 5660 C C . GLY B 1 88 ? 44.375 4.773 -8.227 1 87.81 88 GLY B C 1
ATOM 5661 O O . GLY B 1 88 ? 45.312 5.566 -8.109 1 87.81 88 GLY B O 1
ATOM 5662 N N . LYS B 1 89 ? 43.656 4.629 -9.305 1 88.62 89 LYS B N 1
ATOM 5663 C CA . LYS B 1 89 ? 43.938 5.488 -10.453 1 88.62 89 LYS B CA 1
ATOM 5664 C C . LYS B 1 89 ? 43.406 6.902 -10.227 1 88.62 89 LYS B C 1
ATOM 5666 O O . LYS B 1 89 ? 43.875 7.855 -10.852 1 88.62 89 LYS B O 1
ATOM 5671 N N . ILE B 1 90 ? 42.406 6.883 -9.5 1 90.94 90 ILE B N 1
ATOM 5672 C CA . ILE B 1 90 ? 41.906 8.164 -9.062 1 90.94 90 ILE B CA 1
ATOM 5673 C C . ILE B 1 90 ? 41.875 8.219 -7.535 1 90.94 90 ILE B C 1
ATOM 5675 O O . ILE B 1 90 ? 41.562 7.223 -6.879 1 90.94 90 ILE B O 1
ATOM 5679 N N . HIS B 1 91 ? 42.312 9.25 -6.906 1 91.44 91 HIS B N 1
ATOM 5680 C CA . HIS B 1 91 ? 42.25 9.414 -5.461 1 91.44 91 HIS B CA 1
ATOM 5681 C C . HIS B 1 91 ? 42.25 10.891 -5.078 1 91.44 91 HIS B C 1
ATOM 5683 O O . HIS B 1 91 ? 42.531 11.758 -5.918 1 91.44 91 HIS B O 1
ATOM 5689 N N . LEU B 1 92 ? 41.969 11.117 -3.887 1 91.69 92 LEU B N 1
ATOM 5690 C CA . LEU B 1 92 ? 41.938 12.484 -3.377 1 91.69 92 LEU B CA 1
ATOM 5691 C C . LEU B 1 92 ? 43.219 12.805 -2.592 1 91.69 92 LEU B C 1
ATOM 5693 O O . LEU B 1 92 ? 43.719 11.961 -1.852 1 91.69 92 LEU B O 1
ATOM 5697 N N . GLU B 1 93 ? 43.75 13.922 -2.895 1 91 93 GLU B N 1
ATOM 5698 C CA . GLU B 1 93 ? 44.906 14.43 -2.15 1 91 93 GLU B CA 1
ATOM 5699 C C . GLU B 1 93 ? 44.562 15.75 -1.457 1 91 93 GLU B C 1
ATOM 5701 O O . GLU B 1 93 ? 43.906 16.609 -2.039 1 91 93 GLU B O 1
ATOM 5706 N N . LYS B 1 94 ? 45 15.82 -0.259 1 88.44 94 LYS B N 1
ATOM 5707 C CA . LYS B 1 94 ? 44.719 17 0.543 1 88.44 94 LYS B CA 1
ATOM 5708 C C . LYS B 1 94 ? 45.375 18.25 -0.044 1 88.44 94 LYS B C 1
ATOM 5710 O O . LYS B 1 94 ? 46.531 18.188 -0.479 1 88.44 94 LYS B O 1
ATOM 5715 N N . LYS B 1 95 ? 44.594 19.25 -0.088 1 86.5 95 LYS B N 1
ATOM 5716 C CA . LYS B 1 95 ? 45.156 20.547 -0.459 1 86.5 95 LYS B CA 1
ATOM 5717 C C . LYS B 1 95 ? 45.844 21.219 0.731 1 86.5 95 LYS B C 1
ATOM 5719 O O . LYS B 1 95 ? 45.281 21.234 1.837 1 86.5 95 LYS B O 1
ATOM 5724 N N . ASN B 1 96 ? 47.125 21.562 0.516 1 78.38 96 ASN B N 1
ATOM 5725 C CA . ASN B 1 96 ? 47.844 22.297 1.556 1 78.38 96 ASN B CA 1
ATOM 5726 C C . ASN B 1 96 ? 47.5 23.781 1.525 1 78.38 96 ASN B C 1
ATOM 5728 O O . ASN B 1 96 ? 47.281 24.359 0.455 1 78.38 96 ASN B O 1
ATOM 5732 N N . GLY B 1 97 ? 46.906 24.344 2.602 1 79.12 97 GLY B N 1
ATOM 5733 C CA . GLY B 1 97 ? 46.656 25.766 2.656 1 79.12 97 GLY B CA 1
ATOM 5734 C C . GLY B 1 97 ? 45.844 26.188 3.873 1 79.12 97 GLY B C 1
ATOM 5735 O O . GLY B 1 97 ? 45.188 25.344 4.5 1 79.12 97 GLY B O 1
ATOM 5736 N N . LYS B 1 98 ? 45.938 27.422 4.203 1 87.12 98 LYS B N 1
ATOM 5737 C CA . LYS B 1 98 ? 45.219 27.984 5.34 1 87.12 98 LYS B CA 1
ATOM 5738 C C . LYS B 1 98 ? 43.781 28.312 4.965 1 87.12 98 LYS B C 1
ATOM 5740 O O . LYS B 1 98 ? 43.469 28.562 3.795 1 87.12 98 LYS B O 1
ATOM 5745 N N . TRP B 1 99 ? 42.906 28.188 5.918 1 89.88 99 TRP B N 1
ATOM 5746 C CA . TRP B 1 99 ? 41.5 28.531 5.715 1 89.88 99 TRP B CA 1
ATOM 5747 C C . TRP B 1 99 ? 41.344 30.016 5.414 1 89.88 99 TRP B C 1
ATOM 5749 O O . TRP B 1 99 ? 41.969 30.859 6.051 1 89.88 99 TRP B O 1
ATOM 5759 N N . LYS B 1 100 ? 40.656 30.297 4.426 1 91.69 100 LYS B N 1
ATOM 5760 C CA . LYS B 1 100 ? 40.281 31.672 4.066 1 91.69 100 LYS B CA 1
ATOM 5761 C C . LYS B 1 100 ? 38.844 31.953 4.445 1 91.69 100 LYS B C 1
ATOM 5763 O O . LYS B 1 100 ? 38.094 31.031 4.785 1 91.69 100 LYS B O 1
ATOM 5768 N N . ILE B 1 101 ? 38.5 33.219 4.465 1 93.75 101 ILE B N 1
ATOM 5769 C CA . ILE B 1 101 ? 37.125 33.625 4.816 1 93.75 101 ILE B CA 1
ATOM 5770 C C . ILE B 1 101 ? 36.125 32.906 3.91 1 93.75 101 ILE B C 1
ATOM 5772 O O . ILE B 1 101 ? 35.062 32.531 4.363 1 93.75 101 ILE B O 1
ATOM 5776 N N . LEU B 1 102 ? 36.469 32.75 2.713 1 92.62 102 LEU B N 1
ATOM 5777 C CA . LEU B 1 102 ? 35.594 32.125 1.739 1 92.62 102 LEU B CA 1
ATOM 5778 C C . LEU B 1 102 ? 35.281 30.672 2.139 1 92.62 102 LEU B C 1
ATOM 5780 O O . LEU B 1 102 ? 34.188 30.172 1.905 1 92.62 102 LEU B O 1
ATOM 5784 N N . ASP B 1 103 ? 36.188 30.016 2.773 1 91.88 103 ASP B N 1
ATOM 5785 C CA . ASP B 1 103 ? 36 28.641 3.195 1 91.88 103 ASP B CA 1
ATOM 5786 C C . ASP B 1 103 ? 34.938 28.547 4.285 1 91.88 103 ASP B C 1
ATOM 5788 O O . ASP B 1 103 ? 34.125 27.625 4.277 1 91.88 103 ASP B O 1
ATOM 5792 N N . TYR B 1 104 ? 34.969 29.531 5.133 1 93.62 104 TYR B N 1
ATOM 5793 C CA . TYR B 1 104 ? 33.969 29.562 6.188 1 93.62 104 TYR B CA 1
ATOM 5794 C C . TYR B 1 104 ? 32.594 29.844 5.605 1 93.62 104 TYR B C 1
ATOM 5796 O O . TYR B 1 104 ? 31.594 29.234 6.02 1 93.62 104 TYR B O 1
ATOM 5804 N N . VAL B 1 105 ? 32.562 30.766 4.688 1 95.94 105 VAL B N 1
ATOM 5805 C CA . VAL B 1 105 ? 31.312 31.109 4.031 1 95.94 105 VAL B CA 1
ATOM 5806 C C . VAL B 1 105 ? 30.734 29.875 3.334 1 95.94 105 VAL B C 1
ATOM 5808 O O . VAL B 1 105 ? 29.531 29.625 3.387 1 95.94 105 VAL B O 1
ATOM 5811 N N . LEU B 1 106 ? 31.594 29.109 2.771 1 95.5 106 LEU B N 1
ATOM 5812 C CA . LEU B 1 106 ? 31.125 27.938 2.021 1 95.5 106 LEU B CA 1
ATOM 5813 C C . LEU B 1 106 ? 30.594 26.875 2.961 1 95.5 106 LEU B C 1
ATOM 5815 O O . LEU B 1 106 ? 29.672 26.125 2.596 1 95.5 106 LEU B O 1
ATOM 5819 N N . VAL B 1 107 ? 31.156 26.797 4.172 1 96 107 VAL B N 1
ATOM 5820 C CA . VAL B 1 107 ? 30.578 25.906 5.168 1 96 107 VAL B CA 1
ATOM 5821 C C . VAL B 1 107 ? 29.156 26.344 5.5 1 96 107 VAL B C 1
ATOM 5823 O O . VAL B 1 107 ? 28.234 25.516 5.531 1 96 107 VAL B O 1
ATOM 5826 N N . LEU B 1 108 ? 28.969 27.656 5.637 1 96.94 108 LEU B N 1
ATOM 5827 C CA . LEU B 1 108 ? 27.656 28.188 5.961 1 96.94 108 LEU B CA 1
ATOM 5828 C C . LEU B 1 108 ? 26.688 27.984 4.797 1 96.94 108 LEU B C 1
ATOM 5830 O O . LEU B 1 108 ? 25.516 27.656 5.008 1 96.94 108 LEU B O 1
ATOM 5834 N N . VAL B 1 109 ? 27.203 28.172 3.613 1 97 109 VAL B N 1
ATOM 5835 C CA . VAL B 1 109 ? 26.391 27.953 2.422 1 97 109 VAL B CA 1
ATOM 5836 C C . VAL B 1 109 ? 25.969 26.484 2.348 1 97 109 VAL B C 1
ATOM 5838 O O . VAL B 1 109 ? 24.828 26.172 2.006 1 97 109 VAL B O 1
ATOM 5841 N N . GLY B 1 110 ? 26.891 25.594 2.691 1 97.38 110 GLY B N 1
ATOM 5842 C CA . GLY B 1 110 ? 26.562 24.188 2.746 1 97.38 110 GLY B CA 1
ATOM 5843 C C . GLY B 1 110 ? 25.469 23.859 3.76 1 97.38 110 GLY B C 1
ATOM 5844 O O . GLY B 1 110 ? 24.547 23.094 3.469 1 97.38 110 GLY B O 1
ATOM 5845 N N . ILE B 1 111 ? 25.609 24.484 4.879 1 97 111 ILE B N 1
ATOM 5846 C CA . ILE B 1 111 ? 24.594 24.297 5.922 1 97 111 ILE B CA 1
ATOM 5847 C C . ILE B 1 111 ? 23.234 24.797 5.43 1 97 111 ILE B C 1
ATOM 5849 O O . ILE B 1 111 ? 22.234 24.109 5.594 1 97 111 ILE B O 1
ATOM 5853 N N . LEU B 1 112 ? 23.266 25.938 4.785 1 97 112 LEU B N 1
ATOM 5854 C CA . LEU B 1 112 ? 22.031 26.531 4.289 1 97 112 LEU B CA 1
ATOM 5855 C C . LEU B 1 112 ? 21.344 25.609 3.285 1 97 112 LEU B C 1
ATOM 5857 O O . LEU B 1 112 ? 20.156 25.312 3.416 1 97 112 LEU B O 1
ATOM 5861 N N . PHE B 1 113 ? 22.125 25.125 2.311 1 96.94 113 PHE B N 1
ATOM 5862 C CA . PHE B 1 113 ? 21.531 24.297 1.277 1 96.94 113 PHE B CA 1
ATOM 5863 C C . PHE B 1 113 ? 21.156 22.922 1.833 1 96.94 113 PHE B C 1
ATOM 5865 O O . PHE B 1 113 ? 20.172 22.312 1.403 1 96.94 113 PHE B O 1
ATOM 5872 N N . GLY B 1 114 ? 21.969 22.422 2.816 1 96.69 114 GLY B N 1
ATOM 5873 C CA . GLY B 1 114 ? 21.531 21.219 3.514 1 96.69 114 GLY B CA 1
ATOM 5874 C C . GLY B 1 114 ? 20.219 21.375 4.23 1 96.69 114 GLY B C 1
ATOM 5875 O O . GLY B 1 114 ? 19.344 20.5 4.168 1 96.69 114 GLY B O 1
ATOM 5876 N N . PHE B 1 115 ? 20.109 22.531 4.887 1 96.88 115 PHE B N 1
ATOM 5877 C CA . PHE B 1 115 ? 18.891 22.859 5.605 1 96.88 115 PHE B CA 1
ATOM 5878 C C . PHE B 1 115 ? 17.703 22.969 4.645 1 96.88 115 PHE B C 1
ATOM 5880 O O . PHE B 1 115 ? 16.641 22.391 4.895 1 96.88 115 PHE B O 1
ATOM 5887 N N . LEU B 1 116 ? 17.906 23.609 3.555 1 96.62 116 LEU B N 1
ATOM 5888 C CA . LEU B 1 116 ? 16.859 23.797 2.562 1 96.62 116 LEU B CA 1
ATOM 5889 C C . LEU B 1 116 ? 16.453 22.453 1.952 1 96.62 116 LEU B C 1
ATOM 5891 O O . LEU B 1 116 ? 15.266 22.172 1.789 1 96.62 116 LEU B O 1
ATOM 5895 N N . ASN B 1 117 ? 17.453 21.625 1.615 1 97 117 ASN B N 1
ATOM 5896 C CA . ASN B 1 117 ? 17.156 20.297 1.091 1 97 117 ASN B CA 1
ATOM 5897 C C . ASN B 1 117 ? 16.328 19.469 2.076 1 97 117 ASN B C 1
ATOM 5899 O O . ASN B 1 117 ? 15.312 18.891 1.704 1 97 117 ASN B O 1
ATOM 5903 N N . GLY B 1 118 ? 16.844 19.453 3.303 1 96.5 118 GLY B N 1
ATOM 5904 C CA . GLY B 1 118 ? 16.094 18.734 4.324 1 96.5 118 GLY B CA 1
ATOM 5905 C C . GLY B 1 118 ? 14.68 19.219 4.5 1 96.5 118 GLY B C 1
ATOM 5906 O O . GLY B 1 118 ? 13.742 18.422 4.566 1 96.5 118 GLY B O 1
ATOM 5907 N N . THR B 1 119 ? 14.477 20.5 4.52 1 95.75 119 THR B N 1
ATOM 5908 C CA . THR B 1 119 ? 13.156 21.109 4.699 1 95.75 119 THR B CA 1
ATOM 5909 C C . THR B 1 119 ? 12.234 20.75 3.539 1 95.75 119 THR B C 1
ATOM 5911 O O . THR B 1 119 ? 11.086 20.359 3.752 1 95.75 119 THR B O 1
ATOM 5914 N N . LEU B 1 120 ? 12.773 20.812 2.348 1 95.94 120 LEU B N 1
ATOM 5915 C CA . LEU B 1 120 ? 11.969 20.609 1.144 1 95.94 120 LEU B CA 1
ATOM 5916 C C . LEU B 1 120 ? 11.703 19.141 0.892 1 95.94 120 LEU B C 1
ATOM 5918 O O . LEU B 1 120 ? 10.875 18.781 0.049 1 95.94 120 LEU B O 1
ATOM 5922 N N . ILE B 1 121 ? 12.344 18.281 1.642 1 95.06 121 ILE B N 1
ATOM 5923 C CA . ILE B 1 121 ? 12.102 16.844 1.474 1 95.06 121 ILE B CA 1
ATOM 5924 C C . ILE B 1 121 ? 11.273 16.328 2.645 1 95.06 121 ILE B C 1
ATOM 5926 O O . ILE B 1 121 ? 10.211 15.742 2.445 1 95.06 121 ILE B O 1
ATOM 5930 N N . PHE B 1 122 ? 11.695 16.625 3.85 1 94.31 122 PHE B N 1
ATOM 5931 C CA . PHE B 1 122 ? 11.141 15.906 4.992 1 94.31 122 PHE B CA 1
ATOM 5932 C C . PHE B 1 122 ? 9.867 16.594 5.492 1 94.31 122 PHE B C 1
ATOM 5934 O O . PHE B 1 122 ? 8.969 15.922 6.004 1 94.31 122 PHE B O 1
ATOM 5941 N N . VAL B 1 123 ? 9.727 17.891 5.328 1 91.81 123 VAL B N 1
ATOM 5942 C CA . VAL B 1 123 ? 8.5 18.578 5.738 1 91.81 123 VAL B CA 1
ATOM 5943 C C . VAL B 1 123 ? 7.344 18.156 4.836 1 91.81 123 VAL B C 1
ATOM 5945 O O . VAL B 1 123 ? 6.324 17.656 5.316 1 91.81 123 VAL B O 1
ATOM 5948 N N . PRO B 1 124 ? 7.539 18.312 3.482 1 92.31 124 PRO B N 1
ATOM 5949 C CA . PRO B 1 124 ? 6.465 17.828 2.607 1 92.31 124 PRO B CA 1
ATOM 5950 C C . PRO B 1 124 ? 6.133 16.359 2.828 1 92.31 124 PRO B C 1
ATOM 5952 O O . PRO B 1 124 ? 4.965 15.977 2.789 1 92.31 124 PRO B O 1
ATOM 5955 N N . THR B 1 125 ? 7.148 15.578 3.039 1 91.69 125 THR B N 1
ATOM 5956 C CA . THR B 1 125 ? 6.934 14.156 3.25 1 91.69 125 THR B CA 1
ATOM 5957 C C . THR B 1 125 ? 6.062 13.914 4.48 1 91.69 125 THR B C 1
ATOM 5959 O O . THR B 1 125 ? 5.121 13.117 4.434 1 91.69 125 THR B O 1
ATOM 5962 N N . TRP B 1 126 ? 6.379 14.555 5.543 1 89.56 126 TRP B N 1
ATOM 5963 C CA . TRP B 1 126 ? 5.602 14.391 6.77 1 89.56 126 TRP B CA 1
ATOM 5964 C C . TRP B 1 126 ? 4.16 14.844 6.566 1 89.56 126 TRP B C 1
ATOM 5966 O O . TRP B 1 126 ? 3.221 14.156 6.977 1 89.56 126 TRP B O 1
ATOM 5976 N N . PHE B 1 127 ? 3.916 15.961 5.973 1 88.81 127 PHE B N 1
ATOM 5977 C CA . PHE B 1 127 ? 2.574 16.484 5.742 1 88.81 127 PHE B CA 1
ATOM 5978 C C . PHE B 1 127 ? 1.757 15.516 4.891 1 88.81 127 PHE B C 1
ATOM 5980 O O . PHE B 1 127 ? 0.599 15.234 5.203 1 88.81 127 PHE B O 1
ATOM 5987 N N . ASN B 1 128 ? 2.365 15.133 3.842 1 89.44 128 ASN B N 1
ATOM 5988 C CA . ASN B 1 128 ? 1.662 14.219 2.945 1 89.44 128 ASN B CA 1
ATOM 5989 C C . ASN B 1 128 ? 1.336 12.898 3.635 1 89.44 128 ASN B C 1
ATOM 5991 O O . ASN B 1 128 ? 0.255 12.344 3.438 1 89.44 128 ASN B O 1
ATOM 5995 N N . LYS B 1 129 ? 2.234 12.438 4.395 1 85.75 129 LYS B N 1
ATOM 5996 C CA . LYS B 1 129 ? 2.016 11.188 5.109 1 85.75 129 LYS B CA 1
ATOM 5997 C C . LYS B 1 129 ? 0.921 11.336 6.164 1 85.75 129 LYS B C 1
ATOM 5999 O O . LYS B 1 129 ? 0.112 10.43 6.363 1 85.75 129 LYS B O 1
ATOM 6004 N N . THR B 1 130 ? 0.903 12.422 6.82 1 82.88 130 THR B N 1
ATOM 6005 C CA . THR B 1 130 ? 0.01 12.641 7.953 1 82.88 130 THR B CA 1
ATOM 6006 C C . THR B 1 130 ? -1.384 13.039 7.473 1 82.88 130 THR B C 1
ATOM 6008 O O . THR B 1 130 ? -2.387 12.539 7.988 1 82.88 130 THR B O 1
ATOM 6011 N N . PHE B 1 131 ? -1.439 13.914 6.5 1 84.12 131 PHE B N 1
ATOM 6012 C CA . PHE B 1 131 ? -2.725 14.508 6.156 1 84.12 131 PHE B CA 1
ATOM 6013 C C . PHE B 1 131 ? -3.166 14.078 4.766 1 84.12 131 PHE B C 1
ATOM 6015 O O . PHE B 1 131 ? -4.316 14.289 4.379 1 84.12 131 PHE B O 1
ATOM 6022 N N . GLY B 1 132 ? -2.254 13.516 4.016 1 81.25 132 GLY B N 1
ATOM 6023 C CA . GLY B 1 132 ? -2.578 13.234 2.629 1 81.25 132 GLY B CA 1
ATOM 6024 C C . GLY B 1 132 ? -2.611 14.477 1.757 1 81.25 132 GLY B C 1
ATOM 6025 O O . GLY B 1 132 ? -1.838 15.414 1.972 1 81.25 132 GLY B O 1
ATOM 6026 N N . GLU B 1 133 ? -3.531 14.391 0.743 1 80.44 133 GLU B N 1
ATOM 6027 C CA . GLU B 1 133 ? -3.674 15.555 -0.127 1 80.44 133 GLU B CA 1
ATOM 6028 C C . GLU B 1 133 ? -4.613 16.594 0.485 1 80.44 133 GLU B C 1
ATOM 6030 O O . GLU B 1 133 ? -5.785 16.297 0.735 1 80.44 133 GLU B O 1
ATOM 6035 N N . ILE B 1 134 ? -4.07 17.734 0.815 1 83.31 134 ILE B N 1
ATOM 6036 C CA . ILE B 1 134 ? -4.883 18.812 1.379 1 83.31 134 ILE B CA 1
ATOM 6037 C C . ILE B 1 134 ? -4.816 20.031 0.478 1 83.31 134 ILE B C 1
ATOM 6039 O O . ILE B 1 134 ? -3.811 20.266 -0.202 1 83.31 134 ILE B O 1
ATOM 6043 N N . PRO B 1 135 ? -5.906 20.812 0.521 1 82.69 135 PRO B N 1
ATOM 6044 C CA . PRO B 1 135 ? -5.887 22.031 -0.273 1 82.69 135 PRO B CA 1
ATOM 6045 C C . PRO B 1 135 ? -4.922 23.078 0.282 1 82.69 135 PRO B C 1
ATOM 6047 O O . PRO B 1 135 ? -4.457 22.953 1.419 1 82.69 135 PRO B O 1
ATOM 6050 N N . ALA B 1 136 ? -4.594 24.094 -0.554 1 80.75 136 ALA B N 1
ATOM 6051 C CA . ALA B 1 136 ? -3.609 25.125 -0.236 1 80.75 136 ALA B CA 1
ATOM 6052 C C . ALA B 1 136 ? -3.982 25.875 1.045 1 80.75 136 ALA B C 1
ATOM 6054 O O . ALA B 1 136 ? -3.121 26.141 1.885 1 80.75 136 ALA B O 1
ATOM 6055 N N . ASP B 1 137 ? -5.18 26.156 1.235 1 82 137 ASP B N 1
ATOM 6056 C CA . ASP B 1 137 ? -5.617 26.906 2.406 1 82 137 ASP B CA 1
ATOM 6057 C C . ASP B 1 137 ? -5.371 26.125 3.691 1 82 137 ASP B C 1
ATOM 6059 O O . ASP B 1 137 ? -4.965 26.688 4.707 1 82 137 ASP B O 1
ATOM 6063 N N . HIS B 1 138 ? -5.668 24.875 3.596 1 83.56 138 HIS B N 1
ATOM 6064 C CA . HIS B 1 138 ? -5.449 24.031 4.754 1 83.56 138 HIS B CA 1
ATOM 6065 C C . HIS B 1 138 ? -3.965 23.922 5.086 1 83.56 138 HIS B C 1
ATOM 6067 O O . HIS B 1 138 ? -3.578 23.984 6.258 1 83.56 138 HIS B O 1
ATOM 6073 N N . PHE B 1 139 ? -3.166 23.766 4.098 1 84.56 139 PHE B N 1
ATOM 6074 C CA . PHE B 1 139 ? -1.723 23.688 4.285 1 84.56 139 PHE B CA 1
ATOM 6075 C C . PHE B 1 139 ? -1.19 24.969 4.918 1 84.56 139 PHE B C 1
ATOM 6077 O O . PHE B 1 139 ? -0.415 24.906 5.875 1 84.56 139 PHE B O 1
ATOM 6084 N N . ILE B 1 140 ? -1.675 26.078 4.418 1 78.5 140 ILE B N 1
ATOM 6085 C CA . ILE B 1 140 ? -1.258 27.375 4.941 1 78.5 140 ILE B CA 1
ATOM 6086 C C . ILE B 1 140 ? -1.678 27.5 6.402 1 78.5 140 ILE B C 1
ATOM 6088 O O . ILE B 1 140 ? -0.9 27.953 7.242 1 78.5 140 ILE B O 1
ATOM 6092 N N . PHE B 1 141 ? -2.873 27.078 6.66 1 77.88 141 PHE B N 1
ATOM 6093 C CA . PHE B 1 141 ? -3.365 27.125 8.031 1 77.88 141 PHE B CA 1
ATOM 6094 C C . PHE B 1 141 ? -2.457 26.312 8.953 1 77.88 141 PHE B C 1
ATOM 6096 O O . PHE B 1 141 ? -2.084 26.781 10.031 1 77.88 141 PHE B O 1
ATOM 6103 N N . LEU B 1 142 ? -2.076 25.141 8.531 1 78.31 142 LEU B N 1
ATOM 6104 C CA . LEU B 1 142 ? -1.285 24.234 9.359 1 78.31 142 LEU B CA 1
ATOM 6105 C C . LEU B 1 142 ? 0.098 24.828 9.633 1 78.31 142 LEU B C 1
ATOM 6107 O O . LEU B 1 142 ? 0.63 24.688 10.734 1 78.31 142 LEU B O 1
ATOM 6111 N N . ILE B 1 143 ? 0.704 25.453 8.703 1 76.75 143 ILE B N 1
ATOM 6112 C CA . ILE B 1 143 ? 2.072 25.922 8.875 1 76.75 143 ILE B CA 1
ATOM 6113 C C . ILE B 1 143 ? 2.072 27.234 9.641 1 76.75 143 ILE B C 1
ATOM 6115 O O . ILE B 1 143 ? 3.096 27.641 10.203 1 76.75 143 ILE B O 1
ATOM 6119 N N . THR B 1 144 ? 0.935 27.906 9.688 1 71.94 144 THR B N 1
ATOM 6120 C CA . THR B 1 144 ? 0.916 29.219 10.32 1 71.94 144 THR B CA 1
ATOM 6121 C C . THR B 1 144 ? 0.288 29.141 11.711 1 71.94 144 THR B C 1
ATOM 6123 O O . THR B 1 144 ? 0.73 29.828 12.641 1 71.94 144 THR B O 1
ATOM 6126 N N . GLN B 1 145 ? -0.824 28.375 11.797 1 63.72 145 GLN B N 1
ATOM 6127 C CA . GLN B 1 145 ? -1.591 28.391 13.039 1 63.72 145 GLN B CA 1
ATOM 6128 C C . GLN B 1 145 ? -1.6 27.031 13.703 1 63.72 145 GLN B C 1
ATOM 6130 O O . GLN B 1 145 ? -2.16 26.859 14.789 1 63.72 145 GLN B O 1
ATOM 6135 N N . GLY B 1 146 ? -0.977 26.078 13.016 1 61.31 146 GLY B N 1
ATOM 6136 C CA . GLY B 1 146 ? -0.999 24.734 13.562 1 61.31 146 GLY B CA 1
ATOM 6137 C C . GLY B 1 146 ? -0.065 24.547 14.742 1 61.31 146 GLY B C 1
ATOM 6138 O O . GLY B 1 146 ? 0.112 23.438 15.234 1 61.31 146 GLY B O 1
ATOM 6139 N N . ASN B 1 147 ? 0.674 25.547 15.102 1 56.16 147 ASN B N 1
ATOM 6140 C CA . ASN B 1 147 ? 1.729 25.438 16.109 1 56.16 147 ASN B CA 1
ATOM 6141 C C . ASN B 1 147 ? 1.157 25.391 17.516 1 56.16 147 ASN B C 1
ATOM 6143 O O . ASN B 1 147 ? 1.906 25.422 18.5 1 56.16 147 ASN B O 1
ATOM 6147 N N . GLY B 1 148 ? -0.125 25.297 17.594 1 55.22 148 GLY B N 1
ATOM 6148 C CA . GLY B 1 148 ? -0.577 25.391 18.969 1 55.22 148 GLY B CA 1
ATOM 6149 C C . GLY B 1 148 ? -0.43 24.094 19.734 1 55.22 148 GLY B C 1
ATOM 6150 O O . GLY B 1 148 ? 0.687 23.625 19.953 1 55.22 148 GLY B O 1
ATOM 6151 N N . GLU B 1 149 ? -1.378 23.328 19.984 1 62.31 149 GLU B N 1
ATOM 6152 C CA . GLU B 1 149 ? -1.38 22.141 20.844 1 62.31 149 GLU B CA 1
ATOM 6153 C C . GLU B 1 149 ? -1.206 20.859 20.031 1 62.31 149 GLU B C 1
ATOM 6155 O O . GLU B 1 149 ? -1.669 20.781 18.891 1 62.31 149 GLU B O 1
ATOM 6160 N N . SER B 1 150 ? -0.251 20.109 20.391 1 69.62 150 SER B N 1
ATOM 6161 C CA . SER B 1 150 ? 0.001 18.797 19.797 1 69.62 150 SER B CA 1
ATOM 6162 C C . SER B 1 150 ? -0.053 17.703 20.859 1 69.62 150 SER B C 1
ATOM 6164 O O . SER B 1 150 ? -0.084 17.984 22.062 1 69.62 150 SER B O 1
ATOM 6166 N N . THR B 1 151 ? -0.323 16.578 20.391 1 73.94 151 THR B N 1
ATOM 6167 C CA . THR B 1 151 ? -0.208 15.422 21.281 1 73.94 151 THR B CA 1
ATOM 6168 C C . THR B 1 151 ? 1.251 15.008 21.438 1 73.94 151 THR B C 1
ATOM 6170 O O . THR B 1 151 ? 2.1 15.375 20.625 1 73.94 151 THR B O 1
ATOM 6173 N N . LYS B 1 152 ? 1.396 14.289 22.562 1 75.12 152 LYS B N 1
ATOM 6174 C CA . LYS B 1 152 ? 2.744 13.773 22.781 1 75.12 152 LYS B CA 1
ATOM 6175 C C . LYS B 1 152 ? 3.195 12.906 21.609 1 75.12 152 LYS B C 1
ATOM 6177 O O . LYS B 1 152 ? 4.348 12.984 21.188 1 75.12 152 LYS B O 1
ATOM 6182 N N . ALA B 1 153 ? 2.328 12.117 21.141 1 76.56 153 ALA B N 1
ATOM 6183 C CA . ALA B 1 153 ? 2.65 11.234 20.031 1 76.56 153 ALA B CA 1
ATOM 6184 C C . ALA B 1 153 ? 2.977 12.031 18.766 1 76.56 153 ALA B C 1
ATOM 6186 O O . ALA B 1 153 ? 3.912 11.695 18.031 1 76.56 153 ALA B O 1
ATOM 6187 N N . GLN B 1 154 ? 2.223 13.008 18.531 1 79.69 154 GLN B N 1
ATOM 6188 C CA . GLN B 1 154 ? 2.459 13.836 17.359 1 79.69 154 GLN B CA 1
ATOM 6189 C C . GLN B 1 154 ? 3.777 14.594 17.469 1 79.69 154 GLN B C 1
ATOM 6191 O O . GLN B 1 154 ? 4.5 14.75 16.484 1 79.69 154 GLN B O 1
ATOM 6196 N N . ASP B 1 155 ? 4.051 15.094 18.656 1 82.75 155 ASP B N 1
ATOM 6197 C CA . ASP B 1 155 ? 5.316 15.789 18.875 1 82.75 155 ASP B CA 1
ATOM 6198 C C . ASP B 1 155 ? 6.5 14.875 18.562 1 82.75 155 ASP B C 1
ATOM 6200 O O . ASP B 1 155 ? 7.465 15.297 17.922 1 82.75 155 ASP B O 1
ATOM 6204 N N . LEU B 1 156 ? 6.395 13.68 19.062 1 84.31 156 LEU B N 1
ATOM 6205 C CA . LEU B 1 156 ? 7.457 12.711 18.828 1 84.31 156 LEU B CA 1
ATOM 6206 C C . LEU B 1 156 ? 7.617 12.445 17.328 1 84.31 156 LEU B C 1
ATOM 6208 O O . LEU B 1 156 ? 8.742 12.344 16.828 1 84.31 156 LEU B O 1
ATOM 6212 N N . GLU B 1 157 ? 6.582 12.359 16.688 1 86.12 157 GLU B N 1
ATOM 6213 C CA . GLU B 1 157 ? 6.621 12.102 15.258 1 86.12 157 GLU B CA 1
ATOM 6214 C C . GLU B 1 157 ? 7.242 13.273 14.5 1 86.12 157 GLU B C 1
ATOM 6216 O O . GLU B 1 157 ? 8.094 13.07 13.633 1 86.12 157 GLU B O 1
ATOM 6221 N N . ILE B 1 158 ? 6.801 14.445 14.836 1 87.31 158 ILE B N 1
ATOM 6222 C CA . ILE B 1 158 ? 7.309 15.648 14.18 1 87.31 158 ILE B CA 1
ATOM 6223 C C . ILE B 1 158 ? 8.812 15.773 14.43 1 87.31 158 ILE B C 1
ATOM 6225 O O . ILE B 1 158 ? 9.578 16.031 13.5 1 87.31 158 ILE B O 1
ATOM 6229 N N . PHE B 1 159 ? 9.172 15.523 15.609 1 90.31 159 PHE B N 1
ATOM 6230 C CA . PHE B 1 159 ? 10.578 15.672 15.969 1 90.31 159 PHE B CA 1
ATOM 6231 C C . PHE B 1 159 ? 11.43 14.656 15.227 1 90.31 159 PHE B C 1
ATOM 6233 O O . PHE B 1 159 ? 12.469 15 14.656 1 90.31 159 PHE B O 1
ATOM 6240 N N . ASN B 1 160 ? 11.055 13.422 15.164 1 91.25 160 ASN B N 1
ATOM 6241 C CA . ASN B 1 160 ? 11.852 12.352 14.594 1 91.25 160 ASN B CA 1
ATOM 6242 C C . ASN B 1 160 ? 11.773 12.344 13.07 1 91.25 160 ASN B C 1
ATOM 6244 O O . ASN B 1 160 ? 12.773 12.094 12.391 1 91.25 160 ASN B O 1
ATOM 6248 N N . SER B 1 161 ? 10.625 12.641 12.516 1 90.25 161 SER B N 1
ATOM 6249 C CA . SER B 1 161 ? 10.414 12.43 11.086 1 90.25 161 SER B CA 1
ATOM 6250 C C . SER B 1 161 ? 10.586 13.734 10.305 1 90.25 161 SER B C 1
ATOM 6252 O O . SER B 1 161 ? 10.727 13.711 9.078 1 90.25 161 SER B O 1
ATOM 6254 N N . MET B 1 162 ? 10.594 14.836 11.008 1 91.38 162 MET B N 1
ATOM 6255 C CA . MET B 1 162 ? 10.695 16.109 10.297 1 91.38 162 MET B CA 1
ATOM 6256 C C . MET B 1 162 ? 11.898 16.906 10.781 1 91.38 162 MET B C 1
ATOM 6258 O O . MET B 1 162 ? 12.875 17.078 10.047 1 91.38 162 MET B O 1
ATOM 6262 N N . MET B 1 163 ? 11.992 17.203 12.047 1 92.06 163 MET B N 1
ATOM 6263 C CA . MET B 1 163 ? 12.992 18.141 12.562 1 92.06 163 MET B CA 1
ATOM 6264 C C . MET B 1 163 ? 14.383 17.531 12.531 1 92.06 163 MET B C 1
ATOM 6266 O O . MET B 1 163 ? 15.32 18.125 11.992 1 92.06 163 MET B O 1
ATOM 6270 N N . VAL B 1 164 ? 14.5 16.344 13.094 1 92.88 164 VAL B N 1
ATOM 6271 C CA . VAL B 1 164 ? 15.805 15.703 13.195 1 92.88 164 VAL B CA 1
ATOM 6272 C C . VAL B 1 164 ? 16.391 15.484 11.805 1 92.88 164 VAL B C 1
ATOM 6274 O O . VAL B 1 164 ? 17.547 15.844 11.547 1 92.88 164 VAL B O 1
ATOM 6277 N N . PRO B 1 165 ? 15.648 14.922 10.898 1 94.06 165 PRO B N 1
ATOM 6278 C CA . PRO B 1 165 ? 16.203 14.742 9.555 1 94.06 165 PRO B CA 1
ATOM 6279 C C . PRO B 1 165 ? 16.656 16.062 8.93 1 94.06 165 PRO B C 1
ATOM 6281 O O . PRO B 1 165 ? 17.688 16.109 8.242 1 94.06 165 PRO B O 1
ATOM 6284 N N . VAL B 1 166 ? 15.922 17.141 9.141 1 95.62 166 VAL B N 1
ATOM 6285 C CA . VAL B 1 166 ? 16.281 18.438 8.594 1 95.62 166 VAL B CA 1
ATOM 6286 C C . VAL B 1 166 ? 17.609 18.906 9.211 1 95.62 166 VAL B C 1
ATOM 6288 O O . VAL B 1 166 ? 18.484 19.375 8.5 1 95.62 166 VAL B O 1
ATOM 6291 N N . ILE B 1 167 ? 17.719 18.75 10.5 1 95.5 167 ILE B N 1
ATOM 6292 C CA . ILE B 1 167 ? 18.938 19.141 11.203 1 95.5 167 ILE B CA 1
ATOM 6293 C C . ILE B 1 167 ? 20.109 18.312 10.688 1 95.5 167 ILE B C 1
ATOM 6295 O O . ILE B 1 167 ? 21.188 18.844 10.406 1 95.5 167 ILE B O 1
ATOM 6299 N N . MET B 1 168 ? 19.938 17.062 10.508 1 95.25 168 MET B N 1
ATOM 6300 C CA . MET B 1 168 ? 21 16.156 10.055 1 95.25 168 MET B CA 1
ATOM 6301 C C . MET B 1 168 ? 21.453 16.516 8.648 1 95.25 168 MET B C 1
ATOM 6303 O O . MET B 1 168 ? 22.656 16.531 8.359 1 95.25 168 MET B O 1
ATOM 6307 N N . THR B 1 169 ? 20.5 16.75 7.789 1 95.69 169 THR B N 1
ATOM 6308 C CA . THR B 1 169 ? 20.875 17.109 6.422 1 95.69 169 THR B CA 1
ATOM 6309 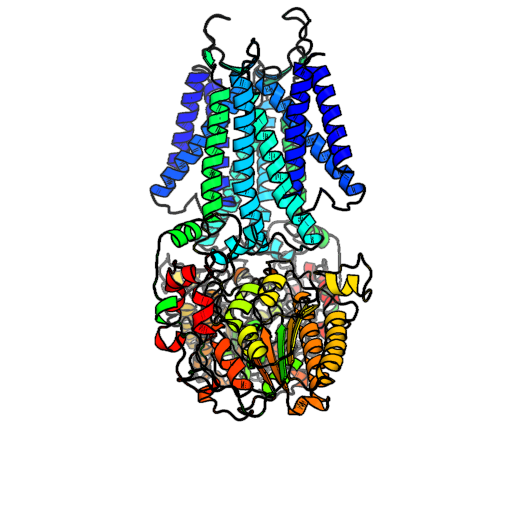C C . THR B 1 169 ? 21.594 18.453 6.387 1 95.69 169 THR B C 1
ATOM 6311 O O . THR B 1 169 ? 22.5 18.656 5.562 1 95.69 169 THR B O 1
ATOM 6314 N N . ALA B 1 170 ? 21.188 19.406 7.273 1 96.69 170 ALA B N 1
ATOM 6315 C CA . ALA B 1 170 ? 21.891 20.672 7.379 1 96.69 170 ALA B CA 1
ATOM 6316 C C . ALA B 1 170 ? 23.359 20.469 7.77 1 96.69 170 ALA B C 1
ATOM 6318 O O . ALA B 1 170 ? 24.25 21.047 7.16 1 96.69 170 ALA B O 1
ATOM 6319 N N . ILE B 1 171 ? 23.547 19.578 8.727 1 95.88 171 ILE B N 1
ATOM 6320 C CA . ILE B 1 171 ? 24.906 19.312 9.203 1 95.88 171 ILE B CA 1
ATOM 6321 C C . ILE B 1 171 ? 25.719 18.641 8.102 1 95.88 171 ILE B C 1
ATOM 6323 O O . ILE B 1 171 ? 26.859 19.016 7.855 1 95.88 171 ILE B O 1
ATOM 6327 N N . ILE B 1 172 ? 25.156 17.703 7.426 1 95.38 172 ILE B N 1
ATOM 6328 C CA . ILE B 1 172 ? 25.828 17.016 6.332 1 95.38 172 ILE B CA 1
ATOM 6329 C C . ILE B 1 172 ? 26.141 18 5.215 1 95.38 172 ILE B C 1
ATOM 6331 O O . ILE B 1 172 ? 27.219 17.953 4.613 1 95.38 172 ILE B O 1
ATOM 6335 N N . GLY B 1 173 ? 25.156 18.875 4.918 1 95.94 173 GLY B N 1
ATOM 6336 C CA . GLY B 1 173 ? 25.438 19.922 3.949 1 95.94 173 GLY B CA 1
ATOM 6337 C C . GLY B 1 173 ? 26.641 20.781 4.316 1 95.94 173 GLY B C 1
ATOM 6338 O O . GLY B 1 173 ? 27.422 21.156 3.449 1 95.94 173 GLY B O 1
ATOM 6339 N N . GLY B 1 174 ? 26.812 21.094 5.59 1 96.19 174 GLY B N 1
ATOM 6340 C CA . GLY B 1 174 ? 27.953 21.859 6.055 1 96.19 174 GLY B CA 1
ATOM 6341 C C . GLY B 1 174 ? 29.281 21.156 5.805 1 96.19 174 GLY B C 1
ATOM 6342 O O . GLY B 1 174 ? 30.297 21.812 5.551 1 96.19 174 GLY B O 1
ATOM 6343 N N . LEU B 1 175 ? 29.312 19.844 5.836 1 95 175 LEU B N 1
ATOM 6344 C CA . LEU B 1 175 ? 30.531 19.062 5.617 1 95 175 LEU B CA 1
ATOM 6345 C C . LEU B 1 175 ? 31.078 19.297 4.211 1 95 175 LEU B C 1
ATOM 6347 O O . LEU B 1 175 ? 32.281 19.141 3.971 1 95 175 LEU B O 1
ATOM 6351 N N . VAL B 1 176 ? 30.219 19.625 3.25 1 94.44 176 VAL B N 1
ATOM 6352 C CA . VAL B 1 176 ? 30.641 19.875 1.876 1 94.44 176 VAL B CA 1
ATOM 6353 C C . VAL B 1 176 ? 31.625 21.047 1.847 1 94.44 176 VAL B C 1
ATOM 6355 O O . VAL B 1 176 ? 32.594 21.031 1.075 1 94.44 176 VAL B O 1
ATOM 6358 N N . GLY B 1 177 ? 31.453 22.062 2.744 1 92.81 177 GLY B N 1
ATOM 6359 C CA . GLY B 1 177 ? 32.344 23.203 2.834 1 92.81 177 GLY B CA 1
ATOM 6360 C C . GLY B 1 177 ? 33.75 22.828 3.314 1 92.81 177 GLY B C 1
ATOM 6361 O O . GLY B 1 177 ? 34.688 23.562 3.082 1 92.81 177 GLY B O 1
ATOM 6362 N N . PHE B 1 178 ? 33.875 21.656 3.883 1 92.44 178 PHE B N 1
ATOM 6363 C CA . PHE B 1 178 ? 35.125 21.234 4.445 1 92.44 178 PHE B CA 1
ATOM 6364 C C . PHE B 1 178 ? 35.938 20.438 3.428 1 92.44 178 PHE B C 1
ATOM 6366 O O . PHE B 1 178 ? 37.094 20.062 3.682 1 92.44 178 PHE B O 1
ATOM 6373 N N . VAL B 1 179 ? 35.375 20.172 2.279 1 91.62 179 VAL B N 1
ATOM 6374 C CA . VAL B 1 179 ? 36.094 19.438 1.245 1 91.62 179 VAL B CA 1
ATOM 6375 C C . VAL B 1 179 ? 37.281 20.25 0.763 1 91.62 179 VAL B C 1
ATOM 6377 O O . VAL B 1 179 ? 37.125 21.359 0.266 1 91.62 179 VAL B O 1
ATOM 6380 N N . ARG B 1 180 ? 38.469 19.781 1.002 1 89.88 180 ARG B N 1
ATOM 6381 C CA . ARG B 1 180 ? 39.719 20.422 0.594 1 89.88 180 ARG B CA 1
ATOM 6382 C C . ARG B 1 180 ? 40.719 19.406 0.025 1 89.88 180 ARG B C 1
ATOM 6384 O O . ARG B 1 180 ? 41.812 19.219 0.557 1 89.88 180 ARG B O 1
ATOM 6391 N N . SER B 1 181 ? 40.25 18.75 -0.998 1 91.62 181 SER B N 1
ATOM 6392 C CA . SER B 1 181 ? 41.094 17.75 -1.657 1 91.62 181 SER B CA 1
ATOM 6393 C C . SER B 1 181 ? 41.125 17.969 -3.168 1 91.62 181 SER B C 1
ATOM 6395 O O . SER B 1 181 ? 40.188 18.562 -3.734 1 91.62 181 SER B O 1
ATOM 6397 N N . ASN B 1 182 ? 42.188 17.688 -3.768 1 92.88 182 ASN B N 1
ATOM 6398 C CA . ASN B 1 182 ? 42.312 17.578 -5.219 1 92.88 182 ASN B CA 1
ATOM 6399 C C . ASN B 1 182 ? 42.062 16.156 -5.695 1 92.88 182 ASN B C 1
ATOM 6401 O O . ASN B 1 182 ? 42.344 15.195 -4.973 1 92.88 182 ASN B O 1
ATOM 6405 N N . LEU B 1 183 ? 41.406 16.125 -6.773 1 92.88 183 LEU B N 1
ATOM 6406 C CA . LEU B 1 183 ? 41.25 14.812 -7.41 1 92.88 183 LEU B CA 1
ATOM 6407 C C . LEU B 1 183 ? 42.469 14.531 -8.312 1 92.88 183 LEU B C 1
ATOM 6409 O O . LEU B 1 183 ? 42.75 15.297 -9.242 1 92.88 183 LEU B O 1
ATOM 6413 N N . VAL B 1 184 ? 43.188 13.555 -7.945 1 92.25 184 VAL B N 1
ATOM 6414 C CA . VAL B 1 184 ? 44.375 13.172 -8.711 1 92.25 184 VAL B CA 1
ATOM 6415 C C . VAL B 1 184 ? 44.031 11.984 -9.609 1 92.25 184 VAL B C 1
ATOM 6417 O O . VAL B 1 184 ? 43.531 10.969 -9.133 1 92.25 184 VAL B O 1
ATOM 6420 N N . ILE B 1 185 ? 44.219 12.172 -10.82 1 88.88 185 ILE B N 1
ATOM 6421 C CA . ILE B 1 185 ? 44.031 11.102 -11.805 1 88.88 185 ILE B CA 1
ATOM 6422 C C . ILE B 1 185 ? 45.406 10.664 -12.32 1 88.88 185 ILE B C 1
ATOM 6424 O O . ILE B 1 185 ? 46.125 11.445 -12.969 1 88.88 185 ILE B O 1
ATOM 6428 N N . GLU B 1 186 ? 45.812 9.523 -11.977 1 82.75 186 GLU B N 1
ATOM 6429 C CA . GLU B 1 186 ? 47.094 9.008 -12.391 1 82.75 186 GLU B CA 1
ATOM 6430 C C . GLU B 1 186 ? 47.125 8.695 -13.883 1 82.75 186 GLU B C 1
ATOM 6432 O O . GLU B 1 186 ? 46.094 8.438 -14.484 1 82.75 186 GLU B O 1
ATOM 6437 N N . ASN B 1 187 ? 48.344 8.859 -14.5 1 68.31 187 ASN B N 1
ATOM 6438 C CA . ASN B 1 187 ? 48.531 8.703 -15.945 1 68.31 187 ASN B CA 1
ATOM 6439 C C . ASN B 1 187 ? 47.938 7.387 -16.438 1 68.31 187 ASN B C 1
ATOM 6441 O O . ASN B 1 187 ? 48.125 6.34 -15.812 1 68.31 187 ASN B O 1
ATOM 6445 N N . PHE B 1 188 ? 47 7.484 -17.344 1 62.03 188 PHE B N 1
ATOM 6446 C CA . PHE B 1 188 ? 46.188 6.43 -17.906 1 62.03 188 PHE B CA 1
ATOM 6447 C C . PHE B 1 188 ? 47.031 5.383 -18.609 1 62.03 188 PHE B C 1
ATOM 6449 O O . PHE B 1 188 ? 46.594 4.238 -18.797 1 62.03 188 PHE B O 1
ATOM 6456 N N . ARG B 1 189 ? 48.188 5.668 -19.453 1 55.75 189 ARG B N 1
ATOM 6457 C CA . ARG B 1 189 ? 48.812 4.711 -20.344 1 55.75 189 ARG B CA 1
ATOM 6458 C C . ARG B 1 189 ? 49.875 3.902 -19.609 1 55.75 189 ARG B C 1
ATOM 6460 O O . ARG B 1 189 ? 50.75 4.469 -18.922 1 55.75 189 ARG B O 1
ATOM 6467 N N . ASN B 1 190 ? 49.719 2.629 -19.406 1 53.31 190 ASN B N 1
ATOM 6468 C CA . ASN B 1 190 ? 50.688 1.706 -18.812 1 53.31 190 ASN B CA 1
ATOM 6469 C C . ASN B 1 190 ? 52.094 1.959 -19.328 1 53.31 190 ASN B C 1
ATOM 6471 O O . ASN B 1 190 ? 53.062 1.45 -18.766 1 53.31 190 ASN B O 1
ATOM 6475 N N . ASP B 1 191 ? 52.281 2.232 -20.641 1 48.84 191 ASP B N 1
ATOM 6476 C CA . ASP B 1 191 ? 53.625 2.254 -21.234 1 48.84 191 ASP B CA 1
ATOM 6477 C C . ASP B 1 191 ? 54.375 3.52 -20.859 1 48.84 191 ASP B C 1
ATOM 6479 O O . ASP B 1 191 ? 55.5 3.75 -21.328 1 48.84 191 ASP B O 1
ATOM 6483 N N . SER B 1 192 ? 53.75 4.449 -20.359 1 48.47 192 SER B N 1
ATOM 6484 C CA . SER B 1 192 ? 54.562 5.656 -20.203 1 48.47 192 SER B CA 1
ATOM 6485 C C . SER B 1 192 ? 55.375 5.598 -18.922 1 48.47 192 SER B C 1
ATOM 6487 O O . SER B 1 192 ? 55.031 4.895 -17.969 1 48.47 192 SER B O 1
ATOM 6489 N N . LYS B 1 193 ? 56.656 6.207 -18.859 1 47.06 193 LYS B N 1
ATOM 6490 C CA . LYS B 1 193 ? 57.656 6.312 -17.781 1 47.06 193 LYS B CA 1
ATOM 6491 C C . LYS B 1 193 ? 57 6.766 -16.484 1 47.06 193 LYS B C 1
ATOM 6493 O O . LYS B 1 193 ? 56.156 7.664 -16.5 1 47.06 193 LYS B O 1
ATOM 6498 N N . GLU B 1 194 ? 57.094 6.246 -15.336 1 42.09 194 GLU B N 1
ATOM 6499 C CA . GLU B 1 194 ? 56.875 6.438 -13.906 1 42.09 194 GLU B CA 1
ATOM 6500 C C . GLU B 1 194 ? 57.031 7.902 -13.508 1 42.09 194 GLU B C 1
ATOM 6502 O O . GLU B 1 194 ? 58.062 8.516 -13.812 1 42.09 194 GLU B O 1
ATOM 6507 N N . GLY B 1 195 ? 56.031 8.75 -13.211 1 49.06 195 GLY B N 1
ATOM 6508 C CA . GLY B 1 195 ? 56.156 10.039 -12.547 1 49.06 195 GLY B CA 1
ATOM 6509 C C . GLY B 1 195 ? 55.562 11.18 -13.344 1 49.06 195 GLY B C 1
ATOM 6510 O O . GLY B 1 195 ? 55.312 12.258 -12.805 1 49.06 195 GLY B O 1
ATOM 6511 N N . GLU B 1 196 ? 55.594 11.141 -14.68 1 57.16 196 GLU B N 1
ATOM 6512 C CA . GLU B 1 196 ? 55.594 12.43 -15.359 1 57.16 196 GLU B CA 1
ATOM 6513 C C . GLU B 1 196 ? 54.188 12.969 -15.5 1 57.16 196 GLU B C 1
ATOM 6515 O O . GLU B 1 196 ? 53.969 14.188 -15.438 1 57.16 196 GLU B O 1
ATOM 6520 N N . ASN B 1 197 ? 52.969 12.18 -15.906 1 67.56 197 ASN B N 1
ATOM 6521 C CA . ASN B 1 197 ? 51.844 13.031 -16.312 1 67.56 197 ASN B CA 1
ATOM 6522 C C . ASN B 1 197 ? 50.594 12.781 -15.469 1 67.56 197 ASN B C 1
ATOM 6524 O O . ASN B 1 197 ? 49.938 11.766 -15.633 1 67.56 197 ASN B O 1
ATOM 6528 N N . LYS B 1 198 ? 50.438 13.109 -14.25 1 82.25 198 LYS B N 1
ATOM 6529 C CA . LYS B 1 198 ? 49.25 13.125 -13.422 1 82.25 198 LYS B CA 1
ATOM 6530 C C . LYS B 1 198 ? 48.406 14.359 -13.711 1 82.25 198 LYS B C 1
ATOM 6532 O O . LYS B 1 198 ? 48.938 15.438 -13.984 1 82.25 198 LYS B O 1
ATOM 6537 N N . TYR B 1 199 ? 47.094 14 -13.922 1 87.31 199 TYR B N 1
ATOM 6538 C CA . TYR B 1 199 ? 46.188 15.117 -14.031 1 87.31 199 TYR B CA 1
ATOM 6539 C C . TYR B 1 199 ? 45.562 15.453 -12.672 1 87.31 199 TYR B C 1
ATOM 6541 O O . TYR B 1 199 ? 45.125 14.562 -11.945 1 87.31 199 TYR B O 1
ATOM 6549 N N . ILE B 1 200 ? 45.688 16.656 -12.258 1 91 200 ILE B N 1
ATOM 6550 C CA . ILE B 1 200 ? 45.156 17.109 -10.977 1 91 200 ILE B CA 1
ATOM 6551 C C . ILE B 1 200 ? 43.938 18 -11.203 1 91 200 ILE B C 1
ATOM 6553 O O . ILE B 1 200 ? 44.062 19.062 -11.82 1 91 200 ILE B O 1
ATOM 6557 N N . PHE B 1 201 ? 42.844 17.5 -10.82 1 91.75 201 PHE B N 1
ATOM 6558 C CA . PHE B 1 201 ? 41.625 18.281 -10.836 1 91.75 201 PHE B CA 1
ATOM 6559 C C . PHE B 1 201 ? 41.438 19.016 -9.508 1 91.75 201 PHE B C 1
ATOM 6561 O O . PHE B 1 201 ? 41.219 18.391 -8.469 1 91.75 201 PHE B O 1
ATOM 6568 N N . LYS B 1 202 ? 41.406 20.328 -9.492 1 91.75 202 LYS B N 1
ATOM 6569 C CA . LYS B 1 202 ? 41.5 21.125 -8.273 1 91.75 202 LYS B CA 1
ATOM 6570 C C . LYS B 1 202 ? 40.125 21.594 -7.82 1 91.75 202 LYS B C 1
ATOM 6572 O O . LYS B 1 202 ? 40 22.203 -6.762 1 91.75 202 LYS B O 1
ATOM 6577 N N . HIS B 1 203 ? 39.094 21.344 -8.539 1 92.56 203 HIS B N 1
ATOM 6578 C CA . HIS B 1 203 ? 37.781 21.938 -8.25 1 92.56 203 HIS B CA 1
ATOM 6579 C C . HIS B 1 203 ? 36.812 20.891 -7.672 1 92.56 203 HIS B C 1
ATOM 6581 O O . HIS B 1 203 ? 35.656 20.844 -8.047 1 92.56 203 HIS B O 1
ATOM 6587 N N . THR B 1 204 ? 37.312 20.031 -6.777 1 92.81 204 THR B N 1
ATOM 6588 C CA . THR B 1 204 ? 36.5 18.984 -6.168 1 92.81 204 THR B CA 1
ATOM 6589 C C . THR B 1 204 ? 35.406 19.594 -5.309 1 92.81 204 THR B C 1
ATOM 6591 O O . THR B 1 204 ? 34.281 19.094 -5.301 1 92.81 204 THR B O 1
ATOM 6594 N N . LYS B 1 205 ? 35.656 20.656 -4.629 1 92.56 205 LYS B N 1
ATOM 6595 C CA . LYS B 1 205 ? 34.656 21.344 -3.805 1 92.56 205 LYS B CA 1
ATOM 6596 C C . LYS B 1 205 ? 33.531 21.891 -4.66 1 92.56 205 LYS B C 1
ATOM 6598 O O . LYS B 1 205 ? 32.344 21.781 -4.289 1 92.56 205 LYS B O 1
ATOM 6603 N N . LEU B 1 206 ? 33.938 22.406 -5.762 1 93.62 206 LEU B N 1
ATOM 6604 C CA . LEU B 1 206 ? 32.906 22.938 -6.672 1 93.62 206 LEU B CA 1
ATOM 6605 C C . LEU B 1 206 ? 31.969 21.828 -7.129 1 93.62 206 LEU B C 1
ATOM 6607 O O . LEU B 1 206 ? 30.75 22.031 -7.176 1 93.62 206 LEU B O 1
ATOM 6611 N N . VAL B 1 207 ? 32.562 20.719 -7.418 1 92.81 207 VAL B N 1
ATOM 6612 C CA . VAL B 1 207 ? 31.75 19.594 -7.859 1 92.81 207 VAL B CA 1
ATOM 6613 C C . VAL B 1 207 ? 30.797 19.172 -6.746 1 92.81 207 VAL B C 1
ATOM 6615 O O . VAL B 1 207 ? 29.609 18.906 -7 1 92.81 207 VAL B O 1
ATOM 6618 N N . ALA B 1 208 ? 31.281 19.141 -5.559 1 94.06 208 ALA B N 1
ATOM 6619 C CA . ALA B 1 208 ? 30.438 18.766 -4.418 1 94.06 208 ALA B CA 1
ATOM 6620 C C . ALA B 1 208 ? 29.281 19.75 -4.25 1 94.06 208 ALA B C 1
ATOM 6622 O O . ALA B 1 208 ? 28.156 19.344 -3.967 1 94.06 208 ALA B O 1
ATOM 6623 N N . PHE B 1 209 ? 29.547 20.984 -4.43 1 95.12 209 PHE B N 1
ATOM 6624 C CA . PHE B 1 209 ? 28.5 21.984 -4.293 1 95.12 209 PHE B CA 1
ATOM 6625 C C . PHE B 1 209 ? 27.5 21.891 -5.438 1 95.12 209 PHE B C 1
ATOM 6627 O O . PHE B 1 209 ? 26.312 22.125 -5.25 1 95.12 209 PHE B O 1
ATOM 6634 N N . ILE B 1 210 ? 28 21.531 -6.617 1 94.19 210 ILE B N 1
ATOM 6635 C CA . ILE B 1 210 ? 27.094 21.344 -7.742 1 94.19 210 ILE B CA 1
ATOM 6636 C C . ILE B 1 210 ? 26.125 20.203 -7.438 1 94.19 210 ILE B C 1
ATOM 6638 O O . ILE B 1 210 ? 24.938 20.281 -7.73 1 94.19 210 ILE B O 1
ATOM 6642 N N . LEU B 1 211 ? 26.672 19.156 -6.844 1 93.12 211 LEU B N 1
ATOM 6643 C CA . LEU B 1 211 ? 25.828 18.047 -6.457 1 93.12 211 LEU B CA 1
ATOM 6644 C C . LEU B 1 211 ? 24.797 18.469 -5.414 1 93.12 211 LEU B C 1
ATOM 6646 O O . LEU B 1 211 ? 23.641 18.094 -5.484 1 93.12 211 LEU B O 1
ATOM 6650 N N . LEU B 1 212 ? 25.266 19.281 -4.48 1 95.12 212 LEU B N 1
ATOM 6651 C CA . LEU B 1 212 ? 24.375 19.797 -3.439 1 95.12 212 LEU B CA 1
ATOM 6652 C C . LEU B 1 212 ? 23.281 20.672 -4.039 1 95.12 212 LEU B C 1
ATOM 6654 O O . LEU B 1 212 ? 22.125 20.562 -3.654 1 95.12 212 LEU B O 1
ATOM 6658 N N . LEU B 1 213 ? 23.625 21.438 -5.031 1 94.06 213 LEU B N 1
ATOM 6659 C CA . LEU B 1 213 ? 22.656 22.312 -5.699 1 94.06 213 LEU B CA 1
ATOM 6660 C C . LEU B 1 213 ? 21.688 21.5 -6.555 1 94.06 213 LEU B C 1
ATOM 6662 O O . LEU B 1 213 ? 20.516 21.844 -6.656 1 94.06 213 LEU B O 1
ATOM 6666 N N . SER B 1 214 ? 22.219 20.422 -7.117 1 94.12 214 SER B N 1
ATOM 6667 C CA . SER B 1 214 ? 21.359 19.531 -7.883 1 94.12 214 SER B CA 1
ATOM 6668 C C . SER B 1 214 ? 20.312 18.859 -6.98 1 94.12 214 SER B C 1
ATOM 6670 O O . SER B 1 214 ? 19.156 18.719 -7.367 1 94.12 214 SER B O 1
ATOM 6672 N N . MET B 1 215 ? 20.828 18.531 -5.828 1 94.25 215 MET B N 1
ATOM 6673 C CA . MET B 1 215 ? 19.906 17.953 -4.859 1 94.25 215 MET B CA 1
ATOM 6674 C C . MET B 1 215 ? 18.844 18.984 -4.453 1 94.25 215 MET B C 1
ATOM 6676 O O . MET B 1 215 ? 17.688 18.641 -4.246 1 94.25 215 MET B O 1
ATOM 6680 N N . PHE B 1 216 ? 19.266 20.188 -4.359 1 95.62 216 PHE B N 1
ATOM 6681 C CA . PHE B 1 216 ? 18.328 21.25 -4.027 1 95.62 216 PHE B CA 1
ATOM 6682 C C . PHE B 1 216 ? 17.266 21.391 -5.109 1 95.62 216 PHE B C 1
ATOM 6684 O O . PHE B 1 216 ? 16.078 21.469 -4.809 1 95.62 216 PHE B O 1
ATOM 6691 N N . ALA B 1 217 ? 17.656 21.375 -6.332 1 93.94 217 ALA B N 1
ATOM 6692 C CA . ALA B 1 217 ? 16.703 21.438 -7.438 1 93.94 217 ALA B CA 1
ATOM 6693 C C . ALA B 1 217 ? 15.719 20.281 -7.391 1 93.94 217 ALA B C 1
ATOM 6695 O O . ALA B 1 217 ? 14.516 20.469 -7.574 1 93.94 217 ALA B O 1
ATOM 6696 N N . GLY B 1 218 ? 16.281 19.156 -7.098 1 93.81 218 GLY B N 1
ATOM 6697 C CA . GLY B 1 218 ? 15.422 18 -6.973 1 93.81 218 GLY B CA 1
ATOM 6698 C C . GLY B 1 218 ? 14.445 18.109 -5.816 1 93.81 218 GLY B C 1
ATOM 6699 O O . GLY B 1 218 ? 13.281 17.703 -5.941 1 93.81 218 GLY B O 1
ATOM 6700 N N . SER B 1 219 ? 14.938 18.641 -4.734 1 94.88 219 SER B N 1
ATOM 6701 C CA . SER B 1 219 ? 14.086 18.781 -3.561 1 94.88 219 SER B CA 1
ATOM 6702 C C . SER B 1 219 ? 12.961 19.781 -3.807 1 94.88 219 SER B C 1
ATOM 6704 O O . SER B 1 219 ? 11.852 19.609 -3.291 1 94.88 219 SER B O 1
ATOM 6706 N N . VAL B 1 220 ? 13.195 20.766 -4.594 1 92.94 220 VAL B N 1
ATOM 6707 C CA . VAL B 1 220 ? 12.164 21.734 -4.961 1 92.94 220 VAL B CA 1
ATOM 6708 C C . VAL B 1 220 ? 11.07 21.047 -5.766 1 92.94 220 VAL B C 1
ATOM 6710 O O . VAL B 1 220 ? 9.883 21.188 -5.465 1 92.94 220 VAL B O 1
ATOM 6713 N N . VAL B 1 221 ? 11.461 20.266 -6.68 1 91.88 221 VAL B N 1
ATOM 6714 C CA . VAL B 1 221 ? 10.508 19.531 -7.504 1 91.88 221 VAL B CA 1
ATOM 6715 C C . VAL B 1 221 ? 9.695 18.578 -6.637 1 91.88 221 VAL B C 1
ATOM 6717 O O . VAL B 1 221 ? 8.469 18.484 -6.785 1 91.88 221 VAL B O 1
ATOM 6720 N N . TYR B 1 222 ? 10.406 17.969 -5.82 1 92.88 222 TYR B N 1
ATOM 6721 C CA . TYR B 1 222 ? 9.734 17.031 -4.922 1 92.88 222 TYR B CA 1
ATOM 6722 C C . TYR B 1 222 ? 8.68 17.75 -4.082 1 92.88 222 TYR B C 1
ATOM 6724 O O . TYR B 1 222 ? 7.555 17.266 -3.945 1 92.88 222 TYR B O 1
ATOM 6732 N N . ALA B 1 223 ? 9.031 18.828 -3.496 1 91.94 223 ALA B N 1
ATOM 6733 C CA . ALA B 1 223 ? 8.117 19.594 -2.658 1 91.94 223 ALA B CA 1
ATOM 6734 C C . ALA B 1 223 ? 6.883 20.031 -3.449 1 91.94 223 ALA B C 1
ATOM 6736 O O . ALA B 1 223 ? 5.754 19.906 -2.973 1 91.94 223 ALA B O 1
ATOM 6737 N N . PHE B 1 224 ? 7.031 20.438 -4.656 1 89.75 224 PHE B N 1
ATOM 6738 C CA . PHE B 1 224 ? 5.934 20.906 -5.496 1 89.75 224 PHE B CA 1
ATOM 6739 C C . PHE B 1 224 ? 5.016 19.75 -5.875 1 89.75 224 PHE B C 1
ATOM 6741 O O . PHE B 1 224 ? 3.814 19.953 -6.082 1 89.75 224 PHE B O 1
ATOM 6748 N N . LYS B 1 225 ? 5.586 18.625 -5.855 1 89.56 225 LYS B N 1
ATOM 6749 C CA . LYS B 1 225 ? 4.785 17.453 -6.219 1 89.56 225 LYS B CA 1
ATOM 6750 C C . LYS B 1 225 ? 4.066 16.875 -5.004 1 89.56 225 LYS B C 1
ATOM 6752 O O . LYS B 1 225 ? 3.047 16.203 -5.141 1 89.56 225 LYS B O 1
ATOM 6757 N N . THR B 1 226 ? 4.586 17.156 -3.891 1 89.31 226 THR B N 1
ATOM 6758 C CA . THR B 1 226 ? 4.133 16.453 -2.691 1 89.31 226 THR B CA 1
ATOM 6759 C C . THR B 1 226 ? 3.133 17.312 -1.918 1 89.31 226 THR B C 1
ATOM 6761 O O . THR B 1 226 ? 2.229 16.781 -1.269 1 89.31 226 THR B O 1
ATOM 6764 N N . ILE B 1 227 ? 3.277 18.609 -1.883 1 89.31 227 ILE B N 1
ATOM 6765 C CA . ILE B 1 227 ? 2.387 19.531 -1.191 1 89.31 227 ILE B CA 1
ATOM 6766 C C . ILE B 1 227 ? 1.859 20.578 -2.176 1 89.31 227 ILE B C 1
ATOM 6768 O O . ILE B 1 227 ? 2.4 20.734 -3.273 1 89.31 227 ILE B O 1
ATOM 6772 N N . PRO B 1 228 ? 0.777 21.234 -1.882 1 87.69 228 PRO B N 1
ATOM 6773 C CA . PRO B 1 228 ? 0.113 22.094 -2.861 1 87.69 228 PRO B CA 1
ATOM 6774 C C . PRO B 1 228 ? 0.797 23.453 -3.012 1 87.69 228 PRO B C 1
ATOM 6776 O O . PRO B 1 228 ? 0.129 24.484 -2.998 1 87.69 228 PRO B O 1
ATOM 6779 N N . LEU B 1 229 ? 2.043 23.484 -3.285 1 84.19 229 LEU B N 1
ATOM 6780 C CA . LEU B 1 229 ? 2.812 24.719 -3.414 1 84.19 229 LEU B CA 1
ATOM 6781 C C . LEU B 1 229 ? 2.373 25.516 -4.645 1 84.19 229 LEU B C 1
ATOM 6783 O O . LEU B 1 229 ? 2.285 26.734 -4.598 1 84.19 229 LEU B O 1
ATOM 6787 N N . ARG B 1 230 ? 2.123 24.797 -5.699 1 79.25 230 ARG B N 1
ATOM 6788 C CA . ARG B 1 230 ? 1.65 25.469 -6.906 1 79.25 230 ARG B CA 1
ATOM 6789 C C . ARG B 1 230 ? 0.348 26.219 -6.645 1 79.25 230 ARG B C 1
ATOM 6791 O O . ARG B 1 230 ? 0.195 27.375 -7.055 1 79.25 230 ARG B O 1
ATOM 6798 N N . ASP B 1 231 ? -0.477 25.625 -5.926 1 80.5 231 ASP B N 1
ATOM 6799 C CA . ASP B 1 231 ? -1.774 26.219 -5.617 1 80.5 231 ASP B CA 1
ATOM 6800 C C . ASP B 1 231 ? -1.624 27.422 -4.676 1 80.5 231 ASP B C 1
ATOM 6802 O O . ASP B 1 231 ? -2.342 28.406 -4.805 1 80.5 231 ASP B O 1
ATOM 6806 N N . ILE B 1 232 ? -0.73 27.312 -3.846 1 80.44 232 ILE B N 1
ATOM 6807 C CA . ILE B 1 232 ? -0.458 28.406 -2.92 1 80.44 232 ILE B CA 1
ATOM 6808 C C . ILE B 1 232 ? 0.017 29.625 -3.695 1 80.44 232 ILE B C 1
ATOM 6810 O O . ILE B 1 232 ? -0.418 30.75 -3.424 1 80.44 232 ILE B O 1
ATOM 6814 N N . ILE B 1 233 ? 0.803 29.344 -4.621 1 76.38 233 ILE B N 1
ATOM 6815 C CA . ILE B 1 233 ? 1.321 30.438 -5.43 1 76.38 233 ILE B CA 1
ATOM 6816 C C . ILE B 1 233 ? 0.202 31.016 -6.293 1 76.38 233 ILE B C 1
ATOM 6818 O O . ILE B 1 233 ? 0.039 32.25 -6.375 1 76.38 233 ILE B O 1
ATOM 6822 N N . LYS B 1 234 ? -0.616 30.234 -6.809 1 74.38 234 LYS B N 1
ATOM 6823 C CA . LYS B 1 234 ? -1.727 30.672 -7.652 1 74.38 234 LYS B CA 1
ATOM 6824 C C . LYS B 1 234 ? -2.723 31.516 -6.867 1 74.38 234 LYS B C 1
ATOM 6826 O O . LYS B 1 234 ? -3.273 32.469 -7.395 1 74.38 234 LYS B O 1
ATOM 6831 N N . LEU B 1 235 ? -2.912 31.109 -5.668 1 75.19 235 LEU B N 1
ATOM 6832 C CA . LEU B 1 235 ? -3.844 31.812 -4.789 1 75.19 235 LEU B CA 1
ATOM 6833 C C . LEU B 1 235 ? -3.479 33.281 -4.664 1 75.19 235 LEU B C 1
ATOM 6835 O O . LEU B 1 235 ? -4.344 34.125 -4.402 1 75.19 235 LEU B O 1
ATOM 6839 N N . GLN B 1 236 ? -2.271 33.594 -4.969 1 70.81 236 GLN B N 1
ATOM 6840 C CA . GLN B 1 236 ? -1.809 34.969 -4.781 1 70.81 236 GLN B CA 1
ATOM 6841 C C . GLN B 1 236 ? -2.051 35.812 -6.031 1 70.81 236 GLN B C 1
ATOM 6843 O O . GLN B 1 236 ? -2.107 37.031 -5.957 1 70.81 236 GLN B O 1
ATOM 6848 N N . PHE B 1 237 ? -2.318 35.125 -7.129 1 76.75 237 PHE B N 1
ATOM 6849 C CA . PHE B 1 237 ? -2.338 35.906 -8.367 1 76.75 237 PHE B CA 1
ATOM 6850 C C . PHE B 1 237 ? -3.715 35.844 -9.016 1 76.75 237 PHE B C 1
ATOM 6852 O O . PHE B 1 237 ? -4.066 36.719 -9.812 1 76.75 237 PHE B O 1
ATOM 6859 N N . GLU B 1 238 ? -4.504 34.938 -8.758 1 81.62 238 GLU B N 1
ATOM 6860 C CA . GLU B 1 238 ? -5.836 34.812 -9.344 1 81.62 238 GLU B CA 1
ATOM 6861 C C . GLU B 1 238 ? -6.887 35.469 -8.453 1 81.62 238 GLU B C 1
ATOM 6863 O O . GLU B 1 238 ? -6.977 35.188 -7.262 1 81.62 238 GLU B O 1
ATOM 6868 N N . LYS B 1 239 ? -7.625 36.344 -9.031 1 87.5 239 LYS B N 1
ATOM 6869 C CA . LYS B 1 239 ? -8.625 37.094 -8.266 1 87.5 239 LYS B CA 1
ATOM 6870 C C . LYS B 1 239 ? -10.039 36.719 -8.68 1 87.5 239 LYS B C 1
ATOM 6872 O O . LYS B 1 239 ? -10.258 36.25 -9.805 1 87.5 239 LYS B O 1
ATOM 6877 N N . SER B 1 240 ? -10.953 36.75 -7.699 1 90.94 240 SER B N 1
ATOM 6878 C CA . SER B 1 240 ? -12.367 36.5 -7.949 1 90.94 240 SER B CA 1
ATOM 6879 C C . SER B 1 240 ? -13.25 37.406 -7.098 1 90.94 240 SER B C 1
ATOM 6881 O O . SER B 1 240 ? -12.914 37.719 -5.949 1 90.94 240 SER B O 1
ATOM 6883 N N . THR B 1 241 ? -14.367 37.906 -7.656 1 94.38 241 THR B N 1
ATOM 6884 C CA . THR B 1 241 ? -15.32 38.719 -6.91 1 94.38 241 THR B CA 1
ATOM 6885 C C . THR B 1 241 ? -16.469 37.875 -6.387 1 94.38 241 THR B C 1
ATOM 6887 O O . THR B 1 241 ? -17.438 38.406 -5.828 1 94.38 241 THR B O 1
ATOM 6890 N N . TYR B 1 242 ? -16.312 36.656 -6.543 1 94.25 242 TYR B N 1
ATOM 6891 C CA . TYR B 1 242 ? -17.406 35.719 -6.277 1 94.25 242 TYR B CA 1
ATOM 6892 C C . TYR B 1 242 ? -17.906 35.875 -4.84 1 94.25 242 TYR B C 1
ATOM 6894 O O . TYR B 1 242 ? -19.109 35.906 -4.59 1 94.25 242 TYR B O 1
ATOM 6902 N N . VAL B 1 243 ? -17.016 35.938 -3.867 1 94.94 243 VAL B N 1
ATOM 6903 C CA . VAL B 1 243 ? -17.406 36.031 -2.465 1 94.94 243 VAL B CA 1
ATOM 6904 C C . VAL B 1 243 ? -18.156 37.344 -2.242 1 94.94 243 VAL B C 1
ATOM 6906 O O . VAL B 1 243 ? -19.25 37.375 -1.662 1 94.94 243 VAL B O 1
ATOM 6909 N N . GLY B 1 244 ? -17.594 38.438 -2.734 1 94.75 244 GLY B N 1
ATOM 6910 C CA . GLY B 1 244 ? -18.234 39.719 -2.596 1 94.75 244 GLY B CA 1
ATOM 6911 C C . GLY B 1 244 ? -19.562 39.812 -3.311 1 94.75 244 GLY B C 1
ATOM 6912 O O . GLY B 1 244 ? -20.5 40.438 -2.801 1 94.75 244 GLY B O 1
ATOM 6913 N N . ASP B 1 245 ? -19.656 39.188 -4.441 1 96.19 245 ASP B N 1
ATOM 6914 C CA . ASP B 1 245 ? -20.859 39.219 -5.262 1 96.19 245 ASP B CA 1
ATOM 6915 C C . ASP B 1 245 ? -22.016 38.469 -4.582 1 96.19 245 ASP B C 1
ATOM 6917 O O . ASP B 1 245 ? -23.188 38.75 -4.859 1 96.19 245 ASP B O 1
ATOM 6921 N N . ASN B 1 246 ? -21.672 37.562 -3.705 1 97 246 ASN B N 1
ATOM 6922 C CA . ASN B 1 246 ? -22.734 36.719 -3.176 1 97 246 ASN B CA 1
ATOM 6923 C C . ASN B 1 246 ? -22.875 36.844 -1.665 1 97 246 ASN B C 1
ATOM 6925 O O . ASN B 1 246 ? -23.672 36.156 -1.038 1 97 246 ASN B O 1
ATOM 6929 N N . TYR B 1 247 ? -22.109 37.75 -1.104 1 97.19 247 TYR B N 1
ATOM 6930 C CA . TYR B 1 247 ? -22.156 37.938 0.342 1 97.19 247 TYR B CA 1
ATOM 6931 C C . TYR B 1 247 ? -23.25 38.938 0.731 1 97.19 247 TYR B C 1
ATOM 6933 O O . TYR B 1 247 ? -23.328 40.031 0.178 1 97.19 247 TYR B O 1
ATOM 6941 N N . VAL B 1 248 ? -24.125 38.531 1.665 1 97.31 248 VAL B N 1
ATOM 6942 C CA . VAL B 1 248 ? -25.141 39.406 2.238 1 97.31 248 VAL B CA 1
ATOM 6943 C C . VAL B 1 248 ? -24.75 39.781 3.67 1 97.31 248 VAL B C 1
ATOM 6945 O O . VAL B 1 248 ? -24.719 38.906 4.551 1 97.31 248 VAL B O 1
ATOM 6948 N N . MET B 1 249 ? -24.531 41 3.91 1 95.31 249 MET B N 1
ATOM 6949 C CA . MET B 1 249 ? -24.094 41.5 5.211 1 95.31 249 MET B CA 1
ATOM 6950 C C . MET B 1 249 ? -25.25 41.531 6.195 1 95.31 249 MET B C 1
ATOM 6952 O O . MET B 1 249 ? -26.328 42.031 5.871 1 95.31 249 MET B O 1
ATOM 6956 N N . PRO B 1 250 ? -25.078 40.938 7.348 1 95.62 250 PRO B N 1
ATOM 6957 C CA . PRO B 1 250 ? -26.109 41.094 8.375 1 95.62 250 PRO B CA 1
ATOM 6958 C C . PRO B 1 250 ? -26.266 42.531 8.852 1 95.62 250 PRO B C 1
ATOM 6960 O O . PRO B 1 250 ? -25.266 43.188 9.18 1 95.62 250 PRO B O 1
ATOM 6963 N N . THR B 1 251 ? -27.469 43 8.859 1 93.38 251 THR B N 1
ATOM 6964 C CA . THR B 1 251 ? -27.828 44.312 9.383 1 93.38 251 THR B CA 1
ATOM 6965 C C . THR B 1 251 ? -29.078 44.25 10.242 1 93.38 251 THR B C 1
ATOM 6967 O O . THR B 1 251 ? -29.75 43.219 10.281 1 93.38 251 THR B O 1
ATOM 6970 N N . SER B 1 252 ? -29.328 45.344 10.914 1 91 252 SER B N 1
ATOM 6971 C CA . SER B 1 252 ? -30.531 45.375 11.742 1 91 252 SER B CA 1
ATOM 6972 C C . SER B 1 252 ? -31.797 45.312 10.883 1 91 252 SER B C 1
ATOM 6974 O O . SER B 1 252 ? -32.875 44.938 11.367 1 91 252 SER B O 1
ATOM 6976 N N . GLU B 1 253 ? -31.656 45.656 9.609 1 93.44 253 GLU B N 1
ATOM 6977 C CA . GLU B 1 253 ? -32.812 45.688 8.703 1 93.44 253 GLU B CA 1
ATOM 6978 C C . GLU B 1 253 ? -33.125 44.281 8.18 1 93.44 253 GLU B C 1
ATOM 6980 O O . GLU B 1 253 ? -34.281 43.938 7.98 1 93.44 253 GLU B O 1
ATOM 6985 N N . ASN B 1 254 ? -32.094 43.5 8.062 1 95.75 254 ASN B N 1
ATOM 6986 C CA . ASN B 1 254 ? -32.375 42.219 7.398 1 95.75 254 ASN B CA 1
ATOM 6987 C C . ASN B 1 254 ? -32.312 41.062 8.383 1 95.75 254 ASN B C 1
ATOM 6989 O O . ASN B 1 254 ? -32.656 39.906 8.031 1 95.75 254 ASN B O 1
ATOM 6993 N N . VAL B 1 255 ? -31.875 41.281 9.57 1 97.06 255 VAL B N 1
ATOM 6994 C CA . VAL B 1 255 ? -31.875 40.281 10.633 1 97.06 255 VAL B CA 1
ATOM 6995 C C . VAL B 1 255 ? -32.719 40.781 11.805 1 97.06 255 VAL B C 1
ATOM 6997 O O . VAL B 1 255 ? -32.344 41.719 12.508 1 97.06 255 VAL B O 1
ATOM 7000 N N . LYS B 1 256 ? -33.844 40.125 12.039 1 97.06 256 LYS B N 1
ATOM 7001 C CA . LYS B 1 256 ? -34.781 40.531 13.086 1 97.06 256 LYS B CA 1
ATOM 7002 C C . LYS B 1 256 ? -34.938 39.438 14.133 1 97.06 256 LYS B C 1
ATOM 7004 O O . LYS B 1 256 ? -35.344 38.312 13.797 1 97.06 256 LYS B O 1
ATOM 7009 N N . MET B 1 257 ? -34.75 39.812 15.352 1 96.62 257 MET B N 1
ATOM 7010 C CA . MET B 1 257 ? -34.875 38.875 16.453 1 96.62 257 MET B CA 1
ATOM 7011 C C . MET B 1 257 ? -36.344 38.594 16.766 1 96.62 257 MET B C 1
ATOM 7013 O O . MET B 1 257 ? -37.188 39.5 16.594 1 96.62 257 MET B O 1
ATOM 7017 N N . PRO B 1 258 ? -36.594 37.469 17.172 1 96.12 258 PRO B N 1
ATOM 7018 C CA . PRO B 1 258 ? -37.969 37.188 17.578 1 96.12 258 PRO B CA 1
ATOM 7019 C C . PRO B 1 258 ? -38.344 37.844 18.906 1 96.12 258 PRO B C 1
ATOM 7021 O O . PRO B 1 258 ? -37.469 38.25 19.672 1 96.12 258 PRO B O 1
ATOM 7024 N N . LYS B 1 259 ? -39.625 37.906 19.125 1 93.25 259 LYS B N 1
ATOM 7025 C CA . LYS B 1 259 ? -40.094 38.5 20.375 1 93.25 259 LYS B CA 1
ATOM 7026 C C . LYS B 1 259 ? -39.688 37.656 21.578 1 93.25 259 LYS B C 1
ATOM 7028 O O . LYS B 1 259 ? -39.188 38.188 22.562 1 93.25 259 LYS B O 1
ATOM 7033 N N . LYS B 1 260 ? -39.906 36.375 21.422 1 93.81 260 LYS B N 1
ATOM 7034 C CA . LYS B 1 260 ? -39.438 35.438 22.453 1 93.81 260 LYS B CA 1
ATOM 7035 C C . LYS B 1 260 ? -38.125 34.781 22.062 1 93.81 260 LYS B C 1
ATOM 7037 O O . LYS B 1 260 ? -38.125 33.906 21.203 1 93.81 260 LYS B O 1
ATOM 7042 N N . LYS B 1 261 ? -37.125 35.156 22.797 1 96 261 LYS B N 1
ATOM 7043 C CA . LYS B 1 261 ? -35.812 34.594 22.5 1 96 261 LYS B CA 1
ATOM 7044 C C . LYS B 1 261 ? -35.656 33.219 23.109 1 96 261 LYS B C 1
ATOM 7046 O O . LYS B 1 261 ? -36.156 32.938 24.203 1 96 261 LYS B O 1
ATOM 7051 N N . ARG B 1 262 ? -34.938 32.344 22.375 1 96.31 262 ARG B N 1
ATOM 7052 C CA . ARG B 1 262 ? -34.688 30.969 22.812 1 96.31 262 ARG B CA 1
ATOM 7053 C C . ARG B 1 262 ? -33.219 30.703 23 1 96.31 262 ARG B C 1
ATOM 7055 O O . ARG B 1 262 ? -32.375 31.359 22.359 1 96.31 262 ARG B O 1
ATOM 7062 N N . ASN B 1 263 ? -32.906 29.766 23.938 1 98.19 263 ASN B N 1
ATOM 7063 C CA . ASN B 1 263 ? -31.516 29.297 24.062 1 98.19 263 ASN B CA 1
ATOM 7064 C C . ASN B 1 263 ? -31.078 28.531 22.812 1 98.19 263 ASN B C 1
ATOM 7066 O O . ASN B 1 263 ? -31.891 27.922 22.125 1 98.19 263 ASN B O 1
ATOM 7070 N N . LEU B 1 264 ? -29.781 28.656 22.5 1 98.69 264 LEU B N 1
ATOM 7071 C CA . LEU B 1 264 ? -29.172 27.938 21.406 1 98.69 264 LEU B CA 1
ATOM 7072 C C . LEU B 1 264 ? -27.953 27.141 21.891 1 98.69 264 LEU B C 1
ATOM 7074 O O . LEU B 1 264 ? -27.062 27.688 22.531 1 98.69 264 LEU B O 1
ATOM 7078 N N . ILE B 1 265 ? -27.969 25.875 21.672 1 98.75 265 ILE B N 1
ATOM 7079 C CA . ILE B 1 265 ? -26.828 25 21.938 1 98.75 265 ILE B CA 1
ATOM 7080 C C . ILE B 1 265 ? -26.312 24.391 20.641 1 98.75 265 ILE B C 1
ATOM 7082 O O . ILE B 1 265 ? -27.078 23.75 19.922 1 98.75 265 ILE B O 1
ATOM 7086 N N . HIS B 1 266 ? -25.109 24.672 20.312 1 98.69 266 HIS B N 1
ATOM 7087 C CA . HIS B 1 266 ? -24.469 24.062 19.141 1 98.69 266 HIS B CA 1
ATOM 7088 C C . HIS B 1 266 ? -23.406 23.047 19.547 1 98.69 266 HIS B C 1
ATOM 7090 O O . HIS B 1 266 ? -22.406 23.422 20.172 1 98.69 266 HIS B O 1
ATOM 7096 N N . ILE B 1 267 ? -23.594 21.797 19.219 1 98.56 267 ILE B N 1
ATOM 7097 C CA . ILE B 1 267 ? -22.641 20.734 19.484 1 98.56 267 ILE B CA 1
ATOM 7098 C C . ILE B 1 267 ? -21.875 20.391 18.203 1 98.56 267 ILE B C 1
ATOM 7100 O O . ILE B 1 267 ? -22.453 19.844 17.266 1 98.56 267 ILE B O 1
ATOM 7104 N N . TRP B 1 268 ? -20.578 20.703 18.188 1 97.44 268 TRP B N 1
ATOM 7105 C CA . TRP B 1 268 ? -19.688 20.281 17.109 1 97.44 268 TRP B CA 1
ATOM 7106 C C . TRP B 1 268 ? -19.125 18.891 17.375 1 97.44 268 TRP B C 1
ATOM 7108 O O . TRP B 1 268 ? -18.391 18.688 18.344 1 97.44 268 TRP B O 1
ATOM 7118 N N . MET B 1 269 ? -19.422 18.031 16.5 1 97.69 269 MET B N 1
ATOM 7119 C CA . MET B 1 269 ? -18.828 16.703 16.609 1 97.69 269 MET B CA 1
ATOM 7120 C C . MET B 1 269 ? -17.625 16.562 15.703 1 97.69 269 MET B C 1
ATOM 7122 O O . MET B 1 269 ? -17.75 16.656 14.477 1 97.69 269 MET B O 1
ATOM 7126 N N . GLU B 1 270 ? -16.5 16.344 16.281 1 96.81 270 GLU B N 1
ATOM 7127 C CA . GLU B 1 270 ? -15.234 16.297 15.57 1 96.81 270 GLU B CA 1
ATOM 7128 C C . GLU B 1 270 ? -15.25 15.211 14.492 1 96.81 270 GLU B C 1
ATOM 7130 O O . GLU B 1 270 ? -15.312 14.016 14.805 1 96.81 270 GLU B O 1
ATOM 7135 N N . SER B 1 271 ? -15.25 15.594 13.211 1 96.44 271 SER B N 1
ATOM 7136 C CA . SER B 1 271 ? -15.07 14.734 12.047 1 96.44 271 SER B CA 1
ATOM 7137 C C . SER B 1 271 ? -16.156 13.664 11.977 1 96.44 271 SER B C 1
ATOM 7139 O O . SER B 1 271 ? -15.891 12.523 11.617 1 96.44 271 SER B O 1
ATOM 7141 N N . VAL B 1 272 ? -17.359 13.953 12.414 1 97.44 272 VAL B N 1
ATOM 7142 C CA . VAL B 1 272 ? -18.438 12.977 12.344 1 97.44 272 VAL B CA 1
ATOM 7143 C C . VAL B 1 272 ? -19.203 13.141 11.031 1 97.44 272 VAL B C 1
ATOM 7145 O O . VAL B 1 272 ? -19.656 14.234 10.703 1 97.44 272 VAL B O 1
ATOM 7148 N N . GLU B 1 273 ? -19.328 12.016 10.328 1 97.19 273 GLU B N 1
ATOM 7149 C CA . GLU B 1 273 ? -19.828 12.016 8.953 1 97.19 273 GLU B CA 1
ATOM 7150 C C . GLU B 1 273 ? -21.062 11.133 8.805 1 97.19 273 GLU B C 1
ATOM 7152 O O . GLU B 1 273 ? -21.25 10.195 9.586 1 97.19 273 GLU B O 1
ATOM 7157 N N . ASN B 1 274 ? -21.859 11.508 7.785 1 97.31 274 ASN B N 1
ATOM 7158 C CA . ASN B 1 274 ? -22.969 10.648 7.414 1 97.31 274 ASN B CA 1
ATOM 7159 C C . ASN B 1 274 ? -22.5 9.297 6.891 1 97.31 274 ASN B C 1
ATOM 7161 O O . ASN B 1 274 ? -23.234 8.312 6.938 1 97.31 274 ASN B O 1
ATOM 7165 N N . SER B 1 275 ? -21.266 9.281 6.387 1 96.25 275 SER B N 1
ATOM 7166 C CA . SER B 1 275 ? -20.719 8.055 5.812 1 96.25 275 SER B CA 1
ATOM 7167 C C . SER B 1 275 ? -20.641 6.941 6.855 1 96.25 275 SER B C 1
ATOM 7169 O O . SER B 1 275 ? -20.469 5.77 6.512 1 96.25 275 SER B O 1
ATOM 7171 N N . TYR B 1 276 ? -20.766 7.312 8.141 1 96.94 276 TYR B N 1
ATOM 7172 C CA . TYR B 1 276 ? -20.641 6.344 9.227 1 96.94 276 TYR B CA 1
ATOM 7173 C C . TYR B 1 276 ? -21.969 5.609 9.445 1 96.94 276 TYR B C 1
ATOM 7175 O O . TYR B 1 276 ? -22.016 4.625 10.188 1 96.94 276 TYR B O 1
ATOM 7183 N N . TYR B 1 277 ? -23.078 6.16 8.859 1 96.25 277 TYR B N 1
ATOM 7184 C CA . TYR B 1 277 ? -24.344 5.438 8.891 1 96.25 277 TYR B CA 1
ATOM 7185 C C . TYR B 1 277 ? -24.297 4.207 7.996 1 96.25 277 TYR B C 1
ATOM 7187 O O . TYR B 1 277 ? -23.328 4 7.27 1 96.25 277 TYR B O 1
ATOM 7195 N N . SER B 1 278 ? -25.297 3.404 8.141 1 93.62 278 SER B N 1
ATOM 7196 C CA . SER B 1 278 ? -25.391 2.27 7.23 1 93.62 278 SER B CA 1
ATOM 7197 C C . SER B 1 278 ? -25.734 2.723 5.816 1 93.62 278 SER B C 1
ATOM 7199 O O . SER B 1 278 ? -26.328 3.791 5.629 1 93.62 278 SER B O 1
ATOM 7201 N N . LYS B 1 279 ? -25.422 1.93 4.895 1 87.75 279 LYS B N 1
ATOM 7202 C CA . LYS B 1 279 ? -25.672 2.238 3.492 1 87.75 279 LYS B CA 1
ATOM 7203 C C . LYS B 1 279 ? -27.156 2.52 3.244 1 87.75 279 LYS B C 1
ATOM 7205 O O . LYS B 1 279 ? -27.5 3.406 2.461 1 87.75 279 LYS B O 1
ATOM 7210 N N . GLU B 1 280 ? -28.031 1.855 3.902 1 87.44 280 GLU B N 1
ATOM 7211 C CA . GLU B 1 280 ? -29.484 2.043 3.758 1 87.44 280 GLU B CA 1
ATOM 7212 C C . GLU B 1 280 ? -29.906 3.438 4.207 1 87.44 280 GLU B C 1
ATOM 7214 O O . GLU B 1 280 ? -30.891 3.979 3.717 1 87.44 280 GLU B O 1
ATOM 7219 N N . LEU B 1 281 ? -29.094 3.938 5.039 1 93.12 281 LEU B N 1
ATOM 7220 C CA . LEU B 1 281 ? -29.422 5.242 5.598 1 93.12 281 LEU B CA 1
ATOM 7221 C C . LEU B 1 281 ? -28.609 6.344 4.926 1 93.12 281 LEU B C 1
ATOM 7223 O O . LEU B 1 281 ? -28.656 7.5 5.352 1 93.12 281 LEU B O 1
ATOM 7227 N N . GLY B 1 282 ? -27.812 5.969 3.973 1 90.62 282 GLY B N 1
ATOM 7228 C CA . GLY B 1 282 ? -27.031 6.957 3.242 1 90.62 282 GLY B CA 1
ATOM 7229 C C . GLY B 1 282 ? -25.547 6.879 3.537 1 90.62 282 GLY B C 1
ATOM 7230 O O . GLY B 1 282 ? -24.75 7.637 2.973 1 90.62 282 GLY B O 1
ATOM 7231 N N . GLY B 1 283 ? -25.078 5.988 4.398 1 93.81 283 GLY B N 1
ATOM 7232 C CA . GLY B 1 283 ? -23.672 5.82 4.742 1 93.81 283 GLY B CA 1
ATOM 7233 C C . GLY B 1 283 ? -22.922 4.934 3.773 1 93.81 283 GLY B C 1
ATOM 7234 O O . GLY B 1 283 ? -23.422 4.625 2.689 1 93.81 283 GLY B O 1
ATOM 7235 N N . TYR B 1 284 ? -21.672 4.672 4.148 1 90.94 284 TYR B N 1
ATOM 7236 C CA . TYR B 1 284 ? -20.781 4.008 3.201 1 90.94 284 TYR B CA 1
ATOM 7237 C C . TYR B 1 284 ? -20.828 2.494 3.377 1 90.94 284 TYR B C 1
ATOM 7239 O O . TYR B 1 284 ? -20.922 1.752 2.396 1 90.94 284 TYR B O 1
ATOM 7247 N N . ASP B 1 285 ? -20.828 2.059 4.621 1 84.44 285 ASP B N 1
ATOM 7248 C CA . ASP B 1 285 ? -20.75 0.637 4.945 1 84.44 285 ASP B CA 1
ATOM 7249 C C . ASP B 1 285 ? -22.109 0.109 5.395 1 84.44 285 ASP B C 1
ATOM 7251 O O . ASP B 1 285 ? -23.016 0.889 5.691 1 84.44 285 ASP B O 1
ATOM 7255 N N . ASP B 1 286 ? -22.266 -1.135 5.41 1 80.88 286 ASP B N 1
ATOM 7256 C CA . ASP B 1 286 ? -23.516 -1.734 5.871 1 80.88 286 ASP B CA 1
ATOM 7257 C C . ASP B 1 286 ? -23.688 -1.561 7.379 1 80.88 286 ASP B C 1
ATOM 7259 O O . ASP B 1 286 ? -24.797 -1.411 7.875 1 80.88 286 ASP B O 1
ATOM 7263 N N . LYS B 1 287 ? -22.594 -1.652 8.016 1 87.69 287 LYS B N 1
ATOM 7264 C CA . LYS B 1 287 ? -22.625 -1.476 9.461 1 87.69 287 LYS B CA 1
ATOM 7265 C C . LYS B 1 287 ? -22.906 -0.02 9.828 1 87.69 287 LYS B C 1
ATOM 7267 O O . LYS B 1 287 ? -22.328 0.895 9.234 1 87.69 287 LYS B O 1
ATOM 7272 N N . ASN B 1 288 ? -23.781 0.115 10.734 1 94.12 288 ASN B N 1
ATOM 7273 C CA . ASN B 1 288 ? -24.094 1.435 11.281 1 94.12 288 ASN B CA 1
ATOM 7274 C C . ASN B 1 288 ? -23.25 1.743 12.516 1 94.12 288 ASN B C 1
ATOM 7276 O O . ASN B 1 288 ? -23.469 1.171 13.578 1 94.12 288 ASN B O 1
ATOM 7280 N N . LEU B 1 289 ? -22.359 2.629 12.367 1 96.31 289 LEU B N 1
ATOM 7281 C CA . LEU B 1 289 ? -21.469 2.971 13.477 1 96.31 289 LEU B CA 1
ATOM 7282 C C . LEU B 1 289 ? -22.172 3.898 14.461 1 96.31 289 LEU B C 1
ATOM 7284 O O . LEU B 1 289 ? -21.75 4.035 15.609 1 96.31 289 LEU B O 1
ATOM 7288 N N . MET B 1 290 ? -23.281 4.523 14.008 1 97.75 290 MET B N 1
ATOM 7289 C CA . MET B 1 290 ? -23.922 5.555 14.828 1 97.75 290 MET B CA 1
ATOM 7290 C C . MET B 1 290 ? -25.422 5.336 14.906 1 97.75 290 MET B C 1
ATOM 7292 O O . MET B 1 290 ? -26.203 6.23 14.562 1 97.75 290 MET B O 1
ATOM 7296 N N . PRO B 1 291 ? -25.859 4.242 15.438 1 96.38 291 PRO B N 1
ATOM 7297 C CA . PRO B 1 291 ? -27.281 3.932 15.461 1 96.38 291 PRO B CA 1
ATOM 7298 C C . PRO B 1 291 ? -28.078 4.879 16.359 1 96.38 291 PRO B C 1
ATOM 7300 O O . PRO B 1 291 ? -29.234 5.211 16.047 1 96.38 291 PRO B O 1
ATOM 7303 N N . ASP B 1 292 ? -27.562 5.316 17.5 1 96.69 292 ASP B N 1
ATOM 7304 C CA . ASP B 1 292 ? -28.281 6.211 18.406 1 96.69 292 ASP B CA 1
ATOM 7305 C C . ASP B 1 292 ? -28.391 7.613 17.812 1 96.69 292 ASP B C 1
ATOM 7307 O O . ASP B 1 292 ? -29.406 8.281 17.969 1 96.69 292 ASP B O 1
ATOM 7311 N N . LEU B 1 293 ? -27.344 7.977 17.109 1 97.75 293 LEU B N 1
ATOM 7312 C CA . LEU B 1 293 ? -27.328 9.32 16.547 1 97.75 293 LEU B CA 1
ATOM 7313 C C . LEU B 1 293 ? -28.344 9.453 15.414 1 97.75 293 LEU B C 1
ATOM 7315 O O . LEU B 1 293 ? -28.969 10.508 15.25 1 97.75 293 LEU B O 1
ATOM 7319 N N . VAL B 1 294 ? -28.406 8.43 14.609 1 96 294 VAL B N 1
ATOM 7320 C CA . VAL B 1 294 ? -29.375 8.484 13.508 1 96 294 VAL B CA 1
ATOM 7321 C C . VAL B 1 294 ? -30.781 8.594 14.062 1 96 294 VAL B C 1
ATOM 7323 O O . VAL B 1 294 ? -31.625 9.312 13.508 1 96 294 VAL B O 1
ATOM 7326 N N . LYS B 1 295 ? -31.125 7.938 15.148 1 95.25 295 LYS B N 1
ATOM 7327 C CA . LYS B 1 295 ? -32.438 8.039 15.797 1 95.25 295 LYS B CA 1
ATOM 7328 C C . LYS B 1 295 ? -32.688 9.453 16.312 1 95.25 295 LYS B C 1
ATOM 7330 O O . LYS B 1 295 ? -33.781 9.984 16.172 1 95.25 295 LYS B O 1
ATOM 7335 N N . LEU B 1 296 ? -31.641 9.922 16.906 1 96.62 296 LEU B N 1
ATOM 7336 C CA . LEU B 1 296 ? -31.75 11.305 17.359 1 96.62 296 LEU B CA 1
ATOM 7337 C C . LEU B 1 296 ? -32 12.25 16.203 1 96.62 296 LEU B C 1
ATOM 7339 O O . LEU B 1 296 ? -32.844 13.148 16.281 1 96.62 296 LEU B O 1
ATOM 7343 N N . SER B 1 297 ? -31.297 12.055 15.125 1 95.75 297 SER B N 1
ATOM 7344 C CA . SER B 1 297 ? -31.453 12.883 13.93 1 95.75 297 SER B CA 1
ATOM 7345 C C . SER B 1 297 ? -32.875 12.812 13.391 1 95.75 297 SER B C 1
ATOM 7347 O O . SER B 1 297 ? -33.438 13.828 12.992 1 95.75 297 SER B O 1
ATOM 7349 N N . ASP B 1 298 ? -33.5 11.68 13.445 1 93.75 298 ASP B N 1
ATOM 7350 C CA . ASP B 1 298 ? -34.844 11.453 12.93 1 93.75 298 ASP B CA 1
ATOM 7351 C C . ASP B 1 298 ? -35.906 12.164 13.789 1 93.75 298 ASP B C 1
ATOM 7353 O O . ASP B 1 298 ? -37.031 12.406 13.344 1 93.75 298 ASP B O 1
ATOM 7357 N N . SER B 1 299 ? -35.5 12.477 15.031 1 94.12 299 SER B N 1
ATOM 7358 C CA . SER B 1 299 ? -36.438 13.141 15.938 1 94.12 299 SER B CA 1
ATOM 7359 C C . SER B 1 299 ? -36.438 14.648 15.719 1 94.12 299 SER B C 1
ATOM 7361 O O . SER B 1 299 ? -37.219 15.367 16.328 1 94.12 299 SER B O 1
ATOM 7363 N N . GLY B 1 300 ? -35.594 15.172 14.891 1 96.69 300 GLY B N 1
ATOM 7364 C CA . GLY B 1 300 ? -35.531 16.578 14.523 1 96.69 300 GLY B CA 1
ATOM 7365 C C . GLY B 1 300 ? -35.562 16.812 13.031 1 96.69 300 GLY B C 1
ATOM 7366 O O . GLY B 1 300 ? -36.312 16.156 12.305 1 96.69 300 GLY B O 1
ATOM 7367 N N . VAL B 1 301 ? -34.812 17.812 12.594 1 97.38 301 VAL B N 1
ATOM 7368 C CA . VAL B 1 301 ? -34.719 18.125 11.172 1 97.38 301 VAL B CA 1
ATOM 7369 C C . VAL B 1 301 ? -33.25 18.078 10.742 1 97.38 301 VAL B C 1
ATOM 7371 O O . VAL B 1 301 ? -32.375 18.562 11.445 1 97.38 301 VAL B O 1
ATOM 7374 N N . SER B 1 302 ? -33.031 17.359 9.672 1 97.25 302 SER B N 1
ATOM 7375 C CA . SER B 1 302 ? -31.703 17.359 9.031 1 97.25 302 SER B CA 1
ATOM 7376 C C . SER B 1 302 ? -31.812 17.609 7.535 1 97.25 302 SER B C 1
ATOM 7378 O O . SER B 1 302 ? -32.844 17.359 6.93 1 97.25 302 SER B O 1
ATOM 7380 N N . PHE B 1 303 ? -30.859 18.172 6.961 1 98.06 303 PHE B N 1
ATOM 7381 C CA . PHE B 1 303 ? -30.828 18.438 5.527 1 98.06 303 PHE B CA 1
ATOM 7382 C C . PHE B 1 303 ? -29.859 17.5 4.82 1 98.06 303 PHE B C 1
ATOM 7384 O O . PHE B 1 303 ? -28.812 17.172 5.363 1 98.06 303 PHE B O 1
ATOM 7391 N N . SER B 1 304 ? -30.234 17.109 3.631 1 97.12 304 SER B N 1
ATOM 7392 C CA . SER B 1 304 ? -29.469 16.078 2.928 1 97.12 304 SER B CA 1
ATOM 7393 C C . SER B 1 304 ? -29.344 16.406 1.443 1 97.12 304 SER B C 1
ATOM 7395 O O . SER B 1 304 ? -30.25 16.984 0.851 1 97.12 304 SER B O 1
ATOM 7397 N N . HIS B 1 305 ? -28.219 16 0.931 1 94.19 305 HIS B N 1
ATOM 7398 C CA . HIS B 1 305 ? -28.016 16.125 -0.507 1 94.19 305 HIS B CA 1
ATOM 7399 C C . HIS B 1 305 ? -28.609 14.945 -1.259 1 94.19 305 HIS B C 1
ATOM 7401 O O . HIS B 1 305 ? -28.547 14.891 -2.488 1 94.19 305 HIS B O 1
ATOM 7407 N N . THR B 1 306 ? -29.172 14.008 -0.509 1 93.25 306 THR B N 1
ATOM 7408 C CA . THR B 1 306 ? -29.812 12.836 -1.085 1 93.25 306 THR B CA 1
ATOM 7409 C C . THR B 1 306 ? -31.203 12.617 -0.483 1 93.25 306 THR B C 1
ATOM 7411 O O . THR B 1 306 ? -31.688 13.453 0.284 1 93.25 306 THR B O 1
ATOM 7414 N N . ASP B 1 307 ? -31.828 11.5 -0.898 1 90.75 307 ASP B N 1
ATOM 7415 C CA . ASP B 1 307 ? -33.125 11.148 -0.333 1 90.75 307 ASP B CA 1
ATOM 7416 C C . ASP B 1 307 ? -32.969 10.391 0.985 1 90.75 307 ASP B C 1
ATOM 7418 O O . ASP B 1 307 ? -33.969 10.094 1.656 1 90.75 307 ASP B O 1
ATOM 7422 N N . LYS B 1 308 ? -31.734 10.164 1.388 1 93.81 308 LYS B N 1
ATOM 7423 C CA . LYS B 1 308 ? -31.391 9.547 2.662 1 93.81 308 LYS B CA 1
ATOM 7424 C C . LYS B 1 308 ? -30.641 10.531 3.564 1 93.81 308 LYS B C 1
ATOM 7426 O O . LYS B 1 308 ? -30.703 11.742 3.344 1 93.81 308 LYS B O 1
ATOM 7431 N N . HIS B 1 309 ? -30.062 10.031 4.609 1 95.69 309 HIS B N 1
ATOM 7432 C CA . HIS B 1 309 ? -29.25 10.93 5.41 1 95.69 309 HIS B CA 1
ATOM 7433 C C . HIS B 1 309 ? -28.047 11.445 4.613 1 95.69 309 HIS B C 1
ATOM 7435 O O . HIS B 1 309 ? -27.469 10.711 3.812 1 95.69 309 HIS B O 1
ATOM 7441 N N . GLY B 1 310 ? -27.688 12.641 4.746 1 96.56 310 GLY B N 1
ATOM 7442 C CA . GLY B 1 310 ? -26.625 13.328 4.055 1 96.56 310 GLY B CA 1
ATOM 7443 C C . GLY B 1 310 ? -26.297 14.68 4.668 1 96.56 310 GLY B C 1
ATOM 7444 O O . GLY B 1 310 ? -26.688 14.969 5.797 1 96.56 310 GLY B O 1
ATOM 7445 N N . GLY B 1 311 ? -25.547 15.422 3.957 1 97.31 311 GLY B N 1
ATOM 7446 C CA . GLY B 1 311 ? -25.109 16.688 4.539 1 97.31 311 GLY B CA 1
ATOM 7447 C C . GLY B 1 311 ? -24.484 17.625 3.523 1 97.31 311 GLY B C 1
ATOM 7448 O O . GLY B 1 311 ? -24.656 17.438 2.314 1 97.31 311 GLY B O 1
ATOM 7449 N N . PRO B 1 312 ? -23.891 18.656 4.004 1 97.69 312 PRO B N 1
ATOM 7450 C CA . PRO B 1 312 ? -23.328 19.688 3.139 1 97.69 312 PRO B CA 1
ATOM 7451 C C . PRO B 1 312 ? -22.078 19.219 2.395 1 97.69 312 PRO B C 1
ATOM 7453 O O . PRO B 1 312 ? -21.359 18.359 2.885 1 97.69 312 PRO B O 1
ATOM 7456 N N . GLN B 1 313 ? -21.922 19.844 1.187 1 96.25 313 GLN B N 1
ATOM 7457 C CA . GLN B 1 313 ? -20.672 19.672 0.473 1 96.25 313 GLN B CA 1
ATOM 7458 C C . GLN B 1 313 ? -19.547 20.453 1.142 1 96.25 313 GLN B C 1
ATOM 7460 O O . GLN B 1 313 ? -19.688 21.656 1.401 1 96.25 313 GLN B O 1
ATOM 7465 N N . GLN B 1 314 ? -18.5 19.719 1.516 1 94.94 314 GLN B N 1
ATOM 7466 C CA . GLN B 1 314 ? -17.344 20.406 2.078 1 94.94 314 GLN B CA 1
ATOM 7467 C C . GLN B 1 314 ? -16.625 21.234 1.015 1 94.94 314 GLN B C 1
ATOM 7469 O O . GLN B 1 314 ? -15.75 20.719 0.308 1 94.94 314 GLN B O 1
ATOM 7474 N N . THR B 1 315 ? -16.953 22.5 0.901 1 94.12 315 THR B N 1
ATOM 7475 C CA . THR B 1 315 ? -16.391 23.375 -0.116 1 94.12 315 THR B CA 1
ATOM 7476 C C . THR B 1 315 ? -15.008 23.859 0.302 1 94.12 315 THR B C 1
ATOM 7478 O O . THR B 1 315 ? -14.57 23.609 1.427 1 94.12 315 THR B O 1
ATOM 7481 N N . TYR B 1 316 ? -14.359 24.547 -0.597 1 91.88 316 TYR B N 1
ATOM 7482 C CA . TYR B 1 316 ? -13.008 25.031 -0.379 1 91.88 316 TYR B CA 1
ATOM 7483 C C . TYR B 1 316 ? -12.93 25.875 0.894 1 91.88 316 TYR B C 1
ATOM 7485 O O . TYR B 1 316 ? -13.82 26.672 1.167 1 91.88 316 TYR B O 1
ATOM 7493 N N . ALA B 1 317 ? -11.852 25.688 1.717 1 90.88 317 ALA B N 1
ATOM 7494 C CA . ALA B 1 317 ? -11.523 26.438 2.924 1 90.88 317 ALA B CA 1
ATOM 7495 C C . ALA B 1 317 ? -12.547 26.188 4.027 1 90.88 317 ALA B C 1
ATOM 7497 O O . ALA B 1 317 ? -12.945 27.125 4.738 1 90.88 317 ALA B O 1
ATOM 7498 N N . SER B 1 318 ? -13 24.969 4.145 1 93.38 318 SER B N 1
ATOM 7499 C CA . SER B 1 318 ? -13.906 24.531 5.199 1 93.38 318 SER B CA 1
ATOM 7500 C C . SER B 1 318 ? -13.523 23.141 5.723 1 93.38 318 SER B C 1
ATOM 7502 O O . SER B 1 318 ? -14.32 22.484 6.383 1 93.38 318 SER B O 1
ATOM 7504 N N . GLY B 1 319 ? -12.289 22.734 5.445 1 91.19 319 GLY B N 1
ATOM 7505 C CA . GLY B 1 319 ? -11.938 21.328 5.578 1 91.19 319 GLY B CA 1
ATOM 7506 C C . GLY B 1 319 ? -11.258 21.016 6.895 1 91.19 319 GLY B C 1
ATOM 7507 O O . GLY B 1 319 ? -10.727 19.906 7.074 1 91.19 319 GLY B O 1
ATOM 7508 N N . HIS B 1 320 ? -11.172 21.859 7.805 1 89.56 320 HIS B N 1
ATOM 7509 C CA . HIS B 1 320 ? -10.688 21.609 9.156 1 89.56 320 HIS B CA 1
ATOM 7510 C C . HIS B 1 320 ? -11.555 22.328 10.188 1 89.56 320 HIS B C 1
ATOM 7512 O O . HIS B 1 320 ? -12.383 23.172 9.836 1 89.56 320 HIS B O 1
ATOM 7518 N N . SER B 1 321 ? -11.406 22 11.43 1 90.06 321 SER B N 1
ATOM 7519 C CA . SER B 1 321 ? -12.344 22.375 12.484 1 90.06 321 SER B CA 1
ATOM 7520 C C . SER B 1 321 ? -12.625 23.875 12.461 1 90.06 321 SER B C 1
ATOM 7522 O O . SER B 1 321 ? -13.773 24.297 12.352 1 90.06 321 SER B O 1
ATOM 7524 N N . ILE B 1 322 ? -11.648 24.688 12.508 1 89.06 322 ILE B N 1
ATOM 7525 C CA . ILE B 1 322 ? -11.812 26.125 12.602 1 89.06 322 ILE B CA 1
ATOM 7526 C C . ILE B 1 322 ? -12.438 26.656 11.312 1 89.06 322 ILE B C 1
ATOM 7528 O O . ILE B 1 322 ? -13.305 27.531 11.344 1 89.06 322 ILE B O 1
ATOM 7532 N N . ALA B 1 323 ? -12 26.094 10.211 1 91.69 323 ALA B N 1
ATOM 7533 C CA . ALA B 1 323 ? -12.57 26.5 8.93 1 91.69 323 ALA B CA 1
ATOM 7534 C C . ALA B 1 323 ? -14.055 26.172 8.867 1 91.69 323 ALA B C 1
ATOM 7536 O O . ALA B 1 323 ? -14.859 26.969 8.367 1 91.69 323 ALA B O 1
ATOM 7537 N N . GLY B 1 324 ? -14.359 25.031 9.328 1 94.62 324 GLY B N 1
ATOM 7538 C CA . GLY B 1 324 ? -15.766 24.656 9.406 1 94.62 324 GLY B CA 1
ATOM 7539 C C . GLY B 1 324 ? -16.578 25.594 10.297 1 94.62 324 GLY B C 1
ATOM 7540 O O . GLY B 1 324 ? -17.688 25.969 9.945 1 94.62 324 GLY B O 1
ATOM 7541 N N . MET B 1 325 ? -16.031 25.953 11.391 1 94.62 325 MET B N 1
ATOM 7542 C CA . MET B 1 325 ? -16.703 26.844 12.336 1 94.62 325 MET B CA 1
ATOM 7543 C C . MET B 1 325 ? -16.891 28.234 11.742 1 94.62 325 MET B C 1
ATOM 7545 O O . MET B 1 325 ? -17.969 28.812 11.852 1 94.62 325 MET B O 1
ATOM 7549 N N . VAL B 1 326 ? -15.852 28.703 11.117 1 93.25 326 VAL B N 1
ATOM 7550 C CA . VAL B 1 326 ? -15.953 30.016 10.469 1 93.25 326 VAL B CA 1
ATOM 7551 C C . VAL B 1 326 ? -17.016 29.953 9.375 1 93.25 326 VAL B C 1
ATOM 7553 O O . VAL B 1 326 ? -17.859 30.859 9.273 1 93.25 326 VAL B O 1
ATOM 7556 N N . ASN B 1 327 ? -17 28.906 8.672 1 96.31 327 ASN B N 1
ATOM 7557 C CA . ASN B 1 327 ? -17.938 28.734 7.574 1 96.31 327 ASN B CA 1
ATOM 7558 C C . ASN B 1 327 ? -19.375 28.766 8.055 1 96.31 327 ASN B C 1
ATOM 7560 O O . ASN B 1 327 ? -20.203 29.5 7.516 1 96.31 327 ASN B O 1
ATOM 7564 N N . MET B 1 328 ? -19.641 28.094 9.102 1 97.38 328 MET B N 1
ATOM 7565 C CA . MET B 1 328 ? -21.016 27.953 9.578 1 97.38 328 MET B CA 1
ATOM 7566 C C . MET B 1 328 ? -21.422 29.172 10.414 1 97.38 328 MET B C 1
ATOM 7568 O O . MET B 1 328 ? -22.609 29.531 10.445 1 97.38 328 MET B O 1
ATOM 7572 N N . ASN B 1 329 ? -20.484 29.766 11.062 1 96.31 329 ASN B N 1
ATOM 7573 C CA . ASN B 1 329 ? -20.797 30.859 11.977 1 96.31 329 ASN B CA 1
ATOM 7574 C C . ASN B 1 329 ? -20.906 32.188 11.242 1 96.31 329 ASN B C 1
ATOM 7576 O O . ASN B 1 329 ? -21.609 33.094 11.695 1 96.31 329 ASN B O 1
ATOM 7580 N N . SER B 1 330 ? -20.219 32.344 10.125 1 95.94 330 SER B N 1
ATOM 7581 C CA . SER B 1 330 ? -20.156 33.656 9.484 1 95.94 330 SER B CA 1
ATOM 7582 C C . SER B 1 330 ? -20.594 33.594 8.031 1 95.94 330 SER B C 1
ATOM 7584 O O . SER B 1 330 ? -20.719 34.625 7.359 1 95.94 330 SER B O 1
ATOM 7586 N N . GLY B 1 331 ? -20.797 32.375 7.559 1 97.06 331 GLY B N 1
ATOM 7587 C CA . GLY B 1 331 ? -21.297 32.219 6.203 1 97.06 331 GLY B CA 1
ATOM 7588 C C . GLY B 1 331 ? -20.234 32.469 5.141 1 97.06 331 GLY B C 1
ATOM 7589 O O . GLY B 1 331 ? -20.562 32.906 4.031 1 97.06 331 GLY B O 1
ATOM 7590 N N . VAL B 1 332 ? -18.984 32.344 5.477 1 95.31 332 VAL B N 1
ATOM 7591 C CA . VAL B 1 332 ? -17.906 32.531 4.516 1 95.31 332 VAL B CA 1
ATOM 7592 C C . VAL B 1 332 ? -16.844 31.469 4.723 1 95.31 332 VAL B C 1
ATOM 7594 O O . VAL B 1 332 ? -16.703 30.906 5.812 1 95.31 332 VAL B O 1
ATOM 7597 N N . PRO B 1 333 ? -16.125 31.125 3.617 1 93 333 PRO B N 1
ATOM 7598 C CA . PRO B 1 333 ? -14.969 30.25 3.818 1 93 333 PRO B CA 1
ATOM 7599 C C . PRO B 1 333 ? -13.828 30.922 4.578 1 93 333 PRO B C 1
ATOM 7601 O O . PRO B 1 333 ? -13.781 32.156 4.656 1 93 333 PRO B O 1
ATOM 7604 N N . MET B 1 334 ? -13 30.062 5.207 1 89.06 334 MET B N 1
ATOM 7605 C CA . MET B 1 334 ? -11.812 30.609 5.863 1 89.06 334 MET B CA 1
ATOM 7606 C C . MET B 1 334 ? -10.641 30.672 4.895 1 89.06 334 MET B C 1
ATOM 7608 O O . MET B 1 334 ? -9.711 29.875 4.965 1 89.06 334 MET B O 1
ATOM 7612 N N . LEU B 1 335 ? -10.656 31.656 4.055 1 83.12 335 LEU B N 1
ATOM 7613 C CA . LEU B 1 335 ? -9.656 31.797 3.004 1 83.12 335 LEU B CA 1
ATOM 7614 C C . LEU B 1 335 ? -8.312 32.219 3.584 1 83.12 335 LEU B C 1
ATOM 7616 O O . LEU B 1 335 ? -8.25 33.031 4.504 1 83.12 335 LEU B O 1
ATOM 7620 N N . ALA B 1 336 ? -7.312 31.531 3.064 1 67.38 336 ALA B N 1
ATOM 7621 C CA . ALA B 1 336 ? -5.957 31.828 3.525 1 67.38 336 ALA B CA 1
ATOM 7622 C C . ALA B 1 336 ? -5.305 32.906 2.66 1 67.38 336 ALA B C 1
ATOM 7624 O O . ALA B 1 336 ? -4.285 33.469 3.043 1 67.38 336 ALA B O 1
ATOM 7625 N N . ALA B 1 337 ? -5.906 33.219 1.396 1 55.84 337 ALA B N 1
ATOM 7626 C CA . ALA B 1 337 ? -5.297 34.094 0.406 1 55.84 337 ALA B CA 1
ATOM 7627 C C . ALA B 1 337 ? -5.238 35.531 0.917 1 55.84 337 ALA B C 1
ATOM 7629 O O . ALA B 1 337 ? -6.137 36 1.632 1 55.84 337 ALA B O 1
ATOM 7630 N N . GLY B 1 338 ? -3.936 36.219 1.082 1 50.25 338 GLY B N 1
ATOM 7631 C CA . GLY B 1 338 ? -3.693 37.625 1.376 1 50.25 338 GLY B CA 1
ATOM 7632 C C . GLY B 1 338 ? -2.879 37.844 2.637 1 50.25 338 GLY B C 1
ATOM 7633 O O . GLY B 1 338 ? -2.957 38.906 3.26 1 50.25 338 GLY B O 1
ATOM 7634 N N . MET B 1 339 ? -2.334 36.781 2.986 1 48.78 339 MET B N 1
ATOM 7635 C CA . MET B 1 339 ? -1.407 36.875 4.109 1 48.78 339 MET B CA 1
ATOM 7636 C C . MET B 1 339 ? -0.318 37.906 3.812 1 48.78 339 MET B C 1
ATOM 7638 O O . MET B 1 339 ? 0.585 37.656 3.016 1 48.78 339 MET B O 1
ATOM 7642 N N . ARG B 1 340 ? -0.795 39.062 3.77 1 42.03 340 ARG B N 1
ATOM 7643 C CA . ARG B 1 340 ? 0.179 40.094 3.379 1 42.03 340 ARG B CA 1
ATOM 7644 C C . ARG B 1 340 ? 1.533 39.812 4.031 1 42.03 340 ARG B C 1
ATOM 7646 O O . ARG B 1 340 ? 2.574 39.938 3.381 1 42.03 340 ARG B O 1
ATOM 7653 N N . ASN B 1 341 ? 1.54 40.188 5.336 1 38.81 341 ASN B N 1
ATOM 7654 C CA . ASN B 1 341 ? 2.889 40.219 5.891 1 38.81 341 ASN B CA 1
ATOM 7655 C C . ASN B 1 341 ? 3.316 38.875 6.418 1 38.81 341 ASN B C 1
ATOM 7657 O O . ASN B 1 341 ? 4.156 38.781 7.316 1 38.81 341 ASN B O 1
ATOM 7661 N N . GLY B 1 342 ? 3.027 37.719 5.754 1 39.81 342 GLY B N 1
ATOM 7662 C CA . GLY B 1 342 ? 3.566 36.375 6.039 1 39.81 342 GLY B CA 1
ATOM 7663 C C . GLY B 1 342 ? 3.09 35.812 7.367 1 39.81 342 GLY B C 1
ATOM 7664 O O . GLY B 1 342 ? 3.377 34.656 7.695 1 39.81 342 GLY B O 1
ATOM 7665 N N . SER B 1 343 ? 3.029 36.469 8.539 1 42.38 343 SER B N 1
ATOM 7666 C CA . SER B 1 343 ? 3.105 35.906 9.875 1 42.38 343 SER B CA 1
ATOM 7667 C C . SER B 1 343 ? 1.755 35.375 10.32 1 42.38 343 SER B C 1
ATOM 7669 O O . SER B 1 343 ? 1.691 34.438 11.117 1 42.38 343 SER B O 1
ATOM 7671 N N . ASN B 1 344 ? 0.527 36.094 10.32 1 45.97 344 ASN B N 1
ATOM 7672 C CA . ASN B 1 344 ? -0.591 35.625 11.125 1 45.97 344 ASN B CA 1
ATOM 7673 C C . ASN B 1 344 ? -1.836 35.375 10.273 1 45.97 344 ASN B C 1
ATOM 7675 O O . ASN B 1 344 ? -2.205 36.219 9.461 1 45.97 344 ASN B O 1
ATOM 7679 N N . LEU B 1 345 ? -2.139 34.094 9.977 1 53.94 345 LEU B N 1
ATOM 7680 C CA . LEU B 1 345 ? -3.488 33.812 9.492 1 53.94 345 LEU B CA 1
ATOM 7681 C C . LEU B 1 345 ? -4.5 34.75 10.156 1 53.94 345 LEU B C 1
ATOM 7683 O O . LEU B 1 345 ? -4.586 34.812 11.383 1 53.94 345 LEU B O 1
ATOM 7687 N N . SER B 1 346 ? -4.938 35.875 9.445 1 63.41 346 SER B N 1
ATOM 7688 C CA . SER B 1 346 ? -5.949 36.812 9.977 1 63.41 346 SER B CA 1
ATOM 7689 C C . SER B 1 346 ? -7.355 36.25 9.75 1 63.41 346 SER B C 1
ATOM 7691 O O . SER B 1 346 ? -7.781 36.062 8.609 1 63.41 346 SER B O 1
ATOM 7693 N N . TYR B 1 347 ? -8.023 35.781 10.797 1 75.31 347 TYR B N 1
ATOM 7694 C CA . TYR B 1 347 ? -9.422 35.344 10.75 1 75.31 347 TYR B CA 1
ATOM 7695 C C . TYR B 1 347 ? -10.281 36.438 10.094 1 75.31 347 TYR B C 1
ATOM 7697 O O . TYR B 1 347 ? -9.938 37.625 10.125 1 75.31 347 TYR B O 1
ATOM 7705 N N . PRO B 1 348 ? -11.25 36 9.32 1 83.19 348 PRO B N 1
ATOM 7706 C CA . PRO B 1 348 ? -12.164 37 8.781 1 83.19 348 PRO B CA 1
ATOM 7707 C C . PRO B 1 348 ? -12.93 37.75 9.875 1 83.19 348 PRO B C 1
ATOM 7709 O O . PRO B 1 348 ? -13.258 37.156 10.906 1 83.19 348 PRO B O 1
ATOM 7712 N N . ASP B 1 349 ? -13.156 39 9.641 1 87.94 349 ASP B N 1
ATOM 7713 C CA . ASP B 1 349 ? -13.875 39.844 10.586 1 87.94 349 ASP B CA 1
ATOM 7714 C C . ASP B 1 349 ? -15.32 40.062 10.141 1 87.94 349 ASP B C 1
ATOM 7716 O O . ASP B 1 349 ? -15.828 41.188 10.203 1 87.94 349 ASP B O 1
ATOM 7720 N N . PHE B 1 350 ? -15.945 39.062 9.68 1 92.12 350 PHE B N 1
ATOM 7721 C CA . PHE B 1 350 ? -17.359 39.094 9.344 1 92.12 350 PHE B CA 1
ATOM 7722 C C . PHE B 1 350 ? -18.219 38.844 10.578 1 92.12 350 PHE B C 1
ATOM 7724 O O . PHE B 1 350 ? -17.828 38.125 11.492 1 92.12 350 PHE B O 1
ATOM 7731 N N . PRO B 1 351 ? -19.422 39.531 10.625 1 94.69 351 PRO B N 1
ATOM 7732 C CA . PRO B 1 351 ? -20.312 39.219 11.742 1 94.69 351 PRO B CA 1
ATOM 7733 C C . PRO B 1 351 ? -20.656 37.75 11.828 1 94.69 351 PRO B C 1
ATOM 7735 O O . PRO B 1 351 ? -20.859 37.094 10.805 1 94.69 351 PRO B O 1
ATOM 7738 N N . THR B 1 352 ? -20.688 37.312 13.062 1 96.75 352 THR B N 1
ATOM 7739 C CA . THR B 1 352 ? -20.984 35.906 13.312 1 96.75 352 THR B CA 1
ATOM 7740 C C . THR B 1 352 ? -22.297 35.75 14.078 1 96.75 352 THR B C 1
ATOM 7742 O O . THR B 1 352 ? -22.891 36.719 14.508 1 96.75 352 THR B O 1
ATOM 7745 N N . ILE B 1 353 ? -22.719 34.438 14.172 1 98.25 353 ILE B N 1
ATOM 7746 C CA . ILE B 1 353 ? -23.875 34.125 15.016 1 98.25 353 ILE B CA 1
ATOM 7747 C C . ILE B 1 353 ? -23.625 34.656 16.422 1 98.25 353 ILE B C 1
ATOM 7749 O O . ILE B 1 353 ? -24.531 35.25 17.047 1 98.25 353 ILE B O 1
ATOM 7753 N N . GLY B 1 354 ? -22.422 34.5 16.922 1 97.81 354 GLY B N 1
ATOM 7754 C CA . GLY B 1 354 ? -22.062 34.969 18.25 1 97.81 354 GLY B CA 1
ATOM 7755 C C . GLY B 1 354 ? -22.219 36.5 18.391 1 97.81 354 GLY B C 1
ATOM 7756 O O . GLY B 1 354 ? -22.766 36.969 19.391 1 97.81 354 GLY B O 1
ATOM 7757 N N . ASP B 1 355 ? -21.828 37.219 17.391 1 96.94 355 ASP B N 1
ATOM 7758 C CA . ASP B 1 355 ? -21.953 38.688 17.406 1 96.94 355 ASP B CA 1
ATOM 7759 C C . ASP B 1 355 ? -23.422 39.094 17.453 1 96.94 355 ASP B C 1
ATOM 7761 O O . ASP B 1 355 ? -23.797 39.969 18.25 1 96.94 355 ASP B O 1
ATOM 7765 N N . ILE B 1 356 ? -24.188 38.469 16.609 1 97.25 356 ILE B N 1
ATOM 7766 C CA . ILE B 1 356 ? -25.609 38.812 16.484 1 97.25 356 ILE B CA 1
ATOM 7767 C C . ILE B 1 356 ? -26.328 38.531 17.797 1 97.25 356 ILE B C 1
ATOM 7769 O O . ILE B 1 356 ? -27.078 39.375 18.312 1 97.25 356 ILE B O 1
ATOM 7773 N N . LEU B 1 357 ? -26.062 37.406 18.391 1 98.06 357 LEU B N 1
ATOM 7774 C CA . LEU B 1 357 ? -26.781 37 19.594 1 98.06 357 LEU B CA 1
ATOM 7775 C C . LEU B 1 357 ? -26.281 37.781 20.812 1 98.06 357 LEU B C 1
ATOM 7777 O O . LEU B 1 357 ? -27.078 38.156 21.672 1 98.06 357 LEU B O 1
ATOM 7781 N N . LYS B 1 358 ? -25.031 38.031 20.906 1 97.56 358 LYS B N 1
ATOM 7782 C CA . LYS B 1 358 ? -24.5 38.844 22 1 97.56 358 LYS B CA 1
ATOM 7783 C C . LYS B 1 358 ? -25.109 40.25 22 1 97.56 358 LYS B C 1
ATOM 7785 O O . LYS B 1 358 ? -25.5 40.75 23.047 1 97.56 358 LYS B O 1
ATOM 7790 N N . LYS B 1 359 ? -25.188 40.781 20.859 1 96 359 LYS B N 1
ATOM 7791 C CA . LYS B 1 359 ? -25.766 42.125 20.703 1 96 359 LYS B CA 1
ATOM 7792 C C . LYS B 1 359 ? -27.219 42.125 21.141 1 96 359 LYS B C 1
ATOM 7794 O O . LYS B 1 359 ? -27.734 43.188 21.547 1 96 359 LYS B O 1
ATOM 7799 N N . ASN B 1 360 ? -27.812 41.031 21.062 1 96.38 360 ASN B N 1
ATOM 7800 C CA . ASN B 1 360 ? -29.234 40.938 21.406 1 96.38 360 ASN B CA 1
ATOM 7801 C C . ASN B 1 360 ? -29.438 40.344 22.797 1 96.38 360 ASN B C 1
ATOM 7803 O O . ASN B 1 360 ? -30.469 39.719 23.062 1 96.38 360 ASN B O 1
ATOM 7807 N N . GLY B 1 361 ? -28.406 40.344 23.609 1 96.56 361 GLY B N 1
ATOM 7808 C CA . GLY B 1 361 ? -28.562 40.094 25.047 1 96.56 361 GLY B CA 1
ATOM 7809 C C . GLY B 1 361 ? -28.266 38.688 25.453 1 96.56 361 GLY B C 1
ATOM 7810 O O . GLY B 1 361 ? -28.484 38.312 26.609 1 96.56 361 GLY B O 1
ATOM 7811 N N . TYR B 1 362 ? -27.75 37.844 24.625 1 97.81 362 TYR B N 1
ATOM 7812 C CA . TYR B 1 362 ? -27.453 36.438 24.969 1 97.81 362 TYR B CA 1
ATOM 7813 C C . TYR B 1 362 ? -26.172 36.344 25.781 1 97.81 362 TYR B C 1
ATOM 7815 O O . TYR B 1 362 ? -25.219 37.125 25.562 1 97.81 362 TYR B O 1
ATOM 7823 N N . GLU B 1 363 ? -26.172 35.438 26.703 1 97.94 363 GLU B N 1
ATOM 7824 C CA . GLU B 1 363 ? -24.922 34.969 27.266 1 97.94 363 GLU B CA 1
ATOM 7825 C C . GLU B 1 363 ? -24.266 33.938 26.344 1 97.94 363 GLU B C 1
ATOM 7827 O O . GLU B 1 363 ? -24.906 32.969 25.922 1 97.94 363 GLU B O 1
ATOM 7832 N N . THR B 1 364 ? -23 34.188 26 1 98.12 364 THR B N 1
ATOM 7833 C CA . THR B 1 364 ? -22.312 33.344 25.047 1 98.12 364 THR B CA 1
ATOM 7834 C C . THR B 1 364 ? -21.156 32.594 25.719 1 98.12 364 THR B C 1
ATOM 7836 O O . THR B 1 364 ? -20.391 33.188 26.469 1 98.12 364 THR B O 1
ATOM 7839 N N . GLU B 1 365 ? -21.109 31.297 25.484 1 98.19 365 GLU B N 1
ATOM 7840 C CA . GLU B 1 365 ? -20.047 30.469 26.047 1 98.19 365 GLU B CA 1
ATOM 7841 C C . GLU B 1 365 ? -19.594 29.391 25.047 1 98.19 365 GLU B C 1
ATOM 7843 O O . GLU B 1 365 ? -20.406 28.875 24.281 1 98.19 365 GLU B O 1
ATOM 7848 N N . PHE B 1 366 ? -18.234 29.188 25 1 97.62 366 PHE B N 1
ATOM 7849 C CA . PHE B 1 366 ? -17.625 28.156 24.172 1 97.62 366 PHE B CA 1
ATOM 7850 C C . PHE B 1 366 ? -16.812 27.188 25.031 1 97.62 366 PHE B C 1
ATOM 7852 O O . PHE B 1 366 ? -15.906 27.594 25.75 1 97.62 366 PHE B O 1
ATOM 7859 N N . ILE B 1 367 ? -17.141 25.844 24.953 1 97.88 367 ILE B N 1
ATOM 7860 C CA . ILE B 1 367 ? -16.469 24.828 25.766 1 97.88 367 ILE B CA 1
ATOM 7861 C C . ILE B 1 367 ? -15.789 23.812 24.859 1 97.88 367 ILE B C 1
ATOM 7863 O O . ILE B 1 367 ? -16.422 23.266 23.938 1 97.88 367 ILE B O 1
ATOM 7867 N N . LEU B 1 368 ? -14.508 23.547 25.062 1 96 368 LEU B N 1
ATOM 7868 C CA . LEU B 1 368 ? -13.758 22.5 24.375 1 96 368 LEU B CA 1
ATOM 7869 C C . LEU B 1 368 ? -12.695 21.891 25.281 1 96 368 LEU B C 1
ATOM 7871 O O . LEU B 1 368 ? -12.266 22.531 26.25 1 96 368 LEU B O 1
ATOM 7875 N N . GLY B 1 369 ? -12.312 20.703 24.984 1 94.19 369 GLY B N 1
ATOM 7876 C CA . GLY B 1 369 ? -11.383 19.984 25.844 1 94.19 369 GLY B CA 1
ATOM 7877 C C . GLY B 1 369 ? -9.938 20.391 25.641 1 94.19 369 GLY B C 1
ATOM 7878 O O . GLY B 1 369 ? -9.094 20.203 26.516 1 94.19 369 GLY B O 1
ATOM 7879 N N . SER B 1 370 ? -9.648 20.969 24.516 1 91.81 370 SER B N 1
ATOM 7880 C CA . SER B 1 370 ? -8.281 21.328 24.156 1 91.81 370 SER B CA 1
ATOM 7881 C C . SER B 1 370 ? -7.977 22.766 24.516 1 91.81 370 SER B C 1
ATOM 7883 O O . SER B 1 370 ? -8.844 23.5 25 1 91.81 370 SER B O 1
ATOM 7885 N N . ASP B 1 371 ? -6.703 23.109 24.406 1 89.12 371 ASP B N 1
ATOM 7886 C CA . ASP B 1 371 ? -6.297 24.516 24.547 1 89.12 371 ASP B CA 1
ATOM 7887 C C . ASP B 1 371 ? -6.805 25.359 23.391 1 89.12 371 ASP B C 1
ATOM 7889 O O . ASP B 1 371 ? -6.453 25.094 22.234 1 89.12 371 ASP B O 1
ATOM 7893 N N . SER B 1 372 ? -7.633 26.312 23.719 1 88.62 372 SER B N 1
ATOM 7894 C CA . SER B 1 372 ? -8.289 27.109 22.672 1 88.62 372 SER B CA 1
ATOM 7895 C C . SER B 1 372 ? -7.297 28 21.953 1 88.62 372 SER B C 1
ATOM 7897 O O . SER B 1 372 ? -7.637 28.641 20.953 1 88.62 372 SER B O 1
ATOM 7899 N N . LYS B 1 373 ? -6.102 28.062 22.422 1 78.69 373 LYS B N 1
ATOM 7900 C CA . LYS B 1 373 ? -5.066 28.828 21.75 1 78.69 373 LYS B CA 1
ATOM 7901 C C . LYS B 1 373 ? -4.707 28.219 20.391 1 78.69 373 LYS B C 1
ATOM 7903 O O . LYS B 1 373 ? -4.195 28.891 19.516 1 78.69 373 LYS B O 1
ATOM 7908 N N . TRP B 1 374 ? -5.027 26.969 20.422 1 79 374 TRP B N 1
ATOM 7909 C CA . TRP B 1 374 ? -4.727 26.281 19.172 1 79 374 TRP B CA 1
ATOM 7910 C C . TRP B 1 374 ? -5.508 26.891 18.016 1 79 374 TRP B C 1
ATOM 7912 O O . TRP B 1 374 ? -6.73 27.062 18.094 1 79 374 TRP B O 1
ATOM 7922 N N . GLY B 1 375 ? -4.797 27.312 16.984 1 74.69 375 GLY B N 1
ATOM 7923 C CA . GLY B 1 375 ? -5.406 27.859 15.789 1 74.69 375 GLY B CA 1
ATOM 7924 C C . GLY B 1 375 ? -6.023 29.234 16.016 1 74.69 375 GLY B C 1
ATOM 7925 O O . GLY B 1 375 ? -6.652 29.781 15.109 1 74.69 375 GLY B O 1
ATOM 7926 N N . GLY B 1 376 ? -5.957 29.781 17.188 1 77.56 376 GLY B N 1
ATOM 7927 C CA . GLY B 1 376 ? -6.543 31.078 17.484 1 77.56 376 GLY B CA 1
ATOM 7928 C C . GLY B 1 376 ? -8.039 31.016 17.719 1 77.56 376 GLY B C 1
ATOM 7929 O O . GLY B 1 376 ? -8.727 32.031 17.641 1 77.56 376 GLY B O 1
ATOM 7930 N N . LEU B 1 377 ? -8.453 29.859 18.031 1 84.5 377 LEU B N 1
ATOM 7931 C CA . LEU B 1 377 ? -9.891 29.625 18.141 1 84.5 377 LEU B CA 1
ATOM 7932 C C . LEU B 1 377 ? -10.484 30.422 19.297 1 84.5 377 LEU B C 1
ATOM 7934 O O . LEU B 1 377 ? -11.531 31.062 19.125 1 84.5 377 LEU B O 1
ATOM 7938 N N . GLY B 1 378 ? -9.828 30.375 20.453 1 86.62 378 GLY B N 1
ATOM 7939 C CA . GLY B 1 378 ? -10.281 31.156 21.594 1 86.62 378 GLY B CA 1
ATOM 7940 C C . GLY B 1 378 ? -10.383 32.656 21.297 1 86.62 378 GLY B C 1
ATOM 7941 O O . GLY B 1 378 ? -11.375 33.281 21.641 1 86.62 378 GLY B O 1
ATOM 7942 N N . ASP B 1 379 ? -9.367 33.156 20.656 1 83.81 379 ASP B N 1
ATOM 7943 C CA . ASP B 1 379 ? -9.352 34.594 20.312 1 83.81 379 ASP B CA 1
ATOM 7944 C C . ASP B 1 379 ? -10.461 34.938 19.328 1 83.81 379 ASP B C 1
ATOM 7946 O O . ASP B 1 379 ? -11.078 36 19.438 1 83.81 379 ASP B O 1
ATOM 7950 N N . TYR B 1 380 ? -10.68 34.094 18.406 1 87.81 380 TYR B N 1
ATOM 7951 C CA . TYR B 1 380 ? -11.727 34.312 17.422 1 87.81 380 TYR B CA 1
ATOM 7952 C C . TYR B 1 380 ? -13.094 34.406 18.094 1 87.81 380 TYR B C 1
ATOM 7954 O O . TYR B 1 380 ? -13.859 35.344 17.828 1 87.81 380 TYR B O 1
ATOM 7962 N N . TYR B 1 381 ? -13.367 33.469 19.031 1 93.69 381 TYR B N 1
ATOM 7963 C CA . TYR B 1 381 ? -14.664 33.469 19.688 1 93.69 381 TYR B CA 1
ATOM 7964 C C . TYR B 1 381 ? -14.773 34.562 20.719 1 93.69 381 TYR B C 1
ATOM 7966 O O . TYR B 1 381 ? -15.859 35.125 20.938 1 93.69 381 TYR B O 1
ATOM 7974 N N . LYS B 1 382 ? -13.695 34.969 21.328 1 93.12 382 LYS B N 1
ATOM 7975 C CA . LYS B 1 382 ? -13.719 36.125 22.219 1 93.12 382 LYS B CA 1
ATOM 7976 C C . LYS B 1 382 ? -14.031 37.406 21.438 1 93.12 382 LYS B C 1
ATOM 7978 O O . LYS B 1 382 ? -14.836 38.219 21.875 1 93.12 382 LYS B O 1
ATOM 7983 N N . LYS B 1 383 ? -13.414 37.438 20.312 1 89.56 383 LYS B N 1
ATOM 7984 C CA . LYS B 1 383 ? -13.609 38.625 19.469 1 89.56 383 LYS B CA 1
ATOM 7985 C C . LYS B 1 383 ? -15.016 38.656 18.891 1 89.56 383 LYS B C 1
ATOM 7987 O O . LYS B 1 383 ? -15.633 39.719 18.797 1 89.56 383 LYS B O 1
ATOM 7992 N N . HIS B 1 384 ? -15.461 37.562 18.469 1 93.56 384 HIS B N 1
ATOM 7993 C CA . HIS B 1 384 ? -16.75 37.469 17.781 1 93.56 384 HIS B CA 1
ATOM 7994 C C . HIS B 1 384 ? -17.828 36.906 18.703 1 93.56 384 HIS B C 1
ATOM 7996 O O . HIS B 1 384 ? -18.141 35.719 18.609 1 93.56 384 HIS B O 1
ATOM 8002 N N . GLY B 1 385 ? -18.484 37.75 19.469 1 95.06 385 GLY B N 1
ATOM 8003 C CA . GLY B 1 385 ? -19.578 37.312 20.328 1 95.06 385 GLY B CA 1
ATOM 8004 C C . GLY B 1 385 ? -19.219 37.344 21.812 1 95.06 385 GLY B C 1
ATOM 8005 O O . GLY B 1 385 ? -20.016 36.969 22.656 1 95.06 385 GLY B O 1
ATOM 8006 N N . ASP B 1 386 ? -17.953 37.75 22.109 1 96.31 386 ASP B N 1
ATOM 8007 C CA . ASP B 1 386 ? -17.516 37.906 23.5 1 96.31 386 ASP B CA 1
ATOM 8008 C C . ASP B 1 386 ? -17.75 36.625 24.297 1 96.31 386 ASP B C 1
ATOM 8010 O O . ASP B 1 386 ? -18.344 36.656 25.375 1 96.31 386 ASP B O 1
ATOM 8014 N N . PHE B 1 387 ? -17.359 35.562 23.734 1 97.38 387 PHE B N 1
ATOM 8015 C CA . PHE B 1 387 ? -17.609 34.25 24.344 1 97.38 387 PHE B CA 1
ATOM 8016 C C . PHE B 1 387 ? -16.734 34.062 25.578 1 97.38 387 PHE B C 1
ATOM 8018 O O . PHE B 1 387 ? -15.547 34.406 25.578 1 97.38 387 PHE B O 1
ATOM 8025 N N . LYS B 1 388 ? -17.375 33.562 26.625 1 97.75 388 LYS B N 1
ATOM 8026 C CA . LYS B 1 388 ? -16.594 32.938 27.688 1 97.75 388 LYS B CA 1
ATOM 8027 C C . LYS B 1 388 ? -15.984 31.609 27.203 1 97.75 388 LYS B C 1
ATOM 8029 O O . LYS B 1 388 ? -16.703 30.734 26.719 1 97.75 388 LYS B O 1
ATOM 8034 N N . ILE B 1 389 ? -14.648 31.516 27.406 1 97.12 389 ILE B N 1
ATOM 8035 C CA . ILE B 1 389 ? -13.969 30.344 26.891 1 97.12 389 ILE B CA 1
ATOM 8036 C C . ILE B 1 389 ? -13.695 29.359 28.031 1 97.12 389 ILE B C 1
ATOM 8038 O O . ILE B 1 389 ? -13 29.703 29 1 97.12 389 ILE B O 1
ATOM 8042 N N . PHE B 1 390 ? -14.258 28.188 27.984 1 97.75 390 PHE B N 1
ATOM 8043 C CA . PHE B 1 390 ? -13.969 27.078 28.875 1 97.75 390 PHE B CA 1
ATOM 8044 C C . PHE B 1 390 ? -13.148 26.016 28.156 1 97.75 390 PHE B C 1
ATOM 8046 O O . PHE B 1 390 ? -13.695 25.141 27.469 1 97.75 390 PHE B O 1
ATOM 8053 N N . ASP B 1 391 ? -11.82 26.094 28.297 1 95.81 391 ASP B N 1
ATOM 8054 C CA . ASP B 1 391 ? -10.922 25.156 27.625 1 95.81 391 ASP B CA 1
ATOM 8055 C C . ASP B 1 391 ? -10.008 24.453 28.625 1 95.81 391 ASP B C 1
ATOM 8057 O O . ASP B 1 391 ? -10.297 24.422 29.828 1 95.81 391 ASP B O 1
ATOM 8061 N N . LEU B 1 392 ? -9 23.766 28.156 1 94.12 392 LEU B N 1
ATOM 8062 C CA . LEU B 1 392 ? -8.047 23.047 28.984 1 94.12 392 LEU B CA 1
ATOM 8063 C C . LEU B 1 392 ? -7.434 23.953 30.031 1 94.12 392 LEU B C 1
ATOM 8065 O O . LEU B 1 392 ? -7.363 23.609 31.219 1 94.12 392 LEU B O 1
ATOM 8069 N N . VAL B 1 393 ? -7.035 25.188 29.625 1 92.69 393 VAL B N 1
ATOM 8070 C CA . VAL B 1 393 ? -6.391 26.156 30.5 1 92.69 393 VAL B CA 1
ATOM 8071 C C . VAL B 1 393 ? -7.359 26.594 31.609 1 92.69 393 VAL B C 1
ATOM 8073 O O . VAL B 1 393 ? -6.988 26.641 32.781 1 92.69 393 VAL B O 1
ATOM 8076 N N . TYR B 1 394 ? -8.555 26.844 31.172 1 96.12 394 TYR B N 1
ATOM 8077 C CA . TYR B 1 394 ? -9.578 27.25 32.125 1 96.12 394 TYR B CA 1
ATOM 8078 C C . TYR B 1 394 ? -9.836 26.156 33.156 1 96.12 394 TYR B C 1
ATOM 8080 O O . TYR B 1 394 ? -9.922 26.422 34.344 1 96.12 394 TYR B O 1
ATOM 8088 N N . ALA B 1 395 ? -9.992 24.922 32.719 1 96.25 395 ALA B N 1
ATOM 8089 C CA . ALA B 1 395 ? -10.258 23.797 33.594 1 96.25 395 ALA B CA 1
ATOM 8090 C C . ALA B 1 395 ? -9.141 23.609 34.594 1 96.25 395 ALA B C 1
ATOM 8092 O O . ALA B 1 395 ? -9.391 23.312 35.781 1 96.25 395 ALA B O 1
ATOM 8093 N N . ARG B 1 396 ? -7.957 23.797 34.188 1 95.12 396 ARG B N 1
ATOM 8094 C CA . ARG B 1 396 ? -6.805 23.703 35.062 1 95.12 396 ARG B CA 1
ATOM 8095 C C . ARG B 1 396 ? -6.82 24.844 36.094 1 95.12 396 ARG B C 1
ATOM 8097 O O . ARG B 1 396 ? -6.617 24.594 37.281 1 95.12 396 ARG B O 1
ATOM 8104 N N . GLU B 1 397 ? -7.086 26.031 35.625 1 95.69 397 GLU B N 1
ATOM 8105 C CA . GLU B 1 397 ? -7.102 27.203 36.469 1 95.69 397 GLU B CA 1
ATOM 8106 C C . GLU B 1 397 ? -8.18 27.094 37.562 1 95.69 397 GLU B C 1
ATOM 8108 O O . GLU B 1 397 ? -7.98 27.516 38.688 1 95.69 397 GLU B O 1
ATOM 8113 N N . GLN B 1 398 ? -9.312 26.484 37.125 1 96.38 398 GLN B N 1
ATOM 8114 C CA . GLN B 1 398 ? -10.438 26.328 38.062 1 96.38 398 GLN B CA 1
ATOM 8115 C C . GLN B 1 398 ? -10.266 25.078 38.906 1 96.38 398 GLN B C 1
ATOM 8117 O O . GLN B 1 398 ? -11.141 24.75 39.719 1 96.38 398 GLN B O 1
ATOM 8122 N N . LYS B 1 399 ? -9.18 24.328 38.781 1 96.06 399 LYS B N 1
ATOM 8123 C CA . LYS B 1 399 ? -8.805 23.156 39.531 1 96.06 399 LYS B CA 1
ATOM 8124 C C . LYS B 1 399 ? -9.836 22.031 39.375 1 96.06 399 LYS B C 1
ATOM 8126 O O . LYS B 1 399 ? -10.102 21.281 40.312 1 96.06 399 LYS B O 1
ATOM 8131 N N . LEU B 1 400 ? -10.422 22.047 38.188 1 96.31 400 LEU B N 1
ATOM 8132 C CA . LEU B 1 400 ? -11.32 20.938 37.875 1 96.31 400 LEU B CA 1
ATOM 8133 C C . LEU B 1 400 ? -10.539 19.703 37.438 1 96.31 400 LEU B C 1
ATOM 8135 O O . LEU B 1 400 ? -11.055 18.578 37.531 1 96.31 400 LEU B O 1
ATOM 8139 N N . ILE B 1 401 ? -9.344 19.859 36.875 1 95.12 401 ILE B N 1
ATOM 8140 C CA . ILE B 1 401 ? -8.375 18.828 36.531 1 95.12 401 ILE B CA 1
ATOM 8141 C C . ILE B 1 401 ? -6.988 19.234 37 1 95.12 401 ILE B C 1
ATOM 8143 O O . ILE B 1 401 ? -6.734 20.422 37.25 1 95.12 401 ILE B O 1
ATOM 8147 N N . PRO B 1 402 ? -6.059 18.25 37.188 1 93.56 402 PRO B N 1
ATOM 8148 C CA . PRO B 1 402 ? -4.703 18.594 37.594 1 93.56 402 PRO B CA 1
ATOM 8149 C C . PRO B 1 402 ? -3.986 19.531 36.625 1 93.56 402 PRO B C 1
ATOM 8151 O O . PRO B 1 402 ? -4.285 19.516 35.438 1 93.56 402 PRO B O 1
ATOM 8154 N N . GLU B 1 403 ? -3.078 20.266 37.125 1 91 403 GLU B N 1
ATOM 8155 C CA . GLU B 1 403 ? -2.346 21.266 36.375 1 91 403 GLU B CA 1
ATOM 8156 C C . GLU B 1 403 ? -1.614 20.641 35.188 1 91 403 GLU B C 1
ATOM 8158 O O . GLU B 1 403 ? -1.467 21.266 34.125 1 91 403 GLU B O 1
ATOM 8163 N N . ASN B 1 404 ? -1.247 19.453 35.375 1 89 404 ASN B N 1
ATOM 8164 C CA . ASN B 1 404 ? -0.473 18.797 34.344 1 89 404 ASN B CA 1
ATOM 8165 C C . ASN B 1 404 ? -1.31 17.766 33.562 1 89 404 ASN B C 1
ATOM 8167 O O . ASN B 1 404 ? -0.77 16.953 32.812 1 89 404 ASN B O 1
ATOM 8171 N N . TYR B 1 405 ? -2.545 17.953 33.719 1 90.69 405 TYR B N 1
ATOM 8172 C CA . TYR B 1 405 ? -3.42 16.984 33.062 1 90.69 405 TYR B CA 1
ATOM 8173 C C . TYR B 1 405 ? -3.469 17.219 31.562 1 90.69 405 TYR B C 1
ATOM 8175 O O . TYR B 1 405 ? -3.678 18.344 31.109 1 90.69 405 TYR B O 1
ATOM 8183 N N . LYS B 1 406 ? -3.188 16.203 30.844 1 88.56 406 LYS B N 1
ATOM 8184 C CA . LYS B 1 406 ? -3.344 16.234 29.391 1 88.56 406 LYS B CA 1
ATOM 8185 C C . LYS B 1 406 ? -3.516 14.828 28.828 1 88.56 406 LYS B C 1
ATOM 8187 O O . LYS B 1 406 ? -2.6 14.008 28.906 1 88.56 406 LYS B O 1
ATOM 8192 N N . VAL B 1 407 ? -4.648 14.688 28.406 1 88.12 407 VAL B N 1
ATOM 8193 C CA . VAL B 1 407 ? -4.973 13.43 27.75 1 88.12 407 VAL B CA 1
ATOM 8194 C C . VAL B 1 407 ? -5.438 13.711 26.312 1 88.12 407 VAL B C 1
ATOM 8196 O O . VAL B 1 407 ? -6.309 14.555 26.094 1 88.12 407 VAL B O 1
ATOM 8199 N N . TRP B 1 408 ? -4.793 13.008 25.312 1 88.44 408 TRP B N 1
ATOM 8200 C CA . TRP B 1 408 ? -5.121 13.227 23.906 1 88.44 408 TRP B CA 1
ATOM 8201 C C . TRP B 1 408 ? -4.941 14.695 23.531 1 88.44 408 TRP B C 1
ATOM 8203 O O . TRP B 1 408 ? -3.838 15.242 23.625 1 88.44 408 TRP B O 1
ATOM 8213 N N . TRP B 1 409 ? -5.934 15.453 23.281 1 87.31 409 TRP B N 1
ATOM 8214 C CA . TRP B 1 409 ? -5.801 16.844 22.859 1 87.31 409 TRP B CA 1
ATOM 8215 C C . TRP B 1 409 ? -6.004 17.781 24.047 1 87.31 409 TRP B C 1
ATOM 8217 O O . TRP B 1 409 ? -5.863 19 23.922 1 87.31 409 TRP B O 1
ATOM 8227 N N . GLY B 1 410 ? -6.305 17.328 25.219 1 92 410 GLY B N 1
ATOM 8228 C CA . GLY B 1 410 ? -6.602 18.031 26.453 1 92 410 GLY B CA 1
ATOM 8229 C C . GLY B 1 410 ? -7.277 17.172 27.5 1 92 410 GLY B C 1
ATOM 8230 O O . GLY B 1 410 ? -6.645 16.297 28.094 1 92 410 GLY B O 1
ATOM 8231 N N . PHE B 1 411 ? -8.492 17.406 27.781 1 93.56 411 PHE B N 1
ATOM 8232 C CA . PHE B 1 411 ? -9.273 16.453 28.562 1 93.56 411 PHE B CA 1
ATOM 8233 C C . PHE B 1 411 ? -10.328 15.781 27.672 1 93.56 411 PHE B C 1
ATOM 8235 O O . PHE B 1 411 ? -10.789 16.375 26.703 1 93.56 411 PHE B O 1
ATOM 8242 N N . GLU B 1 412 ? -10.625 14.516 27.938 1 94.94 412 GLU B N 1
ATOM 8243 C CA . GLU B 1 412 ? -11.461 13.664 27.078 1 94.94 412 GLU B CA 1
ATOM 8244 C C . GLU B 1 412 ? -12.914 14.117 27.109 1 94.94 412 GLU B C 1
ATOM 8246 O O . GLU B 1 412 ? -13.328 14.852 28.016 1 94.94 412 GLU B O 1
ATOM 8251 N N . ASP B 1 413 ? -13.703 13.711 26.125 1 97.25 413 ASP B N 1
ATOM 8252 C CA . ASP B 1 413 ? -15.078 14.141 25.906 1 97.25 413 ASP B CA 1
ATOM 8253 C C . ASP B 1 413 ? -15.969 13.781 27.094 1 97.25 413 ASP B C 1
ATOM 8255 O O . ASP B 1 413 ? -16.938 14.484 27.391 1 97.25 413 ASP B O 1
ATOM 8259 N N . ASP B 1 414 ? -15.617 12.68 27.844 1 95.75 414 ASP B N 1
ATOM 8260 C CA . ASP B 1 414 ? -16.375 12.328 29.031 1 95.75 414 ASP B CA 1
ATOM 8261 C C . ASP B 1 414 ? -16.406 13.492 30.031 1 95.75 414 ASP B C 1
ATOM 8263 O O . ASP B 1 414 ? -17.469 13.828 30.547 1 95.75 414 ASP B O 1
ATOM 8267 N N . LYS B 1 415 ? -15.312 14.016 30.25 1 96.75 415 LYS B N 1
ATOM 8268 C CA . LYS B 1 415 ? -15.219 15.156 31.156 1 96.75 415 LYS B CA 1
ATOM 8269 C C . LYS B 1 415 ? -15.859 16.406 30.531 1 96.75 415 LYS B C 1
ATOM 8271 O O . LYS B 1 415 ? -16.5 17.188 31.234 1 96.75 415 LYS B O 1
ATOM 8276 N N . LEU B 1 416 ? -15.633 16.547 29.25 1 98.06 416 LEU B N 1
ATOM 8277 C CA . LEU B 1 416 ? -16.188 17.688 28.516 1 98.06 416 LEU B CA 1
ATOM 8278 C C . LEU B 1 416 ? -17.703 17.766 28.719 1 98.06 416 LEU B C 1
ATOM 8280 O O . LEU B 1 416 ? -18.234 18.844 29.016 1 98.06 416 LEU B O 1
ATOM 8284 N N . TYR B 1 417 ? -18.391 16.719 28.547 1 98.06 417 TYR B N 1
ATOM 8285 C CA . TYR B 1 417 ? -19.844 16.703 28.609 1 98.06 417 TYR B CA 1
ATOM 8286 C C . TYR B 1 417 ? -20.328 16.938 30.047 1 98.06 417 TYR B C 1
ATOM 8288 O O . TYR B 1 417 ? -21.359 17.578 30.25 1 98.06 417 TYR B O 1
ATOM 8296 N N . GLU B 1 418 ? -19.594 16.469 31.016 1 97.44 418 GLU B N 1
ATOM 8297 C CA . GLU B 1 418 ? -19.938 16.766 32.406 1 97.44 418 GLU B CA 1
ATOM 8298 C C . GLU B 1 418 ? -19.781 18.25 32.719 1 97.44 418 GLU B C 1
ATOM 8300 O O . GLU B 1 418 ? -20.656 18.844 33.344 1 97.44 418 GLU B O 1
ATOM 8305 N N . TYR B 1 419 ? -18.734 18.797 32.281 1 98.06 419 TYR B N 1
ATOM 8306 C CA . TYR B 1 419 ? -18.516 20.234 32.469 1 98.06 419 TYR B CA 1
ATOM 8307 C C . TYR B 1 419 ? -19.578 21.047 31.734 1 98.06 419 TYR B C 1
ATOM 8309 O O . TYR B 1 419 ? -20.031 22.078 32.219 1 98.06 419 TYR B O 1
ATOM 8317 N N . ALA B 1 420 ? -19.906 20.594 30.562 1 98.38 420 ALA B N 1
ATOM 8318 C CA . ALA B 1 420 ? -20.938 21.266 29.781 1 98.38 420 ALA B CA 1
ATOM 8319 C C . ALA B 1 420 ? -22.266 21.281 30.547 1 98.38 420 ALA B C 1
ATOM 8321 O O . ALA B 1 420 ? -22.984 22.297 30.547 1 98.38 420 ALA B O 1
ATOM 8322 N N . LYS B 1 421 ? -22.641 20.172 31.156 1 97.88 421 LYS B N 1
ATOM 8323 C CA . LYS B 1 421 ? -23.859 20.109 31.953 1 97.88 421 LYS B CA 1
ATOM 8324 C C . LYS B 1 421 ? -23.828 21.125 33.094 1 97.88 421 LYS B C 1
ATOM 8326 O O . LYS B 1 421 ? -24.812 21.844 33.312 1 97.88 421 LYS B O 1
ATOM 8331 N N . ASP B 1 422 ? -22.719 21.156 33.75 1 97.56 422 ASP B N 1
ATOM 8332 C CA . ASP B 1 422 ? -22.562 22.109 34.844 1 97.56 422 ASP B CA 1
ATOM 8333 C C . ASP B 1 422 ? -22.734 23.547 34.344 1 97.56 422 ASP B C 1
ATOM 8335 O O . ASP B 1 422 ? -23.438 24.344 34.969 1 97.56 422 ASP B O 1
ATOM 8339 N N . GLU B 1 423 ? -22.156 23.828 33.25 1 97.56 423 GLU B N 1
ATOM 8340 C CA . GLU B 1 423 ? -22.234 25.188 32.719 1 97.56 423 GLU B CA 1
ATOM 8341 C C . GLU B 1 423 ? -23.656 25.516 32.25 1 97.56 423 GLU B C 1
ATOM 8343 O O . GLU B 1 423 ? -24.109 26.656 32.438 1 97.56 423 GLU B O 1
ATOM 8348 N N . MET B 1 424 ? -24.297 24.578 31.641 1 97.56 424 MET B N 1
ATOM 8349 C CA . MET B 1 424 ? -25.672 24.812 31.203 1 97.56 424 MET B CA 1
ATOM 8350 C C . MET B 1 424 ? -26.578 25.078 32.406 1 97.56 424 MET B C 1
ATOM 8352 O O . MET B 1 424 ? -27.469 25.922 32.312 1 97.56 424 MET B O 1
ATOM 8356 N N . ASN B 1 425 ? -26.344 24.375 33.469 1 95.81 425 ASN B N 1
ATOM 8357 C CA . ASN B 1 425 ? -27.109 24.609 34.688 1 95.81 425 ASN B CA 1
ATOM 8358 C C . ASN B 1 425 ? -26.891 26.031 35.219 1 95.81 425 ASN B C 1
ATOM 8360 O O . ASN B 1 425 ? -27.828 26.672 35.688 1 95.81 425 ASN B O 1
ATOM 8364 N N . LYS B 1 426 ? -25.734 26.453 35.125 1 96.5 426 LYS B N 1
ATOM 8365 C CA . LYS B 1 426 ? -25.438 27.812 35.562 1 96.5 426 LYS B CA 1
ATOM 8366 C C . LYS B 1 426 ? -26.094 28.844 34.656 1 96.5 426 LYS B C 1
ATOM 8368 O O . LYS B 1 426 ? -26.703 29.812 35.125 1 96.5 426 LYS B O 1
ATOM 8373 N N . LEU B 1 427 ? -26.016 28.625 33.375 1 97.25 427 LEU B N 1
ATOM 8374 C CA . LEU B 1 427 ? -26.562 29.531 32.375 1 97.25 427 LEU B CA 1
ATOM 8375 C C . LEU B 1 427 ? -28.078 29.594 32.469 1 97.25 427 LEU B C 1
ATOM 8377 O O . LEU B 1 427 ? -28.672 30.656 32.312 1 97.25 427 LEU B O 1
ATOM 8381 N N . ALA B 1 428 ? -28.672 28.5 32.75 1 94.19 428 ALA B N 1
ATOM 8382 C CA . ALA B 1 428 ? -30.125 28.375 32.812 1 94.19 428 ALA B CA 1
ATOM 8383 C C . ALA B 1 428 ? -30.703 29.141 34 1 94.19 428 ALA B C 1
ATOM 8385 O O . ALA B 1 428 ? -31.891 29.469 34.031 1 94.19 428 ALA B O 1
ATOM 8386 N N . LYS B 1 429 ? -29.906 29.406 35 1 93.5 429 LYS B N 1
ATOM 8387 C CA . LYS B 1 429 ? -30.344 30.125 36.188 1 93.5 429 LYS B CA 1
ATOM 8388 C C . LYS B 1 429 ? -30.469 31.625 35.938 1 93.5 429 LYS B C 1
ATOM 8390 O O . LYS B 1 429 ? -31.125 32.344 36.656 1 93.5 429 LYS B O 1
ATOM 8395 N N . SER B 1 430 ? -29.828 31.969 34.906 1 91 430 SER B N 1
ATOM 8396 C CA . SER B 1 430 ? -29.906 33.375 34.5 1 91 430 SER B CA 1
ATOM 8397 C C . SER B 1 430 ? -31.203 33.688 33.75 1 91 430 SER B C 1
ATOM 8399 O O . SER B 1 430 ? -31.781 32.781 33.156 1 91 430 SER B O 1
ATOM 8401 N N . ASP B 1 431 ? -31.734 34.906 33.844 1 89.5 431 ASP B N 1
ATOM 8402 C CA . ASP B 1 431 ? -32.938 35.344 33.125 1 89.5 431 ASP B CA 1
ATOM 8403 C C . ASP B 1 431 ? -32.625 35.656 31.656 1 89.5 431 ASP B C 1
ATOM 8405 O O . ASP B 1 431 ? -33.531 35.875 30.859 1 89.5 431 ASP B O 1
ATOM 8409 N N . LYS B 1 432 ? -31.406 35.531 31.25 1 95.56 432 LYS B N 1
ATOM 8410 C CA . LYS B 1 432 ? -30.984 35.812 29.875 1 95.56 432 LYS B CA 1
ATOM 8411 C C . LYS B 1 432 ? -30.938 34.531 29.047 1 95.56 432 LYS B C 1
ATOM 8413 O O . LYS B 1 432 ? -30.578 33.469 29.562 1 95.56 432 LYS B O 1
ATOM 8418 N N . PRO B 1 433 ? -31.297 34.656 27.766 1 97.38 433 PRO B N 1
ATOM 8419 C CA . PRO B 1 433 ? -31.047 33.5 26.906 1 97.38 433 PRO B CA 1
ATOM 8420 C C . PRO B 1 433 ? -29.562 33.25 26.672 1 97.38 433 PRO B C 1
ATOM 8422 O O . PRO B 1 433 ? -28.734 34.156 26.859 1 97.38 433 PRO B O 1
ATOM 8425 N N . PHE B 1 434 ? -29.188 32 26.359 1 98.31 434 PHE B N 1
ATOM 8426 C CA . PHE B 1 434 ? -27.766 31.734 26.203 1 98.31 434 PHE B CA 1
ATOM 8427 C C . PHE B 1 434 ? -27.5 31.031 24.875 1 98.31 434 PHE B C 1
ATOM 8429 O O . PHE B 1 434 ? -28.391 30.438 24.281 1 98.31 434 PHE B O 1
ATOM 8436 N N . TYR B 1 435 ? -26.297 31.25 24.344 1 98.56 435 TYR B N 1
ATOM 8437 C CA . TYR B 1 435 ? -25.703 30.531 23.219 1 98.56 435 TYR B CA 1
ATOM 8438 C C . TYR B 1 435 ? -24.469 29.766 23.656 1 98.56 435 TYR B C 1
ATOM 8440 O O . TYR B 1 435 ? -23.422 30.359 23.922 1 98.56 435 TYR B O 1
ATOM 8448 N N . LEU B 1 436 ? -24.625 28.438 23.781 1 98.62 436 LEU B N 1
ATOM 8449 C CA . LEU B 1 436 ? -23.531 27.562 24.219 1 98.62 436 LEU B CA 1
ATOM 8450 C C . LEU B 1 436 ? -23.031 26.703 23.062 1 98.62 436 LEU B C 1
ATOM 8452 O O . LEU B 1 436 ? -23.812 26.062 22.375 1 98.62 436 LEU B O 1
ATOM 8456 N N . ILE B 1 437 ? -21.703 26.797 22.875 1 98.38 437 ILE B N 1
ATOM 8457 C CA . ILE B 1 437 ? -21.062 25.969 21.875 1 98.38 437 ILE B CA 1
ATOM 8458 C C . ILE B 1 437 ? -20.203 24.906 22.562 1 98.38 437 ILE B C 1
ATOM 8460 O O . ILE B 1 437 ? -19.438 25.219 23.484 1 98.38 437 ILE B O 1
ATOM 8464 N N . ILE B 1 438 ? -20.375 23.656 22.156 1 98.38 438 ILE B N 1
ATOM 8465 C CA . ILE B 1 438 ? -19.594 22.531 22.656 1 98.38 438 ILE B CA 1
ATOM 8466 C C . ILE B 1 438 ? -18.859 21.844 21.5 1 98.38 438 ILE B C 1
ATOM 8468 O O . ILE B 1 438 ? -19.484 21.484 20.484 1 98.38 438 ILE B O 1
ATOM 8472 N N . GLU B 1 439 ? -17.562 21.719 21.562 1 97.31 439 GLU B N 1
ATOM 8473 C CA . GLU B 1 439 ? -16.781 20.984 20.562 1 97.31 439 GLU B CA 1
ATOM 8474 C C . GLU B 1 439 ? -16.109 19.766 21.172 1 97.31 439 GLU B C 1
ATOM 8476 O O . GLU B 1 439 ? -15.273 19.891 22.078 1 97.31 439 GLU B O 1
ATOM 8481 N N . ASN B 1 440 ? -16.469 18.594 20.766 1 96.88 440 ASN B N 1
ATOM 8482 C CA . ASN B 1 440 ? -15.781 17.406 21.25 1 96.88 440 ASN B CA 1
ATOM 8483 C C . ASN B 1 440 ? -14.57 17.078 20.375 1 96.88 440 ASN B C 1
ATOM 8485 O O . ASN B 1 440 ? -14.32 17.734 19.375 1 96.88 440 ASN B O 1
ATOM 8489 N N . ALA B 1 441 ? -13.656 16.031 20.828 1 94.75 441 ALA B N 1
ATOM 8490 C CA . ALA B 1 441 ? -12.383 15.883 20.125 1 94.75 441 ALA B CA 1
ATOM 8491 C C . ALA B 1 441 ? -11.961 14.414 20.078 1 94.75 441 ALA B C 1
ATOM 8493 O O . ALA B 1 441 ? -11 14.062 19.391 1 94.75 441 ALA B O 1
ATOM 8494 N N . ASP B 1 442 ? -12.648 13.523 20.703 1 95.06 442 ASP B N 1
ATOM 8495 C CA . ASP B 1 442 ? -12.164 12.156 20.844 1 95.06 442 ASP B CA 1
ATOM 8496 C C . ASP B 1 442 ? -12.094 11.453 19.5 1 95.06 442 ASP B C 1
ATOM 8498 O O . ASP B 1 442 ? -11.328 10.508 19.328 1 95.06 442 ASP B O 1
ATOM 8502 N N . THR B 1 443 ? -12.883 11.914 18.531 1 95.62 443 THR B N 1
ATOM 8503 C CA . THR B 1 443 ? -12.922 11.273 17.234 1 95.62 443 THR B CA 1
ATOM 8504 C C . THR B 1 443 ? -11.898 11.891 16.281 1 95.62 443 THR B C 1
ATOM 8506 O O . THR B 1 443 ? -11.898 11.609 15.086 1 95.62 443 THR B O 1
ATOM 8509 N N . HIS B 1 444 ? -11.062 12.766 16.812 1 93.25 444 HIS B N 1
ATOM 8510 C CA . HIS B 1 444 ? -9.984 13.336 16.016 1 93.25 444 HIS B CA 1
ATOM 8511 C C . HIS B 1 444 ? -9.031 12.25 15.523 1 93.25 444 HIS B C 1
ATOM 8513 O O . HIS B 1 444 ? -8.695 11.328 16.266 1 93.25 444 HIS B O 1
ATOM 8519 N N . PHE B 1 445 ? -8.57 12.367 14.281 1 88.81 445 PHE B N 1
ATOM 8520 C CA . PHE B 1 445 ? -7.625 11.406 13.711 1 88.81 445 PHE B CA 1
ATOM 8521 C C . PHE B 1 445 ? -6.234 11.609 14.297 1 88.81 445 PHE B C 1
ATOM 8523 O O . PHE B 1 445 ? -5.914 12.695 14.789 1 88.81 445 PHE B O 1
ATOM 8530 N N . PRO B 1 446 ? -5.352 10.625 14.266 1 87.19 446 PRO B N 1
ATOM 8531 C CA . PRO B 1 446 ? -5.609 9.273 13.758 1 87.19 446 PRO B CA 1
ATOM 8532 C C . PRO B 1 446 ? -6.203 8.352 14.812 1 87.19 446 PRO B C 1
ATOM 8534 O O . PRO B 1 446 ? -5.926 8.516 16 1 87.19 446 PRO B O 1
ATOM 8537 N N . ASN B 1 447 ? -7.051 7.43 14.547 1 88.62 447 ASN B N 1
ATOM 8538 C CA . ASN B 1 447 ? -7.57 6.297 15.305 1 88.62 447 ASN B CA 1
ATOM 8539 C C . ASN B 1 447 ? -8.5 6.758 16.422 1 88.62 447 ASN B C 1
ATOM 8541 O O . ASN B 1 447 ? -9.195 5.941 17.031 1 88.62 447 ASN B O 1
ATOM 8545 N N . GLY B 1 448 ? -8.492 8.086 16.734 1 92.44 448 GLY B N 1
ATOM 8546 C CA . GLY B 1 448 ? -9.328 8.594 17.812 1 92.44 448 GLY B CA 1
ATOM 8547 C C . GLY B 1 448 ? -8.82 8.203 19.188 1 92.44 448 GLY B C 1
ATOM 8548 O O . GLY B 1 448 ? -7.809 7.508 19.312 1 92.44 448 GLY B O 1
ATOM 8549 N N . TYR B 1 449 ? -9.453 8.734 20.234 1 93.12 449 TYR B N 1
ATOM 8550 C CA . TYR B 1 449 ? -9.078 8.445 21.609 1 93.12 449 TYR B CA 1
ATOM 8551 C C . TYR B 1 449 ? -9.977 7.371 22.219 1 93.12 449 TYR B C 1
ATOM 8553 O O . TYR B 1 449 ? -11.203 7.473 22.141 1 93.12 449 TYR B O 1
ATOM 8561 N N . VAL B 1 450 ? -9.383 6.348 22.781 1 92.31 450 VAL B N 1
ATOM 8562 C CA . VAL B 1 450 ? -10.125 5.285 23.453 1 92.31 450 VAL B CA 1
ATOM 8563 C C . VAL B 1 450 ? -10.383 5.676 24.906 1 92.31 450 VAL B C 1
ATOM 8565 O O . VAL B 1 450 ? -9.484 5.598 25.75 1 92.31 450 VAL B O 1
ATOM 8568 N N . SER B 1 451 ? -11.562 6.055 25.156 1 93.88 451 SER B N 1
ATOM 8569 C CA . SER B 1 451 ? -11.938 6.418 26.516 1 93.88 451 SER B CA 1
ATOM 8570 C C . SER B 1 451 ? -11.82 5.227 27.453 1 93.88 451 SER B C 1
ATOM 8572 O O . SER B 1 451 ? -12.086 4.09 27.062 1 93.88 451 SER B O 1
ATOM 8574 N N . LYS B 1 452 ? -11.477 5.52 28.734 1 90.88 452 LYS B N 1
ATOM 8575 C CA . LYS B 1 452 ? -11.43 4.488 29.766 1 90.88 452 LYS B CA 1
ATOM 8576 C C . LYS B 1 452 ? -12.82 3.893 30 1 90.88 452 LYS B C 1
ATOM 8578 O O . LYS B 1 452 ? -12.938 2.762 30.484 1 90.88 452 LYS B O 1
ATOM 8583 N N . ASN B 1 453 ? -13.82 4.641 29.594 1 93.12 453 ASN B N 1
ATOM 8584 C CA . ASN B 1 453 ? -15.195 4.23 29.828 1 93.12 453 ASN B CA 1
ATOM 8585 C C . ASN B 1 453 ? -15.758 3.457 28.641 1 93.12 453 ASN B C 1
ATOM 8587 O O . ASN B 1 453 ? -16.891 2.953 28.703 1 93.12 453 ASN B O 1
ATOM 8591 N N . MET B 1 454 ? -14.992 3.453 27.5 1 92.75 454 MET B N 1
ATOM 8592 C CA . MET B 1 454 ? -15.438 2.695 26.344 1 92.75 454 MET B CA 1
ATOM 8593 C C . MET B 1 454 ? -15.281 1.196 26.562 1 92.75 454 MET B C 1
ATOM 8595 O O . MET B 1 454 ? -14.203 0.641 26.391 1 92.75 454 MET B O 1
ATOM 8599 N N . LYS B 1 455 ? -16.281 0.533 26.938 1 87.12 455 LYS B N 1
ATOM 8600 C CA . LYS B 1 455 ? -16.219 -0.877 27.297 1 87.12 455 LYS B CA 1
ATOM 8601 C C . LYS B 1 455 ? -16.531 -1.775 26.109 1 87.12 455 LYS B C 1
ATOM 8603 O O . LYS B 1 455 ? -15.984 -2.877 26 1 87.12 455 LYS B O 1
ATOM 8608 N N . ASP B 1 456 ? -17.406 -1.229 25.219 1 85.19 456 ASP B N 1
ATOM 8609 C CA . ASP B 1 456 ? -17.828 -2.025 24.078 1 85.19 456 ASP B CA 1
ATOM 8610 C C . ASP B 1 456 ? -17 -1.703 22.844 1 85.19 456 ASP B C 1
ATOM 8612 O O . ASP B 1 456 ? -16.766 -0.533 22.531 1 85.19 456 ASP B O 1
ATOM 8616 N N . LYS B 1 457 ? -16.5 -2.762 22.172 1 88.69 457 LYS B N 1
ATOM 8617 C CA . LYS B 1 457 ? -15.742 -2.615 20.938 1 88.69 457 LYS B CA 1
ATOM 8618 C C . LYS B 1 457 ? -16.266 -3.562 19.859 1 88.69 457 LYS B C 1
ATOM 8620 O O . LYS B 1 457 ? -15.57 -4.5 19.453 1 88.69 457 LYS B O 1
ATOM 8625 N N . PRO B 1 458 ? -17.359 -3.182 19.312 1 87.56 458 PRO B N 1
ATOM 8626 C CA . PRO B 1 458 ? -18.031 -4.117 18.406 1 87.56 458 PRO B CA 1
ATOM 8627 C C . PRO B 1 458 ? -17.375 -4.152 17.031 1 87.56 458 PRO B C 1
ATOM 8629 O O . PRO B 1 458 ? -17.703 -5.027 16.219 1 87.56 458 PRO B O 1
ATOM 8632 N N . PHE B 1 459 ? -16.484 -3.242 16.781 1 88.69 459 PHE B N 1
ATOM 8633 C CA . PHE B 1 459 ? -15.938 -3.16 15.43 1 88.69 459 PHE B CA 1
ATOM 8634 C C . PHE B 1 459 ? -14.461 -3.539 15.43 1 88.69 459 PHE B C 1
ATOM 8636 O O . PHE B 1 459 ? -13.82 -3.566 16.484 1 88.69 459 PHE B O 1
ATOM 8643 N N . GLU B 1 460 ? -13.914 -3.801 14.281 1 81.38 460 GLU B N 1
ATOM 8644 C CA . GLU B 1 460 ? -12.531 -4.246 14.148 1 81.38 460 GLU B CA 1
ATOM 8645 C C . GLU B 1 460 ? -11.555 -3.082 14.312 1 81.38 460 GLU B C 1
ATOM 8647 O O . GLU B 1 460 ? -10.523 -3.221 14.969 1 81.38 460 GLU B O 1
ATOM 8652 N N . MET B 1 461 ? -11.961 -2.064 13.742 1 87.94 461 MET B N 1
ATOM 8653 C CA . MET B 1 461 ? -11.062 -0.916 13.758 1 87.94 461 MET B CA 1
ATOM 8654 C C . MET B 1 461 ? -11.297 -0.056 15 1 87.94 461 MET B C 1
ATOM 8656 O O . MET B 1 461 ? -12.445 0.211 15.367 1 87.94 461 MET B O 1
ATOM 8660 N N . GLN B 1 462 ? -10.266 0.39 15.617 1 90.38 462 GLN B N 1
ATOM 8661 C CA . GLN B 1 462 ? -10.359 1.27 16.781 1 90.38 462 GLN B CA 1
ATOM 8662 C C . GLN B 1 462 ? -11.164 2.523 16.453 1 90.38 462 GLN B C 1
ATOM 8664 O O . GLN B 1 462 ? -12.039 2.918 17.219 1 90.38 462 GLN B O 1
ATOM 8669 N N . TYR B 1 463 ? -10.844 3.076 15.305 1 94.44 463 TYR B N 1
ATOM 8670 C CA . TYR B 1 463 ? -11.508 4.32 14.93 1 94.44 463 TYR B CA 1
ATOM 8671 C C . TYR B 1 463 ? -13.016 4.137 14.852 1 94.44 463 TYR B C 1
ATOM 8673 O O . TYR B 1 463 ? -13.781 5 15.305 1 94.44 463 TYR B O 1
ATOM 8681 N N . ALA B 1 464 ? -13.477 3.078 14.328 1 94.31 464 ALA B N 1
ATOM 8682 C CA . ALA B 1 464 ? -14.898 2.766 14.258 1 94.31 464 ALA B CA 1
ATOM 8683 C C . ALA B 1 464 ? -15.516 2.664 15.648 1 94.31 464 ALA B C 1
ATOM 8685 O O . ALA B 1 464 ? -16.625 3.16 15.883 1 94.31 464 ALA B O 1
ATOM 8686 N N . ASN B 1 465 ? -14.789 2.072 16.531 1 94.94 465 ASN B N 1
ATOM 8687 C CA . ASN B 1 465 ? -15.273 1.933 17.891 1 94.94 465 ASN B CA 1
ATOM 8688 C C . ASN B 1 465 ? -15.336 3.281 18.609 1 94.94 465 ASN B C 1
ATOM 8690 O O . ASN B 1 465 ? -16.266 3.529 19.391 1 94.94 465 ASN B O 1
ATOM 8694 N N . VAL B 1 466 ? -14.344 4.094 18.359 1 96.81 466 VAL B N 1
ATOM 8695 C CA . VAL B 1 466 ? -14.328 5.426 18.953 1 96.81 466 VAL B CA 1
ATOM 8696 C C . VAL B 1 466 ? -15.523 6.234 18.453 1 96.81 466 VAL B C 1
ATOM 8698 O O . VAL B 1 466 ? -16.188 6.918 19.234 1 96.81 466 VAL B O 1
ATOM 8701 N N . ILE B 1 467 ? -15.797 6.129 17.141 1 97.12 467 ILE B N 1
ATOM 8702 C CA . ILE B 1 467 ? -16.953 6.797 16.547 1 97.12 467 ILE B CA 1
ATOM 8703 C C . ILE B 1 467 ? -18.234 6.293 17.219 1 97.12 467 ILE B C 1
ATOM 8705 O O . ILE B 1 467 ? -19.094 7.09 17.609 1 97.12 467 ILE B O 1
ATOM 8709 N N . HIS B 1 468 ? -18.312 5.023 17.406 1 96.75 468 HIS B N 1
ATOM 8710 C CA . HIS B 1 468 ? -19.484 4.387 18 1 96.75 468 HIS B CA 1
ATOM 8711 C C . HIS B 1 468 ? -19.688 4.859 19.438 1 96.75 468 HIS B C 1
ATOM 8713 O O . HIS B 1 468 ? -20.828 5.148 19.844 1 96.75 468 HIS B O 1
ATOM 8719 N N . TYR B 1 469 ? -18.672 4.957 20.125 1 97.12 469 TYR B N 1
ATOM 8720 C CA . TYR B 1 469 ? -18.75 5.414 21.516 1 97.12 469 TYR B CA 1
ATOM 8721 C C . TYR B 1 469 ? -19.078 6.902 21.578 1 97.12 469 TYR B C 1
ATOM 8723 O O . TYR B 1 469 ? -19.922 7.32 22.375 1 97.12 469 TYR B O 1
ATOM 8731 N N . SER B 1 470 ? -18.453 7.633 20.766 1 97.56 470 SER B N 1
ATOM 8732 C CA . SER B 1 470 ? -18.625 9.078 20.781 1 97.56 470 SER B CA 1
ATOM 8733 C C . SER B 1 470 ? -20.062 9.477 20.484 1 97.56 470 SER B C 1
ATOM 8735 O O . SER B 1 470 ? -20.641 10.312 21.188 1 97.56 470 SER B O 1
ATOM 8737 N N . GLN B 1 471 ? -20.656 8.883 19.438 1 96.81 471 GLN B N 1
ATOM 8738 C CA . GLN B 1 471 ? -22.031 9.234 19.109 1 96.81 471 GLN B CA 1
ATOM 8739 C C . GLN B 1 471 ? -22.984 8.898 20.266 1 96.81 471 GLN B C 1
ATOM 8741 O O . GLN B 1 471 ? -23.938 9.633 20.516 1 96.81 471 GLN B O 1
ATOM 8746 N N . LYS B 1 472 ? -22.719 7.844 20.969 1 96.25 472 LYS B N 1
ATOM 8747 C CA . LYS B 1 472 ? -23.531 7.473 22.125 1 96.25 472 LYS B CA 1
ATOM 8748 C C . LYS B 1 472 ? -23.438 8.523 23.219 1 96.25 472 LYS B C 1
ATOM 8750 O O . LYS B 1 472 ? -24.453 8.883 23.828 1 96.25 472 LYS B O 1
ATOM 8755 N N . GLU B 1 473 ? -22.281 8.953 23.469 1 97.06 473 GLU B N 1
ATOM 8756 C CA . GLU B 1 473 ? -22.062 9.953 24.516 1 97.06 473 GLU B CA 1
ATOM 8757 C C . GLU B 1 473 ? -22.734 11.281 24.141 1 97.06 473 GLU B C 1
ATOM 8759 O O . GLU B 1 473 ? -23.281 11.969 25.016 1 97.06 473 GLU B O 1
ATOM 8764 N N . THR B 1 474 ? -22.672 11.625 22.922 1 98.19 474 THR B N 1
ATOM 8765 C CA . THR B 1 474 ? -23.344 12.844 22.469 1 98.19 474 THR B CA 1
ATOM 8766 C C . THR B 1 474 ? -24.844 12.727 22.672 1 98.19 474 THR B C 1
ATOM 8768 O O . THR B 1 474 ? -25.484 13.656 23.156 1 98.19 474 THR B O 1
ATOM 8771 N N . VAL B 1 475 ? -25.406 11.578 22.266 1 98.06 475 VAL B N 1
ATOM 8772 C CA . VAL B 1 475 ? -26.844 11.352 22.375 1 98.06 475 VAL B CA 1
ATOM 8773 C C . VAL B 1 475 ? -27.25 11.414 23.844 1 98.06 475 VAL B C 1
ATOM 8775 O O . VAL B 1 475 ? -28.297 11.992 24.188 1 98.06 475 VAL B O 1
ATOM 8778 N N . LYS B 1 476 ? -26.422 10.875 24.734 1 97.44 476 LYS B N 1
ATOM 8779 C CA . LYS B 1 476 ? -26.688 10.938 26.156 1 97.44 476 LYS B CA 1
ATOM 8780 C C . LYS B 1 476 ? -26.75 12.383 26.656 1 97.44 476 LYS B C 1
ATOM 8782 O O . LYS B 1 476 ? -27.609 12.734 27.453 1 97.44 476 LYS B O 1
ATOM 8787 N N . LEU B 1 477 ? -25.859 13.156 26.203 1 98.44 477 LEU B N 1
ATOM 8788 C CA . LEU B 1 477 ? -25.875 14.562 26.578 1 98.44 477 LEU B CA 1
ATOM 8789 C C . LEU B 1 477 ? -27.156 15.234 26.109 1 98.44 477 LEU B C 1
ATOM 8791 O O . LEU B 1 477 ? -27.797 15.953 26.875 1 98.44 477 LEU B O 1
ATOM 8795 N N . VAL B 1 478 ? -27.516 15.008 24.859 1 98.44 478 VAL B N 1
ATOM 8796 C CA . VAL B 1 478 ? -28.703 15.633 24.281 1 98.44 478 VAL B CA 1
ATOM 8797 C C . VAL B 1 478 ? -29.953 15.188 25.047 1 98.44 478 VAL B C 1
ATOM 8799 O O . VAL B 1 478 ? -30.828 16 25.359 1 98.44 478 VAL B O 1
ATOM 8802 N N . GLN B 1 479 ? -30.016 13.922 25.375 1 97.5 479 GLN B N 1
ATOM 8803 C CA . GLN B 1 479 ? -31.141 13.398 26.125 1 97.5 479 GLN B CA 1
ATOM 8804 C C . GLN B 1 479 ? -31.234 14.047 27.516 1 97.5 479 GLN B C 1
ATOM 8806 O O . GLN B 1 479 ? -32.312 14.352 28 1 97.5 479 GLN B O 1
ATOM 8811 N N . TRP B 1 480 ? -30.109 14.234 28.109 1 97.88 480 TRP B N 1
ATOM 8812 C CA . TRP B 1 480 ? -30.078 14.938 29.391 1 97.88 480 TRP B CA 1
ATOM 8813 C C . TRP B 1 480 ? -30.625 16.359 29.25 1 97.88 480 TRP B C 1
ATOM 8815 O O . TRP B 1 480 ? -31.422 16.812 30.078 1 97.88 480 TRP B O 1
ATOM 8825 N N . ILE B 1 481 ? -30.266 17.078 28.234 1 98.44 481 ILE B N 1
ATOM 8826 C CA . ILE B 1 481 ? -30.734 18.422 27.969 1 98.44 481 ILE B CA 1
ATOM 8827 C C . ILE B 1 481 ? -32.25 18.406 27.812 1 98.44 481 ILE B C 1
ATOM 8829 O O . ILE B 1 481 ? -32.969 19.266 28.375 1 98.44 481 ILE B O 1
ATOM 8833 N N . GLN B 1 482 ? -32.75 17.453 27.062 1 97.19 482 GLN B N 1
ATOM 8834 C CA . GLN B 1 482 ? -34.188 17.359 26.734 1 97.19 482 GLN B CA 1
ATOM 8835 C C . GLN B 1 482 ? -35.031 17.141 27.984 1 97.19 482 GLN B C 1
ATOM 8837 O O . GLN B 1 482 ? -36.219 17.359 27.984 1 97.19 482 GLN B O 1
ATOM 8842 N N . GLN B 1 483 ? -34.344 16.766 29.062 1 96.94 483 GLN B N 1
ATOM 8843 C CA . GLN B 1 483 ? -35.062 16.484 30.312 1 96.94 483 GLN B CA 1
ATOM 8844 C C . GLN B 1 483 ? -35.094 17.719 31.219 1 96.94 483 GLN B C 1
ATOM 8846 O O . GLN B 1 483 ? -35.781 17.734 32.25 1 96.94 483 GLN B O 1
ATOM 8851 N N . GLN B 1 484 ? -34.438 18.75 30.844 1 96.94 484 GLN B N 1
ATOM 8852 C CA . GLN B 1 484 ? -34.406 19.953 31.672 1 96.94 484 GLN B CA 1
ATOM 8853 C C . GLN B 1 484 ? -35.625 20.828 31.453 1 96.94 484 GLN B C 1
ATOM 8855 O O . GLN B 1 484 ? -36.219 20.828 30.375 1 96.94 484 GLN B O 1
ATOM 8860 N N . GLU B 1 485 ? -36 21.656 32.438 1 94.75 485 GLU B N 1
ATOM 8861 C CA . GLU B 1 485 ? -37.156 22.531 32.375 1 94.75 485 GLU B CA 1
ATOM 8862 C C . GLU B 1 485 ? -36.969 23.609 31.312 1 94.75 485 GLU B C 1
ATOM 8864 O O . GLU B 1 485 ? -37.938 24.016 30.656 1 94.75 485 GLU B O 1
ATOM 8869 N N . TRP B 1 486 ? -35.781 24.031 31.109 1 96.12 486 TRP B N 1
ATOM 8870 C CA . TRP B 1 486 ? -35.5 25.125 30.203 1 96.12 486 TRP B CA 1
ATOM 8871 C C . TRP B 1 486 ? -35.375 24.625 28.766 1 96.12 486 TRP B C 1
ATOM 8873 O O . TRP B 1 486 ? -35.188 25.422 27.844 1 96.12 486 TRP B O 1
ATOM 8883 N N . TYR B 1 487 ? -35.594 23.312 28.5 1 97.19 487 TYR B N 1
ATOM 8884 C CA . TYR B 1 487 ? -35.469 22.75 27.172 1 97.19 487 TYR B CA 1
ATOM 8885 C C . TYR B 1 487 ? -36.594 23.297 26.25 1 97.19 487 TYR B C 1
ATOM 8887 O O . TYR B 1 487 ? -36.375 23.469 25.047 1 97.19 487 TYR B O 1
ATOM 8895 N N . LYS B 1 488 ? -37.688 23.5 26.766 1 95.12 488 LYS B N 1
ATOM 8896 C CA . LYS B 1 488 ? -38.844 23.938 25.969 1 95.12 488 LYS B CA 1
ATOM 8897 C C . LYS B 1 488 ? -38.5 25.188 25.172 1 95.12 488 LYS B C 1
ATOM 8899 O O . LYS B 1 488 ? -39.031 25.406 24.094 1 95.12 488 LYS B O 1
ATOM 8904 N N . ASP B 1 489 ? -37.562 26 25.703 1 96.19 489 ASP B N 1
ATOM 8905 C CA . ASP B 1 489 ? -37.156 27.234 25.047 1 96.19 489 ASP B CA 1
ATOM 8906 C C . ASP B 1 489 ? -35.719 27.109 24.531 1 96.19 489 ASP B C 1
ATOM 8908 O O . ASP B 1 489 ? -34.969 28.094 24.516 1 96.19 489 ASP B O 1
ATOM 8912 N N . THR B 1 490 ? -35.281 25.859 24.219 1 98.25 490 THR B N 1
ATOM 8913 C CA . THR B 1 490 ? -33.906 25.641 23.781 1 98.25 490 THR B CA 1
ATOM 8914 C C . THR B 1 490 ? -33.875 24.922 22.453 1 98.25 490 THR B C 1
ATOM 8916 O O . THR B 1 490 ? -34.531 23.891 22.281 1 98.25 490 THR B O 1
ATOM 8919 N N . THR B 1 491 ? -33.188 25.484 21.453 1 98.56 491 THR B N 1
ATOM 8920 C CA . THR B 1 491 ? -32.875 24.797 20.219 1 98.56 491 THR B CA 1
ATOM 8921 C C . THR B 1 491 ? -31.469 24.188 20.266 1 98.56 491 THR B C 1
ATOM 8923 O O . THR B 1 491 ? -30.531 24.828 20.734 1 98.56 491 THR B O 1
ATOM 8926 N N . ILE B 1 492 ? -31.344 22.906 19.844 1 98.75 492 ILE B N 1
ATOM 8927 C CA . ILE B 1 492 ? -30.047 22.234 19.797 1 98.75 492 ILE B CA 1
ATOM 8928 C C . ILE B 1 492 ? -29.672 21.984 18.344 1 98.75 492 ILE B C 1
ATOM 8930 O O . ILE B 1 492 ? -30.469 21.469 17.547 1 98.75 492 ILE B O 1
ATOM 8934 N N . VAL B 1 493 ? -28.5 22.391 17.953 1 98.69 493 VAL B N 1
ATOM 8935 C CA . VAL B 1 493 ? -27.906 22.094 16.656 1 98.69 493 VAL B CA 1
ATOM 8936 C C . VAL B 1 493 ? -26.719 21.156 16.828 1 98.69 493 VAL B C 1
ATOM 8938 O O . VAL B 1 493 ? -25.844 21.391 17.672 1 98.69 493 VAL B O 1
ATOM 8941 N N . VAL B 1 494 ? -26.672 20.031 16.109 1 98.56 494 VAL B N 1
ATOM 8942 C CA . VAL B 1 494 ? -25.562 19.094 16.109 1 98.56 494 VAL B CA 1
ATOM 8943 C C . VAL B 1 494 ? -24.984 18.953 14.703 1 98.56 494 VAL B C 1
ATOM 8945 O O . VAL B 1 494 ? -25.703 18.625 13.766 1 98.56 494 VAL B O 1
ATOM 8948 N N . THR B 1 495 ? -23.719 19.234 14.523 1 98.31 495 THR B N 1
ATOM 8949 C CA . THR B 1 495 ? -23.078 19.094 13.219 1 98.31 495 THR B CA 1
ATOM 8950 C C . THR B 1 495 ? -21.688 18.469 13.359 1 98.31 495 THR B C 1
ATOM 8952 O O . THR B 1 495 ? -21.062 18.578 14.422 1 98.31 495 THR B O 1
ATOM 8955 N N . GLY B 1 496 ? -21.297 17.797 12.32 1 97.69 496 GLY B N 1
ATOM 8956 C CA . GLY B 1 496 ? -19.875 17.609 12.164 1 97.69 496 GLY B CA 1
ATOM 8957 C C . GLY B 1 496 ? -19.141 18.891 11.781 1 97.69 496 GLY B C 1
ATOM 8958 O O . GLY B 1 496 ? -19.75 19.844 11.32 1 97.69 496 GLY B O 1
ATOM 8959 N N . ASP B 1 497 ? -17.844 18.938 12 1 95.69 497 ASP B N 1
ATOM 8960 C CA . ASP B 1 497 ? -17.094 20.141 11.656 1 95.69 497 ASP B CA 1
ATOM 8961 C C . ASP B 1 497 ? -16.453 20 10.273 1 95.69 497 ASP B C 1
ATOM 8963 O O . ASP B 1 497 ? -16.422 20.969 9.508 1 95.69 497 ASP B O 1
ATOM 8967 N N . HIS B 1 498 ? -15.852 18.938 9.961 1 94.75 498 HIS B N 1
ATOM 8968 C CA . HIS B 1 498 ? -15.234 18.609 8.68 1 94.75 498 HIS B CA 1
ATOM 8969 C C . HIS B 1 498 ? -15.094 17.109 8.508 1 94.75 498 HIS B C 1
ATOM 8971 O O . HIS B 1 498 ? -15.328 16.344 9.453 1 94.75 498 HIS B O 1
ATOM 8977 N N . LYS B 1 499 ? -14.805 16.719 7.289 1 95.19 499 LYS B N 1
ATOM 8978 C CA . LYS B 1 499 ? -14.578 15.297 7.027 1 95.19 499 LYS B CA 1
ATOM 8979 C C . LYS B 1 499 ? -13.344 14.789 7.777 1 95.19 499 LYS B C 1
ATOM 8981 O O . LYS B 1 499 ? -12.383 15.539 7.969 1 95.19 499 LYS B O 1
ATOM 8986 N N . SER B 1 500 ? -13.406 13.562 8.18 1 94.62 500 SER B N 1
ATOM 8987 C CA . SER B 1 500 ? -12.273 12.953 8.867 1 94.62 500 SER B CA 1
ATOM 8988 C C . SER B 1 500 ? -11.094 12.773 7.926 1 94.62 500 SER B C 1
ATOM 8990 O O . SER B 1 500 ? -11.273 12.445 6.75 1 94.62 500 SER B O 1
ATOM 8992 N N . MET B 1 501 ? -9.914 12.891 8.5 1 89.62 501 MET B N 1
ATOM 8993 C CA . MET B 1 501 ? -8.688 12.734 7.727 1 89.62 501 MET B CA 1
ATOM 8994 C C . MET B 1 501 ? -7.977 11.43 8.094 1 89.62 501 MET B C 1
ATOM 8996 O O . MET B 1 501 ? -6.781 11.273 7.844 1 89.62 501 MET B O 1
ATOM 9000 N N . ASP B 1 502 ? -8.703 10.547 8.781 1 91.81 502 ASP B N 1
ATOM 9001 C CA . ASP B 1 502 ? -8.086 9.281 9.18 1 91.81 502 ASP B CA 1
ATOM 9002 C C . ASP B 1 502 ? -7.781 8.414 7.965 1 91.81 502 ASP B C 1
ATOM 9004 O O . ASP B 1 502 ? -8.672 7.758 7.418 1 91.81 502 ASP B O 1
ATOM 9008 N N . LYS B 1 503 ? -6.602 8.25 7.59 1 84.31 503 LYS B N 1
ATOM 9009 C CA . LYS B 1 503 ? -6.191 7.594 6.355 1 84.31 503 LYS B CA 1
ATOM 9010 C C . LYS B 1 503 ? -6.422 6.086 6.43 1 84.31 503 LYS B C 1
ATOM 9012 O O . LYS B 1 503 ? -6.902 5.477 5.473 1 84.31 503 LYS B O 1
ATOM 9017 N N . LYS B 1 504 ? -6.062 5.531 7.562 1 82.81 504 LYS B N 1
ATOM 9018 C CA . LYS B 1 504 ? -6.219 4.09 7.734 1 82.81 504 LYS B CA 1
ATOM 9019 C C . LYS B 1 504 ? -7.684 3.682 7.652 1 82.81 504 LYS B C 1
ATOM 9021 O O . LYS B 1 504 ? -8.023 2.686 7.008 1 82.81 504 LYS B O 1
ATOM 9026 N N . PHE B 1 505 ? -8.562 4.457 8.242 1 90 505 PHE B N 1
ATOM 9027 C CA . PHE B 1 505 ? -9.992 4.152 8.281 1 90 505 PHE B CA 1
ATOM 9028 C C . PHE B 1 505 ? -10.594 4.195 6.879 1 90 505 PHE B C 1
ATOM 9030 O O . PHE B 1 505 ? -11.438 3.363 6.535 1 90 505 PHE B O 1
ATOM 9037 N N . PHE B 1 506 ? -10.156 5.086 6.062 1 89.44 506 PHE B N 1
ATOM 9038 C CA . PHE B 1 506 ? -10.781 5.301 4.766 1 89.44 506 PHE B CA 1
ATOM 9039 C C . PHE B 1 506 ? -10.016 4.582 3.664 1 89.44 506 PHE B C 1
ATOM 9041 O O . PHE B 1 506 ? -10.32 4.734 2.48 1 89.44 506 PHE B O 1
ATOM 9048 N N . GLU B 1 507 ? -8.992 3.891 4.086 1 81.5 507 GLU B N 1
ATOM 9049 C CA . GLU B 1 507 ? -8.227 3.141 3.096 1 81.5 507 GLU B CA 1
ATOM 9050 C C . GLU B 1 507 ? -9.117 2.188 2.309 1 81.5 507 GLU B C 1
ATOM 9052 O O . GLU B 1 507 ? -9.891 1.425 2.896 1 81.5 507 GLU B O 1
ATOM 9057 N N . GLY B 1 508 ? -9.102 2.322 1.049 1 72 508 GLY B N 1
ATOM 9058 C CA . GLY B 1 508 ? -9.844 1.414 0.188 1 72 508 GLY B CA 1
ATOM 9059 C C . GLY B 1 508 ? -11.25 1.889 -0.107 1 72 508 GLY B C 1
ATOM 9060 O O . GLY B 1 508 ? -11.984 1.24 -0.855 1 72 508 GLY B O 1
ATOM 9061 N N . TRP B 1 509 ? -11.672 3.012 0.428 1 80.31 509 TRP B N 1
ATOM 9062 C CA . TRP B 1 509 ? -13 3.551 0.167 1 80.31 509 TRP B CA 1
ATOM 9063 C C . TRP B 1 509 ? -13.125 4.008 -1.282 1 80.31 509 TRP B C 1
ATOM 9065 O O . TRP B 1 509 ? -12.141 4.414 -1.901 1 80.31 509 TRP B O 1
ATOM 9075 N N . ASP B 1 510 ? -14.375 3.934 -1.837 1 74.12 510 ASP B N 1
ATOM 9076 C CA . ASP B 1 510 ? -14.688 4.465 -3.158 1 74.12 510 ASP B CA 1
ATOM 9077 C C . ASP B 1 510 ? -14.523 5.98 -3.197 1 74.12 510 ASP B C 1
ATOM 9079 O O . ASP B 1 510 ? -15.211 6.707 -2.479 1 74.12 510 ASP B O 1
ATOM 9083 N N . PRO B 1 511 ? -13.602 6.348 -4.016 1 73.69 511 PRO B N 1
ATOM 9084 C CA . PRO B 1 511 ? -13.398 7.797 -4.086 1 73.69 511 PRO B CA 1
ATOM 9085 C C . PRO B 1 511 ? -14.617 8.539 -4.617 1 73.69 511 PRO B C 1
ATOM 9087 O O . PRO B 1 511 ? -14.727 9.758 -4.457 1 73.69 511 PRO B O 1
ATOM 9090 N N . GLN B 1 512 ? -15.523 7.914 -5.238 1 73.38 512 GLN B N 1
ATOM 9091 C CA . GLN B 1 512 ? -16.703 8.562 -5.805 1 73.38 512 GLN B CA 1
ATOM 9092 C C . GLN B 1 512 ? -17.797 8.727 -4.758 1 73.38 512 GLN B C 1
ATOM 9094 O O . GLN B 1 512 ? -18.75 9.477 -4.969 1 73.38 512 GLN B O 1
ATOM 9099 N N . TYR B 1 513 ? -17.703 8.016 -3.656 1 84.44 513 TYR B N 1
ATOM 9100 C CA . TYR B 1 513 ? -18.672 8.219 -2.586 1 84.44 513 TYR B CA 1
ATOM 9101 C C . TYR B 1 513 ? -18.562 9.625 -2.01 1 84.44 513 TYR B C 1
ATOM 9103 O O . TYR B 1 513 ? -17.469 10.062 -1.63 1 84.44 513 TYR B O 1
ATOM 9111 N N . ASN B 1 514 ? -19.688 10.305 -2.008 1 90.69 514 ASN B N 1
ATOM 9112 C CA . ASN B 1 514 ? -19.719 11.68 -1.528 1 90.69 514 ASN B CA 1
ATOM 9113 C C . ASN B 1 514 ? -19.828 11.742 -0.008 1 90.69 514 ASN B C 1
ATOM 9115 O O . ASN B 1 514 ? -20.922 11.633 0.543 1 90.69 514 ASN B O 1
ATOM 9119 N N . ARG B 1 515 ? -18.703 11.922 0.64 1 94.31 515 ARG B N 1
ATOM 9120 C CA . ARG B 1 515 ? -18.672 12.039 2.094 1 94.31 515 ARG B CA 1
ATOM 9121 C C . ARG B 1 515 ? -19.188 13.406 2.539 1 94.31 515 ARG B C 1
ATOM 9123 O O . ARG B 1 515 ? -18.844 14.43 1.944 1 94.31 515 ARG B O 1
ATOM 9130 N N . THR B 1 516 ? -20.078 13.391 3.537 1 96.94 516 THR B N 1
ATOM 9131 C CA . THR B 1 516 ? -20.594 14.625 4.109 1 96.94 516 THR B CA 1
ATOM 9132 C C . THR B 1 516 ? -20.688 14.523 5.629 1 96.94 516 THR B C 1
ATOM 9134 O O . THR B 1 516 ? -20.781 13.422 6.176 1 96.94 516 THR B O 1
ATOM 9137 N N . ILE B 1 517 ? -20.672 15.68 6.316 1 97.75 517 ILE B N 1
ATOM 9138 C CA . ILE B 1 517 ? -20.766 15.703 7.77 1 97.75 517 ILE B CA 1
ATOM 9139 C C . ILE B 1 517 ? -22.234 15.633 8.188 1 97.75 517 ILE B C 1
ATOM 9141 O O . ILE B 1 517 ? -23.125 15.992 7.418 1 97.75 517 ILE B O 1
ATOM 9145 N N . VAL B 1 518 ? -22.5 15.195 9.414 1 98 518 VAL B N 1
ATOM 9146 C CA . VAL B 1 518 ? -23.844 15.148 9.953 1 98 518 VAL B CA 1
ATOM 9147 C C . VAL B 1 518 ? -24.344 16.562 10.25 1 98 518 VAL B C 1
ATOM 9149 O O . VAL B 1 518 ? -23.531 17.484 10.453 1 98 518 VAL B O 1
ATOM 9152 N N . ASN B 1 519 ? -25.641 16.781 10.172 1 98.38 519 ASN B N 1
ATOM 9153 C CA . ASN B 1 519 ? -26.344 17.984 10.602 1 98.38 519 ASN B CA 1
ATOM 9154 C C . ASN B 1 519 ? -27.75 17.672 11.117 1 98.38 519 ASN B C 1
ATOM 9156 O O . ASN B 1 519 ? -28.438 16.828 10.547 1 98.38 519 ASN B O 1
ATOM 9160 N N . MET B 1 520 ? -28.125 18.297 12.234 1 98.12 520 MET B N 1
ATOM 9161 C CA . MET B 1 520 ? -29.484 18.109 12.742 1 98.12 520 MET B CA 1
ATOM 9162 C C . MET B 1 520 ? -29.906 19.281 13.633 1 98.12 520 MET B C 1
ATOM 9164 O O . MET B 1 520 ? -29.062 19.891 14.289 1 98.12 520 MET B O 1
ATOM 9168 N N . PHE B 1 521 ? -31.141 19.578 13.578 1 98.44 521 PHE B N 1
ATOM 9169 C CA . PHE B 1 521 ? -31.797 20.594 14.391 1 98.44 521 PHE B CA 1
ATOM 9170 C C . PHE B 1 521 ? -32.875 19.984 15.273 1 98.44 521 PHE B C 1
ATOM 9172 O O . PHE B 1 521 ? -33.812 19.344 14.766 1 98.44 521 PHE B O 1
ATOM 9179 N N . LEU B 1 522 ? -32.719 20.156 16.562 1 98.31 522 LEU B N 1
ATOM 9180 C CA . LEU B 1 522 ? -33.688 19.656 17.531 1 98.31 522 LEU B CA 1
ATOM 9181 C C . LEU B 1 522 ? -34.406 20.812 18.203 1 98.31 522 LEU B C 1
ATOM 9183 O O . LEU B 1 522 ? -33.781 21.797 18.609 1 98.31 522 LEU B O 1
ATOM 9187 N N . ASN B 1 523 ? -35.781 20.734 18.281 1 97.88 523 ASN B N 1
ATOM 9188 C CA . ASN B 1 523 ? -36.656 21.734 18.875 1 97.88 523 ASN B CA 1
ATOM 9189 C C . ASN B 1 523 ? -36.5 23.094 18.188 1 97.88 523 ASN B C 1
ATOM 9191 O O . ASN B 1 523 ? -36.344 24.125 18.844 1 97.88 523 ASN B O 1
ATOM 9195 N N . SER B 1 524 ? -36.406 23.047 16.828 1 97.12 524 SER B N 1
ATOM 9196 C CA . SER B 1 524 ? -36.406 24.266 16.016 1 97.12 524 SER B CA 1
ATOM 9197 C C . SER B 1 524 ? -37.812 24.906 15.984 1 97.12 524 SER B C 1
ATOM 9199 O O . SER B 1 524 ? -38.812 24.219 16.141 1 97.12 524 SER B O 1
ATOM 9201 N N . ILE B 1 525 ? -37.875 26.219 15.734 1 96.75 525 ILE B N 1
ATOM 9202 C CA . ILE B 1 525 ? -39.125 26.922 15.688 1 96.75 525 ILE B CA 1
ATOM 9203 C C . ILE B 1 525 ? -39.938 26.453 14.477 1 96.75 525 ILE B C 1
ATOM 9205 O O . ILE B 1 525 ? -41.156 26.656 14.43 1 96.75 525 ILE B O 1
ATOM 9209 N N . HIS B 1 526 ? -39.281 25.828 13.547 1 95.75 526 HIS B N 1
ATOM 9210 C CA . HIS B 1 526 ? -39.906 25.422 12.305 1 95.75 526 HIS B CA 1
ATOM 9211 C C . HIS B 1 526 ? -40.594 24.062 12.445 1 95.75 526 HIS B C 1
ATOM 9213 O O . HIS B 1 526 ? -41.219 23.594 11.516 1 95.75 526 HIS B O 1
ATOM 9219 N N . GLY B 1 527 ? -40.375 23.422 13.547 1 93.38 527 GLY B N 1
ATOM 9220 C CA . GLY B 1 527 ? -41 22.125 13.766 1 93.38 527 GLY B CA 1
ATOM 9221 C C . GLY B 1 527 ? -40.219 21 13.078 1 93.38 527 GLY B C 1
ATOM 9222 O O . GLY B 1 527 ? -39.156 21.219 12.531 1 93.38 527 GLY B O 1
ATOM 9223 N N . ASN B 1 528 ? -40.781 19.859 13.234 1 91.06 528 ASN B N 1
ATOM 9224 C CA . ASN B 1 528 ? -40.062 18.672 12.727 1 91.06 528 ASN B CA 1
ATOM 9225 C C . ASN B 1 528 ? -40.719 18.125 11.469 1 91.06 528 ASN B C 1
ATOM 9227 O O . ASN B 1 528 ? -40.219 17.203 10.836 1 91.06 528 ASN B O 1
ATOM 9231 N N . ASP B 1 529 ? -41.844 18.641 11.07 1 89.5 529 ASP B N 1
ATOM 9232 C CA . ASP B 1 529 ? -42.625 18.109 9.961 1 89.5 529 ASP B CA 1
ATOM 9233 C C . ASP B 1 529 ? -42.469 19 8.719 1 89.5 529 ASP B C 1
ATOM 9235 O O . ASP B 1 529 ? -43.469 19.531 8.227 1 89.5 529 ASP B O 1
ATOM 9239 N N . LEU B 1 530 ? -41.281 19.094 8.266 1 92.38 530 LEU B N 1
ATOM 9240 C CA . LEU B 1 530 ? -41.031 19.859 7.055 1 92.38 530 LEU B CA 1
ATOM 9241 C C . LEU B 1 530 ? -41.156 18.984 5.816 1 92.38 530 LEU B C 1
ATOM 9243 O O . LEU B 1 530 ? -40.844 17.797 5.867 1 92.38 530 LEU B O 1
ATOM 9247 N N . PRO B 1 531 ? -41.594 19.562 4.703 1 91.94 531 PRO B N 1
ATOM 9248 C CA . PRO B 1 531 ? -41.656 18.781 3.465 1 91.94 531 PRO B CA 1
ATOM 9249 C C . PRO B 1 531 ? -40.312 18.266 3.014 1 91.94 531 PRO B C 1
ATOM 9251 O O . PRO B 1 531 ? -39.312 18.984 3.146 1 91.94 531 PRO B O 1
ATOM 9254 N N . LYS B 1 532 ? -40.344 17.125 2.412 1 89.88 532 LYS B N 1
ATOM 9255 C CA . LYS B 1 532 ? -39.094 16.5 1.961 1 89.88 532 LYS B CA 1
ATOM 9256 C C . LYS B 1 532 ? -38.438 17.312 0.858 1 89.88 532 LYS B C 1
ATOM 9258 O O . LYS B 1 532 ? -37.219 17.281 0.713 1 89.88 532 LYS B O 1
ATOM 9263 N N . GLU B 1 533 ? -39.25 18.062 0.159 1 87.75 533 GLU B N 1
ATOM 9264 C CA . GLU B 1 533 ? -38.688 18.906 -0.901 1 87.75 533 GLU B CA 1
ATOM 9265 C C . GLU B 1 533 ? -37.781 20 -0.332 1 87.75 533 GLU B C 1
ATOM 9267 O O . GLU B 1 533 ? -36.938 20.531 -1.036 1 87.75 533 GLU B O 1
ATOM 9272 N N . ILE B 1 534 ? -38 20.25 0.978 1 94.31 534 ILE B N 1
ATOM 9273 C CA . ILE B 1 534 ? -37.219 21.281 1.65 1 94.31 534 ILE B CA 1
ATOM 9274 C C . ILE B 1 534 ? -36 20.672 2.291 1 94.31 534 ILE B C 1
ATOM 9276 O O . ILE B 1 534 ? -34.906 21.266 2.281 1 94.31 534 ILE B O 1
ATOM 9280 N N . THR B 1 535 ? -36.094 19.438 2.703 1 96.44 535 THR B N 1
ATOM 9281 C CA . THR B 1 535 ? -35.031 18.891 3.549 1 96.44 535 THR B CA 1
ATOM 9282 C C . THR B 1 535 ? -34.125 17.938 2.75 1 96.44 535 THR B C 1
ATOM 9284 O O . THR B 1 535 ? -32.969 17.719 3.115 1 96.44 535 THR B O 1
ATOM 9287 N N . ASN B 1 536 ? -34.625 17.359 1.667 1 95.31 536 ASN B N 1
ATOM 9288 C CA . ASN B 1 536 ? -33.875 16.328 0.949 1 95.31 536 ASN B CA 1
ATOM 9289 C C . ASN B 1 536 ? -33.531 16.766 -0.464 1 95.31 536 ASN B C 1
ATOM 9291 O O . ASN B 1 536 ? -34.125 17.688 -1.007 1 95.31 536 ASN B O 1
ATOM 9295 N N . ASN B 1 537 ? -32.469 16.109 -0.965 1 93.69 537 ASN B N 1
ATOM 9296 C CA . ASN B 1 537 ? -31.984 16.359 -2.322 1 93.69 537 ASN B CA 1
ATOM 9297 C C . ASN B 1 537 ? -31.625 17.812 -2.529 1 93.69 537 ASN B C 1
ATOM 9299 O O . ASN B 1 537 ? -32 18.422 -3.537 1 93.69 537 ASN B O 1
ATOM 9303 N N . ARG B 1 538 ? -31.016 18.359 -1.51 1 94.56 538 ARG B N 1
ATOM 9304 C CA . ARG B 1 538 ? -30.516 19.734 -1.526 1 94.56 538 ARG B CA 1
ATOM 9305 C C . ARG B 1 538 ? -29.016 19.766 -1.712 1 94.56 538 ARG B C 1
ATOM 9307 O O . ARG B 1 538 ? -28.297 18.938 -1.142 1 94.56 538 ARG B O 1
ATOM 9314 N N . MET B 1 539 ? -28.531 20.609 -2.58 1 95.62 539 MET B N 1
ATOM 9315 C CA . MET B 1 539 ? -27.094 20.891 -2.641 1 95.62 539 MET B CA 1
ATOM 9316 C C . MET B 1 539 ? -26.75 22.141 -1.854 1 95.62 539 MET B C 1
ATOM 9318 O O . MET B 1 539 ? -27.203 23.234 -2.193 1 95.62 539 MET B O 1
ATOM 9322 N N . PHE B 1 540 ? -26.047 21.906 -0.765 1 97.5 540 PHE B N 1
ATOM 9323 C CA . PHE B 1 540 ? -25.734 23.031 0.108 1 97.5 540 PHE B CA 1
ATOM 9324 C C . PHE B 1 540 ? -24.359 22.891 0.733 1 97.5 540 PHE B C 1
ATOM 9326 O O . PHE B 1 540 ? -23.719 21.844 0.595 1 97.5 540 PHE B O 1
ATOM 9333 N N . ALA B 1 541 ? -23.797 24 1.247 1 97.75 541 ALA B N 1
ATOM 9334 C CA . ALA B 1 541 ? -22.484 24.062 1.863 1 97.75 541 ALA B CA 1
ATOM 9335 C C . ALA B 1 541 ? -22.578 24.406 3.346 1 97.75 541 ALA B C 1
ATOM 9337 O O . ALA B 1 541 ? -23.656 24.781 3.832 1 97.75 541 ALA B O 1
ATOM 9338 N N . PRO B 1 542 ? -21.453 24.234 4.031 1 97.69 542 PRO B N 1
ATOM 9339 C CA . PRO B 1 542 ? -21.484 24.594 5.449 1 97.69 542 PRO B CA 1
ATOM 9340 C C . PRO B 1 542 ? -21.875 26.062 5.672 1 97.69 542 PRO B C 1
ATOM 9342 O O . PRO B 1 542 ? -22.484 26.391 6.691 1 97.69 542 PRO B O 1
ATOM 9345 N N . PHE B 1 543 ? -21.625 26.953 4.695 1 98.19 543 PHE B N 1
ATOM 9346 C CA . PHE B 1 543 ? -21.938 28.344 4.914 1 98.19 543 PHE B CA 1
ATOM 9347 C C . PHE B 1 543 ? -23.453 28.578 4.863 1 98.19 543 PHE B C 1
ATOM 9349 O O . PHE B 1 543 ? -23.938 29.625 5.289 1 98.19 543 PHE B O 1
ATOM 9356 N N . ASP B 1 544 ? -24.266 27.656 4.387 1 98.56 544 ASP B N 1
ATOM 9357 C CA . ASP B 1 544 ? -25.719 27.75 4.422 1 98.56 544 ASP B CA 1
ATOM 9358 C C . ASP B 1 544 ? -26.25 27.578 5.844 1 98.56 544 ASP B C 1
ATOM 9360 O O . ASP B 1 544 ? -27.391 27.938 6.141 1 98.56 544 ASP B O 1
ATOM 9364 N N . MET B 1 545 ? -25.391 27.047 6.695 1 98.38 545 MET B N 1
ATOM 9365 C CA . MET B 1 545 ? -25.781 26.828 8.086 1 98.38 545 MET B CA 1
ATOM 9366 C C . MET B 1 545 ? -25.906 28.156 8.828 1 98.38 545 MET B C 1
ATOM 9368 O O . MET B 1 545 ? -26.656 28.266 9.789 1 98.38 545 MET B O 1
ATOM 9372 N N . PHE B 1 546 ? -25.25 29.188 8.375 1 98.62 546 PHE B N 1
ATOM 9373 C CA . PHE B 1 546 ? -25.234 30.484 9.039 1 98.62 546 PHE B CA 1
ATOM 9374 C C . PHE B 1 546 ? -26.656 31.047 9.164 1 98.62 546 PHE B C 1
ATOM 9376 O O . PHE B 1 546 ? -27.203 31.125 10.266 1 98.62 546 PHE B O 1
ATOM 9383 N N . PRO B 1 547 ? -27.359 31.312 8.062 1 98.75 547 PRO B N 1
ATOM 9384 C CA . PRO B 1 547 ? -28.734 31.781 8.195 1 98.75 547 PRO B CA 1
ATOM 9385 C C . PRO B 1 547 ? -29.672 30.703 8.742 1 98.75 547 PRO B C 1
ATOM 9387 O O . PRO B 1 547 ? -30.672 31.016 9.406 1 98.75 547 PRO B O 1
ATOM 9390 N N . THR B 1 548 ? -29.359 29.438 8.516 1 98.75 548 THR B N 1
ATOM 9391 C CA . THR B 1 548 ? -30.234 28.328 8.906 1 98.75 548 THR B CA 1
ATOM 9392 C C . THR B 1 548 ? -30.266 28.188 10.43 1 98.75 548 THR B C 1
ATOM 9394 O O . THR B 1 548 ? -31.344 27.984 11.016 1 98.75 548 THR B O 1
ATOM 9397 N N . ILE B 1 549 ? -29.094 28.281 11.062 1 98.75 549 ILE B N 1
ATOM 9398 C CA . ILE B 1 549 ? -29.016 28.188 12.516 1 98.75 549 ILE B CA 1
ATOM 9399 C C . ILE B 1 549 ? -29.766 29.359 13.156 1 98.75 549 ILE B C 1
ATOM 9401 O O . ILE B 1 549 ? -30.531 29.172 14.094 1 98.75 549 ILE B O 1
ATOM 9405 N N . LEU B 1 550 ? -29.625 30.531 12.633 1 98.62 550 LEU B N 1
ATOM 9406 C CA . LEU B 1 550 ? -30.344 31.688 13.148 1 98.62 550 LEU B CA 1
ATOM 9407 C C . LEU B 1 550 ? -31.859 31.531 12.977 1 98.62 550 LEU B C 1
ATOM 9409 O O . LEU B 1 550 ? -32.625 31.781 13.914 1 98.62 550 LEU B O 1
ATOM 9413 N N . SER B 1 551 ? -32.188 31.047 11.828 1 98.31 551 SER B N 1
ATOM 9414 C CA . SER B 1 551 ? -33.625 30.844 11.547 1 98.31 551 SER B CA 1
ATOM 9415 C C . SER B 1 551 ? -34.219 29.812 12.5 1 98.31 551 SER B C 1
ATOM 9417 O O . SER B 1 551 ? -35.375 29.938 12.883 1 98.31 551 SER B O 1
ATOM 9419 N N . SER B 1 552 ? -33.469 28.891 12.93 1 98.25 552 SER B N 1
ATOM 9420 C CA . SER B 1 552 ? -33.969 27.797 13.766 1 98.25 552 SER B CA 1
ATOM 9421 C C . SER B 1 552 ? -34.406 28.312 15.133 1 98.25 552 SER B C 1
ATOM 9423 O O . SER B 1 552 ? -35.156 27.641 15.836 1 98.25 552 SER B O 1
ATOM 9425 N N . ILE B 1 553 ? -33.938 29.484 15.539 1 98.25 553 ILE B N 1
ATOM 9426 C CA . ILE B 1 553 ? -34.344 30.016 16.828 1 98.25 553 ILE B CA 1
ATOM 9427 C C . ILE B 1 553 ? -35.312 31.188 16.641 1 98.25 553 ILE B C 1
ATOM 9429 O O . ILE B 1 553 ? -35.531 31.969 17.562 1 98.25 553 ILE B O 1
ATOM 9433 N N . GLY B 1 554 ? -35.75 31.359 15.43 1 97.62 554 GLY B N 1
ATOM 9434 C CA . GLY B 1 554 ? -36.844 32.312 15.18 1 97.62 554 GLY B CA 1
ATOM 9435 C C . GLY B 1 554 ? -36.375 33.625 14.609 1 97.62 554 GLY B C 1
ATOM 9436 O O . GLY B 1 554 ? -37.156 34.562 14.43 1 97.62 554 GLY B O 1
ATOM 9437 N N . VAL B 1 555 ? -35.188 33.75 14.281 1 98 555 VAL B N 1
ATOM 9438 C CA . VAL B 1 555 ? -34.688 34.969 13.68 1 98 555 VAL B CA 1
ATOM 9439 C C . VAL B 1 555 ? -35.219 35.125 12.25 1 98 555 VAL B C 1
ATOM 9441 O O . VAL B 1 555 ? -35.156 34.156 11.469 1 98 555 VAL B O 1
ATOM 9444 N N . GLU B 1 556 ? -35.719 36.219 11.984 1 97.31 556 GLU B N 1
ATOM 9445 C CA . GLU B 1 556 ? -36.188 36.5 10.633 1 97.31 556 GLU B CA 1
ATOM 9446 C C . GLU B 1 556 ? -35.062 37.062 9.773 1 97.31 556 GLU B C 1
ATOM 9448 O O . GLU B 1 556 ? -34.406 38.031 10.164 1 97.31 556 GLU B O 1
ATOM 9453 N N . ILE B 1 557 ? -34.875 36.469 8.672 1 97.69 557 ILE B N 1
ATOM 9454 C CA . ILE B 1 557 ? -33.812 36.875 7.746 1 97.69 557 ILE B CA 1
ATOM 9455 C C . ILE B 1 557 ? -34.438 37.312 6.426 1 97.69 557 ILE B C 1
ATOM 9457 O O . ILE B 1 557 ? -35.062 36.531 5.734 1 97.69 557 ILE B O 1
ATOM 9461 N N . LYS B 1 558 ? -34.188 38.594 6.078 1 97 558 LYS B N 1
ATOM 9462 C CA . LYS B 1 558 ? -34.719 39.125 4.836 1 97 558 LYS B CA 1
ATOM 9463 C C . LYS B 1 558 ? -34.219 38.344 3.627 1 97 558 LYS B C 1
ATOM 9465 O O . LYS B 1 558 ? -33.031 38.062 3.521 1 97 558 LYS B O 1
ATOM 9470 N N . ASP B 1 559 ? -35.094 37.906 2.781 1 96.44 559 ASP B N 1
ATOM 9471 C CA . ASP B 1 559 ? -34.844 37.219 1.533 1 96.44 559 ASP B CA 1
ATOM 9472 C C . ASP B 1 559 ? -34.156 35.875 1.799 1 96.44 559 ASP B C 1
ATOM 9474 O O . ASP B 1 559 ? -33.562 35.281 0.891 1 96.44 559 ASP B O 1
ATOM 9478 N N . ASN B 1 560 ? -34 35.469 3.029 1 97.94 560 ASN B N 1
ATOM 9479 C CA . ASN B 1 560 ? -33.531 34.156 3.465 1 97.94 560 ASN B CA 1
ATOM 9480 C C . ASN B 1 560 ? -32.062 33.969 3.127 1 97.94 560 ASN B C 1
ATOM 9482 O O . ASN B 1 560 ? -31.641 32.844 2.869 1 97.94 560 ASN B O 1
ATOM 9486 N N . ARG B 1 561 ? -31.297 35.031 3.041 1 97.88 561 ARG B N 1
ATOM 9487 C CA . ARG B 1 561 ? -29.875 34.938 2.73 1 97.88 561 ARG B CA 1
ATOM 9488 C C . ARG B 1 561 ? -29.047 35.75 3.729 1 97.88 561 ARG B C 1
ATOM 9490 O O . ARG B 1 561 ? -29.453 36.844 4.133 1 97.88 561 ARG B O 1
ATOM 9497 N N . LEU B 1 562 ? -28.016 35.219 4.145 1 97.69 562 LEU B N 1
ATOM 9498 C CA . LEU B 1 562 ? -27.031 35.844 5.008 1 97.69 562 LEU B CA 1
ATOM 9499 C C . LEU B 1 562 ? -25.641 35.281 4.738 1 97.69 562 LEU B C 1
ATOM 9501 O O . LEU B 1 562 ? -25.484 34.062 4.539 1 97.69 562 LEU B O 1
ATOM 9505 N N . GLY B 1 563 ? -24.562 36.156 4.84 1 97.5 563 GLY B N 1
ATOM 9506 C CA . GLY B 1 563 ? -23.312 35.656 4.309 1 97.5 563 GLY B CA 1
ATOM 9507 C C . GLY B 1 563 ? -23.422 35.125 2.889 1 97.5 563 GLY B C 1
ATOM 9508 O O . GLY B 1 563 ? -24.062 35.75 2.039 1 97.5 563 GLY B O 1
ATOM 9509 N N . MET B 1 564 ? -22.797 34.031 2.617 1 97.81 564 MET B N 1
ATOM 9510 C CA . MET B 1 564 ? -22.953 33.375 1.319 1 97.81 564 MET B CA 1
ATOM 9511 C C . MET B 1 564 ? -24.047 32.312 1.368 1 97.81 564 MET B C 1
ATOM 9513 O O . MET B 1 564 ? -24.281 31.609 0.387 1 97.81 564 MET B O 1
ATOM 9517 N N . GLY B 1 565 ? -24.672 32.219 2.488 1 98.38 565 GLY B N 1
ATOM 9518 C CA . GLY B 1 565 ? -25.562 31.094 2.723 1 98.38 565 GLY B CA 1
ATOM 9519 C C . GLY B 1 565 ? -27.016 31.422 2.479 1 98.38 565 GLY B C 1
ATOM 9520 O O . GLY B 1 565 ? -27.406 32.594 2.525 1 98.38 565 GLY B O 1
ATOM 9521 N N . THR B 1 566 ? -27.812 30.406 2.236 1 98.5 566 THR B N 1
ATOM 9522 C CA . THR B 1 566 ? -29.266 30.453 2.143 1 98.5 566 THR B CA 1
ATOM 9523 C C . THR B 1 566 ? -29.906 29.672 3.285 1 98.5 566 THR B C 1
ATOM 9525 O O . THR B 1 566 ? -29.438 28.578 3.635 1 98.5 566 THR B O 1
ATOM 9528 N N . ASP B 1 567 ? -30.938 30.297 3.877 1 98.56 567 ASP B N 1
ATOM 9529 C CA . ASP B 1 567 ? -31.688 29.594 4.918 1 98.56 567 ASP B CA 1
ATOM 9530 C C . ASP B 1 567 ? -32.375 28.344 4.359 1 98.56 567 ASP B C 1
ATOM 9532 O O . ASP B 1 567 ? -33.344 28.453 3.602 1 98.56 567 ASP B O 1
ATOM 9536 N N . LEU B 1 568 ? -31.922 27.203 4.797 1 98.38 568 LEU B N 1
ATOM 9537 C CA . LEU B 1 568 ? -32.406 25.953 4.238 1 98.38 568 LEU B CA 1
ATOM 9538 C C . LEU B 1 568 ? -33.875 25.719 4.605 1 98.38 568 LEU B C 1
ATOM 9540 O O . LEU B 1 568 ? -34.594 25.062 3.869 1 98.38 568 LEU B O 1
ATOM 9544 N N . PHE B 1 569 ? -34.344 26.25 5.711 1 97.88 569 PHE B N 1
ATOM 9545 C CA . PHE B 1 569 ? -35.719 26.094 6.137 1 97.88 569 PHE B CA 1
ATOM 9546 C C . PHE B 1 569 ? -36.656 26.781 5.16 1 97.88 569 PHE B C 1
ATOM 9548 O O . PHE B 1 569 ? -37.844 26.438 5.094 1 97.88 569 PHE B O 1
ATOM 9555 N N . SER B 1 570 ? -36.219 27.688 4.375 1 96.69 570 SER B N 1
ATOM 9556 C CA . SER B 1 570 ? -37.031 28.469 3.455 1 96.69 570 SER B CA 1
ATOM 9557 C C . SER B 1 570 ? -37.375 27.656 2.203 1 96.69 570 SER B C 1
ATOM 9559 O O . SER B 1 570 ? -38.344 27.969 1.496 1 96.69 570 SER B O 1
ATOM 9561 N N . GLY B 1 571 ? -36.469 26.734 1.897 1 95.94 571 GLY B N 1
ATOM 9562 C CA . GLY B 1 571 ? -36.625 25.969 0.667 1 95.94 571 GLY B CA 1
ATOM 9563 C C . GLY B 1 571 ? -36.062 26.688 -0.553 1 95.94 571 GLY B C 1
ATOM 9564 O O . GLY B 1 571 ? -36.094 26.141 -1.661 1 95.94 571 GLY B O 1
ATOM 9565 N N . ASP B 1 572 ? -35.562 27.844 -0.354 1 97.25 572 ASP B N 1
ATOM 9566 C CA . ASP B 1 572 ? -34.969 28.594 -1.467 1 97.25 572 ASP B CA 1
ATOM 9567 C C . ASP B 1 572 ? -33.719 27.922 -1.992 1 97.25 572 ASP B C 1
ATOM 9569 O O . ASP B 1 572 ? -33.062 27.172 -1.267 1 97.25 572 ASP B O 1
ATOM 9573 N N . LYS B 1 573 ? -33.406 28.188 -3.191 1 96.62 573 LYS B N 1
ATOM 9574 C CA . LYS B 1 573 ? -32.188 27.594 -3.789 1 96.62 573 LYS B CA 1
ATOM 9575 C C . LYS B 1 573 ? -30.922 28.156 -3.154 1 96.62 573 LYS B C 1
ATOM 9577 O O . LYS B 1 573 ? -30.828 29.375 -2.914 1 96.62 573 LYS B O 1
ATOM 9582 N N . THR B 1 574 ? -30.047 27.281 -2.863 1 97.56 574 THR B N 1
ATOM 9583 C CA . THR B 1 574 ? -28.75 27.672 -2.34 1 97.56 574 THR B CA 1
ATOM 9584 C C . THR B 1 574 ? -27.828 28.109 -3.471 1 97.56 574 THR B C 1
ATOM 9586 O O . THR B 1 574 ? -28.156 27.984 -4.648 1 97.56 574 THR B O 1
ATOM 9589 N N . LEU B 1 575 ? -26.656 28.641 -3.125 1 96.75 575 LEU B N 1
ATOM 9590 C CA . LEU B 1 575 ? -25.672 29.031 -4.129 1 96.75 575 LEU B CA 1
ATOM 9591 C C . LEU B 1 575 ? -25.203 27.828 -4.926 1 96.75 575 LEU B C 1
ATOM 9593 O O . LEU B 1 575 ? -24.969 27.922 -6.137 1 96.75 575 LEU B O 1
ATOM 9597 N N . LEU B 1 576 ? -24.984 26.703 -4.25 1 95.94 576 LEU B N 1
ATOM 9598 C CA . LEU B 1 576 ? -24.547 25.484 -4.93 1 95.94 576 LEU B CA 1
ATOM 9599 C C . LEU B 1 576 ? -25.594 25.016 -5.93 1 95.94 576 LEU B C 1
ATOM 9601 O O . LEU B 1 576 ? -25.25 24.453 -6.977 1 95.94 576 LEU B O 1
ATOM 9605 N N . GLU B 1 577 ? -26.844 25.219 -5.613 1 93.38 577 GLU B N 1
ATOM 9606 C CA . GLU B 1 577 ? -27.922 24.797 -6.504 1 93.38 577 GLU B CA 1
ATOM 9607 C C . GLU B 1 577 ? -28.062 25.75 -7.684 1 93.38 577 GLU B C 1
ATOM 9609 O O . GLU B 1 577 ? -28.422 25.328 -8.789 1 93.38 577 GLU B O 1
ATOM 9614 N N . LYS B 1 578 ? -27.75 26.984 -7.488 1 93.62 578 LYS B N 1
ATOM 9615 C CA . LYS B 1 578 ? -27.859 28 -8.531 1 93.62 578 LYS B CA 1
ATOM 9616 C C . LYS B 1 578 ? -26.656 27.953 -9.469 1 93.62 578 LYS B C 1
ATOM 9618 O O . LYS B 1 578 ? -26.828 27.953 -10.695 1 93.62 578 LYS B O 1
ATOM 9623 N N . ASP B 1 579 ? -25.469 27.922 -8.898 1 93.56 579 ASP B N 1
ATOM 9624 C CA . ASP B 1 579 ? -24.25 28.125 -9.68 1 93.56 579 ASP B CA 1
ATOM 9625 C C . ASP B 1 579 ? -23.547 26.797 -9.945 1 93.56 579 ASP B C 1
ATOM 9627 O O . ASP B 1 579 ? -22.734 26.688 -10.875 1 93.56 579 ASP B O 1
ATOM 9631 N N . GLY B 1 580 ? -23.812 25.812 -9.125 1 90.5 580 GLY B N 1
ATOM 9632 C CA . GLY B 1 580 ? -23.109 24.547 -9.234 1 90.5 580 GLY B CA 1
ATOM 9633 C C . GLY B 1 580 ? -21.891 24.453 -8.344 1 90.5 580 GLY B C 1
ATOM 9634 O O . GLY B 1 580 ? -21.203 25.453 -8.125 1 90.5 580 GLY B O 1
ATOM 9635 N N . LEU B 1 581 ? -21.609 23.234 -7.902 1 89.31 581 LEU B N 1
ATOM 9636 C CA . LEU B 1 581 ? -20.484 22.969 -7.016 1 89.31 581 LEU B CA 1
ATOM 9637 C C . LEU B 1 581 ? -19.156 23.297 -7.703 1 89.31 581 LEU B C 1
ATOM 9639 O O . LEU B 1 581 ? -18.25 23.859 -7.082 1 89.31 581 LEU B O 1
ATOM 9643 N N . GLU B 1 582 ? -19.047 22.969 -8.945 1 86.31 582 GLU B N 1
ATOM 9644 C CA . GLU B 1 582 ? -17.812 23.172 -9.703 1 86.31 582 GLU B CA 1
ATOM 9645 C C . GLU B 1 582 ? -17.438 24.656 -9.734 1 86.31 582 GLU B C 1
ATOM 9647 O O . GLU B 1 582 ? -16.266 25 -9.508 1 86.31 582 GLU B O 1
ATOM 9652 N N . LYS B 1 583 ? -18.391 25.453 -10 1 88.19 583 LYS B N 1
ATOM 9653 C CA . LYS B 1 583 ? -18.125 26.891 -10.047 1 88.19 583 LYS B CA 1
ATOM 9654 C C . LYS B 1 583 ? -17.672 27.406 -8.688 1 88.19 583 LYS B C 1
ATOM 9656 O O . LYS B 1 583 ? -16.703 28.172 -8.602 1 88.19 583 LYS B O 1
ATOM 9661 N N . VAL B 1 584 ? -18.359 27 -7.668 1 92.12 584 VAL B N 1
ATOM 9662 C CA . VAL B 1 584 ? -18.031 27.438 -6.316 1 92.12 584 VAL B CA 1
ATOM 9663 C C . VAL B 1 584 ? -16.594 27 -5.973 1 92.12 584 VAL B C 1
ATOM 9665 O O . VAL B 1 584 ? -15.812 27.797 -5.469 1 92.12 584 VAL B O 1
ATOM 9668 N N . GLU B 1 585 ? -16.25 25.781 -6.348 1 90.06 585 GLU B N 1
ATOM 9669 C CA . GLU B 1 585 ? -14.93 25.219 -6.051 1 90.06 585 GLU B CA 1
ATOM 9670 C C . GLU B 1 585 ? -13.836 25.906 -6.863 1 90.06 585 GLU B C 1
ATOM 9672 O O . GLU B 1 585 ? -12.68 25.969 -6.438 1 90.06 585 GLU B O 1
ATOM 9677 N N . THR B 1 586 ? -14.211 26.406 -7.988 1 86.88 586 THR B N 1
ATOM 9678 C CA . THR B 1 586 ? -13.25 27.062 -8.859 1 86.88 586 THR B CA 1
ATOM 9679 C C . THR B 1 586 ? -13.008 28.5 -8.391 1 86.88 586 THR B C 1
ATOM 9681 O O . THR B 1 586 ? -11.883 29 -8.453 1 86.88 586 THR B O 1
ATOM 9684 N N . GLU B 1 587 ? -14.016 29.156 -7.828 1 90.31 587 GLU B N 1
ATOM 9685 C CA . GLU B 1 587 ? -13.953 30.594 -7.535 1 90.31 587 GLU B CA 1
ATOM 9686 C C . GLU B 1 587 ? -13.445 30.844 -6.117 1 90.31 587 GLU B C 1
ATOM 9688 O O . GLU B 1 587 ? -12.727 31.797 -5.871 1 90.31 587 GLU B O 1
ATOM 9693 N N . LEU B 1 588 ? -13.734 30 -5.223 1 90.31 588 LEU B N 1
ATOM 9694 C CA . LEU B 1 588 ? -13.477 30.266 -3.814 1 90.31 588 LEU B CA 1
ATOM 9695 C C . LEU B 1 588 ? -11.977 30.312 -3.537 1 90.31 588 LEU B C 1
ATOM 9697 O O . LEU B 1 588 ? -11.516 31.141 -2.74 1 90.31 588 LEU B O 1
ATOM 9701 N N . PRO B 1 589 ? -11.227 29.438 -4.27 1 85.12 589 PRO B N 1
ATOM 9702 C CA . PRO B 1 589 ? -9.789 29.469 -3.969 1 85.12 589 PRO B CA 1
ATOM 9703 C C . PRO B 1 589 ? -9.125 30.766 -4.41 1 85.12 589 PRO B C 1
ATOM 9705 O O . PRO B 1 589 ? -8.039 31.109 -3.934 1 85.12 589 PRO B O 1
ATOM 9708 N N . LYS B 1 590 ? -9.695 31.516 -5.207 1 85.88 590 LYS B N 1
ATOM 9709 C CA . LYS B 1 590 ? -9.102 32.719 -5.773 1 85.88 590 LYS B CA 1
ATOM 9710 C C . LYS B 1 590 ? -9.141 33.875 -4.77 1 85.88 590 LYS B C 1
ATOM 9712 O O . LYS B 1 590 ? -10.008 33.906 -3.891 1 85.88 590 LYS B O 1
ATOM 9717 N N . ARG B 1 591 ? -8.227 34.75 -4.898 1 83.88 591 ARG B N 1
ATOM 9718 C CA . ARG B 1 591 ? -8.148 35.906 -4.004 1 83.88 591 ARG B CA 1
ATOM 9719 C C . ARG B 1 591 ? -9.367 36.781 -4.16 1 83.88 591 ARG B C 1
ATOM 9721 O O . ARG B 1 591 ? -9.812 37.062 -5.277 1 83.88 591 ARG B O 1
ATOM 9728 N N . SER B 1 592 ? -9.914 37.219 -3.043 1 87.12 592 SER B N 1
ATOM 9729 C CA . SER B 1 592 ? -11.07 38.094 -3.014 1 87.12 592 SER B CA 1
ATOM 9730 C C . SER B 1 592 ? -10.742 39.406 -2.307 1 87.12 592 SER B C 1
ATOM 9732 O O . SER B 1 592 ? -10.484 39.406 -1.102 1 87.12 592 SER B O 1
ATOM 9734 N N . GLU B 1 593 ? -10.789 40.5 -3.049 1 84.44 593 GLU B N 1
ATOM 9735 C CA . GLU B 1 593 ? -10.531 41.812 -2.455 1 84.44 593 GLU B CA 1
ATOM 9736 C C . GLU B 1 593 ? -11.578 42.156 -1.394 1 84.44 593 GLU B C 1
ATOM 9738 O O . GLU B 1 593 ? -11.25 42.781 -0.374 1 84.44 593 GLU B O 1
ATOM 9743 N N . PHE B 1 594 ? -12.781 41.812 -1.703 1 89.69 594 PHE B N 1
ATOM 9744 C CA . PHE B 1 594 ? -13.852 42 -0.727 1 89.69 594 PHE B CA 1
ATOM 9745 C C . PHE B 1 594 ? -13.516 41.281 0.579 1 89.69 594 PHE B C 1
ATOM 9747 O O . PHE B 1 594 ? -13.617 41.875 1.656 1 89.69 594 PHE B O 1
ATOM 9754 N N . TYR B 1 595 ? -13.172 40.031 0.45 1 89.19 595 TYR B N 1
ATOM 9755 C CA . TYR B 1 595 ? -12.82 39.25 1.623 1 89.19 595 TYR B CA 1
ATOM 9756 C C . TYR B 1 595 ? -11.625 39.844 2.354 1 89.19 595 TYR B C 1
ATOM 9758 O O . TYR B 1 595 ? -11.633 39.969 3.582 1 89.19 595 TYR B O 1
ATOM 9766 N N . ASP B 1 596 ? -10.648 40.281 1.615 1 83.38 596 ASP B N 1
ATOM 9767 C CA . ASP B 1 596 ? -9.43 40.844 2.188 1 83.38 596 ASP B CA 1
ATOM 9768 C C . ASP B 1 596 ? -9.711 42.094 2.99 1 83.38 596 ASP B C 1
ATOM 9770 O O . ASP B 1 596 ? -9.047 42.375 3.994 1 83.38 596 ASP B O 1
ATOM 9774 N N . SER B 1 597 ? -10.68 42.781 2.521 1 85 597 SER B N 1
ATOM 9775 C CA . SER B 1 597 ? -11.031 44 3.211 1 85 597 SER B CA 1
ATOM 9776 C C . SER B 1 597 ? -11.742 43.719 4.531 1 85 597 SER B C 1
ATOM 9778 O O . SER B 1 597 ? -11.922 44.625 5.352 1 85 597 SER B O 1
ATOM 9780 N N . HIS B 1 598 ? -12.133 42.531 4.797 1 86.94 598 HIS B N 1
ATOM 9781 C CA . HIS B 1 598 ? -12.82 42.125 6.02 1 86.94 598 HIS B CA 1
ATOM 9782 C C . HIS B 1 598 ? -11.977 41.156 6.844 1 86.94 598 HIS B C 1
ATOM 9784 O O . HIS B 1 598 ? -12.516 40.281 7.523 1 86.94 598 HIS B O 1
ATOM 9790 N N . ARG B 1 599 ? -10.773 41.312 6.758 1 83 599 ARG B N 1
ATOM 9791 C CA . ARG B 1 599 ? -9.867 40.531 7.613 1 83 599 ARG B CA 1
ATOM 9792 C C . ARG B 1 599 ? -9.578 41.281 8.906 1 83 599 ARG B C 1
ATOM 9794 O O . ARG B 1 599 ? -9.531 42.531 8.914 1 83 599 ARG B O 1
ATOM 9801 N N . GLU B 1 600 ? -9.391 40.531 9.883 1 71.94 600 GLU B N 1
ATOM 9802 C CA . GLU B 1 600 ? -9.141 41.156 11.18 1 71.94 600 GLU B CA 1
ATOM 9803 C C . GLU B 1 600 ? -7.891 42.031 11.148 1 71.94 600 GLU B C 1
ATOM 9805 O O . GLU B 1 600 ? -7.832 43.062 11.82 1 71.94 600 GLU B O 1
ATOM 9810 N N . SER B 1 601 ? -6.891 41.594 10.461 1 61.25 601 SER B N 1
ATOM 9811 C CA . SER B 1 601 ? -5.637 42.344 10.422 1 61.25 601 SER B CA 1
ATOM 9812 C C . SER B 1 601 ? -5.785 43.625 9.625 1 61.25 601 SER B C 1
ATOM 9814 O O . SER B 1 601 ? -4.984 44.562 9.773 1 61.25 601 SER B O 1
ATOM 9816 N N . TRP B 1 602 ? -6.812 43.719 8.727 1 53.44 602 TRP B N 1
ATOM 9817 C CA . TRP B 1 602 ? -7.012 44.906 7.91 1 53.44 602 TRP B CA 1
ATOM 9818 C C . TRP B 1 602 ? -8.086 45.812 8.516 1 53.44 602 TRP B C 1
ATOM 9820 O O . TRP B 1 602 ? -8.289 46.938 8.062 1 53.44 602 TRP B O 1
ATOM 9830 N N . ALA B 1 603 ? -8.984 45.344 9.312 1 47.31 603 ALA B N 1
ATOM 9831 C CA . ALA B 1 603 ? -10.125 46.125 9.789 1 47.31 603 ALA B CA 1
ATOM 9832 C C . ALA B 1 603 ? -9.68 47.406 10.477 1 47.31 603 ALA B C 1
ATOM 9834 O O . ALA B 1 603 ? -8.883 47.375 11.422 1 47.31 603 ALA B O 1
ATOM 9835 N N . THR B 1 604 ? -9.477 48.469 9.695 1 39.72 604 THR B N 1
ATOM 9836 C CA . THR B 1 604 ? -9.367 49.812 10.219 1 39.72 604 THR B CA 1
ATOM 9837 C C . THR B 1 604 ? -10.555 50.156 11.117 1 39.72 604 THR B C 1
ATOM 9839 O O . THR B 1 604 ? -11.617 49.531 11.008 1 39.72 604 THR B O 1
ATOM 9842 N N . LYS B 1 605 ? -10.531 51.25 12.102 1 40.38 605 LYS B N 1
ATOM 9843 C CA . LYS B 1 605 ? -11.461 51.781 13.078 1 40.38 605 LYS B CA 1
ATOM 9844 C C . LYS B 1 605 ? -12.812 52.125 12.43 1 40.38 605 LYS B C 1
ATOM 9846 O O . LYS B 1 605 ? -13.758 52.5 13.117 1 40.38 605 LYS B O 1
ATOM 9851 N N . GLN B 1 606 ? -12.836 52.344 11.242 1 32.09 606 GLN B N 1
ATOM 9852 C CA . GLN B 1 606 ? -14 53.094 10.789 1 32.09 606 GLN B CA 1
ATOM 9853 C C . GLN B 1 606 ? -15.203 52.156 10.578 1 32.09 606 GLN B C 1
ATOM 9855 O O . GLN B 1 606 ? -16.344 52.562 10.844 1 32.09 606 GLN B O 1
ATOM 9860 N N . ASP B 1 607 ? -15.156 51.031 9.812 1 33.25 607 ASP B N 1
ATOM 9861 C CA . ASP B 1 607 ? -16.375 50.406 9.305 1 33.25 607 ASP B CA 1
ATOM 9862 C C . ASP B 1 607 ? -17.156 49.719 10.43 1 33.25 607 ASP B C 1
ATOM 9864 O O . ASP B 1 607 ? -18.172 49.062 10.18 1 33.25 607 ASP B O 1
ATOM 9868 N N . LYS B 1 608 ? -16.641 49.438 11.461 1 40.94 608 LYS B N 1
ATOM 9869 C CA . LYS B 1 608 ? -17.406 48.812 12.547 1 40.94 608 LYS B CA 1
ATOM 9870 C C . LYS B 1 608 ? -18.625 49.656 12.891 1 40.94 608 LYS B C 1
ATOM 9872 O O . LYS B 1 608 ? -19.453 49.25 13.703 1 40.94 608 LYS B O 1
ATOM 9877 N N . ASP B 1 609 ? -18.344 50.875 12.727 1 33.53 609 ASP B N 1
ATOM 9878 C CA . ASP B 1 609 ? -19.391 51.781 13.219 1 33.53 609 ASP B CA 1
ATOM 9879 C C . ASP B 1 609 ? -20.656 51.656 12.383 1 33.53 609 ASP B C 1
ATOM 9881 O O . ASP B 1 609 ? -21.734 52.031 12.836 1 33.53 609 ASP B O 1
ATOM 9885 N N . ASP B 1 610 ? -20.5 51.375 11.055 1 33.62 610 ASP B N 1
ATOM 9886 C CA . ASP B 1 610 ? -21.719 51.469 10.266 1 33.62 610 ASP B CA 1
ATOM 9887 C C . ASP B 1 610 ? -22.625 50.25 10.461 1 33.62 610 ASP B C 1
ATOM 9889 O O . ASP B 1 610 ? -23.797 50.281 10.125 1 33.62 610 ASP B O 1
ATOM 9893 N N . VAL B 1 611 ? -22.062 49.125 10.539 1 34.31 611 VAL B N 1
ATOM 9894 C CA . VAL B 1 611 ? -22.969 47.969 10.664 1 34.31 611 VAL B CA 1
ATOM 9895 C C . VAL B 1 611 ? -23.703 48.031 12 1 34.31 611 VAL B C 1
ATOM 9897 O O . VAL B 1 611 ? -24.812 47.531 12.133 1 34.31 611 VAL B O 1
ATOM 9900 N N . TYR B 1 612 ? -23.016 48.375 13.078 1 34.88 612 TYR B N 1
ATOM 9901 C CA . TYR B 1 612 ? -23.641 48.344 14.391 1 34.88 612 TYR B CA 1
ATOM 9902 C C . TYR B 1 612 ? -24.422 49.625 14.648 1 34.88 612 TYR B C 1
ATOM 9904 O O . TYR B 1 612 ? -25.016 49.812 15.719 1 34.88 612 TYR B O 1
ATOM 9912 N N . LYS B 1 613 ? -24.406 50.656 13.75 1 33.28 613 LYS B N 1
ATOM 9913 C CA . LYS B 1 613 ? -25.359 51.75 13.906 1 33.28 613 LYS B CA 1
ATOM 9914 C C . LYS B 1 613 ? -26.672 51.438 13.203 1 33.28 613 LYS B C 1
ATOM 9916 O O . LYS B 1 613 ? -26.688 50.969 12.07 1 33.28 613 LYS B O 1
#

Foldseek 3Di:
DLVVLLVVQLVVQLVVLCVQANPDPVSNVVSNVLSVVLSVVLVVCCCPPPDVDDPVPDDDDPVVVVVSSVSSVVSSVVSVVVVCVVVVQKDWAFDDDDDDPVLVVQLQVLLVLLLLLLQLAQVLVVCCVAQNADALQVVLLCVFQQPDFDDPVVVVCCCVRRVVSSNVSSNVSSVLSVDGIWMKGHRRYPPDDPDDDIDTHGCVSVVSVVVSVVSSVVSNVVSVVRYVPVLNVQQAPFAFQVLVVQFDADFCVFKFDDPDFFAEEEEAEAQAWPLQAAVVQPHFHNDRLQPLLVVVQLQFAAFALALGFHAAAAFPQQAHQLQLCLCQFQLAGQAQHCPPVSHHSFGFQGAGPLQVQLVVFAAEEEAEQADCSRSCNVVVSCVHNNYHYHYLCNCCVVVVDPVPDADRRGDAVVVRLVVVVVVVVVRLPDPHHYYYYYYHPQLADDLGHDDPPQPDDPDDGSSSSSSSVSSVVVSVSVVVLCPDPSNLRYKYKYKYRHHHSHCVVCVPGDPPRRIHMTIHIDNFPLTGDADCLLRHSAHHHSSQNRLQSSVRRPIGGHVQDHSSHGRSSVSDHHPCRVPNSVVSNVNSSHHHPVRVCRTPVNPDPPPVVVRVD/DLVVLLVVQLVVQLVVLCVQANPDPVSNVVSNVLSVVLSVCLVVCCCPPPDVDDPVPDDDDPVVVVVSSVSSVVSSVVSVVVVCVVVVQKDWAFDDDDDDPVLVVQLQVLLVLLLLLLQLAQVLVVCCVAQNADAPQVVLLCVFQVPDFDDPVVVVCCCVRRVVSSNVSSNVSSVLSVDGIWMWGHDRYPPDDPDDDIDTHGCVSVVSVVVSVVSSVVSNVVSVVRYVPVLNVQQAPFEFQVLVVQFDADFCVFKFDDPDFFAEEEEAEAQAWPLQAAVVQPHFHNDRLQPLLVVVQLQFAAFALALGFHAAAAFPQQAHQLQLCLCQFQLAGQAQHCPPVSHHSFGFQGAGPLQVVLVVFAAAEEFEQADCSRSCNVVVNCNHNNYHYHYLCNCCVVVVDPVPDADRRGDAVVVRLVVVVVVVVVRVPDPHHYYYYGYHPQLADDLGHDDPPQPDDPDDGSSSSSSSVVSVVVSVSVVVLCPDPSNLRYKYKYKYRHHHSHCVVCVPGDPPRRIHMTIHIDNFPLTRDADCLLRHSAHHHSSQNRLQSSVRRPMGGHVQDHSSHGRSSVSDHHPCRVPNSVVSNVRSSHHHPVRVCRTPVNDDPPPVVVRVD

Organism: NCBI:txid883114

Solvent-accessible surface area (backbone atoms only — not comparable to full-atom values): 62198 Å² total; per-residue (Å²): 111,63,66,56,52,50,49,50,50,30,52,53,34,24,51,51,27,26,68,46,55,26,92,48,71,64,20,42,51,50,10,47,52,51,28,52,52,24,50,42,50,47,51,51,45,40,33,72,70,72,64,68,47,47,66,66,91,43,92,73,60,70,70,54,53,50,54,50,49,53,49,35,49,51,48,39,52,53,52,52,52,49,52,34,25,44,48,41,39,29,24,39,42,76,57,88,78,81,87,48,74,65,45,54,50,37,22,51,49,19,24,51,50,14,32,50,29,20,46,32,44,28,46,30,48,47,46,30,70,66,58,41,90,57,58,40,40,56,51,53,43,48,78,56,36,52,78,50,72,72,32,74,68,54,48,38,45,45,43,44,57,26,50,47,50,18,52,45,33,14,53,55,23,23,53,53,32,66,51,55,36,26,39,36,33,49,62,41,55,76,84,58,77,90,83,74,62,64,48,74,43,74,57,44,41,57,52,50,49,49,51,52,50,51,48,35,55,50,20,51,54,48,25,50,71,50,35,46,50,63,51,47,56,44,22,74,71,40,72,33,59,60,64,55,74,50,46,34,81,80,34,76,87,38,44,39,76,44,91,72,76,43,27,37,35,38,39,35,35,37,37,34,42,27,40,42,28,18,41,90,46,45,15,70,40,76,62,54,43,36,64,62,38,53,53,54,38,69,73,20,38,47,46,10,48,32,94,41,54,28,23,35,46,78,49,69,36,21,69,39,58,67,23,20,48,41,9,27,36,34,8,39,60,46,65,56,60,74,57,70,85,75,66,63,86,49,58,71,56,61,73,27,56,40,34,57,39,35,75,69,58,32,46,37,35,38,38,35,28,31,53,38,65,32,62,42,48,44,58,50,36,36,68,44,22,58,30,46,72,42,22,34,63,44,35,30,75,69,62,75,44,59,83,81,63,68,42,78,71,19,48,53,46,75,58,44,53,53,52,48,51,54,50,48,55,58,50,66,72,44,96,49,41,35,38,40,38,38,42,48,56,40,48,38,64,71,54,30,50,82,53,93,80,61,80,72,64,92,47,89,47,60,40,53,26,25,45,31,48,48,35,47,52,51,44,51,51,51,53,53,48,68,69,39,85,66,31,86,47,31,25,40,36,42,28,28,33,18,71,64,61,34,59,78,81,52,58,83,58,66,85,80,62,83,71,21,22,35,46,29,35,35,68,30,69,77,53,60,84,66,59,59,81,46,30,29,59,38,52,43,40,51,21,21,39,24,32,28,58,45,37,32,53,43,33,45,48,52,93,40,46,23,24,51,9,26,18,46,87,74,50,59,78,25,59,39,60,72,66,32,62,67,50,52,56,64,42,61,63,28,24,35,68,60,56,52,58,33,15,52,81,56,53,60,87,63,66,66,54,61,57,77,96,111,63,67,56,52,51,50,51,49,30,51,51,35,23,51,50,27,26,69,45,55,25,93,47,70,65,20,42,51,50,10,48,54,52,28,52,52,25,50,44,50,46,49,51,44,40,32,71,70,71,63,68,48,48,66,66,91,43,91,75,59,69,69,54,53,52,53,50,49,53,49,35,49,52,48,38,53,52,51,51,52,51,51,32,25,44,48,42,37,28,25,39,40,77,58,88,75,79,87,48,72,67,44,56,49,38,22,52,49,20,23,51,50,13,31,49,30,21,45,31,43,28,45,31,48,47,47,32,70,66,58,41,89,56,56,39,40,57,53,52,43,46,78,55,35,50,77,46,75,69,32,73,69,53,48,38,45,46,43,42,57,27,48,46,51,18,51,45,34,12,53,54,23,24,53,52,30,67,52,53,36,26,39,35,34,49,62,41,53,78,84,59,78,90,84,74,61,64,47,72,44,73,58,44,41,58,50,51,49,50,50,51,50,49,47,34,54,50,20,51,53,48,26,50,72,51,36,46,51,62,51,48,56,46,23,74,71,40,72,32,59,59,63,55,74,50,46,34,78,79,33,77,86,39,44,40,77,43,93,71,76,42,26,38,37,39,39,36,35,37,36,35,42,27,40,42,28,18,39,91,46,44,15,70,39,78,63,52,43,36,65,62,41,53,54,53,38,70,72,19,37,48,48,9,48,31,93,41,52,29,23,36,45,78,50,68,37,21,71,39,60,66,24,20,48,40,9,28,37,35,9,39,61,44,67,54,59,76,57,71,84,76,64,62,86,49,57,70,58,61,74,26,56,41,34,57,40,36,76,71,57,32,47,37,36,39,36,35,27,30,52,38,66,32,64,43,48,45,58,50,37,36,70,43,24,58,31,45,72,44,22,35,62,46,36,31,74,69,63,75,42,60,83,82,63,68,41,76,71,20,49,53,48,73,58,42,54,53,52,48,51,55,49,49,56,57,49,64,71,45,94,49,41,36,38,41,37,38,41,48,56,40,48,38,66,71,55,30,50,82,53,94,80,61,79,73,65,93,48,90,47,61,40,53,26,26,44,31,48,50,35,47,54,52,44,50,51,51,54,54,48,67,69,39,87,67,31,86,48,30,24,40,36,41,29,28,34,18,69,64,61,34,59,78,80,51,58,82,58,66,84,80,60,82,69,22,23,36,46,29,35,35,69,31,71,76,55,60,83,65,58,60,83,48,30,28,60,38,53,42,40,50,22,22,40,26,32,28,57,46,37,31,53,42,32,44,48,51,93,41,48,24,24,51,10,27,18,47,88,74,49,58,78,27,57,41,60,73,66,32,60,67,51,51,56,63,41,60,64,28,23,35,69,59,56,54,60,34,16,52,81,56,56,60,90,63,68,66,53,60,59,78,95

Secondary structure (DSSP, 8-state):
-HHHHHHHHHHHHHHHHHHHH-SSHHHHHHHHHHHHHHHHHHHHHIIIIIS----SS----HHHHHHHHHHHHHHHHHHHHHHHHHTTSEEEEEPP-PPPHHHHHHHHHHHHHHHHHHHHHHHHHHHHHHH-S--HHHHHHHHHHTTS---HHHHHHHIIIIIHHHHHHHHHHHHHTT--EEEEE--S-TTS-TTS--EEE--HHHHHHHHHHHHHHHHHHHHHHHS-HHHHHHHHH-B--HHHHH-B---TTTEE--SS--EEEEEEETT-BGGGSBGGGT-SBSS-S-HHHHHHHHTSB---SSSSS------TT-SSHHHHHHHHHHSS----TT-TTSS----B----HHHHHHHTT-EEEEEESB-TTGGGHHHHHHHTT-PEEESHHHHHHTTSS-TT--BTTBS-HHHHHHHHHHHHHHHHTSSS-EEEEEE--TTPTTT----TT-----SSSHHHHHHHHHHHHHHHHHHHHHTSGGGGGEEEEEEE-S----TTTTTT--TTS---B-EEEES-TT-S---HHHHSS----GGGHHHHHHHHTT-EEGGGEEBTEE-GGGTPPPHHHHH-HHHHHHHTTSB-HHHHTTBTTT--TTTHHHH--/-HHHHHHHHHHHHHHHHHHHH-SSHHHHHHHHHHHHHHHHHHHHHIIIIIS----SS----HHHHHHHHHHHHHHHHHHHHHHHHHTTSEEEEEPP-PPPHHHHHHHHHHHHHHHHHHHHHHHHHHHHHHH-S--HHHHHHHHHHTTS---HHHHHHHIIIIIHHHHHHHHHHHHHTT--EEEEE--S-TTS-TTS--EEE--HHHHHHHHHHHHHHHHHHHHHHHS-HHHHHHHHH-B--HHHHH-B---TTTEE--SS--EEEEEEETT-BGGGSBGGGT-SBSS-S-HHHHHHHHTSB---SSSSS------TT-SSHHHHHHHHHHSS----TT-TTSS----B----HHHHHHHTT-EEEEEESB-TTGGGHHHHHHHTT-PEEESHHHHHHTTSS-TT--BTTBS-HHHHHHHHHHHHHHHHTSSS-EEEEEE--TTPTTT----TT-----SSSHHHHHHHHHHHHHHHHHHHHHTSGGGGGEEEEEEE-S----TTTTTT--TTS---B-EEEES-TT-S---HHHHSS----GGGHHHHHHHHTT-EEGGGEEBTEE-GGGTPPPHHHHH-HHHHHHHTTSB-HHHHTTBTTT--TTTHHHH--

InterPro domains:
  IPR000917 Sulfatase, N-terminal [PF00884] (262-554)
  IPR017850 Alkaline-phosphatase-like, core domain superfamily [G3DSA:3.40.720.10] (252-558)
  IPR017850 Alkaline-phosphatase-like, core domain superfamily [SSF53649] (260-570)
  IPR050448 OpgB/LTA synthase bacterial cell wall biosynthesis [PTHR47371] (23-606)

Sequence (1226 aa):
MLIINQIIITILLVIAMILLYGRNKEAIFKGLAISVIANSFSSLFLIFFRNKIYLYGGEHGNTFWIKYSLFAIGVSFILVVIAMLLEGKIHLEKKNGKWKILDYVLVLVGILFGFLNGTLIFVPTWFNKTFGEIPADHFIFLITQGNGESTKAQDLEIFNSMMVPVIMTAIIGGLVGFVRSNLVIENFRNDSKEGENKYIFKHTKLVAFILLLSMFAGSVVYAFKTIPLRDIIKLQFEKSTYVGDNYVMPTSENVKMPKKKRNLIHIWMESVENSYYSKELGGYDDKNLMPDLVKLSDSGVSFSHTDKHGGPQQTYASGHSIAGMVNMNSGVPMLAAGMRNGSNLSYPDFPTIGDILKKNGYETEFILGSDSKWGGLGDYYKKHGDFKIFDLVYAREQKLIPENYKVWWGFEDDKLYEYAKDEMNKLAKSDKPFYLIIENADTHFPNGYVSKNMKDKPFEMQYANVIHYSQKETVKLVQWIQQQEWYKDTTIVVTGDHKSMDKKFFEGWDPQYNRTIVNMFLNSIHGNDLPKEITNNRMFAPFDMFPTILSSIGVEIKDNRLGMGTDLFSGDKTLLEKDGLEKVETELPKRSEFYDSHRESWATKQDKDDVYKMLIINQIIITILLVIAMILLYGRNKEAIFKGLAISVIANSFSSLFLIFFRNKIYLYGGEHGNTFWIKYSLFAIGVSFILVVIAMLLEGKIHLEKKNGKWKILDYVLVLVGILFGFLNGTLIFVPTWFNKTFGEIPADHFIFLITQGNGESTKAQDLEIFNSMMVPVIMTAIIGGLVGFVRSNLVIENFRNDSKEGENKYIFKHTKLVAFILLLSMFAGSVVYAFKTIPLRDIIKLQFEKSTYVGDNYVMPTSENVKMPKKKRNLIHIWMESVENSYYSKELGGYDDKNLMPDLVKLSDSGVSFSHTDKHGGPQQTYASGHSIAGMVNMNSGVPMLAAGMRNGSNLSYPDFPTIGDILKKNGYETEFILGSDSKWGGLGDYYKKHGDFKIFDLVYAREQKLIPENYKVWWGFEDDKLYEYAKDEMNKLAKSDKPFYLIIENADTHFPNGYVSKNMKDKPFEMQYANVIHYSQKETVKLVQWIQQQEWYKDTTIVVTGDHKSMDKKFFEGWDPQYNRTIVNMFLNSIHGNDLPKEITNNRMFAPFDMFPTILSSIGVEIKDNRLGMGTDLFSGDKTLLEKDGLEKVETELPKRSEFYDSHRESWATKQDKDDVYK

Nearest PDB structures (foldseek):
  3lxq-assembly2_B  TM=7.696E-01  e=1.003E-15  Vibrio parahaemolyticus
  4fdi-assembly1_A  TM=6.245E-01  e=1.811E-09  Homo sapiens
  1e2s-assembly1_P-2  TM=6.170E-01  e=2.271E-08  Homo sapiens
  8eg3-assembly1_A  TM=5.861E-01  e=8.919E-09  Homo sapiens
  1n2k-assembly1_A  TM=6.352E-01  e=1.059E-07  Homo sapiens

pLDDT: mean 89.28, std 12.44, range [32.09, 98.75]

Radius of gyration: 38.15 Å; Cα contacts (8 Å, |Δi|>4): 2238; chains: 2; bounding box: 103×110×77 Å